Protein 4AP5 (pdb70)

Foldseek 3Di:
DQFAEEAEAADQVDDDLVVVVLVLLVLLQVVLLVVPGHYAYEDQADFGPPQPVFPPAGRARHWCLLWFPVVLQVVQTHYDYQVVVCVVPPHLEFAEEEEEDADPVHDDPVPADWAKDFDADDDDDQWDQDPVRWTAHPRRPPRPHTYNYYGYMHGHEGSNNCNVVCVPPVVTRYYYYYNSVRHHHPDDLDQSSLSNLLSGHTNPVLLVVLQVCCVPPQVDHCVVQQQDDDDRSVPDDDAAARGQFTLEEEEEAECPCCPVVVDQFHADLLQVVVVVVVVCVVSVHQAYEYDYPDDPVSVVVNCVSCVRYDYDDQDVVRCNRSPDVNVLSSSLSNNLRHSAYEYAPPDSSLVSSLSSNLSSRRHCVRRFHYRGRPPRDDHDTDDRRHHDD/DQFFEEAEAADQVDDDLVVLVLVLLQLLLVVLLVVDTHYEYEDQWDAGPVNVVFPFPNDFRHWCQLWWDVVLQVVLPHYDYQVVVCVPPPHLEFAEEEEEDADPVHDDPPGADWAKAFDADDDDDQWDADPVRWTAHPRRPDRPHTYNYYGYMHGAEGSNNCNVVCVPPVVGRYYYYYNSVNHDHPDCLDQSSLSNLLSTHTNPVLVVVLQVVCVPVQVDHCVVQVQDDDDNSVPDDDAAARTQFTLEEEEEAECPCCPVVVDQFHEDLLLVLVVVVVCCVVVVHDAYEYDYPDDDVRVVVNCVSPVRYDYDDDDPVRCNSSPDVSSLVSSLSNNLRHSAYEYAPPDSSLVSSLSSNLSSNRHNVRRFHYRGGPPHDPNDIDDRRHHDD

Sequence (778 aa):
SRRRYLLYDVNPPEGFNLRRDVYIRIASLLKTLLKTEEWVLVLPPWGRRLYHWQSPDIHQVRIPWSEFFDLPSLNKNIPVIEYEQFIAESGGPFIDQVYVLQSYAEGWKEGTWEEKVDERPCIDQLLYSQDKHEYYRGWFWGYEETRGLNVSCLSVQGSASIVAPLLLRNTSARSVMLDRAENLLHDHYGGKEYWDTRRSMVFARHLREVGDEFRSRHLNSTDDADRIPFQEDWMKMKVKLGSALGGPYLGVHLRRKDFIWGHRQDVPSLEGAVRKIRSLMKTHRLDKVFVATDAVRKEYEELKKLLPEMVRFEPTWEELELYKDGGVAIIDQWICAHARFFIGTSVSTFSFRIHEEREILGLDPKTTYNRFCGDQEKACEQPTHWKITYSRRRYLLYDVNPPEGFNLRRDVYIRIASLLKTLLKTEEWVLVLPPWGRLYHWQSPDIHQVRIPWSEFFDLPSLNKNIPVIEYEQFIAESGGPFIDQVYVLQSYAEGWKEGTWEEKVDERPCIDQLLYSQDKHEYYRGWFWGYEETRGLNVSCLSVQGSASIVAPLLLRNTSARSVMLDRAENLLHDHYGGKEYWDTRRSMVFARHLREVGDEFRSRHLNSTDDADRIPFQEDWMKMKVKLGSALGGPYLGVHLRRKDFIWGHRQDVPSLEGAVRKIRSLMKTHRLDKVFVATDAVRKEYEELKKLLPEMVRFEPTWEELELYKDGGVAIIDQWICAHARFFIGTSVSTFSFRIHEEREILGLDPKTTYNRFCGDQEKACEQPTHWKITY

GO terms:
  GO:1903334 positive regulation of protein folding (P, IMP)
  GO:0036066 protein O-linked glycosylation via fucose (P, IDA)
  GO:0005794 Golgi apparatus (C, IDA)
  GO:0051046 regulation of secretion (P, IDA)
  GO:0046922 peptide-O-fucosyltransferase activity (F, IDA)
  GO:0036066 protein O-linked glycosylation via fucose (P, TAS)
  GO:0005789 endoplasmic reticulum membrane (C, TAS)
  GO:0046922 peptide-O-fucosyltransferase activity (F, TAS)
  GO:0005783 endoplasmic reticulum (C, EXP)

B-factor: mean 53.9, std 24.84, range [5.82, 170.57]

Solvent-accessible surface area: 33812 Å² total; per-residue (Å²): 130,192,68,6,19,0,0,4,9,2,34,25,34,29,32,20,13,33,29,3,10,0,1,3,27,0,0,3,0,0,39,33,0,59,172,95,50,112,2,0,0,1,0,14,8,10,13,59,20,9,62,2,48,16,32,129,14,121,20,41,110,5,46,2,53,48,3,1,28,48,89,10,0,74,113,30,2,44,12,16,22,0,109,86,0,27,80,80,31,79,14,17,88,0,38,32,0,14,22,3,19,65,7,81,111,26,122,179,155,84,79,105,94,75,41,29,60,102,74,55,18,83,102,79,11,54,13,17,57,14,160,97,45,73,27,38,8,49,2,5,10,12,116,97,1,46,0,80,78,6,34,3,0,1,6,17,0,15,0,24,40,0,0,78,10,3,41,155,77,74,100,12,88,5,2,2,0,20,72,0,30,43,0,91,32,54,137,52,15,9,108,53,1,1,24,0,3,12,0,4,26,3,6,121,72,0,20,84,30,0,50,101,26,2,31,184,100,0,106,1,64,35,134,67,0,139,1,95,84,69,108,34,18,93,144,18,123,26,174,84,31,42,8,72,0,0,39,0,0,0,0,8,1,64,16,79,20,54,136,17,17,87,38,122,31,5,4,28,11,92,9,0,10,159,93,0,88,62,13,19,182,99,60,210,7,108,53,0,0,1,3,25,62,12,33,152,146,41,26,93,66,1,72,159,57,0,78,58,6,31,59,19,102,42,75,123,133,44,20,100,113,30,36,61,4,0,17,18,0,0,18,1,6,0,0,0,0,0,55,16,0,2,0,6,7,110,4,49,27,1,72,17,0,10,6,14,0,5,22,3,1,1,47,18,164,23,0,19,25,23,3,60,3,75,166,43,190,88,34,146,78,28,87,76,109,130,20,51,98,158,202,58,5,13,0,2,6,13,2,32,25,23,29,32,35,14,34,33,3,12,0,0,2,30,0,0,2,0,0,41,39,0,61,172,92,50,106,0,0,0,1,0,14,11,19,20,42,17,13,51,13,36,18,54,16,111,112,44,48,109,7,47,2,53,48,5,2,24,45,89,9,0,67,98,27,3,37,9,16,28,4,113,80,0,34,78,83,23,81,14,23,80,0,36,31,0,13,22,3,20,65,5,73,107,34,141,171,173,86,88,111,105,79,54,26,64,85,69,52,18,91,98,88,6,50,8,10,66,17,130,136,60,79,20,22,4,42,2,4,10,12,105,85,1,59,0,78,73,4,22,2,0,0,5,15,0,20,0,23,42,0,2,78,14,3,43,156,62,77,106,11,60,2,1,1,0,24,74,0,36,45,0,98,29,48,137,53,11,16,111,56,2,1,44,0,3,17,0,3,19,2,7,126,71,0,17,106,26,0,50,88,17,1,60,174,84,0,103,2,62,30,139,65,1,142,0,88,77,73,100,40,14,76,158,12,132,31,175,92,38,49,14,67,0,0,31,0,0,0,0,8,1,56,15,102,14,51,142,25,16,90,29,139,32,5,3,39,10,69,20,0,6,159,90,0,75,49,14,20,156,98,63,206,10,112,50,0,0,0,2,22,54,9,28,140,119,28,35,96,62,1,73,159,53,0,78,74,6,30,54,18,111,42,68,150,109,47,35,80,114,29,26,42,5,0,23,17,0,0,18,1,8,0,0,0,0,0,64,18,0,2,0,6,7,111,4,46,35,0,70,13,0,13,6,12,0,4,16,4,1,1,47,21,169,25,0,18,27,23,3,54,6,75,151,46,189,92,22,142,84,28,86,76,108,136,21,52,80

Radius of gyration: 29.67 Å; Cα contacts (8 Å, |Δi|>4): 1508; chains: 2; bounding box: 72×81×69 Å

CATH classification: 3.40.50.11340 (+1 more: 3.40.50.11350)

Organism: Homo sapiens (NCBI:txid9606)

InterPro domains:
  IPR019378 GDP-fucose protein O-fucosyltransferase [PF10250] (45-399)
  IPR045130 GDP-fucose protein O-fucosyltransferase 2-like [PTHR13398] (1-417)

Secondary structure (DSSP, 8-state):
---EEEEE---TT--HHHHHHHHHHHHHHHHHHHTTS-EEEEEPPB--S-GGGSTTS---SB-GGGTB-HHHHHTTS-EEEHHHHHHHSSSSEEEEEEEEE--TT---TT-----EEEE--SSPPS-EE-TTSPEE--GGG-TT-EEEEEEEEEE-SBGGGGHHHHHH-TT-SEEEEESGGGSB-SSTTSHHHHHHHHT--B-HHHHHHHHHHHHHHH---TTTTT----SSGGG----TT-B--EEEEEEEE--TTTTTTT-SSS--HHHHHHHHHHHHHHHT-S-EEEEE---HHHHHHHHHH-TTEE-----HHHHHHHHHHHHHHHHHHHHHTEEEEEB-TT-HHHHHHHHHHHHHTB-GGGTS-BPPPTT-SS-PPPPP-----/---EEEEE---TT--HHHHHHHHHHHHHHHHHHTTTS-EEEEEPPB--SSGGGSSS-S--SB-GGGTB-HHHHHTTS-EEEHHHHHHHSSSSEEEEEEEEE--TT---TT-----EEEE--SSPPS-EE-TTS-EE--GGG-TT-EEEEEEEEEE-SBGGGGHHHHHH-TT-SEEEEETGGGSB-S-TTSHHHHHHHHT--B-HHHHHHHHHHHHHHS---TTTTT----SSSTT----TT-B--EEEEEEEE--TTTTTTT-SSS--HHHHHHHHHHHHHHTT-SEEEEEE---HHHHHHHHHH-TTEEE----HHHHHHHHHHHHHHHHHHHHHTEEEEEB-TT-HHHHHHHHHHHHHTB-GGGTS-BPPPTT-SS-PPPPP-----

Nearest PDB structures (foldseek):
  4ap5-assembly1_B  TM=9.987E-01  e=1.239E-82  Homo sapiens
  4ap6-assembly3_C  TM=9.966E-01  e=1.603E-81  Homo sapiens
  4ap6-assembly1_A  TM=9.948E-01  e=1.182E-81  Homo sapiens
  5foe-assembly2_B  TM=9.436E-01  e=2.220E-48  Caenorhabditis elegans
  5foe-assembly1_A  TM=9.505E-01  e=1.992E-47  Caenorhabditis elegans

Structure (mmCIF, N/CA/C/O backbone):
data_4AP5
#
_entry.id   4AP5
#
_cell.length_a   118.628
_cell.length_b   118.628
_cell.length_c   196.227
_cell.angle_alpha   90.00
_cell.angle_beta   90.00
_cell.angle_gamma   120.00
#
_symmetry.space_group_name_H-M   'P 32 2 1'
#
loop_
_entity.id
_entity.type
_entity.pdbx_description
1 polymer 'GDP-FUCOSE PROTEIN O-FUCOSYLTRANSFERASE 2'
2 non-polymer 2-acetamido-2-deoxy-beta-D-glucopyranose
3 non-polymer 'CHLORIDE ION'
4 non-polymer 'MAGNESIUM ION'
5 water water
#
loop_
_atom_site.group_PDB
_atom_site.id
_atom_site.type_symbol
_atom_site.label_atom_id
_atom_site.label_alt_id
_atom_site.label_comp_id
_atom_site.label_asym_id
_atom_site.label_entity_id
_atom_site.label_seq_id
_atom_site.pdbx_PDB_ins_code
_atom_site.Cartn_x
_atom_site.Cartn_y
_atom_site.Cartn_z
_atom_site.occupancy
_atom_site.B_iso_or_equiv
_atom_site.auth_seq_id
_atom_site.auth_comp_id
_atom_site.auth_asym_id
_atom_site.auth_atom_id
_atom_site.pdbx_PDB_model_num
ATOM 1 N N . SER A 1 20 ? 21.074 -27.180 -17.722 1.00 125.17 41 SER A N 1
ATOM 2 C CA . SER A 1 20 ? 21.635 -27.363 -16.385 1.00 121.12 41 SER A CA 1
ATOM 3 C C . SER A 1 20 ? 22.972 -28.114 -16.409 1.00 112.21 41 SER A C 1
ATOM 4 O O . SER A 1 20 ? 23.634 -28.256 -15.371 1.00 98.47 41 SER A O 1
ATOM 7 N N . ARG A 1 21 ? 23.390 -28.556 -17.596 1.00 109.48 42 ARG A N 1
ATOM 8 C CA . ARG A 1 21 ? 24.628 -29.313 -17.691 1.00 102.43 42 ARG A CA 1
ATOM 9 C C . ARG A 1 21 ? 25.746 -28.338 -17.964 1.00 88.76 42 ARG A C 1
ATOM 10 O O . ARG A 1 21 ? 25.887 -27.804 -19.069 1.00 80.15 42 ARG A O 1
ATOM 18 N N . ARG A 1 22 ? 26.565 -28.148 -16.938 1.00 76.40 43 ARG A N 1
ATOM 19 C CA . ARG A 1 22 ? 27.607 -27.153 -16.979 1.00 64.75 43 ARG A CA 1
ATOM 20 C C . ARG A 1 22 ? 28.961 -27.809 -17.126 1.00 51.22 43 ARG A C 1
ATOM 21 O O . ARG A 1 22 ? 29.075 -29.033 -17.066 1.00 51.47 43 ARG A O 1
ATOM 29 N N . ARG A 1 23 ? 29.993 -26.979 -17.244 1.00 38.38 44 ARG A N 1
ATOM 30 C CA . ARG A 1 23 ? 31.341 -27.468 -17.479 1.00 39.64 44 ARG A CA 1
ATOM 31 C C . ARG A 1 23 ? 32.285 -27.108 -16.334 1.00 40.70 44 ARG A C 1
ATOM 32 O O . ARG A 1 23 ? 32.140 -26.068 -15.683 1.00 38.73 44 ARG A O 1
ATOM 40 N N . TYR A 1 24 ? 33.268 -27.973 -16.112 1.00 30.41 45 TYR A N 1
ATOM 41 C CA . TYR A 1 24 ? 34.142 -27.842 -14.965 1.00 23.82 45 TYR A CA 1
ATOM 42 C C . TYR A 1 24 ? 35.560 -27.459 -15.353 1.00 27.89 45 TYR A C 1
ATOM 43 O O . TYR A 1 24 ? 36.192 -28.128 -16.178 1.00 36.24 45 TYR A O 1
ATOM 52 N N . LEU A 1 25 ? 36.056 -26.375 -14.758 1.00 22.55 46 LEU A N 1
ATOM 53 C CA . LEU A 1 25 ? 37.458 -25.979 -14.920 1.00 22.32 46 LEU A CA 1
ATOM 54 C C . LEU A 1 25 ? 38.285 -26.389 -13.699 1.00 24.43 46 LEU A C 1
ATOM 55 O O . LEU A 1 25 ? 37.876 -26.168 -12.561 1.00 36.66 46 LEU A O 1
ATOM 60 N N . LEU A 1 26 ? 39.438 -26.998 -13.940 1.00 16.61 47 LEU A N 1
ATOM 61 C CA . LEU A 1 26 ? 40.341 -27.396 -12.867 1.00 19.94 47 LEU A CA 1
ATOM 62 C C . LEU A 1 26 ? 41.763 -26.992 -13.229 1.00 26.27 47 LEU A C 1
ATOM 63 O O . LEU A 1 26 ? 42.106 -26.912 -14.401 1.00 38.92 47 LEU A O 1
ATOM 68 N N . TYR A 1 27 ? 42.598 -26.722 -12.236 1.00 15.78 48 TYR A N 1
ATOM 69 C CA . TYR A 1 27 ? 43.969 -26.363 -12.546 1.00 17.03 48 TYR A CA 1
ATOM 70 C C . TYR A 1 27 ? 44.949 -26.882 -11.510 1.00 21.09 48 TYR A C 1
ATOM 71 O O . TYR A 1 27 ? 44.566 -27.309 -10.425 1.00 23.15 48 TYR A O 1
ATOM 80 N N . ASP A 1 28 ? 46.220 -26.885 -11.874 1.00 21.77 49 ASP A N 1
ATOM 81 C CA . ASP A 1 28 ? 47.275 -27.102 -10.905 1.00 20.44 49 ASP A CA 1
ATOM 82 C C . ASP A 1 28 ? 48.459 -26.247 -11.297 1.00 27.28 49 ASP A C 1
ATOM 83 O O . ASP A 1 28 ? 48.502 -25.706 -12.409 1.00 42.27 49 ASP A O 1
ATOM 88 N N . VAL A 1 29 ? 49.406 -26.113 -10.374 1.00 21.09 50 VAL A N 1
ATOM 89 C CA . VAL A 1 29 ? 50.558 -25.239 -10.550 1.00 19.58 50 VAL A CA 1
ATOM 90 C C . VAL A 1 29 ? 51.840 -26.051 -10.436 1.00 26.38 50 VAL A C 1
ATOM 91 O O . VAL A 1 29 ? 51.862 -27.094 -9.784 1.00 42.69 50 VAL A O 1
ATOM 95 N N . ASN A 1 30 ? 52.891 -25.595 -11.106 1.00 28.02 51 ASN A N 1
ATOM 96 C CA . ASN A 1 30 ? 54.183 -26.254 -11.065 1.00 31.82 51 ASN A CA 1
ATOM 97 C C . ASN A 1 30 ? 54.620 -26.475 -9.625 1.00 31.91 51 ASN A C 1
ATOM 98 O O . ASN A 1 30 ? 54.775 -25.531 -8.872 1.00 33.51 51 ASN A O 1
ATOM 103 N N . PRO A 1 31 ? 54.867 -27.732 -9.256 1.00 36.15 52 PRO A N 1
ATOM 104 C CA . PRO A 1 31 ? 55.076 -28.140 -7.865 1.00 28.49 52 PRO A CA 1
ATOM 105 C C . PRO A 1 31 ? 56.028 -27.292 -7.009 1.00 33.48 52 PRO A C 1
ATOM 106 O O . PRO A 1 31 ? 55.782 -27.170 -5.805 1.00 40.52 52 PRO A O 1
ATOM 110 N N . PRO A 1 32 ? 57.097 -26.725 -7.587 1.00 35.14 53 PRO A N 1
ATOM 111 C CA . PRO A 1 32 ? 57.951 -25.942 -6.681 1.00 40.58 53 PRO A CA 1
ATOM 112 C C . PRO A 1 32 ? 57.322 -24.676 -6.122 1.00 39.11 53 PRO A C 1
ATOM 113 O O . PRO A 1 32 ? 57.829 -24.175 -5.120 1.00 41.94 53 PRO A O 1
ATOM 117 N N . GLU A 1 33 ? 56.258 -24.179 -6.751 1.00 36.48 54 GLU A N 1
ATOM 118 C CA . GLU A 1 33 ? 55.639 -22.908 -6.362 1.00 34.47 54 GLU A CA 1
ATOM 119 C C . GLU A 1 33 ? 54.961 -22.969 -5.007 1.00 39.09 54 GLU A C 1
ATOM 120 O O . GLU A 1 33 ? 54.340 -23.976 -4.663 1.00 37.61 54 GLU A O 1
ATOM 126 N N . GLY A 1 34 ? 55.056 -21.864 -4.265 1.00 44.75 55 GLY A N 1
ATOM 127 C CA . GLY A 1 34 ? 54.528 -21.778 -2.915 1.00 39.28 55 GLY A CA 1
ATOM 128 C C . GLY A 1 34 ? 53.086 -21.332 -2.776 1.00 41.97 55 GLY A C 1
ATOM 129 O O . GLY A 1 34 ? 52.435 -20.953 -3.746 1.00 40.35 55 GLY A O 1
ATOM 130 N N . PHE A 1 35 ? 52.601 -21.378 -1.538 1.00 48.61 56 PHE A N 1
ATOM 131 C CA . PHE A 1 35 ? 51.234 -21.008 -1.175 1.00 31.16 56 PHE A CA 1
ATOM 132 C C . PHE A 1 35 ? 50.810 -19.662 -1.769 1.00 36.30 56 PHE A C 1
ATOM 133 O O . PHE A 1 35 ? 49.762 -19.544 -2.415 1.00 34.67 56 PHE A O 1
ATOM 141 N N . ASN A 1 36 ? 51.640 -18.648 -1.593 1.00 40.57 57 ASN A N 1
ATOM 142 C CA . ASN A 1 36 ? 51.248 -17.323 -2.041 1.00 43.26 57 ASN A CA 1
ATOM 143 C C . ASN A 1 36 ? 51.319 -17.096 -3.533 1.00 42.94 57 ASN A C 1
ATOM 144 O O . ASN A 1 36 ? 50.686 -16.176 -4.043 1.00 46.74 57 ASN A O 1
ATOM 149 N N . LEU A 1 37 ? 52.089 -17.909 -4.245 1.00 40.18 58 LEU A N 1
ATOM 150 C CA . LEU A 1 37 ? 52.023 -17.822 -5.696 1.00 27.59 58 LEU A CA 1
ATOM 151 C C . LEU A 1 37 ? 50.734 -18.480 -6.166 1.00 26.36 58 LEU A C 1
ATOM 152 O O . LEU A 1 37 ? 50.022 -17.948 -7.031 1.00 23.12 58 LEU A O 1
ATOM 157 N N . ARG A 1 38 ? 50.418 -19.626 -5.575 1.00 13.94 59 ARG A N 1
ATOM 158 C CA . ARG A 1 38 ? 49.159 -20.276 -5.892 1.00 18.60 59 ARG A CA 1
ATOM 159 C C . ARG A 1 38 ? 47.949 -19.344 -5.701 1.00 22.94 59 ARG A C 1
ATOM 160 O O . ARG A 1 38 ? 47.016 -19.363 -6.501 1.00 36.08 59 ARG A O 1
ATOM 168 N N . ARG A 1 39 ? 47.964 -18.513 -4.669 1.00 17.43 60 ARG A N 1
ATOM 169 C CA . ARG A 1 39 ? 46.858 -17.582 -4.501 1.00 28.99 60 ARG A CA 1
ATOM 170 C C . ARG A 1 39 ? 46.763 -16.641 -5.694 1.00 35.54 60 ARG A C 1
ATOM 171 O O . ARG A 1 39 ? 45.667 -16.265 -6.092 1.00 45.01 60 ARG A O 1
ATOM 179 N N . ASP A 1 40 ? 47.902 -16.273 -6.274 1.00 31.18 61 ASP A N 1
ATOM 180 C CA . ASP A 1 40 ? 47.884 -15.374 -7.420 1.00 29.06 61 ASP A CA 1
ATOM 181 C C . ASP A 1 40 ? 47.369 -16.065 -8.689 1.00 34.22 61 ASP A C 1
ATOM 182 O O . ASP A 1 40 ? 46.477 -15.537 -9.368 1.00 34.75 61 ASP A O 1
ATOM 187 N N . VAL A 1 41 ? 47.915 -17.242 -9.001 1.00 28.29 62 VAL A N 1
ATOM 188 C CA . VAL A 1 41 ? 47.461 -18.008 -10.164 1.00 22.49 62 VAL A CA 1
ATOM 189 C C . VAL A 1 41 ? 45.945 -18.166 -10.109 1.00 26.65 62 VAL A C 1
ATOM 190 O O . VAL A 1 41 ? 45.272 -18.103 -11.137 1.00 28.99 62 VAL A O 1
ATOM 194 N N . TYR A 1 42 ? 45.416 -18.345 -8.899 1.00 26.35 63 TYR A N 1
ATOM 195 C CA . TYR A 1 42 ? 43.976 -18.477 -8.695 1.00 25.82 63 TYR A CA 1
ATOM 196 C C . TYR A 1 42 ? 43.208 -17.320 -9.325 1.00 28.78 63 TYR A C 1
ATOM 197 O O . TYR A 1 42 ? 42.167 -17.522 -9.970 1.00 17.17 63 TYR A O 1
ATOM 206 N N . ILE A 1 43 ? 43.709 -16.105 -9.119 1.00 23.34 64 ILE A N 1
ATOM 207 C CA . ILE A 1 43 ? 43.072 -14.938 -9.699 1.00 26.46 64 ILE A CA 1
ATOM 208 C C . ILE A 1 43 ? 43.247 -14.967 -11.223 1.00 31.98 64 ILE A C 1
ATOM 209 O O . ILE A 1 43 ? 42.352 -14.556 -11.973 1.00 22.50 64 ILE A O 1
ATOM 214 N N . ARG A 1 44 ? 44.398 -15.472 -11.672 1.00 30.22 65 ARG A N 1
ATOM 215 C CA . ARG A 1 44 ? 44.658 -15.638 -13.099 1.00 25.25 65 ARG A CA 1
ATOM 216 C C . ARG A 1 44 ? 43.595 -16.534 -13.717 1.00 25.87 65 ARG A C 1
ATOM 217 O O . ARG A 1 44 ? 43.014 -16.194 -14.740 1.00 22.34 65 ARG A O 1
ATOM 225 N N . ILE A 1 45 ? 43.339 -17.672 -13.077 1.00 24.46 66 ILE A N 1
ATOM 226 C CA . ILE A 1 45 ? 42.338 -18.614 -13.554 1.00 18.92 66 ILE A CA 1
ATOM 227 C C . ILE A 1 45 ? 40.926 -18.051 -13.454 1.00 23.97 66 ILE A C 1
ATOM 228 O O . ILE A 1 45 ? 40.096 -18.276 -14.330 1.00 36.31 66 ILE A O 1
ATOM 233 N N . ALA A 1 46 ? 40.651 -17.304 -12.398 1.00 31.06 67 ALA A N 1
ATOM 234 C CA . ALA A 1 46 ? 39.333 -16.694 -12.252 1.00 35.32 67 ALA A CA 1
ATOM 235 C C . ALA A 1 46 ? 39.034 -15.671 -13.356 1.00 36.11 67 ALA A C 1
ATOM 236 O O . ALA A 1 46 ? 37.893 -15.575 -13.816 1.00 39.27 67 ALA A O 1
ATOM 238 N N . SER A 1 47 ? 40.052 -14.915 -13.778 1.00 31.50 68 SER A N 1
ATOM 239 C CA . SER A 1 47 ? 39.908 -13.998 -14.910 1.00 29.12 68 SER A CA 1
ATOM 240 C C . SER A 1 47 ? 39.336 -14.779 -16.091 1.00 41.18 68 SER A C 1
ATOM 241 O O . SER A 1 47 ? 38.295 -14.413 -16.641 1.00 53.83 68 SER A O 1
ATOM 244 N N . LEU A 1 48 ? 40.017 -15.871 -16.447 1.00 32.69 69 LEU A N 1
ATOM 245 C CA . LEU A 1 48 ? 39.615 -16.755 -17.543 1.00 34.88 69 LEU A CA 1
ATOM 246 C C . LEU A 1 48 ? 38.163 -17.224 -17.452 1.00 45.12 69 LEU A C 1
ATOM 247 O O . LEU A 1 48 ? 37.397 -17.094 -18.417 1.00 48.22 69 LEU A O 1
ATOM 252 N N . LEU A 1 49 ? 37.807 -17.782 -16.296 1.00 35.65 70 LEU A N 1
ATOM 253 C CA . LEU A 1 49 ? 36.480 -18.343 -16.072 1.00 32.42 70 LEU A CA 1
ATOM 254 C C . LEU A 1 49 ? 35.396 -17.293 -16.263 1.00 38.09 70 LEU A C 1
ATOM 255 O O . LEU A 1 49 ? 34.308 -17.583 -16.763 1.00 36.91 70 LEU A O 1
ATOM 260 N N . LYS A 1 50 ? 35.692 -16.068 -15.852 1.00 43.61 71 LYS A N 1
ATOM 261 C CA . LYS A 1 50 ? 34.752 -14.983 -16.063 1.00 44.01 71 LYS A CA 1
ATOM 262 C C . LYS A 1 50 ? 34.565 -14.783 -17.559 1.00 44.99 71 LYS A C 1
ATOM 263 O O . LYS A 1 50 ? 33.456 -14.552 -18.025 1.00 45.70 71 LYS A O 1
ATOM 269 N N . THR A 1 51 ? 35.664 -14.856 -18.304 1.00 45.79 72 THR A N 1
ATOM 270 C CA . THR A 1 51 ? 35.599 -14.705 -19.750 1.00 47.75 72 THR A CA 1
ATOM 271 C C . THR A 1 51 ? 34.766 -15.844 -20.341 1.00 42.47 72 THR A C 1
ATOM 272 O O . THR A 1 51 ? 33.962 -15.622 -21.242 1.00 39.77 72 THR A O 1
ATOM 276 N N . LEU A 1 52 ? 34.936 -17.053 -19.808 1.00 35.82 73 LEU A N 1
ATOM 277 C CA . LEU A 1 52 ? 34.145 -18.194 -20.264 1.00 31.44 73 LEU A CA 1
ATOM 278 C C . LEU A 1 52 ? 32.659 -17.999 -19.981 1.00 40.60 73 LEU A C 1
ATOM 279 O O . LEU A 1 52 ? 31.808 -18.356 -20.797 1.00 50.64 73 LEU A O 1
ATOM 284 N N . LEU A 1 53 ? 32.346 -17.441 -18.817 1.00 38.27 74 LEU A N 1
ATOM 285 C CA . LEU A 1 53 ? 30.956 -17.360 -18.373 1.00 44.42 74 LEU A CA 1
ATOM 286 C C . LEU A 1 53 ? 30.089 -16.420 -19.221 1.00 49.90 74 LEU A C 1
ATOM 287 O O . LEU A 1 53 ? 28.855 -16.406 -19.102 1.00 43.38 74 LEU A O 1
ATOM 292 N N . LYS A 1 54 ? 30.750 -15.642 -20.073 1.00 46.91 75 LYS A N 1
ATOM 293 C CA . LYS A 1 54 ? 30.075 -14.758 -21.004 1.00 47.99 75 LYS A CA 1
ATOM 294 C C . LYS A 1 54 ? 29.335 -15.566 -22.079 1.00 53.03 75 LYS A C 1
ATOM 295 O O . LYS A 1 54 ? 28.380 -15.090 -22.698 1.00 55.94 75 LYS A O 1
ATOM 301 N N . THR A 1 55 ? 29.772 -16.804 -22.261 1.00 47.79 76 THR A N 1
ATOM 302 C CA . THR A 1 55 ? 29.312 -17.664 -23.343 1.00 44.19 76 THR A CA 1
ATOM 303 C C . THR A 1 55 ? 28.524 -18.846 -22.807 1.00 53.86 76 THR A C 1
ATOM 304 O O . THR A 1 55 ? 27.366 -19.056 -23.163 1.00 59.50 76 THR A O 1
ATOM 308 N N . GLU A 1 56 ? 29.200 -19.643 -21.987 1.00 60.86 77 GLU A N 1
ATOM 309 C CA . GLU A 1 56 ? 28.677 -20.901 -21.474 1.00 54.60 77 GLU A CA 1
ATOM 310 C C . GLU A 1 56 ? 28.672 -20.920 -19.970 1.00 51.02 77 GLU A C 1
ATOM 311 O O . GLU A 1 56 ? 29.311 -20.094 -19.318 1.00 47.22 77 GLU A O 1
ATOM 317 N N . GLU A 1 57 ? 27.947 -21.893 -19.435 1.00 52.96 78 GLU A N 1
ATOM 318 C CA . GLU A 1 57 ? 27.916 -22.151 -18.013 1.00 56.23 78 GLU A CA 1
ATOM 319 C C . GLU A 1 57 ? 29.182 -22.923 -17.615 1.00 52.98 78 GLU A C 1
ATOM 320 O O . GLU A 1 57 ? 29.419 -24.040 -18.078 1.00 50.59 78 GLU A O 1
ATOM 326 N N . TRP A 1 58 ? 29.988 -22.334 -16.740 1.00 49.94 79 TRP A N 1
ATOM 327 C CA . TRP A 1 58 ? 31.154 -23.016 -16.193 1.00 37.96 79 TRP A CA 1
ATOM 328 C C . TRP A 1 58 ? 31.183 -22.812 -14.706 1.00 41.00 79 TRP A C 1
ATOM 329 O O . TRP A 1 58 ? 30.519 -21.920 -14.183 1.00 55.04 79 TRP A O 1
ATOM 340 N N . VAL A 1 59 ? 31.971 -23.628 -14.026 1.00 35.92 80 VAL A N 1
ATOM 341 C CA . VAL A 1 59 ? 32.244 -23.422 -12.613 1.00 38.49 80 VAL A CA 1
ATOM 342 C C . VAL A 1 59 ? 33.683 -23.830 -12.364 1.00 34.48 80 VAL A C 1
ATOM 343 O O . VAL A 1 59 ? 34.155 -24.813 -12.938 1.00 32.88 80 VAL A O 1
ATOM 347 N N . LEU A 1 60 ? 34.378 -23.063 -11.527 1.00 37.15 81 LEU A N 1
ATOM 348 C CA . LEU A 1 60 ? 35.760 -23.367 -11.147 1.00 26.44 81 LEU A CA 1
ATOM 349 C C . LEU A 1 60 ? 35.826 -24.348 -9.976 1.00 28.39 81 LEU A C 1
ATOM 350 O O . LEU A 1 60 ? 35.143 -24.172 -8.963 1.00 35.92 81 LEU A O 1
ATOM 355 N N . VAL A 1 61 ? 36.639 -25.386 -10.124 1.00 21.59 82 VAL A N 1
ATOM 356 C CA . VAL A 1 61 ? 36.849 -26.360 -9.056 1.00 26.62 82 VAL A CA 1
ATOM 357 C C . VAL A 1 61 ? 38.156 -26.054 -8.318 1.00 30.02 82 VAL A C 1
ATOM 358 O O . VAL A 1 61 ? 39.241 -26.087 -8.906 1.00 31.81 82 VAL A O 1
ATOM 362 N N . LEU A 1 62 ? 38.053 -25.759 -7.029 1.00 19.88 83 LEU A N 1
ATOM 363 C CA . LEU A 1 62 ? 39.210 -25.310 -6.265 1.00 17.73 83 LEU A CA 1
ATOM 364 C C . LEU A 1 62 ? 40.186 -26.448 -5.978 1.00 18.50 83 LEU A C 1
ATOM 365 O O . LEU A 1 62 ? 39.842 -27.450 -5.338 1.00 32.51 83 LEU A O 1
ATOM 370 N N . PRO A 1 63 ? 41.413 -26.301 -6.470 1.00 16.91 84 PRO A N 1
ATOM 371 C CA . PRO A 1 63 ? 42.394 -27.371 -6.265 1.00 18.12 84 PRO A CA 1
ATOM 372 C C . PRO A 1 63 ? 42.742 -27.541 -4.797 1.00 22.51 84 PRO A C 1
ATOM 373 O O . PRO A 1 63 ? 43.176 -26.583 -4.160 1.00 24.15 84 PRO A O 1
ATOM 377 N N . PRO A 1 64 ? 42.626 -28.768 -4.284 1.00 23.73 85 PRO A N 1
ATOM 378 C CA . PRO A 1 64 ? 42.980 -29.076 -2.900 1.00 15.13 85 PRO A CA 1
ATOM 379 C C . PRO A 1 64 ? 44.416 -28.700 -2.583 1.00 29.05 85 PRO A C 1
ATOM 380 O O . PRO A 1 64 ? 45.351 -28.916 -3.375 1.00 32.26 85 PRO A O 1
ATOM 384 N N . TRP A 1 65 ? 44.572 -28.104 -1.408 1.00 30.24 86 TRP A N 1
ATOM 385 C CA . TRP A 1 65 ? 45.875 -27.689 -0.913 1.00 22.18 86 TRP A CA 1
ATOM 386 C C . TRP A 1 65 ? 46.760 -28.847 -0.441 1.00 27.49 86 TRP A C 1
ATOM 387 O O . TRP A 1 65 ? 46.312 -29.969 -0.185 1.00 36.88 86 TRP A O 1
ATOM 398 N N . GLY A 1 66 ? 48.036 -28.557 -0.325 1.00 32.42 87 GLY A N 1
ATOM 399 C CA . GLY A 1 66 ? 49.008 -29.567 0.034 1.00 48.87 87 GLY A CA 1
ATOM 400 C C . GLY A 1 66 ? 49.853 -29.874 -1.166 1.00 37.62 87 GLY A C 1
ATOM 401 O O . GLY A 1 66 ? 49.397 -29.787 -2.299 1.00 44.41 87 GLY A O 1
ATOM 402 N N A ARG A 1 67 ? 51.100 -30.252 -0.908 0.40 33.89 88 ARG A N 1
ATOM 403 N N B ARG A 1 67 ? 51.096 -30.256 -0.911 0.60 33.18 88 ARG A N 1
ATOM 404 C CA A ARG A 1 67 ? 52.123 -30.215 -1.940 0.40 35.68 88 ARG A CA 1
ATOM 405 C CA B ARG A 1 67 ? 52.079 -30.255 -1.973 0.60 35.34 88 ARG A CA 1
ATOM 406 C C A ARG A 1 67 ? 52.753 -31.579 -2.179 0.40 35.56 88 ARG A C 1
ATOM 407 C C B ARG A 1 67 ? 52.718 -31.605 -2.192 0.60 35.33 88 ARG A C 1
ATOM 408 O O A ARG A 1 67 ? 52.863 -32.389 -1.263 0.40 33.83 88 ARG A O 1
ATOM 409 O O B ARG A 1 67 ? 52.809 -32.423 -1.284 0.60 33.12 88 ARG A O 1
ATOM 424 N N . LEU A 1 68 ? 53.143 -31.828 -3.426 1.00 41.53 89 LEU A N 1
ATOM 425 C CA . LEU A 1 68 ? 53.714 -33.103 -3.814 1.00 46.51 89 LEU A CA 1
ATOM 426 C C . LEU A 1 68 ? 54.928 -33.406 -2.968 1.00 44.70 89 LEU A C 1
ATOM 427 O O . LEU A 1 68 ? 55.135 -34.556 -2.561 1.00 49.65 89 LEU A O 1
ATOM 432 N N . TYR A 1 69 ? 55.672 -32.359 -2.618 1.00 45.36 90 TYR A N 1
ATOM 433 C CA . TYR A 1 69 ? 56.895 -32.567 -1.875 1.00 49.27 90 TYR A CA 1
ATOM 434 C C . TYR A 1 69 ? 56.494 -32.484 -0.411 1.00 49.98 90 TYR A C 1
ATOM 435 O O . TYR A 1 69 ? 56.343 -31.404 0.152 1.00 56.29 90 TYR A O 1
ATOM 444 N N . HIS A 1 70 ? 56.454 -33.638 0.236 1.00 42.37 91 HIS A N 1
ATOM 445 C CA . HIS A 1 70 ? 55.844 -33.738 1.550 1.00 49.50 91 HIS A CA 1
ATOM 446 C C . HIS A 1 70 ? 56.823 -33.268 2.607 1.00 69.17 91 HIS A C 1
ATOM 447 O O . HIS A 1 70 ? 56.443 -32.946 3.735 1.00 78.17 91 HIS A O 1
ATOM 454 N N . TRP A 1 71 ? 58.095 -33.244 2.230 1.00 75.75 92 TRP A N 1
ATOM 455 C CA . TRP A 1 71 ? 59.154 -32.889 3.156 1.00 76.16 92 TRP A CA 1
ATOM 456 C C . TRP A 1 71 ? 59.210 -31.372 3.366 1.00 74.97 92 TRP A C 1
ATOM 457 O O . TRP A 1 71 ? 59.762 -30.908 4.369 1.00 69.59 92 TRP A O 1
ATOM 468 N N . GLN A 1 72 ? 58.616 -30.613 2.438 1.00 73.87 93 GLN A N 1
ATOM 469 C CA . GLN A 1 72 ? 58.548 -29.147 2.547 1.00 75.06 93 GLN A CA 1
ATOM 470 C C . GLN A 1 72 ? 57.840 -28.673 3.824 1.00 82.89 93 GLN A C 1
ATOM 471 O O . GLN A 1 72 ? 58.138 -27.594 4.336 1.00 86.36 93 GLN A O 1
ATOM 477 N N . SER A 1 73 ? 56.916 -29.485 4.336 1.00 85.18 94 SER A N 1
ATOM 478 C CA . SER A 1 73 ? 56.189 -29.180 5.568 1.00 89.12 94 SER A CA 1
ATOM 479 C C . SER A 1 73 ? 56.480 -30.245 6.614 1.00 98.84 94 SER A C 1
ATOM 480 O O . SER A 1 73 ? 55.677 -31.162 6.778 1.00 94.63 94 SER A O 1
ATOM 483 N N . PRO A 1 74 ? 57.626 -30.126 7.325 1.00 113.40 95 PRO A N 1
ATOM 484 C CA . PRO A 1 74 ? 58.150 -31.170 8.228 1.00 109.28 95 PRO A CA 1
ATOM 485 C C . PRO A 1 74 ? 57.214 -31.636 9.360 1.00 101.10 95 PRO A C 1
ATOM 486 O O . PRO A 1 74 ? 56.559 -30.828 10.028 1.00 88.77 95 PRO A O 1
ATOM 490 N N . ASP A 1 75 ? 57.155 -32.957 9.527 1.00 107.51 96 ASP A N 1
ATOM 491 C CA . ASP A 1 75 ? 56.482 -33.645 10.643 1.00 118.00 96 ASP A CA 1
ATOM 492 C C . ASP A 1 75 ? 54.945 -33.575 10.647 1.00 111.63 96 ASP A C 1
ATOM 493 O O . ASP A 1 75 ? 54.282 -34.324 11.369 1.00 109.54 96 ASP A O 1
ATOM 498 N N . ILE A 1 76 ? 54.390 -32.701 9.817 1.00 104.18 97 ILE A N 1
ATOM 499 C CA . ILE A 1 76 ? 52.948 -32.575 9.680 1.00 91.30 97 ILE A CA 1
ATOM 500 C C . ILE A 1 76 ? 52.571 -32.822 8.233 1.00 86.08 97 ILE A C 1
ATOM 501 O O . ILE A 1 76 ? 53.139 -32.222 7.313 1.00 83.06 97 ILE A O 1
ATOM 506 N N . HIS A 1 77 ? 51.618 -33.708 8.000 1.00 84.19 98 HIS A N 1
ATOM 507 C CA . HIS A 1 77 ? 51.254 -33.903 6.619 1.00 89.91 98 HIS A CA 1
ATOM 508 C C . HIS A 1 77 ? 50.184 -32.918 6.155 1.00 86.43 98 HIS A C 1
ATOM 509 O O . HIS A 1 77 ? 49.081 -32.861 6.705 1.00 87.81 98 HIS A O 1
ATOM 516 N N . GLN A 1 78 ? 50.534 -32.129 5.144 1.00 76.10 99 GLN A N 1
ATOM 517 C CA . GLN A 1 78 ? 49.598 -31.179 4.577 1.00 71.43 99 GLN A CA 1
ATOM 518 C C . GLN A 1 78 ? 49.110 -31.801 3.303 1.00 70.52 99 GLN A C 1
ATOM 519 O O . GLN A 1 78 ? 49.827 -31.788 2.299 1.00 81.09 99 GLN A O 1
ATOM 525 N N . VAL A 1 79 ? 47.877 -32.291 3.312 1.00 62.75 100 VAL A N 1
ATOM 526 C CA . VAL A 1 79 ? 47.387 -33.045 2.168 1.00 60.97 100 VAL A CA 1
ATOM 527 C C . VAL A 1 79 ? 45.863 -32.967 1.979 1.00 54.80 100 VAL A C 1
ATOM 528 O O . VAL A 1 79 ? 45.108 -33.045 2.948 1.00 59.12 100 VAL A O 1
ATOM 532 N N . ARG A 1 80 ? 45.417 -32.874 0.728 1.00 43.21 101 ARG A N 1
ATOM 533 C CA . ARG A 1 80 ? 43.986 -32.868 0.431 1.00 39.99 101 ARG A CA 1
ATOM 534 C C . ARG A 1 80 ? 43.195 -31.878 1.308 1.00 39.94 101 ARG A C 1
ATOM 535 O O . ARG A 1 80 ? 42.140 -32.201 1.850 1.00 44.72 101 ARG A O 1
ATOM 543 N N . ILE A 1 81 ? 43.733 -30.671 1.432 1.00 28.65 102 ILE A N 1
ATOM 544 C CA . ILE A 1 81 ? 43.144 -29.618 2.244 1.00 20.08 102 ILE A CA 1
ATOM 545 C C . ILE A 1 81 ? 42.173 -28.715 1.480 1.00 23.94 102 ILE A C 1
ATOM 546 O O . ILE A 1 81 ? 42.564 -27.982 0.571 1.00 25.87 102 ILE A O 1
ATOM 551 N N . PRO A 1 82 ? 40.897 -28.748 1.858 1.00 25.26 103 PRO A N 1
ATOM 552 C CA . PRO A 1 82 ? 39.910 -27.889 1.193 1.00 27.14 103 PRO A CA 1
ATOM 553 C C . PRO A 1 82 ? 40.176 -26.427 1.472 1.00 31.26 103 PRO A C 1
ATOM 554 O O . PRO A 1 82 ? 40.636 -26.077 2.557 1.00 37.78 103 PRO A O 1
ATOM 558 N N . TRP A 1 83 ? 39.854 -25.591 0.497 1.00 22.92 104 TRP A N 1
ATOM 559 C CA . TRP A 1 83 ? 40.008 -24.150 0.595 1.00 21.80 104 TRP A CA 1
ATOM 560 C C . TRP A 1 83 ? 39.316 -23.586 1.818 1.00 28.22 104 TRP A C 1
ATOM 561 O O . TRP A 1 83 ? 39.732 -22.561 2.368 1.00 26.86 104 TRP A O 1
ATOM 572 N N . SER A 1 84 ? 38.265 -24.270 2.252 1.00 35.96 105 SER A N 1
ATOM 573 C CA . SER A 1 84 ? 37.435 -23.780 3.339 1.00 33.11 105 SER A CA 1
ATOM 574 C C . SER A 1 84 ? 38.267 -23.546 4.590 1.00 35.01 105 SER A C 1
ATOM 575 O O . SER A 1 84 ? 37.875 -22.755 5.446 1.00 48.57 105 SER A O 1
ATOM 578 N N . GLU A 1 85 ? 39.426 -24.205 4.663 1.00 28.34 106 GLU A N 1
ATOM 579 C CA . GLU A 1 85 ? 40.326 -24.130 5.824 1.00 28.65 106 GLU A CA 1
ATOM 580 C C . GLU A 1 85 ? 41.191 -22.859 5.862 1.00 32.53 106 GLU A C 1
ATOM 581 O O . GLU A 1 85 ? 41.866 -22.559 6.861 1.00 40.63 106 GLU A O 1
ATOM 587 N N . PHE A 1 86 ? 41.126 -22.116 4.767 1.00 26.59 107 PHE A N 1
ATOM 588 C CA . PHE A 1 86 ? 41.950 -20.940 4.487 1.00 23.87 107 PHE A CA 1
ATOM 589 C C . PHE A 1 86 ? 41.037 -19.755 4.171 1.00 31.29 107 PHE A C 1
ATOM 590 O O . PHE A 1 86 ? 41.224 -18.659 4.698 1.00 37.82 107 PHE A O 1
ATOM 598 N N . PHE A 1 87 ? 40.153 -19.948 3.192 1.00 26.88 108 PHE A N 1
ATOM 599 C CA . PHE A 1 87 ? 39.305 -18.878 2.677 1.00 27.09 108 PHE A CA 1
ATOM 600 C C . PHE A 1 87 ? 37.845 -19.147 2.887 1.00 32.06 108 PHE A C 1
ATOM 601 O O . PHE A 1 87 ? 37.462 -20.277 3.188 1.00 40.19 108 PHE A O 1
ATOM 609 N N . ASP A 1 88 ? 37.046 -18.086 2.765 1.00 30.41 109 ASP A N 1
ATOM 610 C CA . ASP A 1 88 ? 35.605 -18.141 3.000 1.00 33.62 109 ASP A CA 1
ATOM 611 C C . ASP A 1 88 ? 34.897 -18.400 1.687 1.00 36.98 109 ASP A C 1
ATOM 612 O O . ASP A 1 88 ? 34.840 -17.528 0.828 1.00 43.21 109 ASP A O 1
ATOM 617 N N . LEU A 1 89 ? 34.319 -19.586 1.536 1.00 40.48 110 LEU A N 1
ATOM 618 C CA . LEU A 1 89 ? 33.721 -19.948 0.247 1.00 43.42 110 LEU A CA 1
ATOM 619 C C . LEU A 1 89 ? 32.621 -19.011 -0.259 1.00 48.20 110 LEU A C 1
ATOM 620 O O . LEU A 1 89 ? 32.617 -18.648 -1.435 1.00 50.67 110 LEU A O 1
ATOM 625 N N . PRO A 1 90 ? 31.691 -18.610 0.620 1.00 42.81 111 PRO A N 1
ATOM 626 C CA . PRO A 1 90 ? 30.659 -17.692 0.146 1.00 40.22 111 PRO A CA 1
ATOM 627 C C . PRO A 1 90 ? 31.285 -16.421 -0.397 1.00 40.49 111 PRO A C 1
ATOM 628 O O . PRO A 1 90 ? 30.743 -15.792 -1.315 1.00 38.68 111 PRO A O 1
ATOM 632 N N . SER A 1 91 ? 32.425 -16.052 0.172 1.00 31.31 112 SER A N 1
ATOM 633 C CA . SER A 1 91 ? 33.065 -14.816 -0.220 1.00 38.48 112 SER A CA 1
ATOM 634 C C . SER A 1 91 ? 33.564 -14.919 -1.649 1.00 39.41 112 SER A C 1
ATOM 635 O O . SER A 1 91 ? 33.361 -13.999 -2.443 1.00 38.33 112 SER A O 1
ATOM 638 N N . LEU A 1 92 ? 34.205 -16.040 -1.972 1.00 33.65 113 LEU A N 1
ATOM 639 C CA . LEU A 1 92 ? 34.689 -16.280 -3.327 1.00 29.25 113 LEU A CA 1
ATOM 640 C C . LEU A 1 92 ? 33.506 -16.390 -4.280 1.00 33.49 113 LEU A C 1
ATOM 641 O O . LEU A 1 92 ? 33.521 -15.812 -5.361 1.00 41.11 113 LEU A O 1
ATOM 646 N N . ASN A 1 93 ? 32.478 -17.122 -3.864 1.00 30.12 114 ASN A N 1
ATOM 647 C CA . ASN A 1 93 ? 31.321 -17.373 -4.718 1.00 36.72 114 ASN A CA 1
ATOM 648 C C . ASN A 1 93 ? 30.614 -16.141 -5.233 1.00 35.91 114 ASN A C 1
ATOM 649 O O . ASN A 1 93 ? 30.039 -16.164 -6.316 1.00 45.55 114 ASN A O 1
ATOM 654 N N . LYS A 1 94 ? 30.649 -15.071 -4.451 1.00 39.95 115 LYS A N 1
ATOM 655 C CA . LYS A 1 94 ? 30.005 -13.828 -4.844 1.00 48.38 115 LYS A CA 1
ATOM 656 C C . LYS A 1 94 ? 30.691 -13.259 -6.085 1.00 46.41 115 LYS A C 1
ATOM 657 O O . LYS A 1 94 ? 30.122 -12.428 -6.793 1.00 53.67 115 LYS A O 1
ATOM 663 N N . ASN A 1 95 ? 31.914 -13.724 -6.335 1.00 35.01 116 ASN A N 1
ATOM 664 C CA . ASN A 1 95 ? 32.706 -13.322 -7.494 1.00 34.62 116 ASN A CA 1
ATOM 665 C C . ASN A 1 95 ? 32.561 -14.260 -8.699 1.00 38.96 116 ASN A C 1
ATOM 666 O O . ASN A 1 95 ? 32.135 -13.850 -9.773 1.00 42.95 116 ASN A O 1
ATOM 671 N N . ILE A 1 96 ? 32.967 -15.510 -8.530 1.00 36.09 117 ILE A N 1
ATOM 672 C CA . ILE A 1 96 ? 32.776 -16.514 -9.565 1.00 35.02 117 ILE A CA 1
ATOM 673 C C . ILE A 1 96 ? 32.168 -17.777 -8.965 1.00 42.63 117 ILE A C 1
ATOM 674 O O . ILE A 1 96 ? 32.352 -18.053 -7.783 1.00 38.41 117 ILE A O 1
ATOM 679 N N . PRO A 1 97 ? 31.437 -18.552 -9.780 1.00 50.28 118 PRO A N 1
ATOM 680 C CA . PRO A 1 97 ? 30.903 -19.835 -9.311 1.00 46.31 118 PRO A CA 1
ATOM 681 C C . PRO A 1 97 ? 32.053 -20.748 -8.931 1.00 48.76 118 PRO A C 1
ATOM 682 O O . PRO A 1 97 ? 32.956 -20.972 -9.731 1.00 56.39 118 PRO A O 1
ATOM 686 N N . VAL A 1 98 ? 32.007 -21.315 -7.741 1.00 45.60 119 VAL A N 1
ATOM 687 C CA . VAL A 1 98 ? 33.156 -22.057 -7.255 1.00 33.14 119 VAL A CA 1
ATOM 688 C C . VAL A 1 98 ? 32.716 -23.240 -6.390 1.00 30.88 119 VAL A C 1
ATOM 689 O O . VAL A 1 98 ? 31.727 -23.150 -5.661 1.00 35.55 119 VAL A O 1
ATOM 693 N N . ILE A 1 99 ? 33.410 -24.368 -6.517 1.00 24.68 120 ILE A N 1
ATOM 694 C CA . ILE A 1 99 ? 33.089 -25.553 -5.721 1.00 22.91 120 ILE A CA 1
ATOM 695 C C . ILE A 1 99 ? 34.347 -26.296 -5.263 1.00 30.00 120 ILE A C 1
ATOM 696 O O . ILE A 1 99 ? 35.416 -26.203 -5.887 1.00 20.91 120 ILE A O 1
ATOM 701 N N . GLU A 1 100 ? 34.233 -27.028 -4.160 1.00 35.77 121 GLU A N 1
ATOM 702 C CA . GLU A 1 100 ? 35.400 -27.763 -3.704 1.00 42.23 121 GLU A CA 1
ATOM 703 C C . GLU A 1 100 ? 35.579 -29.055 -4.508 1.00 39.13 121 GLU A C 1
ATOM 704 O O . GLU A 1 100 ? 34.609 -29.589 -5.052 1.00 30.24 121 GLU A O 1
ATOM 710 N N . TYR A 1 101 ? 36.816 -29.534 -4.605 1.00 33.57 122 TYR A N 1
ATOM 711 C CA . TYR A 1 101 ? 37.100 -30.696 -5.440 1.00 24.55 122 TYR A CA 1
ATOM 712 C C . TYR A 1 101 ? 36.287 -31.879 -4.962 1.00 34.53 122 TYR A C 1
ATOM 713 O O . TYR A 1 101 ? 35.730 -32.624 -5.770 1.00 40.02 122 TYR A O 1
ATOM 722 N N . GLU A 1 102 ? 36.192 -32.031 -3.644 1.00 34.45 123 GLU A N 1
ATOM 723 C CA . GLU A 1 102 ? 35.450 -33.144 -3.074 1.00 30.70 123 GLU A CA 1
ATOM 724 C C . GLU A 1 102 ? 33.996 -33.110 -3.572 1.00 32.61 123 GLU A C 1
ATOM 725 O O . GLU A 1 102 ? 33.358 -34.155 -3.753 1.00 43.65 123 GLU A O 1
ATOM 731 N N . GLN A 1 103 ? 33.491 -31.906 -3.833 1.00 29.05 124 GLN A N 1
ATOM 732 C CA . GLN A 1 103 ? 32.140 -31.734 -4.373 1.00 40.24 124 GLN A CA 1
ATOM 733 C C . GLN A 1 103 ? 32.039 -32.013 -5.875 1.00 42.09 124 GLN A C 1
ATOM 734 O O . GLN A 1 103 ? 31.020 -32.510 -6.364 1.00 43.00 124 GLN A O 1
ATOM 740 N N . PHE A 1 104 ? 33.085 -31.668 -6.610 1.00 30.29 125 PHE A N 1
ATOM 741 C CA . PHE A 1 104 ? 33.173 -32.052 -8.001 1.00 23.28 125 PHE A CA 1
ATOM 742 C C . PHE A 1 104 ? 33.075 -33.566 -8.064 1.00 31.21 125 PHE A C 1
ATOM 743 O O . PHE A 1 104 ? 32.283 -34.126 -8.836 1.00 29.45 125 PHE A O 1
ATOM 751 N N . ILE A 1 105 ? 33.846 -34.233 -7.210 1.00 29.48 126 ILE A N 1
ATOM 752 C CA . ILE A 1 105 ? 33.856 -35.689 -7.219 1.00 27.31 126 ILE A CA 1
ATOM 753 C C . ILE A 1 105 ? 32.461 -36.251 -7.006 1.00 31.09 126 ILE A C 1
ATOM 754 O O . ILE A 1 105 ? 32.122 -37.293 -7.557 1.00 42.20 126 ILE A O 1
ATOM 759 N N . ALA A 1 106 ? 31.641 -35.560 -6.228 1.00 36.04 127 ALA A N 1
ATOM 760 C CA . ALA A 1 106 ? 30.280 -36.037 -6.008 1.00 42.41 127 ALA A CA 1
ATOM 761 C C . ALA A 1 106 ? 29.307 -35.735 -7.157 1.00 44.24 127 ALA A C 1
ATOM 762 O O . ALA A 1 106 ? 28.482 -36.585 -7.490 1.00 40.23 127 ALA A O 1
ATOM 764 N N . GLU A 1 107 ? 29.382 -34.535 -7.741 1.00 35.90 128 GLU A N 1
ATOM 765 C CA . GLU A 1 107 ? 28.474 -34.172 -8.835 1.00 37.40 128 GLU A CA 1
ATOM 766 C C . GLU A 1 107 ? 28.728 -34.974 -10.116 1.00 48.90 128 GLU A C 1
ATOM 767 O O . GLU A 1 107 ? 27.823 -35.628 -10.634 1.00 59.84 128 GLU A O 1
ATOM 773 N N . SER A 1 108 ? 29.952 -34.928 -10.633 1.00 49.40 129 SER A N 1
ATOM 774 C CA . SER A 1 108 ? 30.330 -35.869 -11.676 1.00 49.35 129 SER A CA 1
ATOM 775 C C . SER A 1 108 ? 30.484 -37.175 -10.919 1.00 48.95 129 SER A C 1
ATOM 776 O O . SER A 1 108 ? 30.667 -37.149 -9.712 1.00 59.20 129 SER A O 1
ATOM 779 N N . GLY A 1 109 ? 30.369 -38.313 -11.587 1.00 42.02 130 GLY A N 1
ATOM 780 C CA . GLY A 1 109 ? 30.214 -39.551 -10.842 1.00 54.75 130 GLY A CA 1
ATOM 781 C C . GLY A 1 109 ? 31.365 -39.911 -9.919 1.00 65.62 130 GLY A C 1
ATOM 782 O O . GLY A 1 109 ? 31.174 -40.072 -8.714 1.00 66.36 130 GLY A O 1
ATOM 783 N N . GLY A 1 110 ? 32.560 -40.048 -10.479 1.00 69.31 131 GLY A N 1
ATOM 784 C CA . GLY A 1 110 ? 33.755 -40.199 -9.673 1.00 65.33 131 GLY A CA 1
ATOM 785 C C . GLY A 1 110 ? 34.661 -38.986 -9.758 1.00 54.09 131 GLY A C 1
ATOM 786 O O . GLY A 1 110 ? 34.222 -37.902 -10.158 1.00 48.76 131 GLY A O 1
ATOM 787 N N . PRO A 1 111 ? 35.948 -39.178 -9.417 1.00 36.85 132 PRO A N 1
ATOM 788 C CA . PRO A 1 111 ? 37.004 -38.191 -9.661 1.00 29.04 132 PRO A CA 1
ATOM 789 C C . PRO A 1 111 ? 37.501 -38.363 -11.091 1.00 35.73 132 PRO A C 1
ATOM 790 O O . PRO A 1 111 ? 38.611 -38.863 -11.327 1.00 31.39 132 PRO A O 1
ATOM 794 N N . PHE A 1 112 ? 36.659 -37.966 -12.041 1.00 46.31 133 PHE A N 1
ATOM 795 C CA . PHE A 1 112 ? 36.953 -38.125 -13.460 1.00 39.85 133 PHE A CA 1
ATOM 796 C C . PHE A 1 112 ? 37.065 -36.800 -14.180 1.00 38.72 133 PHE A C 1
ATOM 797 O O . PHE A 1 112 ? 36.113 -36.006 -14.204 1.00 43.55 133 PHE A O 1
ATOM 805 N N . ILE A 1 113 ? 38.239 -36.591 -14.772 1.00 31.37 134 ILE A N 1
ATOM 806 C CA . ILE A 1 113 ? 38.538 -35.416 -15.582 1.00 34.50 134 ILE A CA 1
ATOM 807 C C . ILE A 1 113 ? 38.649 -35.792 -17.063 1.00 46.27 134 ILE A C 1
ATOM 808 O O . ILE A 1 113 ? 39.468 -36.640 -17.436 1.00 48.39 134 ILE A O 1
ATOM 813 N N . ASP A 1 114 ? 37.822 -35.176 -17.907 1.00 41.66 135 ASP A N 1
ATOM 814 C CA . ASP A 1 114 ? 37.800 -35.522 -19.334 1.00 31.90 135 ASP A CA 1
ATOM 815 C C . ASP A 1 114 ? 39.090 -35.136 -20.080 1.00 31.98 135 ASP A C 1
ATOM 816 O O . ASP A 1 114 ? 39.747 -35.982 -20.678 1.00 40.03 135 ASP A O 1
ATOM 821 N N . GLN A 1 115 ? 39.464 -33.864 -20.024 1.00 22.43 136 GLN A N 1
ATOM 822 C CA . GLN A 1 115 ? 40.653 -33.394 -20.717 1.00 24.00 136 GLN A CA 1
ATOM 823 C C . GLN A 1 115 ? 41.664 -32.733 -19.779 1.00 31.96 136 GLN A C 1
ATOM 824 O O . GLN A 1 115 ? 41.317 -31.833 -19.009 1.00 34.23 136 GLN A O 1
ATOM 830 N N . VAL A 1 116 ? 42.918 -33.161 -19.861 1.00 28.32 137 VAL A N 1
ATOM 831 C CA . VAL A 1 116 ? 44.000 -32.484 -19.163 1.00 24.56 137 VAL A CA 1
ATOM 832 C C . VAL A 1 116 ? 44.913 -31.798 -20.190 1.00 30.55 137 VAL A C 1
ATOM 833 O O . VAL A 1 116 ? 45.393 -32.442 -21.136 1.00 29.30 137 VAL A O 1
ATOM 837 N N . TYR A 1 117 ? 45.127 -30.491 -20.015 1.00 17.28 138 TYR A N 1
ATOM 838 C CA . TYR A 1 117 ? 46.044 -29.738 -20.862 1.00 15.85 138 TYR A CA 1
ATOM 839 C C . TYR A 1 117 ? 47.229 -29.259 -20.065 1.00 21.50 138 TYR A C 1
ATOM 840 O O . TYR A 1 117 ? 47.086 -28.411 -19.187 1.00 30.70 138 TYR A O 1
ATOM 849 N N . VAL A 1 118 ? 48.411 -29.757 -20.392 1.00 23.19 139 VAL A N 1
ATOM 850 C CA . VAL A 1 118 ? 49.598 -29.280 -19.713 1.00 28.31 139 VAL A CA 1
ATOM 851 C C . VAL A 1 118 ? 50.056 -28.029 -20.436 1.00 27.99 139 VAL A C 1
ATOM 852 O O . VAL A 1 118 ? 50.391 -28.094 -21.612 1.00 26.62 139 VAL A O 1
ATOM 856 N N . LEU A 1 119 ? 50.070 -26.892 -19.744 1.00 28.73 140 LEU A N 1
ATOM 857 C CA . LEU A 1 119 ? 50.542 -25.656 -20.364 1.00 20.86 140 LEU A CA 1
ATOM 858 C C . LEU A 1 119 ? 52.054 -25.644 -20.428 1.00 23.02 140 LEU A C 1
ATOM 859 O O . LEU A 1 119 ? 52.719 -26.209 -19.569 1.00 32.75 140 LEU A O 1
ATOM 864 N N . GLN A 1 120 ? 52.584 -25.027 -21.477 1.00 34.44 141 GLN A N 1
ATOM 865 C CA . GLN A 1 120 ? 54.022 -24.935 -21.724 1.00 27.64 141 GLN A CA 1
ATOM 866 C C . GLN A 1 120 ? 54.301 -23.734 -22.627 1.00 37.78 141 GLN A C 1
ATOM 867 O O . GLN A 1 120 ? 53.391 -23.184 -23.259 1.00 33.30 141 GLN A O 1
ATOM 873 N N . SER A 1 121 ? 55.552 -23.306 -22.692 1.00 43.82 142 SER A N 1
ATOM 874 C CA . SER A 1 121 ? 55.875 -22.229 -23.612 1.00 48.78 142 SER A CA 1
ATOM 875 C C . SER A 1 121 ? 55.885 -22.722 -25.068 1.00 54.28 142 SER A C 1
ATOM 876 O O . SER A 1 121 ? 55.634 -23.896 -25.350 1.00 54.44 142 SER A O 1
ATOM 879 N N . TYR A 1 122 ? 56.160 -21.809 -25.990 1.00 46.77 143 TYR A N 1
ATOM 880 C CA . TYR A 1 122 ? 56.366 -22.173 -27.374 1.00 40.20 143 TYR A CA 1
ATOM 881 C C . TYR A 1 122 ? 57.828 -22.564 -27.541 1.00 49.71 143 TYR A C 1
ATOM 882 O O . TYR A 1 122 ? 58.721 -21.857 -27.070 1.00 55.07 143 TYR A O 1
ATOM 891 N N . ALA A 1 123 ? 58.073 -23.692 -28.201 1.00 54.34 144 ALA A N 1
ATOM 892 C CA . ALA A 1 123 ? 59.435 -24.195 -28.357 1.00 54.21 144 ALA A CA 1
ATOM 893 C C . ALA A 1 123 ? 60.264 -23.313 -29.279 1.00 54.22 144 ALA A C 1
ATOM 894 O O . ALA A 1 123 ? 61.469 -23.131 -29.074 1.00 57.53 144 ALA A O 1
ATOM 896 N N . GLU A 1 124 ? 59.616 -22.747 -30.288 1.00 45.38 145 GLU A N 1
ATOM 897 C CA . GLU A 1 124 ? 60.337 -21.934 -31.252 1.00 50.44 145 GLU A CA 1
ATOM 898 C C . GLU A 1 124 ? 60.859 -20.651 -30.612 1.00 60.20 145 GLU A C 1
ATOM 899 O O . GLU A 1 124 ? 61.672 -19.939 -31.201 1.00 69.50 145 GLU A O 1
ATOM 905 N N . GLY A 1 125 ? 60.403 -20.381 -29.392 1.00 64.34 146 GLY A N 1
ATOM 906 C CA . GLY A 1 125 ? 60.700 -19.131 -28.717 1.00 69.43 146 GLY A CA 1
ATOM 907 C C . GLY A 1 125 ? 60.103 -17.974 -29.490 1.00 65.50 146 GLY A C 1
ATOM 908 O O . GLY A 1 125 ? 59.011 -18.083 -30.055 1.00 52.71 146 GLY A O 1
ATOM 909 N N . TRP A 1 126 ? 60.793 -16.846 -29.468 1.00 77.19 147 TRP A N 1
ATOM 910 C CA . TRP A 1 126 ? 60.569 -15.812 -30.464 1.00 98.37 147 TRP A CA 1
ATOM 911 C C . TRP A 1 126 ? 61.795 -14.919 -30.506 1.00 115.10 147 TRP A C 1
ATOM 912 O O . TRP A 1 126 ? 62.576 -14.882 -29.551 1.00 121.22 147 TRP A O 1
ATOM 923 N N . LYS A 1 127 ? 61.958 -14.203 -31.611 1.00 117.64 148 LYS A N 1
ATOM 924 C CA . LYS A 1 127 ? 62.899 -13.097 -31.670 1.00 120.04 148 LYS A CA 1
ATOM 925 C C . LYS A 1 127 ? 62.065 -11.883 -31.286 1.00 113.80 148 LYS A C 1
ATOM 926 O O . LYS A 1 127 ? 60.965 -11.719 -31.806 1.00 104.43 148 LYS A O 1
ATOM 932 N N . GLU A 1 128 ? 62.559 -11.047 -30.374 1.00 117.26 149 GLU A N 1
ATOM 933 C CA . GLU A 1 128 ? 61.725 -9.984 -29.794 1.00 114.63 149 GLU A CA 1
ATOM 934 C C . GLU A 1 128 ? 61.137 -9.027 -30.851 1.00 100.31 149 GLU A C 1
ATOM 935 O O . GLU A 1 128 ? 61.780 -8.713 -31.860 1.00 75.66 149 GLU A O 1
ATOM 941 N N . GLY A 1 129 ? 59.901 -8.593 -30.606 1.00 100.24 150 GLY A N 1
ATOM 942 C CA . GLY A 1 129 ? 59.105 -7.885 -31.595 1.00 95.02 150 GLY A CA 1
ATOM 943 C C . GLY A 1 129 ? 58.084 -8.821 -32.224 1.00 92.66 150 GLY A C 1
ATOM 944 O O . GLY A 1 129 ? 57.072 -8.395 -32.786 1.00 84.89 150 GLY A O 1
ATOM 945 N N . THR A 1 130 ? 58.366 -10.116 -32.136 1.00 95.73 151 THR A N 1
ATOM 946 C CA . THR A 1 130 ? 57.437 -11.150 -32.566 1.00 92.95 151 THR A CA 1
ATOM 947 C C . THR A 1 130 ? 56.366 -11.427 -31.518 1.00 87.32 151 THR A C 1
ATOM 948 O O . THR A 1 130 ? 55.253 -11.818 -31.869 1.00 95.46 151 THR A O 1
ATOM 952 N N . TRP A 1 131 ? 56.693 -11.206 -30.242 1.00 72.71 152 TRP A N 1
ATOM 953 C CA . TRP A 1 131 ? 55.853 -11.696 -29.143 1.00 70.02 152 TRP A CA 1
ATOM 954 C C . TRP A 1 131 ? 54.387 -11.302 -29.270 1.00 62.13 152 TRP A C 1
ATOM 955 O O . TRP A 1 131 ? 54.046 -10.149 -29.534 1.00 57.15 152 TRP A O 1
ATOM 966 N N . GLU A 1 132 ? 53.529 -12.289 -29.062 1.00 50.66 153 GLU A N 1
ATOM 967 C CA . GLU A 1 132 ? 52.138 -12.187 -29.419 1.00 50.61 153 GLU A CA 1
ATOM 968 C C . GLU A 1 132 ? 51.383 -13.061 -28.431 1.00 51.32 153 GLU A C 1
ATOM 969 O O . GLU A 1 132 ? 51.891 -14.100 -28.022 1.00 53.81 153 GLU A O 1
ATOM 975 N N . GLU A 1 133 ? 50.190 -12.652 -28.020 1.00 48.13 154 GLU A N 1
ATOM 976 C CA . GLU A 1 133 ? 49.392 -13.525 -27.172 1.00 43.00 154 GLU A CA 1
ATOM 977 C C . GLU A 1 133 ? 48.803 -14.587 -28.084 1.00 53.24 154 GLU A C 1
ATOM 978 O O . GLU A 1 133 ? 48.110 -14.270 -29.047 1.00 61.58 154 GLU A O 1
ATOM 984 N N . LYS A 1 134 ? 49.087 -15.849 -27.796 1.00 56.50 155 LYS A N 1
ATOM 985 C CA . LYS A 1 134 ? 48.567 -16.928 -28.620 1.00 48.90 155 LYS A CA 1
ATOM 986 C C . LYS A 1 134 ? 48.522 -18.241 -27.848 1.00 55.93 155 LYS A C 1
ATOM 987 O O . LYS A 1 134 ? 49.212 -18.403 -26.836 1.00 57.08 155 LYS A O 1
ATOM 993 N N . VAL A 1 135 ? 47.696 -19.163 -28.334 1.00 54.11 156 VAL A N 1
ATOM 994 C CA . VAL A 1 135 ? 47.616 -20.518 -27.808 1.00 43.55 156 VAL A CA 1
ATOM 995 C C . VAL A 1 135 ? 47.449 -21.528 -28.952 1.00 56.77 156 VAL A C 1
ATOM 996 O O . VAL A 1 135 ? 46.638 -21.327 -29.868 1.00 65.01 156 VAL A O 1
ATOM 1000 N N . ASP A 1 136 ? 48.245 -22.595 -28.906 1.00 52.11 157 ASP A N 1
ATOM 1001 C CA . ASP A 1 136 ? 48.227 -23.640 -29.924 1.00 43.55 157 ASP A CA 1
ATOM 1002 C C . ASP A 1 136 ? 48.507 -25.030 -29.328 1.00 34.62 157 ASP A C 1
ATOM 1003 O O . ASP A 1 136 ? 49.399 -25.189 -28.489 1.00 35.04 157 ASP A O 1
ATOM 1008 N N . GLU A 1 137 ? 47.775 -26.045 -29.778 1.00 31.37 158 GLU A N 1
ATOM 1009 C CA . GLU A 1 137 ? 48.119 -27.420 -29.417 1.00 34.74 158 GLU A CA 1
ATOM 1010 C C . GLU A 1 137 ? 49.472 -27.756 -30.027 1.00 33.90 158 GLU A C 1
ATOM 1011 O O . GLU A 1 137 ? 49.694 -27.498 -31.196 1.00 42.07 158 GLU A O 1
ATOM 1017 N N . ARG A 1 138 ? 50.392 -28.293 -29.238 1.00 32.43 159 ARG A N 1
ATOM 1018 C CA . ARG A 1 138 ? 51.734 -28.605 -29.739 1.00 28.32 159 ARG A CA 1
ATOM 1019 C C . ARG A 1 138 ? 52.264 -29.901 -29.149 1.00 32.92 159 ARG A C 1
ATOM 1020 O O . ARG A 1 138 ? 51.741 -30.388 -28.143 1.00 41.22 159 ARG A O 1
ATOM 1028 N N . PRO A 1 139 ? 53.299 -30.480 -29.773 1.00 39.34 160 PRO A N 1
ATOM 1029 C CA . PRO A 1 139 ? 53.970 -31.605 -29.115 1.00 52.04 160 PRO A CA 1
ATOM 1030 C C . PRO A 1 139 ? 54.480 -31.206 -27.743 1.00 46.64 160 PRO A C 1
ATOM 1031 O O . PRO A 1 139 ? 54.708 -30.028 -27.494 1.00 50.74 160 PRO A O 1
ATOM 1035 N N . CYS A 1 140 ? 54.631 -32.176 -26.854 1.00 40.72 161 CYS A N 1
ATOM 1036 C CA . CYS A 1 140 ? 55.126 -31.882 -25.520 1.00 38.65 161 CYS A CA 1
ATOM 1037 C C . CYS A 1 140 ? 56.625 -31.654 -25.524 1.00 37.13 161 CYS A C 1
ATOM 1038 O O . CYS A 1 140 ? 57.398 -32.468 -26.039 1.00 41.73 161 CYS A O 1
ATOM 1041 N N . ILE A 1 141 ? 57.024 -30.547 -24.918 1.00 24.98 162 ILE A N 1
ATOM 1042 C CA . ILE A 1 141 ? 58.426 -30.198 -24.798 1.00 29.90 162 ILE A CA 1
ATOM 1043 C C . ILE A 1 141 ? 59.132 -31.081 -23.762 1.00 39.89 162 ILE A C 1
ATOM 1044 O O . ILE A 1 141 ? 60.014 -31.867 -24.107 1.00 47.65 162 ILE A O 1
ATOM 1049 N N . ASP A 1 142 ? 58.747 -30.946 -22.496 1.00 44.57 163 ASP A N 1
ATOM 1050 C CA . ASP A 1 142 ? 59.203 -31.858 -21.452 1.00 54.43 163 ASP A CA 1
ATOM 1051 C C . ASP A 1 142 ? 58.341 -33.101 -21.508 1.00 52.73 163 ASP A C 1
ATOM 1052 O O . ASP A 1 142 ? 57.133 -33.002 -21.744 1.00 52.27 163 ASP A O 1
ATOM 1057 N N . GLN A 1 143 ? 58.937 -34.266 -21.274 1.00 49.89 164 GLN A N 1
ATOM 1058 C CA . GLN A 1 143 ? 58.137 -35.485 -21.250 1.00 49.37 164 GLN A CA 1
ATOM 1059 C C . GLN A 1 143 ? 57.081 -35.407 -20.166 1.00 35.97 164 GLN A C 1
ATOM 1060 O O . GLN A 1 143 ? 57.317 -34.894 -19.076 1.00 37.92 164 GLN A O 1
ATOM 1066 N N . LEU A 1 144 ? 55.911 -35.917 -20.513 1.00 31.94 165 LEU A N 1
ATOM 1067 C CA . LEU A 1 144 ? 54.697 -35.825 -19.726 1.00 29.88 165 LEU A CA 1
ATOM 1068 C C . LEU A 1 144 ? 54.762 -36.490 -18.332 1.00 37.43 165 LEU A C 1
ATOM 1069 O O . LEU A 1 144 ? 55.248 -37.613 -18.190 1.00 33.75 165 LEU A O 1
ATOM 1074 N N . LEU A 1 145 ? 54.227 -35.823 -17.310 1.00 37.61 166 LEU A N 1
ATOM 1075 C CA . LEU A 1 145 ? 54.183 -36.427 -15.968 1.00 40.30 166 LEU A CA 1
ATOM 1076 C C . LEU A 1 145 ? 52.914 -37.234 -15.681 1.00 36.71 166 LEU A C 1
ATOM 1077 O O . LEU A 1 145 ? 52.662 -37.615 -14.554 1.00 44.90 166 LEU A O 1
ATOM 1082 N N . TYR A 1 146 ? 52.086 -37.430 -16.696 1.00 34.84 167 TYR A N 1
ATOM 1083 C CA . TYR A 1 146 ? 50.917 -38.295 -16.588 1.00 29.08 167 TYR A CA 1
ATOM 1084 C C . TYR A 1 146 ? 51.226 -39.593 -17.307 1.00 29.55 167 TYR A C 1
ATOM 1085 O O . TYR A 1 146 ? 52.047 -39.614 -18.208 1.00 40.24 167 TYR A O 1
ATOM 1094 N N . SER A 1 147 ? 50.649 -40.702 -16.872 1.00 33.84 168 SER A N 1
ATOM 1095 C CA . SER A 1 147 ? 50.841 -41.937 -17.631 1.00 34.11 168 SER A CA 1
ATOM 1096 C C . SER A 1 147 ? 49.660 -42.927 -17.546 1.00 38.68 168 SER A C 1
ATOM 1097 O O . SER A 1 147 ? 48.806 -42.829 -16.660 1.00 29.67 168 SER A O 1
ATOM 1100 N N . GLN A 1 148 ? 49.604 -43.854 -18.502 1.00 39.80 169 GLN A N 1
ATOM 1101 C CA . GLN A 1 148 ? 48.391 -44.624 -18.746 1.00 36.73 169 GLN A CA 1
ATOM 1102 C C . GLN A 1 148 ? 48.370 -45.937 -18.006 1.00 34.68 169 GLN A C 1
ATOM 1103 O O . GLN A 1 148 ? 49.353 -46.675 -18.026 1.00 42.43 169 GLN A O 1
ATOM 1109 N N . ASP A 1 149 ? 47.238 -46.242 -17.377 1.00 30.82 170 ASP A N 1
ATOM 1110 C CA . ASP A 1 149 ? 47.101 -47.519 -16.686 1.00 41.92 170 ASP A CA 1
ATOM 1111 C C . ASP A 1 149 ? 46.567 -48.610 -17.605 1.00 39.24 170 ASP A C 1
ATOM 1112 O O . ASP A 1 149 ? 46.420 -48.400 -18.800 1.00 38.49 170 ASP A O 1
ATOM 1117 N N . LYS A 1 150 ? 46.283 -49.774 -17.036 1.00 45.70 171 LYS A N 1
ATOM 1118 C CA . LYS A 1 150 ? 45.774 -50.906 -17.800 1.00 47.56 171 LYS A CA 1
ATOM 1119 C C . LYS A 1 150 ? 44.403 -50.601 -18.422 1.00 52.69 171 LYS A C 1
ATOM 1120 O O . LYS A 1 150 ? 43.955 -51.297 -19.333 1.00 59.13 171 LYS A O 1
ATOM 1126 N N . HIS A 1 151 ? 43.740 -49.562 -17.920 1.00 43.00 172 HIS A N 1
ATOM 1127 C CA . HIS A 1 151 ? 42.443 -49.137 -18.438 1.00 38.87 172 HIS A CA 1
ATOM 1128 C C . HIS A 1 151 ? 42.509 -48.016 -19.477 1.00 41.28 172 HIS A C 1
ATOM 1129 O O . HIS A 1 151 ? 41.476 -47.523 -19.924 1.00 48.99 172 HIS A O 1
ATOM 1136 N N . GLU A 1 152 ? 43.726 -47.625 -19.842 1.00 34.94 173 GLU A N 1
ATOM 1137 C CA . GLU A 1 152 ? 44.025 -46.450 -20.669 1.00 31.67 173 GLU A CA 1
ATOM 1138 C C . GLU A 1 152 ? 43.584 -45.142 -20.045 1.00 34.56 173 GLU A C 1
ATOM 1139 O O . GLU A 1 152 ? 43.401 -44.149 -20.756 1.00 36.39 173 GLU A O 1
ATOM 1145 N N . TYR A 1 153 ? 43.402 -45.125 -18.733 1.00 26.22 174 TYR A N 1
ATOM 1146 C CA . TYR A 1 153 ? 43.187 -43.864 -18.045 1.00 26.56 174 TYR A CA 1
ATOM 1147 C C . TYR A 1 153 ? 44.524 -43.249 -17.696 1.00 33.52 174 TYR A C 1
ATOM 1148 O O . TYR A 1 153 ? 45.509 -43.958 -17.459 1.00 36.59 174 TYR A O 1
ATOM 1157 N N . TYR A 1 154 ? 44.571 -41.928 -17.685 1.00 36.73 175 TYR A N 1
ATOM 1158 C CA . TYR A 1 154 ? 45.795 -41.244 -17.305 1.00 30.82 175 TYR A CA 1
ATOM 1159 C C . TYR A 1 154 ? 45.864 -41.049 -15.793 1.00 25.34 175 TYR A C 1
ATOM 1160 O O . TYR A 1 154 ? 44.965 -40.437 -15.203 1.00 21.64 175 TYR A O 1
ATOM 1169 N N . ARG A 1 155 ? 46.921 -41.600 -15.186 1.00 25.14 176 ARG A N 1
ATOM 1170 C CA . ARG A 1 155 ? 47.229 -41.472 -13.757 1.00 11.28 176 ARG A CA 1
ATOM 1171 C C . ARG A 1 155 ? 48.167 -40.283 -13.608 1.00 40.64 176 ARG A C 1
ATOM 1172 O O . ARG A 1 155 ? 48.963 -40.017 -14.512 1.00 45.73 176 ARG A O 1
ATOM 1180 N N . GLY A 1 156 ? 48.066 -39.547 -12.500 1.00 33.56 177 GLY A N 1
ATOM 1181 C CA . GLY A 1 156 ? 48.963 -38.425 -12.246 1.00 38.66 177 GLY A CA 1
ATOM 1182 C C . GLY A 1 156 ? 48.980 -37.951 -10.803 1.00 41.81 177 GLY A C 1
ATOM 1183 O O . GLY A 1 156 ? 48.419 -38.623 -9.921 1.00 42.11 177 GLY A O 1
ATOM 1184 N N . TRP A 1 157 ? 49.630 -36.806 -10.563 1.00 31.49 178 TRP A N 1
ATOM 1185 C CA . TRP A 1 157 ? 49.619 -36.166 -9.242 1.00 33.43 178 TRP A CA 1
ATOM 1186 C C . TRP A 1 157 ? 48.210 -35.808 -8.746 1.00 34.92 178 TRP A C 1
ATOM 1187 O O . TRP A 1 157 ? 47.770 -36.268 -7.681 1.00 30.64 178 TRP A O 1
ATOM 1198 N N . PHE A 1 158 ? 47.503 -34.999 -9.523 1.00 24.97 179 PHE A N 1
ATOM 1199 C CA . PHE A 1 158 ? 46.113 -34.706 -9.212 1.00 27.71 179 PHE A CA 1
ATOM 1200 C C . PHE A 1 158 ? 45.890 -34.334 -7.759 1.00 24.65 179 PHE A C 1
ATOM 1201 O O . PHE A 1 158 ? 45.012 -34.882 -7.106 1.00 23.79 179 PHE A O 1
ATOM 1209 N N . TRP A 1 159 ? 46.726 -33.443 -7.247 1.00 29.78 180 TRP A N 1
ATOM 1210 C CA . TRP A 1 159 ? 46.501 -32.839 -5.937 1.00 32.93 180 TRP A CA 1
ATOM 1211 C C . TRP A 1 159 ? 46.491 -33.867 -4.815 1.00 28.24 180 TRP A C 1
ATOM 1212 O O . TRP A 1 159 ? 45.913 -33.642 -3.753 1.00 33.08 180 TRP A O 1
ATOM 1223 N N . GLY A 1 160 ? 47.137 -34.997 -5.045 1.00 29.67 181 GLY A N 1
ATOM 1224 C CA . GLY A 1 160 ? 47.190 -36.023 -4.029 1.00 23.21 181 GLY A CA 1
ATOM 1225 C C . GLY A 1 160 ? 45.991 -36.953 -3.974 1.00 27.55 181 GLY A C 1
ATOM 1226 O O . GLY A 1 160 ? 46.000 -37.882 -3.149 1.00 37.37 181 GLY A O 1
ATOM 1227 N N . TYR A 1 161 ? 44.991 -36.775 -4.850 1.00 20.23 182 TYR A N 1
ATOM 1228 C CA . TYR A 1 161 ? 43.869 -37.723 -4.821 1.00 31.62 182 TYR A CA 1
ATOM 1229 C C . TYR A 1 161 ? 44.188 -38.862 -5.800 1.00 35.94 182 TYR A C 1
ATOM 1230 O O . TYR A 1 161 ? 43.966 -38.754 -7.012 1.00 24.14 182 TYR A O 1
ATOM 1239 N N . GLU A 1 162 ? 44.548 -40.015 -5.239 1.00 43.09 183 GLU A N 1
ATOM 1240 C CA . GLU A 1 162 ? 45.307 -41.012 -5.995 1.00 32.99 183 GLU A CA 1
ATOM 1241 C C . GLU A 1 162 ? 44.386 -41.659 -6.997 1.00 34.05 183 GLU A C 1
ATOM 1242 O O . GLU A 1 162 ? 44.826 -42.208 -8.002 1.00 38.48 183 GLU A O 1
ATOM 1248 N N . GLU A 1 163 ? 43.093 -41.590 -6.702 1.00 37.09 184 GLU A N 1
ATOM 1249 C CA . GLU A 1 163 ? 42.106 -42.376 -7.419 1.00 37.82 184 GLU A CA 1
ATOM 1250 C C . GLU A 1 163 ? 41.609 -41.602 -8.647 1.00 36.58 184 GLU A C 1
ATOM 1251 O O . GLU A 1 163 ? 40.849 -42.129 -9.459 1.00 43.40 184 GLU A O 1
ATOM 1257 N N . THR A 1 164 ? 42.084 -40.367 -8.791 1.00 32.09 185 THR A N 1
ATOM 1258 C CA . THR A 1 164 ? 41.722 -39.515 -9.921 1.00 36.56 185 THR A CA 1
ATOM 1259 C C . THR A 1 164 ? 42.248 -40.051 -11.254 1.00 33.05 185 THR A C 1
ATOM 1260 O O . THR A 1 164 ? 43.350 -40.597 -11.314 1.00 33.31 185 THR A O 1
ATOM 1264 N N . ARG A 1 165 ? 41.452 -39.910 -12.312 1.00 22.29 186 ARG A N 1
ATOM 1265 C CA . ARG A 1 165 ? 41.871 -40.330 -13.660 1.00 27.17 186 ARG A CA 1
ATOM 1266 C C . ARG A 1 165 ? 41.513 -39.306 -14.735 1.00 22.01 186 ARG A C 1
ATOM 1267 O O . ARG A 1 165 ? 40.361 -38.852 -14.810 1.00 18.31 186 ARG A O 1
ATOM 1275 N N . GLY A 1 166 ? 42.500 -38.887 -15.527 1.00 21.30 187 GLY A N 1
ATOM 1276 C CA . GLY A 1 166 ? 42.196 -38.136 -16.739 1.00 21.75 187 GLY A CA 1
ATOM 1277 C C . GLY A 1 166 ? 41.903 -39.049 -17.921 1.00 23.21 187 GLY A C 1
ATOM 1278 O O . GLY A 1 166 ? 42.607 -40.050 -18.130 1.00 26.26 187 GLY A O 1
ATOM 1279 N N . LEU A 1 167 ? 40.925 -38.675 -18.743 1.00 18.56 188 LEU A N 1
ATOM 1280 C CA . LEU A 1 167 ? 40.624 -39.460 -19.946 1.00 32.81 188 LEU A CA 1
ATOM 1281 C C . LEU A 1 167 ? 41.636 -39.189 -21.053 1.00 35.28 188 LEU A C 1
ATOM 1282 O O . LEU A 1 167 ? 41.975 -40.093 -21.807 1.00 38.93 188 LEU A O 1
ATOM 1287 N N . ASN A 1 168 ? 42.109 -37.943 -21.126 1.00 29.02 189 ASN A N 1
ATOM 1288 C CA . ASN A 1 168 ? 43.016 -37.486 -22.162 1.00 29.98 189 ASN A CA 1
ATOM 1289 C C . ASN A 1 168 ? 43.988 -36.427 -21.666 1.00 29.93 189 ASN A C 1
ATOM 1290 O O . ASN A 1 168 ? 43.607 -35.531 -20.908 1.00 30.25 189 ASN A O 1
ATOM 1295 N N . VAL A 1 169 ? 45.238 -36.501 -22.120 1.00 32.37 190 VAL A N 1
ATOM 1296 C CA . VAL A 1 169 ? 46.240 -35.481 -21.789 1.00 29.33 190 VAL A CA 1
ATOM 1297 C C . VAL A 1 169 ? 47.013 -35.023 -23.030 1.00 31.60 190 VAL A C 1
ATOM 1298 O O . VAL A 1 169 ? 47.315 -35.818 -23.920 1.00 45.97 190 VAL A O 1
ATOM 1302 N N . SER A 1 170 ? 47.324 -33.737 -23.098 1.00 23.97 191 SER A N 1
ATOM 1303 C CA . SER A 1 170 ? 48.150 -33.232 -24.183 1.00 33.52 191 SER A CA 1
ATOM 1304 C C . SER A 1 170 ? 48.675 -31.878 -23.794 1.00 36.19 191 SER A C 1
ATOM 1305 O O . SER A 1 170 ? 48.339 -31.372 -22.727 1.00 31.26 191 SER A O 1
ATOM 1308 N N . CYS A 1 171 ? 49.486 -31.281 -24.659 1.00 38.61 192 CYS A N 1
ATOM 1309 C CA . CYS A 1 171 ? 50.130 -30.033 -24.297 1.00 28.40 192 CYS A CA 1
ATOM 1310 C C . CYS A 1 171 ? 49.658 -28.857 -25.115 1.00 25.18 192 CYS A C 1
ATOM 1311 O O . CYS A 1 171 ? 49.430 -28.973 -26.317 1.00 43.51 192 CYS A O 1
ATOM 1314 N N . LEU A 1 172 ? 49.501 -27.726 -24.435 1.00 22.45 193 LEU A N 1
ATOM 1315 C CA . LEU A 1 172 ? 49.234 -26.452 -25.079 1.00 24.15 193 LEU A CA 1
ATOM 1316 C C . LEU A 1 172 ? 50.423 -25.505 -24.901 1.00 32.58 193 LEU A C 1
ATOM 1317 O O . LEU A 1 172 ? 50.821 -25.211 -23.774 1.00 22.30 193 LEU A O 1
ATOM 1322 N N . SER A 1 173 ? 51.003 -25.054 -26.011 1.00 31.66 194 SER A N 1
ATOM 1323 C CA . SER A 1 173 ? 51.943 -23.951 -25.959 1.00 29.92 194 SER A CA 1
ATOM 1324 C C . SER A 1 173 ? 51.115 -22.691 -25.852 1.00 32.62 194 SER A C 1
ATOM 1325 O O . SER A 1 173 ? 50.148 -22.534 -26.584 1.00 46.60 194 SER A O 1
ATOM 1328 N N . VAL A 1 174 ? 51.478 -21.794 -24.943 1.00 29.92 195 VAL A N 1
ATOM 1329 C CA . VAL A 1 174 ? 50.625 -20.645 -24.649 1.00 26.98 195 VAL A CA 1
ATOM 1330 C C . VAL A 1 174 ? 51.448 -19.396 -24.348 1.00 28.49 195 VAL A C 1
ATOM 1331 O O . VAL A 1 174 ? 52.567 -19.497 -23.825 1.00 23.73 195 VAL A O 1
ATOM 1335 N N . GLN A 1 175 ? 50.904 -18.222 -24.684 1.00 29.37 196 GLN A N 1
ATOM 1336 C CA . GLN A 1 175 ? 51.627 -16.973 -24.442 1.00 30.99 196 GLN A CA 1
ATOM 1337 C C . GLN A 1 175 ? 50.993 -15.897 -23.541 1.00 47.63 196 GLN A C 1
ATOM 1338 O O . GLN A 1 175 ? 51.560 -15.547 -22.488 1.00 58.98 196 GLN A O 1
ATOM 1344 N N . GLY A 1 176 ? 49.825 -15.383 -23.891 1.00 38.77 197 GLY A N 1
ATOM 1345 C CA . GLY A 1 176 ? 49.365 -14.174 -23.211 1.00 46.48 197 GLY A CA 1
ATOM 1346 C C . GLY A 1 176 ? 48.673 -14.273 -21.847 1.00 34.17 197 GLY A C 1
ATOM 1347 O O . GLY A 1 176 ? 49.045 -15.063 -20.964 1.00 24.18 197 GLY A O 1
ATOM 1348 N N . SER A 1 177 ? 47.736 -13.362 -21.628 1.00 35.42 198 SER A N 1
ATOM 1349 C CA . SER A 1 177 ? 46.904 -13.390 -20.431 1.00 37.89 198 SER A CA 1
ATOM 1350 C C . SER A 1 1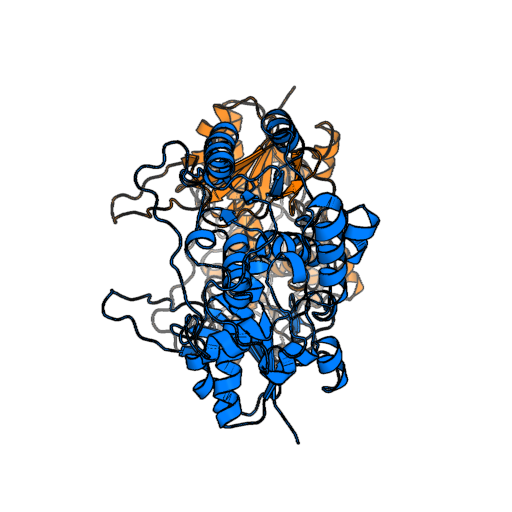77 ? 46.021 -14.626 -20.434 1.00 36.43 198 SER A C 1
ATOM 1351 O O . SER A 1 177 ? 45.809 -15.248 -21.473 1.00 32.08 198 SER A O 1
ATOM 1354 N N . ALA A 1 178 ? 45.532 -14.996 -19.260 1.00 41.32 199 ALA A N 1
ATOM 1355 C CA . ALA A 1 178 ? 44.786 -16.237 -19.100 1.00 37.38 199 ALA A CA 1
ATOM 1356 C C . ALA A 1 178 ? 43.596 -16.359 -20.059 1.00 35.16 199 ALA A C 1
ATOM 1357 O O . ALA A 1 178 ? 43.290 -17.440 -20.565 1.00 32.88 199 ALA A O 1
ATOM 1359 N N . SER A 1 179 ? 42.924 -15.256 -20.332 1.00 24.02 200 SER A N 1
ATOM 1360 C CA . SER A 1 179 ? 41.742 -15.371 -21.164 1.00 27.65 200 SER A CA 1
ATOM 1361 C C . SER A 1 179 ? 42.023 -15.788 -22.626 1.00 34.25 200 SER A C 1
ATOM 1362 O O . SER A 1 179 ? 41.094 -16.084 -23.393 1.00 25.44 200 SER A O 1
ATOM 1365 N N . ILE A 1 180 ? 43.303 -15.837 -22.994 1.00 25.87 201 ILE A N 1
ATOM 1366 C CA . ILE A 1 180 ? 43.700 -16.230 -24.341 1.00 26.62 201 ILE A CA 1
ATOM 1367 C C . ILE A 1 180 ? 43.249 -17.649 -24.658 1.00 34.40 201 ILE A C 1
ATOM 1368 O O . ILE A 1 180 ? 43.142 -18.031 -25.822 1.00 61.13 201 ILE A O 1
ATOM 1373 N N . VAL A 1 181 ? 42.985 -18.424 -23.616 1.00 25.23 202 VAL A N 1
ATOM 1374 C CA . VAL A 1 181 ? 42.682 -19.839 -23.769 1.00 39.34 202 VAL A CA 1
ATOM 1375 C C . VAL A 1 181 ? 41.176 -20.096 -23.964 1.00 42.30 202 VAL A C 1
ATOM 1376 O O . VAL A 1 181 ? 40.749 -21.187 -24.382 1.00 40.83 202 VAL A O 1
ATOM 1380 N N . ALA A 1 182 ? 40.368 -19.073 -23.722 1.00 28.83 203 ALA A N 1
ATOM 1381 C CA . ALA A 1 182 ? 38.922 -19.293 -23.711 1.00 34.59 203 ALA A CA 1
ATOM 1382 C C . ALA A 1 182 ? 38.290 -19.694 -25.054 1.00 44.85 203 ALA A C 1
ATOM 1383 O O . ALA A 1 182 ? 37.448 -20.601 -25.085 1.00 42.48 203 ALA A O 1
ATOM 1385 N N . PRO A 1 183 ? 38.669 -19.011 -26.158 1.00 44.85 204 PRO A N 1
ATOM 1386 C CA . PRO A 1 183 ? 38.168 -19.466 -27.451 1.00 38.94 204 PRO A CA 1
ATOM 1387 C C . PRO A 1 183 ? 38.413 -20.949 -27.689 1.00 39.77 204 PRO A C 1
ATOM 1388 O O . PRO A 1 183 ? 37.492 -21.658 -28.102 1.00 46.08 204 PRO A O 1
ATOM 1392 N N . LEU A 1 184 ? 39.619 -21.420 -27.401 1.00 34.80 205 LEU A N 1
ATOM 1393 C CA . LEU A 1 184 ? 39.919 -22.831 -27.599 1.00 29.97 205 LEU A CA 1
ATOM 1394 C C . LEU A 1 184 ? 39.017 -23.749 -26.761 1.00 33.82 205 LEU A C 1
ATOM 1395 O O . LEU A 1 184 ? 38.497 -24.731 -27.275 1.00 34.10 205 LEU A O 1
ATOM 1400 N N . LEU A 1 185 ? 38.865 -23.458 -25.469 1.00 34.38 206 LEU A N 1
ATOM 1401 C CA . LEU A 1 185 ? 38.050 -24.300 -24.599 1.00 28.30 206 LEU A CA 1
ATOM 1402 C C . LEU A 1 185 ? 36.579 -24.271 -24.999 1.00 36.17 206 LEU A C 1
ATOM 1403 O O . LEU A 1 185 ? 35.842 -25.238 -24.788 1.00 36.03 206 LEU A O 1
ATOM 1408 N N . LEU A 1 186 ? 36.148 -23.143 -25.553 1.00 40.18 207 LEU A N 1
ATOM 1409 C CA . LEU A 1 186 ? 34.758 -22.963 -25.957 1.00 42.47 207 LEU A CA 1
ATOM 1410 C C . LEU A 1 186 ? 34.400 -23.671 -27.266 1.00 55.16 207 LEU A C 1
ATOM 1411 O O . LEU A 1 186 ? 33.219 -23.900 -27.536 1.00 53.48 207 LEU A O 1
ATOM 1416 N N . ARG A 1 187 ? 35.421 -24.008 -28.062 1.00 57.21 208 ARG A N 1
ATOM 1417 C CA . ARG A 1 187 ? 35.260 -24.749 -29.319 1.00 56.26 208 ARG A CA 1
ATOM 1418 C C . ARG A 1 187 ? 34.983 -26.257 -29.128 1.00 77.65 208 ARG A C 1
ATOM 1419 O O . ARG A 1 187 ? 33.909 -26.728 -29.526 1.00 76.61 208 ARG A O 1
ATOM 1427 N N . ASN A 1 188 ? 35.891 -27.017 -28.497 1.00 99.39 209 ASN A N 1
ATOM 1428 C CA . ASN A 1 188 ? 35.621 -28.448 -28.359 1.00 103.42 209 ASN A CA 1
ATOM 1429 C C . ASN A 1 188 ? 34.853 -28.567 -27.074 1.00 87.40 209 ASN A C 1
ATOM 1430 O O . ASN A 1 188 ? 35.420 -28.546 -25.981 1.00 75.88 209 ASN A O 1
ATOM 1435 N N . THR A 1 189 ? 33.563 -28.817 -27.238 1.00 85.68 210 THR A N 1
ATOM 1436 C CA . THR A 1 189 ? 32.612 -28.742 -26.147 1.00 88.58 210 THR A CA 1
ATOM 1437 C C . THR A 1 189 ? 32.406 -30.155 -25.606 1.00 90.24 210 THR A C 1
ATOM 1438 O O . THR A 1 189 ? 31.690 -30.390 -24.617 1.00 84.50 210 THR A O 1
ATOM 1442 N N . SER A 1 190 ? 33.085 -31.084 -26.272 1.00 87.49 211 SER A N 1
ATOM 1443 C CA . SER A 1 190 ? 33.066 -32.494 -25.933 1.00 78.31 211 SER A CA 1
ATOM 1444 C C . SER A 1 190 ? 33.462 -32.736 -24.478 1.00 69.96 211 SER A C 1
ATOM 1445 O O . SER A 1 190 ? 32.974 -33.678 -23.856 1.00 71.78 211 SER A O 1
ATOM 1448 N N . ALA A 1 191 ? 34.323 -31.874 -23.937 1.00 49.10 212 ALA A N 1
ATOM 1449 C CA . ALA A 1 191 ? 34.909 -32.110 -22.625 1.00 36.70 212 ALA A CA 1
ATOM 1450 C C . ALA A 1 191 ? 34.117 -31.455 -21.500 1.00 45.60 212 ALA A C 1
ATOM 1451 O O . ALA A 1 191 ? 34.089 -30.226 -21.386 1.00 39.69 212 ALA A O 1
ATOM 1453 N N . ARG A 1 192 ? 33.501 -32.283 -20.654 1.00 43.57 213 ARG A N 1
ATOM 1454 C CA . ARG A 1 192 ? 32.687 -31.779 -19.557 1.00 39.39 213 ARG A CA 1
ATOM 1455 C C . ARG A 1 192 ? 33.604 -31.148 -18.510 1.00 35.61 213 ARG A C 1
ATOM 1456 O O . ARG A 1 192 ? 33.242 -30.180 -17.819 1.00 29.94 213 ARG A O 1
ATOM 1464 N N . SER A 1 193 ? 34.810 -31.688 -18.414 1.00 23.95 214 SER A N 1
ATOM 1465 C CA . SER A 1 193 ? 35.747 -31.223 -17.416 1.00 22.10 214 SER A CA 1
ATOM 1466 C C . SER A 1 193 ? 37.130 -31.081 -18.025 1.00 29.56 214 SER A C 1
ATOM 1467 O O . SER A 1 193 ? 37.682 -32.028 -18.589 1.00 36.14 214 SER A O 1
ATOM 1470 N N . VAL A 1 194 ? 37.683 -29.882 -17.902 1.00 27.05 215 VAL A N 1
ATOM 1471 C CA . VAL A 1 194 ? 38.986 -29.570 -18.459 1.00 22.21 215 VAL A CA 1
ATOM 1472 C C . VAL A 1 194 ? 39.886 -29.081 -17.345 1.00 25.97 215 VAL A C 1
ATOM 1473 O O . VAL A 1 194 ? 39.470 -28.257 -16.526 1.00 31.20 215 VAL A O 1
ATOM 1477 N N . MET A 1 195 ? 41.113 -29.593 -17.321 1.00 21.92 216 MET A N 1
ATOM 1478 C CA . MET A 1 195 ? 42.113 -29.198 -16.338 1.00 23.52 216 MET A CA 1
ATOM 1479 C C . MET A 1 195 ? 43.333 -28.571 -17.000 1.00 34.86 216 MET A C 1
ATOM 1480 O O . MET A 1 195 ? 43.931 -29.156 -17.906 1.00 34.25 216 MET A O 1
ATOM 1485 N N . LEU A 1 196 ? 43.727 -27.397 -16.523 1.00 35.67 217 LEU A N 1
ATOM 1486 C CA . LEU A 1 196 ? 44.965 -26.801 -16.986 1.00 21.87 217 LEU A CA 1
ATOM 1487 C C . LEU A 1 196 ? 46.066 -27.007 -15.952 1.00 25.00 217 LEU A C 1
ATOM 1488 O O . LEU A 1 196 ? 46.073 -26.363 -14.896 1.00 33.14 217 LEU A O 1
ATOM 1493 N N . ASP A 1 197 ? 47.008 -27.892 -16.270 1.00 18.63 218 ASP A N 1
ATOM 1494 C CA . ASP A 1 197 ? 48.206 -28.078 -15.452 1.00 18.08 218 ASP A CA 1
ATOM 1495 C C . ASP A 1 197 ? 49.220 -26.991 -15.792 1.00 27.61 218 ASP A C 1
ATOM 1496 O O . ASP A 1 197 ? 49.215 -26.448 -16.906 1.00 33.27 218 ASP A O 1
ATOM 1501 N N . ARG A 1 198 ? 50.091 -26.684 -14.837 1.00 20.82 219 ARG A N 1
ATOM 1502 C CA . ARG A 1 198 ? 51.103 -25.643 -15.015 1.00 19.44 219 ARG A CA 1
ATOM 1503 C C . ARG A 1 198 ? 50.446 -24.310 -15.360 1.00 26.14 219 ARG A C 1
ATOM 1504 O O . ARG A 1 198 ? 50.905 -23.600 -16.257 1.00 23.38 219 ARG A O 1
ATOM 1512 N N . ALA A 1 199 ? 49.382 -23.970 -14.636 1.00 23.22 220 ALA A N 1
ATOM 1513 C CA . ALA A 1 199 ? 48.676 -22.709 -14.862 1.00 17.45 220 ALA A CA 1
ATOM 1514 C C . ALA A 1 199 ? 49.524 -21.458 -14.627 1.00 22.64 220 ALA A C 1
ATOM 1515 O O . ALA A 1 199 ? 49.134 -20.372 -15.052 1.00 28.73 220 ALA A O 1
ATOM 1517 N N . GLU A 1 200 ? 50.677 -21.595 -13.974 1.00 15.59 221 GLU A N 1
ATOM 1518 C CA . GLU A 1 200 ? 51.556 -20.443 -13.803 1.00 17.28 221 GLU A CA 1
ATOM 1519 C C . GLU A 1 200 ? 51.985 -19.858 -15.146 1.00 30.77 221 GLU A C 1
ATOM 1520 O O . GLU A 1 200 ? 52.341 -18.671 -15.213 1.00 37.75 221 GLU A O 1
ATOM 1526 N N . ASN A 1 201 ? 51.951 -20.676 -16.208 1.00 23.34 222 ASN A N 1
ATOM 1527 C CA . ASN A 1 201 ? 52.230 -20.183 -17.567 1.00 20.88 222 ASN A CA 1
ATOM 1528 C C . ASN A 1 201 ? 51.314 -19.041 -18.022 1.00 24.82 222 ASN A C 1
ATOM 1529 O O . ASN A 1 201 ? 51.735 -18.168 -18.789 1.00 36.32 222 ASN A O 1
ATOM 1534 N N . LEU A 1 202 ? 50.067 -19.051 -17.557 1.00 18.58 223 LEU A N 1
ATOM 1535 C CA . LEU A 1 202 ? 49.133 -17.983 -17.893 1.00 26.25 223 LEU A CA 1
ATOM 1536 C C . LEU A 1 202 ? 49.453 -16.696 -17.165 1.00 29.72 223 LEU A C 1
ATOM 1537 O O . LEU A 1 202 ? 49.734 -16.721 -15.972 1.00 31.72 223 LEU A O 1
ATOM 1542 N N . LEU A 1 203 ? 49.380 -15.570 -17.874 1.00 35.70 224 LEU A N 1
ATOM 1543 C CA . LEU A 1 203 ? 49.528 -14.273 -17.220 1.00 37.25 224 LEU A CA 1
ATOM 1544 C C . LEU A 1 203 ? 48.197 -13.739 -16.728 1.00 33.21 224 LEU A C 1
ATOM 1545 O O . LEU A 1 203 ? 47.155 -14.305 -17.025 1.00 35.07 224 LEU A O 1
ATOM 1550 N N . HIS A 1 204 ? 48.231 -12.609 -16.031 1.00 31.40 225 HIS A N 1
ATOM 1551 C CA . HIS A 1 204 ? 47.001 -11.958 -15.616 1.00 40.26 225 HIS A CA 1
ATOM 1552 C C . HIS A 1 204 ? 46.417 -11.292 -16.847 1.00 41.89 225 HIS A C 1
ATOM 1553 O O . HIS A 1 204 ? 47.169 -10.884 -17.733 1.00 46.37 225 HIS A O 1
ATOM 1560 N N . ASP A 1 205 ? 45.092 -11.197 -16.934 1.00 36.80 226 ASP A N 1
ATOM 1561 C CA . ASP A 1 205 ? 44.512 -10.358 -17.978 1.00 38.67 226 ASP A CA 1
ATOM 1562 C C . ASP A 1 205 ? 45.012 -8.913 -17.847 1.00 46.35 226 ASP A C 1
ATOM 1563 O O . ASP A 1 205 ? 45.823 -8.437 -18.656 1.00 53.08 226 ASP A O 1
ATOM 1568 N N . HIS A 1 206 ? 44.514 -8.224 -16.824 1.00 42.31 227 HIS A N 1
ATOM 1569 C CA . HIS A 1 206 ? 44.997 -6.903 -16.463 1.00 49.93 227 HIS A CA 1
ATOM 1570 C C . HIS A 1 206 ? 45.099 -6.820 -14.928 1.00 54.75 227 HIS A C 1
ATOM 1571 O O . HIS A 1 206 ? 44.076 -6.878 -14.231 1.00 51.91 227 HIS A O 1
ATOM 1578 N N . TYR A 1 207 ? 46.315 -6.630 -14.409 1.00 47.02 228 TYR A N 1
ATOM 1579 C CA . TYR A 1 207 ? 46.564 -6.892 -12.993 1.00 45.38 228 TYR A CA 1
ATOM 1580 C C . TYR A 1 207 ? 46.045 -5.852 -11.986 1.00 57.69 228 TYR A C 1
ATOM 1581 O O . TYR A 1 207 ? 45.430 -6.217 -10.991 1.00 68.07 228 TYR A O 1
ATOM 1590 N N . GLY A 1 208 ? 46.265 -4.569 -12.216 1.00 59.22 229 GLY A N 1
ATOM 1591 C CA . GLY A 1 208 ? 45.819 -3.596 -11.226 1.00 61.25 229 GLY A CA 1
ATOM 1592 C C . GLY A 1 208 ? 44.352 -3.228 -11.370 1.00 55.75 229 GLY A C 1
ATOM 1593 O O . GLY A 1 208 ? 43.897 -2.210 -10.843 1.00 52.11 229 GLY A O 1
ATOM 1594 N N . GLY A 1 209 ? 43.617 -4.069 -12.092 1.00 52.08 230 GLY A N 1
ATOM 1595 C CA . GLY A 1 209 ? 42.338 -3.686 -12.660 1.00 46.89 230 GLY A CA 1
ATOM 1596 C C . GLY A 1 209 ? 41.097 -4.091 -11.912 1.00 39.18 230 GLY A C 1
ATOM 1597 O O . GLY A 1 209 ? 41.150 -4.945 -11.029 1.00 46.79 230 GLY A O 1
ATOM 1598 N N . LYS A 1 210 ? 39.972 -3.483 -12.288 1.00 36.48 231 LYS A N 1
ATOM 1599 C CA . LYS A 1 210 ? 38.719 -3.666 -11.558 1.00 42.64 231 LYS A CA 1
ATOM 1600 C C . LYS A 1 210 ? 38.299 -5.131 -11.508 1.00 44.83 231 LYS A C 1
ATOM 1601 O O . LYS A 1 210 ? 37.872 -5.630 -10.464 1.00 41.75 231 LYS A O 1
ATOM 1607 N N . GLU A 1 211 ? 38.438 -5.816 -12.637 1.00 50.72 232 GLU A N 1
ATOM 1608 C CA . GLU A 1 211 ? 38.119 -7.230 -12.707 1.00 48.62 232 GLU A CA 1
ATOM 1609 C C . GLU A 1 211 ? 39.009 -7.998 -11.745 1.00 51.23 232 GLU A C 1
ATOM 1610 O O . GLU A 1 211 ? 38.529 -8.864 -11.002 1.00 48.53 232 GLU A O 1
ATOM 1616 N N . TYR A 1 212 ? 40.304 -7.684 -11.765 1.00 39.82 233 TYR A N 1
ATOM 1617 C CA . TYR A 1 212 ? 41.226 -8.340 -10.855 1.00 28.09 233 TYR A CA 1
ATOM 1618 C C . TYR A 1 212 ? 40.811 -8.107 -9.406 1.00 34.03 233 TYR A C 1
ATOM 1619 O O . TYR A 1 212 ? 40.692 -9.060 -8.637 1.00 37.11 233 TYR A O 1
ATOM 1628 N N . TRP A 1 213 ? 40.611 -6.844 -9.035 1.00 27.79 234 TRP A N 1
ATOM 1629 C CA . TRP A 1 213 ? 40.294 -6.506 -7.643 1.00 38.89 234 TRP A CA 1
ATOM 1630 C C . TRP A 1 213 ? 39.026 -7.157 -7.116 1.00 38.66 234 TRP A C 1
ATOM 1631 O O . TRP A 1 213 ? 38.986 -7.544 -5.953 1.00 37.74 234 TRP A O 1
ATOM 1642 N N . ASP A 1 214 ? 38.007 -7.275 -7.965 1.00 39.34 235 ASP A N 1
ATOM 1643 C CA . ASP A 1 214 ? 36.784 -7.990 -7.606 1.00 45.98 235 ASP A CA 1
ATOM 1644 C C . ASP A 1 214 ? 37.113 -9.362 -7.043 1.00 44.17 235 ASP A C 1
ATOM 1645 O O . ASP A 1 214 ? 36.597 -9.777 -6.009 1.00 52.32 235 ASP A O 1
ATOM 1650 N N . THR A 1 215 ? 37.984 -10.063 -7.743 1.00 36.70 236 THR A N 1
ATOM 1651 C CA . THR A 1 215 ? 38.453 -11.353 -7.292 1.00 36.79 236 THR A CA 1
ATOM 1652 C C . THR A 1 215 ? 39.286 -11.280 -6.013 1.00 34.50 236 THR A C 1
ATOM 1653 O O . THR A 1 215 ? 38.967 -11.939 -5.018 1.00 16.52 236 THR A O 1
ATOM 1657 N N . ARG A 1 216 ? 40.342 -10.471 -6.052 1.00 33.33 237 ARG A N 1
ATOM 1658 C CA . ARG A 1 216 ? 41.296 -10.406 -4.965 1.00 22.94 237 ARG A CA 1
ATOM 1659 C C . ARG A 1 216 ? 40.588 -10.061 -3.678 1.00 29.44 237 ARG A C 1
ATOM 1660 O O . ARG A 1 216 ? 40.841 -10.687 -2.657 1.00 36.10 237 ARG A O 1
ATOM 1668 N N . ARG A 1 217 ? 39.682 -9.088 -3.737 1.00 25.24 238 ARG A N 1
ATOM 1669 C CA . ARG A 1 217 ? 38.882 -8.703 -2.568 1.00 27.80 238 ARG A CA 1
ATOM 1670 C C . ARG A 1 217 ? 38.037 -9.864 -2.063 1.00 28.92 238 ARG A C 1
ATOM 1671 O O . ARG A 1 217 ? 37.747 -9.966 -0.876 1.00 44.14 238 ARG A O 1
ATOM 1679 N N . SER A 1 218 ? 37.653 -10.742 -2.971 1.00 24.11 239 SER A N 1
ATOM 1680 C CA . SER A 1 218 ? 36.696 -11.775 -2.650 1.00 24.69 239 SER A CA 1
ATOM 1681 C C . SER A 1 218 ? 37.395 -12.934 -1.997 1.00 27.81 239 SER A C 1
ATOM 1682 O O . SER A 1 218 ? 36.736 -13.908 -1.634 1.00 25.13 239 SER A O 1
ATOM 1685 N N . MET A 1 219 ? 38.718 -12.867 -1.842 1.00 25.44 240 MET A N 1
ATOM 1686 C CA . MET A 1 219 ? 39.336 -13.973 -1.131 1.00 32.47 240 MET A CA 1
ATOM 1687 C C . MET A 1 219 ? 39.518 -13.455 0.268 1.00 35.05 240 MET A C 1
ATOM 1688 O O . MET A 1 219 ? 40.512 -12.800 0.594 1.00 36.61 240 MET A O 1
ATOM 1693 N N . VAL A 1 220 ? 38.626 -13.889 1.138 1.00 20.27 241 VAL A N 1
ATOM 1694 C CA . VAL A 1 220 ? 38.660 -13.370 2.467 1.00 32.99 241 VAL A CA 1
ATOM 1695 C C . VAL A 1 220 ? 39.020 -14.558 3.305 1.00 39.84 241 VAL A C 1
ATOM 1696 O O . VAL A 1 220 ? 38.586 -15.696 3.058 1.00 33.41 241 VAL A O 1
ATOM 1700 N N . PHE A 1 221 ? 39.891 -14.300 4.256 1.00 37.31 242 PHE A N 1
ATOM 1701 C CA . PHE A 1 221 ? 40.374 -15.357 5.087 1.00 35.88 242 PHE A CA 1
ATOM 1702 C C . PHE A 1 221 ? 39.206 -15.975 5.852 1.00 31.49 242 PHE A C 1
ATOM 1703 O O . PHE A 1 221 ? 38.213 -15.302 6.139 1.00 37.16 242 PHE A O 1
ATOM 1711 N N . ALA A 1 222 ? 39.306 -17.265 6.138 1.00 24.53 243 ALA A N 1
ATOM 1712 C CA . ALA A 1 222 ? 38.305 -17.944 6.948 1.00 28.94 243 ALA A CA 1
ATOM 1713 C C . ALA A 1 222 ? 38.183 -17.268 8.306 1.00 30.58 243 ALA A C 1
ATOM 1714 O O . ALA A 1 222 ? 39.189 -16.828 8.887 1.00 28.78 243 ALA A O 1
ATOM 1716 N N . ARG A 1 223 ? 36.949 -17.198 8.803 1.00 27.30 244 ARG A N 1
ATOM 1717 C CA . ARG A 1 223 ? 36.655 -16.520 10.055 1.00 24.98 244 ARG A CA 1
ATOM 1718 C C . ARG A 1 223 ? 37.603 -16.966 11.169 1.00 34.69 244 ARG A C 1
ATOM 1719 O O . ARG A 1 223 ? 38.058 -16.137 11.959 1.00 32.09 244 ARG A O 1
ATOM 1727 N N . HIS A 1 224 ? 37.935 -18.260 11.219 1.00 30.44 245 HIS A N 1
ATOM 1728 C CA . HIS A 1 224 ? 38.772 -18.738 12.323 1.00 23.92 245 HIS A CA 1
ATOM 1729 C C . HIS A 1 224 ? 40.147 -18.102 12.343 1.00 32.47 245 HIS A C 1
ATOM 1730 O O . HIS A 1 224 ? 40.551 -17.571 13.372 1.00 43.57 245 HIS A O 1
ATOM 1737 N N . LEU A 1 225 ? 40.839 -18.096 11.207 1.00 33.92 246 LEU A N 1
ATOM 1738 C CA . LEU A 1 225 ? 42.163 -17.481 11.159 1.00 32.50 246 LEU A CA 1
ATOM 1739 C C . LEU A 1 225 ? 42.084 -15.988 11.474 1.00 35.48 246 LEU A C 1
ATOM 1740 O O . LEU A 1 225 ? 42.982 -15.440 12.117 1.00 36.02 246 LEU A O 1
ATOM 1745 N N . ARG A 1 226 ? 41.013 -15.326 11.044 1.00 30.05 247 ARG A N 1
ATOM 1746 C CA . ARG A 1 226 ? 40.905 -13.898 11.336 1.00 39.94 247 ARG A CA 1
ATOM 1747 C C . ARG A 1 226 ? 40.768 -13.652 12.843 1.00 46.46 247 ARG A C 1
ATOM 1748 O O . ARG A 1 226 ? 41.422 -12.765 13.408 1.00 41.84 247 ARG A O 1
ATOM 1756 N N . GLU A 1 227 ? 39.952 -14.479 13.489 1.00 42.13 248 GLU A N 1
ATOM 1757 C CA . GLU A 1 227 ? 39.678 -14.335 14.910 1.00 33.78 248 GLU A CA 1
ATOM 1758 C C . GLU A 1 227 ? 40.935 -14.524 15.761 1.00 36.25 248 GLU A C 1
ATOM 1759 O O . GLU A 1 227 ? 41.191 -13.741 16.686 1.00 41.52 248 GLU A O 1
ATOM 1765 N N . VAL A 1 228 ? 41.712 -15.560 15.449 1.00 25.16 249 VAL A N 1
ATOM 1766 C CA . VAL A 1 228 ? 42.955 -15.818 16.163 1.00 22.92 249 VAL A CA 1
ATOM 1767 C C . VAL A 1 228 ? 43.878 -14.621 15.985 1.00 34.88 249 VAL A C 1
ATOM 1768 O O . VAL A 1 228 ? 44.472 -14.127 16.954 1.00 35.63 249 VAL A O 1
ATOM 1772 N N . GLY A 1 229 ? 43.971 -14.156 14.737 1.00 21.97 250 GLY A N 1
ATOM 1773 C CA . GLY A 1 229 ? 44.801 -13.024 14.393 1.00 14.90 250 GLY A CA 1
ATOM 1774 C C . GLY A 1 229 ? 44.354 -11.742 15.061 1.00 29.66 250 GLY A C 1
ATOM 1775 O O . GLY A 1 229 ? 45.179 -10.975 15.557 1.00 41.00 250 GLY A O 1
ATOM 1776 N N . ASP A 1 230 ? 43.048 -11.505 15.079 1.00 26.65 251 ASP A N 1
ATOM 1777 C CA . ASP A 1 230 ? 42.501 -10.339 15.776 1.00 37.62 251 ASP A CA 1
ATOM 1778 C C . ASP A 1 230 ? 42.729 -10.318 17.291 1.00 39.94 251 ASP A C 1
ATOM 1779 O O . ASP A 1 230 ? 43.034 -9.260 17.865 1.00 26.61 251 ASP A O 1
ATOM 1784 N N . GLU A 1 231 ? 42.540 -11.473 17.932 1.00 42.43 252 GLU A N 1
ATOM 1785 C CA . GLU A 1 231 ? 42.727 -11.579 19.374 1.00 50.43 252 GLU A CA 1
ATOM 1786 C C . GLU A 1 231 ? 44.196 -11.386 19.741 1.00 46.51 252 GLU A C 1
ATOM 1787 O O . GLU A 1 231 ? 44.510 -10.810 20.783 1.00 38.99 252 GLU A O 1
ATOM 1793 N N . PHE A 1 232 ? 45.090 -11.855 18.874 1.00 41.43 253 PHE A N 1
ATOM 1794 C CA . PHE A 1 232 ? 46.517 -11.637 19.069 1.00 35.98 253 PHE A CA 1
ATOM 1795 C C . PHE A 1 232 ? 46.790 -10.151 18.982 1.00 35.16 253 PHE A C 1
ATOM 1796 O O . PHE A 1 232 ? 47.588 -9.605 19.744 1.00 44.66 253 PHE A O 1
ATOM 1804 N N . ARG A 1 233 ? 46.128 -9.498 18.040 1.00 33.67 254 ARG A N 1
ATOM 1805 C CA . ARG A 1 233 ? 46.322 -8.071 17.860 1.00 36.43 254 ARG A CA 1
ATOM 1806 C C . ARG A 1 233 ? 45.936 -7.332 19.123 1.00 33.82 254 ARG A C 1
ATOM 1807 O O . ARG A 1 233 ? 46.621 -6.403 19.521 1.00 39.35 254 ARG A O 1
ATOM 1815 N N . SER A 1 234 ? 44.849 -7.738 19.767 1.00 29.23 255 SER A N 1
ATOM 1816 C CA . SER A 1 234 ? 44.434 -6.981 20.931 1.00 39.62 255 SER A CA 1
ATOM 1817 C C . SER A 1 234 ? 45.262 -7.320 22.163 1.00 44.31 255 SER A C 1
ATOM 1818 O O . SER A 1 234 ? 45.579 -6.427 22.939 1.00 49.00 255 SER A O 1
ATOM 1821 N N . ARG A 1 235 ? 45.618 -8.591 22.349 1.00 42.93 256 ARG A N 1
ATOM 1822 C CA . ARG A 1 235 ? 46.406 -8.955 23.527 1.00 33.05 256 ARG A CA 1
ATOM 1823 C C . ARG A 1 235 ? 47.814 -8.393 23.489 1.00 37.26 256 ARG A C 1
ATOM 1824 O O . ARG A 1 235 ? 48.204 -7.674 24.393 1.00 57.77 256 ARG A O 1
ATOM 1832 N N . HIS A 1 236 ? 48.598 -8.737 22.475 1.00 37.36 257 HIS A N 1
ATOM 1833 C CA . HIS A 1 236 ? 49.966 -8.228 22.440 1.00 40.72 257 HIS A CA 1
ATOM 1834 C C . HIS A 1 236 ? 50.291 -7.007 21.608 1.00 32.19 257 HIS A C 1
ATOM 1835 O O . HIS A 1 236 ? 51.397 -6.484 21.696 1.00 46.65 257 HIS A O 1
ATOM 1842 N N . LEU A 1 237 ? 49.400 -6.613 20.723 1.00 23.48 258 LEU A N 1
ATOM 1843 C CA . LEU A 1 237 ? 49.668 -5.421 19.928 1.00 28.24 258 LEU A CA 1
ATOM 1844 C C . LEU A 1 237 ? 48.931 -4.154 20.322 1.00 39.30 258 LEU A C 1
ATOM 1845 O O . LEU A 1 237 ? 49.143 -3.112 19.711 1.00 49.65 258 LEU A O 1
ATOM 1850 N N . ASN A 1 238 ? 48.058 -4.244 21.322 1.00 47.13 259 ASN A N 1
ATOM 1851 C CA . ASN A 1 238 ? 47.182 -3.123 21.639 1.00 54.28 259 ASN A CA 1
ATOM 1852 C C . ASN A 1 238 ? 46.517 -2.589 20.342 1.00 41.99 259 ASN A C 1
ATOM 1853 O O . ASN A 1 238 ? 46.491 -1.389 20.060 1.00 46.14 259 ASN A O 1
ATOM 1858 N N . SER A 1 239 ? 46.000 -3.513 19.543 1.00 34.14 260 SER A N 1
ATOM 1859 C CA . SER A 1 239 ? 45.409 -3.178 18.255 1.00 38.26 260 SER A CA 1
ATOM 1860 C C . SER A 1 239 ? 44.012 -3.796 18.044 1.00 42.92 260 SER A C 1
ATOM 1861 O O . SER A 1 239 ? 43.844 -5.028 17.988 1.00 43.87 260 SER A O 1
ATOM 1864 N N . THR A 1 240 ? 43.007 -2.933 17.915 1.00 41.02 261 THR A N 1
ATOM 1865 C CA . THR A 1 240 ? 41.663 -3.392 17.565 1.00 48.51 261 THR A CA 1
ATOM 1866 C C . THR A 1 240 ? 41.199 -2.654 16.335 1.00 48.15 261 THR A C 1
ATOM 1867 O O . THR A 1 240 ? 41.741 -1.597 16.010 1.00 47.82 261 THR A O 1
ATOM 1871 N N . ASP A 1 241 ? 40.199 -3.202 15.653 1.00 45.73 262 ASP A N 1
ATOM 1872 C CA . ASP A 1 241 ? 39.712 -2.571 14.433 1.00 46.84 262 ASP A CA 1
ATOM 1873 C C . ASP A 1 241 ? 39.231 -1.130 14.717 1.00 53.20 262 ASP A C 1
ATOM 1874 O O . ASP A 1 241 ? 39.532 -0.208 13.955 1.00 44.74 262 ASP A O 1
ATOM 1879 N N . ASP A 1 242 ? 38.538 -0.923 15.836 1.00 54.68 263 ASP A N 1
ATOM 1880 C CA . ASP A 1 242 ? 38.115 0.430 16.198 1.00 54.59 263 ASP A CA 1
ATOM 1881 C C . ASP A 1 242 ? 39.298 1.375 16.407 1.00 51.05 263 ASP A C 1
ATOM 1882 O O . ASP A 1 242 ? 39.399 2.402 15.751 1.00 60.64 263 ASP A O 1
ATOM 1887 N N . ALA A 1 243 ? 40.205 1.011 17.301 1.00 50.50 264 ALA A N 1
ATOM 1888 C CA . ALA A 1 243 ? 41.351 1.857 17.622 1.00 50.10 264 ALA A CA 1
ATOM 1889 C C . ALA A 1 243 ? 42.266 2.073 16.425 1.00 59.55 264 ALA A C 1
ATOM 1890 O O . ALA A 1 243 ? 43.072 3.001 16.416 1.00 62.11 264 ALA A O 1
ATOM 1892 N N . ASP A 1 244 ? 42.158 1.195 15.434 1.00 60.25 265 ASP A N 1
ATOM 1893 C CA . ASP A 1 244 ? 43.006 1.274 14.252 1.00 66.64 265 ASP A CA 1
ATOM 1894 C C . ASP A 1 244 ? 42.316 2.020 13.112 1.00 64.00 265 ASP A C 1
ATOM 1895 O O . ASP A 1 244 ? 42.854 2.121 11.995 1.00 55.82 265 ASP A O 1
ATOM 1900 N N . ARG A 1 245 ? 41.118 2.518 13.399 1.00 55.85 266 ARG A N 1
ATOM 1901 C CA . ARG A 1 245 ? 40.345 3.265 12.416 1.00 59.33 266 ARG A CA 1
ATOM 1902 C C . ARG A 1 245 ? 40.215 2.449 11.128 1.00 51.74 266 ARG A C 1
ATOM 1903 O O . ARG A 1 245 ? 40.389 2.960 10.025 1.00 65.41 266 ARG A O 1
ATOM 1911 N N . ILE A 1 246 ? 39.921 1.167 11.302 1.00 45.70 267 ILE A N 1
ATOM 1912 C CA . ILE A 1 246 ? 39.673 0.231 10.211 1.00 44.98 267 ILE A CA 1
ATOM 1913 C C . ILE A 1 246 ? 38.248 -0.293 10.360 1.00 66.65 267 ILE A C 1
ATOM 1914 O O . ILE A 1 246 ? 38.043 -1.392 10.884 1.00 64.03 267 ILE A O 1
ATOM 1919 N N . PRO A 1 247 ? 37.247 0.505 9.940 1.00 91.02 268 PRO A N 1
ATOM 1920 C CA . PRO A 1 247 ? 35.888 -0.029 10.064 1.00 94.92 268 PRO A CA 1
ATOM 1921 C C . PRO A 1 247 ? 35.811 -1.271 9.218 1.00 102.29 268 PRO A C 1
ATOM 1922 O O . PRO A 1 247 ? 36.189 -1.248 8.044 1.00 108.09 268 PRO A O 1
ATOM 1926 N N . PHE A 1 248 ? 35.349 -2.360 9.807 1.00 106.13 269 PHE A N 1
ATOM 1927 C CA . PHE A 1 248 ? 35.310 -3.589 9.047 1.00 108.01 269 PHE A CA 1
ATOM 1928 C C . PHE A 1 248 ? 33.880 -3.914 8.682 1.00 105.44 269 PHE A C 1
ATOM 1929 O O . PHE A 1 248 ? 32.928 -3.602 9.416 1.00 102.94 269 PHE A O 1
ATOM 1937 N N . GLN A 1 249 ? 33.755 -4.508 7.507 1.00 94.52 270 GLN A N 1
ATOM 1938 C CA . GLN A 1 249 ? 32.481 -4.863 6.943 1.00 85.07 270 GLN A CA 1
ATOM 1939 C C . GLN A 1 249 ? 32.601 -6.347 6.619 1.00 76.15 270 GLN A C 1
ATOM 1940 O O . GLN A 1 249 ? 33.694 -6.837 6.311 1.00 62.81 270 GLN A O 1
ATOM 1946 N N . GLU A 1 250 ? 31.486 -7.062 6.730 1.00 84.52 271 GLU A N 1
ATOM 1947 C CA . GLU A 1 250 ? 31.445 -8.499 6.463 1.00 97.86 271 GLU A CA 1
ATOM 1948 C C . GLU A 1 250 ? 31.461 -8.809 4.962 1.00 90.91 271 GLU A C 1
ATOM 1949 O O . GLU A 1 250 ? 32.367 -9.491 4.461 1.00 80.38 271 GLU A O 1
ATOM 1955 N N . ASP A 1 251 ? 30.439 -8.322 4.259 1.00 83.36 272 ASP A N 1
ATOM 1956 C CA . ASP A 1 251 ? 30.311 -8.559 2.831 1.00 67.21 272 ASP A CA 1
ATOM 1957 C C . ASP A 1 251 ? 31.361 -7.697 2.134 1.00 56.91 272 ASP A C 1
ATOM 1958 O O . ASP A 1 251 ? 31.318 -6.470 2.191 1.00 57.51 272 ASP A O 1
ATOM 1963 N N . TRP A 1 252 ? 32.275 -8.341 1.419 1.00 49.18 273 TRP A N 1
ATOM 1964 C CA . TRP A 1 252 ? 33.385 -7.607 0.827 1.00 43.05 273 TRP A CA 1
ATOM 1965 C C . TRP A 1 252 ? 32.907 -6.702 -0.299 1.00 39.40 273 TRP A C 1
ATOM 1966 O O . TRP A 1 252 ? 33.580 -5.734 -0.645 1.00 43.07 273 TRP A O 1
ATOM 1977 N N . MET A 1 253 ? 31.753 -7.018 -0.879 1.00 30.86 274 MET A N 1
ATOM 1978 C CA . MET A 1 253 ? 31.225 -6.190 -1.952 1.00 42.35 274 MET A CA 1
ATOM 1979 C C . MET A 1 253 ? 30.839 -4.832 -1.402 1.00 59.17 274 MET A C 1
ATOM 1980 O O . MET A 1 253 ? 30.908 -3.819 -2.106 1.00 65.53 274 MET A O 1
ATOM 1985 N N . LYS A 1 254 ? 30.439 -4.820 -0.135 1.00 60.77 275 LYS A N 1
ATOM 1986 C CA . LYS A 1 254 ? 29.937 -3.606 0.478 1.00 66.90 275 LYS A CA 1
ATOM 1987 C C . LYS A 1 254 ? 31.051 -2.819 1.151 1.00 73.21 275 LYS A C 1
ATOM 1988 O O . LYS A 1 254 ? 30.828 -1.698 1.617 1.00 79.26 275 LYS A O 1
ATOM 1994 N N . MET A 1 255 ? 32.262 -3.369 1.172 1.00 69.35 276 MET A N 1
ATOM 1995 C CA . MET A 1 255 ? 33.336 -2.642 1.828 1.00 71.58 276 MET A CA 1
ATOM 1996 C C . MET A 1 255 ? 34.218 -1.926 0.817 1.00 78.32 276 MET A C 1
ATOM 1997 O O . MET A 1 255 ? 35.073 -2.531 0.167 1.00 80.13 276 MET A O 1
ATOM 2002 N N . LYS A 1 256 ? 34.044 -0.609 0.773 1.00 81.59 277 LYS A N 1
ATOM 2003 C CA . LYS A 1 256 ? 34.811 0.283 -0.081 1.00 76.52 277 LYS A CA 1
ATOM 2004 C C . LYS A 1 256 ? 35.300 1.382 0.849 1.00 71.02 277 LYS A C 1
ATOM 2005 O O . LYS A 1 256 ? 34.501 2.071 1.484 1.00 70.54 277 LYS A O 1
ATOM 2011 N N . VAL A 1 257 ? 36.616 1.523 0.947 1.00 68.81 278 VAL A N 1
ATOM 2012 C CA . VAL A 1 257 ? 37.226 2.405 1.929 1.00 63.71 278 VAL A CA 1
ATOM 2013 C C . VAL A 1 257 ? 38.076 3.461 1.237 1.00 63.72 278 VAL A C 1
ATOM 2014 O O . VAL A 1 257 ? 38.780 3.144 0.276 1.00 61.61 278 VAL A O 1
ATOM 2018 N N . LYS A 1 258 ? 37.999 4.708 1.713 1.00 61.83 279 LYS A N 1
ATOM 2019 C CA . LYS A 1 258 ? 38.819 5.796 1.173 1.00 60.35 279 LYS A CA 1
ATOM 2020 C C . LYS A 1 258 ? 40.287 5.535 1.450 1.00 58.70 279 LYS A C 1
ATOM 2021 O O . LYS A 1 258 ? 40.643 5.075 2.534 1.00 60.93 279 LYS A O 1
ATOM 2027 N N . LEU A 1 259 ? 41.137 5.834 0.470 1.00 63.86 280 LEU A N 1
ATOM 2028 C CA . LEU A 1 259 ? 42.569 5.560 0.589 1.00 67.47 280 LEU A CA 1
ATOM 2029 C C . LEU A 1 259 ? 43.249 6.367 1.699 1.00 65.65 280 LEU A C 1
ATOM 2030 O O . LEU A 1 259 ? 43.067 7.581 1.800 1.00 70.31 280 LEU A O 1
ATOM 2035 N N . GLY A 1 260 ? 44.020 5.678 2.536 1.00 66.94 281 GLY A N 1
ATOM 2036 C CA . GLY A 1 260 ? 44.751 6.317 3.619 1.00 72.21 281 GLY A CA 1
ATOM 2037 C C . GLY A 1 260 ? 43.918 6.699 4.835 1.00 72.29 281 GLY A C 1
ATOM 2038 O O . GLY A 1 260 ? 44.388 7.427 5.711 1.00 76.58 281 GLY A O 1
ATOM 2039 N N . SER A 1 261 ? 42.677 6.223 4.886 1.00 65.34 282 SER A N 1
ATOM 2040 C CA . SER A 1 261 ? 41.795 6.510 6.006 1.00 60.61 282 SER A CA 1
ATOM 2041 C C . SER A 1 261 ? 42.171 5.593 7.156 1.00 60.35 282 SER A C 1
ATOM 2042 O O . SER A 1 261 ? 42.134 5.974 8.326 1.00 57.14 282 SER A O 1
ATOM 2045 N N . ALA A 1 262 ? 42.538 4.368 6.809 1.00 55.37 283 ALA A N 1
ATOM 2046 C CA . ALA A 1 262 ? 42.933 3.394 7.808 1.00 53.47 283 ALA A CA 1
ATOM 2047 C C . ALA A 1 262 ? 44.228 3.798 8.525 1.00 52.16 283 ALA A C 1
ATOM 2048 O O . ALA A 1 262 ? 45.218 4.179 7.890 1.00 49.24 283 ALA A O 1
ATOM 2050 N N . LEU A 1 263 ? 44.204 3.693 9.852 1.00 48.02 284 LEU A N 1
ATOM 2051 C CA . LEU A 1 263 ? 45.337 4.032 10.712 1.00 44.09 284 LEU A CA 1
ATOM 2052 C C . LEU A 1 263 ? 46.273 2.850 10.938 1.00 50.36 284 LEU A C 1
ATOM 2053 O O . LEU A 1 263 ? 47.479 2.928 10.653 1.00 51.86 284 LEU A O 1
ATOM 2058 N N . GLY A 1 264 ? 45.722 1.791 11.532 1.00 50.59 285 GLY A N 1
ATOM 2059 C CA . GLY A 1 264 ? 46.451 0.553 11.744 1.00 46.31 285 GLY A CA 1
ATOM 2060 C C . GLY A 1 264 ? 46.951 0.506 13.164 1.00 51.62 285 GLY A C 1
ATOM 2061 O O . GLY A 1 264 ? 47.064 1.538 13.815 1.00 58.96 285 GLY A O 1
ATOM 2062 N N . GLY A 1 265 ? 47.243 -0.689 13.656 1.00 57.43 286 GLY A N 1
ATOM 2063 C CA . GLY A 1 265 ? 47.685 -0.841 15.031 1.00 51.39 286 GLY A CA 1
ATOM 2064 C C . GLY A 1 265 ? 48.998 -0.134 15.301 1.00 43.65 286 GLY A C 1
ATOM 2065 O O . GLY A 1 265 ? 49.802 0.055 14.392 1.00 44.54 286 GLY A O 1
ATOM 2066 N N . PRO A 1 266 ? 49.227 0.257 16.558 1.00 36.36 287 PRO A N 1
ATOM 2067 C CA . PRO A 1 266 ? 50.493 0.868 16.952 1.00 35.09 287 PRO A CA 1
ATOM 2068 C C . PRO A 1 266 ? 51.604 -0.163 16.942 1.00 41.28 287 PRO A C 1
ATOM 2069 O O . PRO A 1 266 ? 52.106 -0.490 18.015 1.00 42.64 287 PRO A O 1
ATOM 2073 N N . TYR A 1 267 ? 51.964 -0.691 15.776 1.00 34.55 288 TYR A N 1
ATOM 2074 C CA . TYR A 1 267 ? 53.111 -1.585 15.691 1.00 26.00 288 TYR A CA 1
ATOM 2075 C C . TYR A 1 267 ? 53.687 -1.619 14.293 1.00 29.81 288 TYR A C 1
ATOM 2076 O O . TYR A 1 267 ? 53.028 -1.230 13.338 1.00 45.17 288 TYR A O 1
ATOM 2085 N N . LEU A 1 268 ? 54.931 -2.068 14.186 1.00 31.50 289 LEU A N 1
ATOM 2086 C CA . LEU A 1 268 ? 55.595 -2.212 12.902 1.00 28.21 289 LEU A CA 1
ATOM 2087 C C . LEU A 1 268 ? 55.412 -3.639 12.427 1.00 43.30 289 LEU A C 1
ATOM 2088 O O . LEU A 1 268 ? 55.796 -4.569 13.135 1.00 51.48 289 LEU A O 1
ATOM 2093 N N . GLY A 1 269 ? 54.786 -3.833 11.267 1.00 39.00 290 GLY A N 1
ATOM 2094 C CA . GLY A 1 269 ? 54.796 -5.152 10.661 1.00 30.88 290 GLY A CA 1
ATOM 2095 C C . GLY A 1 269 ? 56.069 -5.329 9.859 1.00 34.26 290 GLY A C 1
ATOM 2096 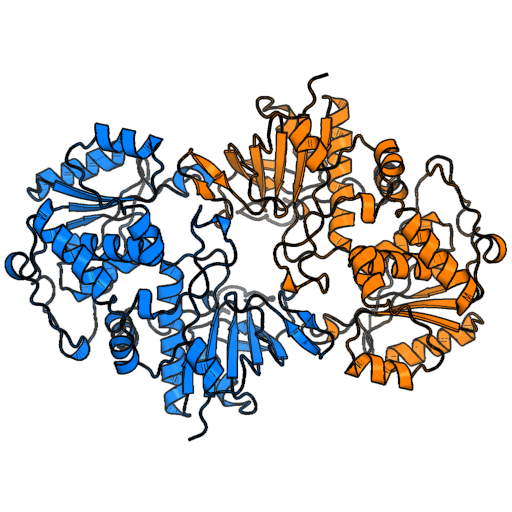O O . GLY A 1 269 ? 56.493 -4.395 9.172 1.00 40.65 290 GLY A O 1
ATOM 2097 N N . VAL A 1 270 ? 56.665 -6.521 9.902 1.00 22.38 291 VAL A N 1
ATOM 2098 C CA . VAL A 1 270 ? 57.796 -6.817 9.023 1.00 28.87 291 VAL A CA 1
ATOM 2099 C C . VAL A 1 270 ? 57.809 -8.266 8.588 1.00 33.63 291 VAL A C 1
ATOM 2100 O O . VAL A 1 270 ? 57.464 -9.163 9.359 1.00 35.87 291 VAL A O 1
ATOM 2104 N N . HIS A 1 271 ? 58.201 -8.473 7.332 1.00 35.08 292 HIS A N 1
ATOM 2105 C CA . HIS A 1 271 ? 58.372 -9.803 6.789 1.00 27.97 292 HIS A CA 1
ATOM 2106 C C . HIS A 1 271 ? 59.795 -9.983 6.337 1.00 35.59 292 HIS A C 1
ATOM 2107 O O . HIS A 1 271 ? 60.224 -9.358 5.372 1.00 41.21 292 HIS A O 1
ATOM 2114 N N . LEU A 1 272 ? 60.512 -10.852 7.039 1.00 38.41 293 LEU A N 1
ATOM 2115 C CA . LEU A 1 272 ? 61.885 -11.193 6.717 1.00 42.59 293 LEU A CA 1
ATOM 2116 C C . LEU A 1 272 ? 61.896 -12.589 6.129 1.00 62.75 293 LEU A C 1
ATOM 2117 O O . LEU A 1 272 ? 61.418 -13.535 6.749 1.00 71.69 293 LEU A O 1
ATOM 2122 N N . ARG A 1 273 ? 62.434 -12.725 4.926 1.00 60.98 294 ARG A N 1
ATOM 2123 C CA . ARG A 1 273 ? 62.478 -14.028 4.306 1.00 44.98 294 ARG A CA 1
ATOM 2124 C C . ARG A 1 273 ? 63.919 -14.483 4.194 1.00 49.03 294 ARG A C 1
ATOM 2125 O O . ARG A 1 273 ? 64.700 -13.940 3.402 1.00 61.71 294 ARG A O 1
ATOM 2133 N N . ARG A 1 274 ? 64.280 -15.466 5.014 1.00 41.92 295 ARG A N 1
ATOM 2134 C CA . ARG A 1 274 ? 65.654 -15.961 5.017 1.00 47.03 295 ARG A CA 1
ATOM 2135 C C . ARG A 1 274 ? 65.944 -17.192 4.151 1.00 41.27 295 ARG A C 1
ATOM 2136 O O . ARG A 1 274 ? 67.103 -17.483 3.865 1.00 50.06 295 ARG A O 1
ATOM 2144 N N . LYS A 1 275 ? 64.891 -17.855 3.681 1.00 37.88 296 LYS A N 1
ATOM 2145 C CA . LYS A 1 275 ? 64.974 -19.226 3.152 1.00 35.94 296 LYS A CA 1
ATOM 2146 C C . LYS A 1 275 ? 66.020 -19.370 2.044 1.00 45.03 296 LYS A C 1
ATOM 2147 O O . LYS A 1 275 ? 66.853 -20.281 2.065 1.00 50.47 296 LYS A O 1
ATOM 2153 N N . ASP A 1 276 ? 65.964 -18.457 1.083 1.00 46.42 297 ASP A N 1
ATOM 2154 C CA . ASP A 1 276 ? 66.852 -18.464 -0.066 1.00 44.06 297 ASP A CA 1
ATOM 2155 C C . ASP A 1 276 ? 68.062 -17.543 0.066 1.00 52.12 297 ASP A C 1
ATOM 2156 O O . ASP A 1 276 ? 68.845 -17.430 -0.872 1.00 59.02 297 ASP A O 1
ATOM 2161 N N . PHE A 1 277 ? 68.196 -16.864 1.203 1.00 51.19 298 PHE A N 1
ATOM 2162 C CA . PHE A 1 277 ? 69.236 -15.843 1.377 1.00 49.88 298 PHE A CA 1
ATOM 2163 C C . PHE A 1 277 ? 70.617 -16.322 0.968 1.00 48.68 298 PHE A C 1
ATOM 2164 O O . PHE A 1 277 ? 71.314 -15.651 0.213 1.00 49.03 298 PHE A O 1
ATOM 2172 N N . ILE A 1 278 ? 70.996 -17.493 1.467 1.00 54.07 299 ILE A N 1
ATOM 2173 C CA . ILE A 1 278 ? 72.345 -18.019 1.291 1.00 54.47 299 ILE A CA 1
ATOM 2174 C C . ILE A 1 278 ? 72.557 -18.734 -0.036 1.00 61.27 299 ILE A C 1
ATOM 2175 O O . ILE A 1 278 ? 73.413 -18.325 -0.823 1.00 59.61 299 ILE A O 1
ATOM 2180 N N . TRP A 1 279 ? 71.819 -19.825 -0.263 1.00 65.90 300 TRP A N 1
ATOM 2181 C CA . TRP A 1 279 ? 71.972 -20.578 -1.513 1.00 60.16 300 TRP A CA 1
ATOM 2182 C C . TRP A 1 279 ? 71.552 -19.798 -2.761 1.00 56.39 300 TRP A C 1
ATOM 2183 O O . TRP A 1 279 ? 71.959 -20.128 -3.870 1.00 67.93 300 TRP A O 1
ATOM 2194 N N . GLY A 1 280 ? 70.764 -18.749 -2.572 1.00 52.11 301 GLY A N 1
ATOM 2195 C CA . GLY A 1 280 ? 70.353 -17.905 -3.676 1.00 53.93 301 GLY A CA 1
ATOM 2196 C C . GLY A 1 280 ? 71.254 -16.701 -3.876 1.00 57.59 301 GLY A C 1
ATOM 2197 O O . GLY A 1 280 ? 70.942 -15.838 -4.696 1.00 61.56 301 GLY A O 1
ATOM 2198 N N . HIS A 1 281 ? 72.356 -16.648 -3.122 1.00 61.40 302 HIS A N 1
ATOM 2199 C CA . HIS A 1 281 ? 73.380 -15.598 -3.236 1.00 57.36 302 HIS A CA 1
ATOM 2200 C C . HIS A 1 281 ? 72.802 -14.180 -3.294 1.00 52.49 302 HIS A C 1
ATOM 2201 O O . HIS A 1 281 ? 73.281 -13.348 -4.059 1.00 64.13 302 HIS A O 1
ATOM 2208 N N . ARG A 1 282 ? 71.783 -13.912 -2.482 1.00 35.31 303 ARG A N 1
ATOM 2209 C CA . ARG A 1 282 ? 70.963 -12.706 -2.632 1.00 34.79 303 ARG A CA 1
ATOM 2210 C C . ARG A 1 282 ? 71.592 -11.391 -2.157 1.00 47.05 303 ARG A C 1
ATOM 2211 O O . ARG A 1 282 ? 72.058 -11.270 -1.023 1.00 52.19 303 ARG A O 1
ATOM 2219 N N . GLN A 1 283 ? 71.607 -10.403 -3.041 1.00 48.86 304 GLN A N 1
ATOM 2220 C CA . GLN A 1 283 ? 72.021 -9.064 -2.658 1.00 52.44 304 GLN A CA 1
ATOM 2221 C C . GLN A 1 283 ? 70.828 -8.159 -2.338 1.00 51.56 304 GLN A C 1
ATOM 2222 O O . GLN A 1 283 ? 71.014 -7.014 -1.948 1.00 62.29 304 GLN A O 1
ATOM 2228 N N . ASP A 1 284 ? 69.612 -8.662 -2.534 1.00 42.92 305 ASP A N 1
ATOM 2229 C CA . ASP A 1 284 ? 68.389 -7.889 -2.272 1.00 42.05 305 ASP A CA 1
ATOM 2230 C C . ASP A 1 284 ? 67.762 -8.143 -0.886 1.00 49.28 305 ASP A C 1
ATOM 2231 O O . ASP A 1 284 ? 66.635 -7.703 -0.601 1.00 48.17 305 ASP A O 1
ATOM 2236 N N . VAL A 1 285 ? 68.442 -8.919 -0.050 1.00 42.92 306 VAL A N 1
ATOM 2237 C CA . VAL A 1 285 ? 67.965 -9.078 1.317 1.00 39.58 306 VAL A CA 1
ATOM 2238 C C . VAL A 1 285 ? 69.049 -8.725 2.324 1.00 43.87 306 VAL A C 1
ATOM 2239 O O . VAL A 1 285 ? 70.228 -8.987 2.089 1.00 43.16 306 VAL A O 1
ATOM 2243 N N . PRO A 1 286 ? 68.642 -8.097 3.439 1.00 41.44 307 PRO A N 1
ATOM 2244 C CA . PRO A 1 286 ? 69.572 -7.561 4.423 1.00 37.43 307 PRO A CA 1
ATOM 2245 C C . PRO A 1 286 ? 70.127 -8.649 5.299 1.00 40.58 307 PRO A C 1
ATOM 2246 O O . PRO A 1 286 ? 69.515 -9.718 5.422 1.00 35.99 307 PRO A O 1
ATOM 2250 N N . SER A 1 287 ? 71.274 -8.366 5.905 1.00 37.70 308 SER A N 1
ATOM 2251 C CA . SER A 1 287 ? 71.735 -9.121 7.053 1.00 39.38 308 SER A CA 1
ATOM 2252 C C . SER A 1 287 ? 70.800 -8.805 8.208 1.00 45.14 308 SER A C 1
ATOM 2253 O O . SER A 1 287 ? 70.071 -7.803 8.172 1.00 38.88 308 SER A O 1
ATOM 2256 N N . LEU A 1 288 ? 70.804 -9.667 9.221 1.00 42.38 309 LEU A N 1
ATOM 2257 C CA . LEU A 1 288 ? 70.041 -9.401 10.430 1.00 36.01 309 LEU A CA 1
ATOM 2258 C C . LEU A 1 288 ? 70.406 -8.032 10.985 1.00 35.48 309 LEU A C 1
ATOM 2259 O O . LEU A 1 288 ? 69.531 -7.244 11.352 1.00 35.32 309 LEU A O 1
ATOM 2264 N N . GLU A 1 289 ? 71.703 -7.744 11.021 1.00 37.73 310 GLU A N 1
ATOM 2265 C CA . GLU A 1 289 ? 72.181 -6.514 11.645 1.00 50.04 310 GLU A CA 1
ATOM 2266 C C . GLU A 1 289 ? 71.700 -5.317 10.835 1.00 47.69 310 GLU A C 1
ATOM 2267 O O . GLU A 1 289 ? 71.417 -4.252 11.381 1.00 52.44 310 GLU A O 1
ATOM 2273 N N . GLY A 1 290 ? 71.586 -5.512 9.529 1.00 39.84 311 GLY A N 1
ATOM 2274 C CA . GLY A 1 290 ? 71.104 -4.461 8.657 1.00 38.51 311 GLY A CA 1
ATOM 2275 C C . GLY A 1 290 ? 69.610 -4.301 8.798 1.00 41.18 311 GLY A C 1
ATOM 2276 O O . GLY A 1 290 ? 69.099 -3.194 8.887 1.00 44.35 311 GLY A O 1
ATOM 2277 N N . ALA A 1 291 ? 68.909 -5.425 8.810 1.00 47.66 312 ALA A N 1
ATOM 2278 C CA . ALA A 1 291 ? 67.470 -5.422 9.004 1.00 43.54 312 ALA A CA 1
ATOM 2279 C C . ALA A 1 291 ? 67.062 -4.634 10.261 1.00 47.93 312 ALA A C 1
ATOM 2280 O O . ALA A 1 291 ? 66.152 -3.804 10.210 1.00 48.07 312 ALA A O 1
ATOM 2282 N N . VAL A 1 292 ? 67.751 -4.867 11.375 1.00 37.49 313 VAL A N 1
ATOM 2283 C CA . VAL A 1 292 ? 67.389 -4.183 12.609 1.00 42.89 313 VAL A CA 1
ATOM 2284 C C . VAL A 1 292 ? 67.687 -2.671 12.560 1.00 46.52 313 VAL A C 1
ATOM 2285 O O . VAL A 1 292 ? 66.872 -1.866 13.045 1.00 39.47 313 VAL A O 1
ATOM 2289 N N . ARG A 1 293 ? 68.825 -2.288 11.964 1.00 37.76 314 ARG A N 1
ATOM 2290 C CA . ARG A 1 293 ? 69.155 -0.866 11.784 1.00 36.13 314 ARG A CA 1
ATOM 2291 C C . ARG A 1 293 ? 67.977 -0.139 11.133 1.00 49.43 314 ARG A C 1
ATOM 2292 O O . ARG A 1 293 ? 67.508 0.885 11.639 1.00 57.25 314 ARG A O 1
ATOM 2300 N N . LYS A 1 294 ? 67.513 -0.683 10.005 1.00 44.65 315 LYS A N 1
ATOM 2301 C CA . LYS A 1 294 ? 66.363 -0.144 9.291 1.00 40.24 315 LYS A CA 1
ATOM 2302 C C . LYS A 1 294 ? 65.150 -0.140 10.207 1.00 44.95 315 LYS A C 1
ATOM 2303 O O . LYS A 1 294 ? 64.476 0.885 10.335 1.00 54.86 315 LYS A O 1
ATOM 2309 N N . ILE A 1 295 ? 64.879 -1.281 10.841 1.00 31.89 316 ILE A N 1
ATOM 2310 C CA . ILE A 1 295 ? 63.745 -1.388 11.750 1.00 32.84 316 ILE A CA 1
ATOM 2311 C C . ILE A 1 295 ? 63.762 -0.301 12.821 1.00 40.28 316 ILE A C 1
ATOM 2312 O O . ILE A 1 295 ? 62.766 0.411 13.008 1.00 39.62 316 ILE A O 1
ATOM 2317 N N . ARG A 1 296 ? 64.891 -0.154 13.507 1.00 41.27 317 ARG A N 1
ATOM 2318 C CA . ARG A 1 296 ? 64.992 0.871 14.543 1.00 40.31 317 ARG A CA 1
ATOM 2319 C C . ARG A 1 296 ? 64.724 2.255 13.962 1.00 39.43 317 ARG A C 1
ATOM 2320 O O . ARG A 1 296 ? 63.947 3.020 14.524 1.00 35.48 317 ARG A O 1
ATOM 2328 N N . SER A 1 297 ? 65.332 2.553 12.816 1.00 46.40 318 SER A N 1
ATOM 2329 C CA . SER A 1 297 ? 65.038 3.788 12.092 1.00 36.61 318 SER A CA 1
ATOM 2330 C C . SER A 1 297 ? 63.538 3.974 11.855 1.00 35.71 318 SER A C 1
ATOM 2331 O O . SER A 1 297 ? 63.021 5.081 11.980 1.00 43.11 318 SER A O 1
ATOM 2334 N N . LEU A 1 298 ? 62.836 2.893 11.531 1.00 36.77 319 LEU A N 1
ATOM 2335 C CA . LEU A 1 298 ? 61.392 2.976 11.314 1.00 37.13 319 LEU A CA 1
ATOM 2336 C C . LEU A 1 298 ? 60.648 3.202 12.620 1.00 35.85 319 LEU A C 1
ATOM 2337 O O . LEU A 1 298 ? 59.736 4.023 12.680 1.00 32.14 319 LEU A O 1
ATOM 2342 N N . MET A 1 299 ? 61.038 2.478 13.666 1.00 41.95 320 MET A N 1
ATOM 2343 C CA . MET A 1 299 ? 60.434 2.666 14.991 1.00 40.05 320 MET A CA 1
ATOM 2344 C C . MET A 1 299 ? 60.575 4.100 15.477 1.00 39.33 320 MET A C 1
ATOM 2345 O O . MET A 1 299 ? 59.612 4.684 15.990 1.00 35.84 320 MET A O 1
ATOM 2350 N N . LYS A 1 300 ? 61.774 4.662 15.322 1.00 35.50 321 LYS A N 1
ATOM 2351 C CA . LYS A 1 300 ? 62.015 6.037 15.736 1.00 33.91 321 LYS A CA 1
ATOM 2352 C C . LYS A 1 300 ? 61.135 6.968 14.909 1.00 35.56 321 LYS A C 1
ATOM 2353 O O . LYS A 1 300 ? 60.400 7.783 15.477 1.00 34.55 321 LYS A O 1
ATOM 2359 N N . THR A 1 301 ? 61.182 6.817 13.582 1.00 29.55 322 THR A N 1
ATOM 2360 C CA . THR A 1 301 ? 60.436 7.697 12.670 1.00 37.17 322 THR A CA 1
ATOM 2361 C C . THR A 1 301 ? 58.948 7.763 12.980 1.00 39.42 322 THR A C 1
ATOM 2362 O O . THR A 1 301 ? 58.371 8.846 13.057 1.00 45.95 322 THR A O 1
ATOM 2366 N N . HIS A 1 302 ? 58.341 6.591 13.138 1.00 42.19 323 HIS A N 1
ATOM 2367 C CA . HIS A 1 302 ? 56.904 6.452 13.354 1.00 41.56 323 HIS A CA 1
ATOM 2368 C C . HIS A 1 302 ? 56.395 6.301 14.797 1.00 47.40 323 HIS A C 1
ATOM 2369 O O . HIS A 1 302 ? 55.192 6.081 14.987 1.00 46.61 323 HIS A O 1
ATOM 2376 N N . ARG A 1 303 ? 57.298 6.391 15.783 1.00 44.20 324 ARG A N 1
ATOM 2377 C CA . ARG A 1 303 ? 56.972 6.186 17.207 1.00 45.74 324 ARG A CA 1
ATOM 2378 C C . ARG A 1 303 ? 56.278 4.855 17.457 1.00 48.78 324 ARG A C 1
ATOM 2379 O O . ARG A 1 303 ? 55.116 4.824 17.879 1.00 45.13 324 ARG A O 1
ATOM 2387 N N . LEU A 1 304 ? 56.995 3.763 17.214 1.00 44.28 325 LEU A N 1
ATOM 2388 C CA . LEU A 1 304 ? 56.422 2.436 17.351 1.00 43.08 325 LEU A CA 1
ATOM 2389 C C . LEU A 1 304 ? 57.215 1.600 18.351 1.00 52.79 325 LEU A C 1
ATOM 2390 O O . LEU A 1 304 ? 58.396 1.326 18.127 1.00 44.45 325 LEU A O 1
ATOM 2395 N N . ASP A 1 305 ? 56.550 1.205 19.444 1.00 65.36 326 ASP A N 1
ATOM 2396 C CA . ASP A 1 305 ? 57.182 0.514 20.575 1.00 65.06 326 ASP A CA 1
ATOM 2397 C C . ASP A 1 305 ? 57.441 -0.968 20.327 1.00 55.40 326 ASP A C 1
ATOM 2398 O O . ASP A 1 305 ? 58.331 -1.546 20.952 1.00 51.62 326 ASP A O 1
ATOM 2403 N N . LYS A 1 306 ? 56.653 -1.572 19.432 1.00 45.09 327 LYS A N 1
ATOM 2404 C CA . LYS A 1 306 ? 56.634 -3.028 19.238 1.00 43.78 327 LYS A CA 1
ATOM 2405 C C . LYS A 1 306 ? 56.724 -3.384 17.764 1.00 43.51 327 LYS A C 1
ATOM 2406 O O . LYS A 1 306 ? 56.041 -2.767 16.951 1.00 46.31 327 LYS A O 1
ATOM 2412 N N . VAL A 1 307 ? 57.525 -4.388 17.404 1.00 31.65 328 VAL A N 1
ATOM 2413 C CA . VAL A 1 307 ? 57.489 -4.872 16.024 1.00 21.68 328 VAL A CA 1
ATOM 2414 C C . VAL A 1 307 ? 57.029 -6.328 15.924 1.00 35.15 328 VAL A C 1
ATOM 2415 O O . VAL A 1 307 ? 57.475 -7.203 16.675 1.00 48.04 328 VAL A O 1
ATOM 2419 N N . PHE A 1 308 ? 56.080 -6.563 15.023 1.00 34.04 329 PHE A N 1
ATOM 2420 C CA . PHE A 1 308 ? 55.588 -7.901 14.764 1.00 26.79 329 PHE A CA 1
ATOM 2421 C C . PHE A 1 308 ? 56.371 -8.420 13.578 1.00 31.88 329 PHE A C 1
ATOM 2422 O O . PHE A 1 308 ? 56.447 -7.780 12.529 1.00 34.24 329 PHE A O 1
ATOM 2430 N N . VAL A 1 309 ? 56.988 -9.573 13.756 1.00 28.48 330 VAL A N 1
ATOM 2431 C CA . VAL A 1 309 ? 57.817 -10.111 12.712 1.00 24.76 330 VAL A CA 1
ATOM 2432 C C . VAL A 1 309 ? 57.220 -11.406 12.241 1.00 33.06 330 VAL A C 1
ATOM 2433 O O . VAL A 1 309 ? 56.883 -12.292 13.038 1.00 43.69 330 VAL A O 1
ATOM 2437 N N . ALA A 1 310 ? 57.051 -11.487 10.931 1.00 24.19 331 ALA A N 1
ATOM 2438 C CA . ALA A 1 310 ? 56.729 -12.735 10.284 1.00 32.45 331 ALA A CA 1
ATOM 2439 C C . ALA A 1 310 ? 58.006 -13.155 9.566 1.00 35.75 331 ALA A C 1
ATOM 2440 O O . ALA A 1 310 ? 58.540 -12.399 8.751 1.00 38.63 331 ALA A O 1
ATOM 2442 N N . THR A 1 311 ? 58.524 -14.335 9.891 1.00 32.01 332 THR A N 1
ATOM 2443 C CA . THR A 1 311 ? 59.773 -14.783 9.286 1.00 31.77 332 THR A CA 1
ATOM 2444 C C . THR A 1 311 ? 59.839 -16.296 9.166 1.00 42.18 332 THR A C 1
ATOM 2445 O O . THR A 1 311 ? 59.222 -17.022 9.939 1.00 61.00 332 THR A O 1
ATOM 2449 N N . ASP A 1 312 ? 60.578 -16.757 8.168 1.00 40.43 333 ASP A N 1
ATOM 2450 C CA . ASP A 1 312 ? 60.831 -18.176 7.982 1.00 40.22 333 ASP A CA 1
ATOM 2451 C C . ASP A 1 312 ? 62.126 -18.577 8.652 1.00 38.85 333 ASP A C 1
ATOM 2452 O O . ASP A 1 312 ? 62.587 -19.702 8.467 1.00 41.96 333 ASP A O 1
ATOM 2457 N N . ALA A 1 313 ? 62.734 -17.644 9.384 1.00 41.50 334 ALA A N 1
ATOM 2458 C CA . ALA A 1 313 ? 64.080 -17.851 9.932 1.00 41.72 334 ALA A CA 1
ATOM 2459 C C . ALA A 1 313 ? 64.171 -19.107 10.779 1.00 43.27 334 ALA A C 1
ATOM 2460 O O . ALA A 1 313 ? 63.232 -19.439 11.512 1.00 39.15 334 ALA A O 1
ATOM 2462 N N . VAL A 1 314 ? 65.296 -19.806 10.659 1.00 48.32 335 VAL A N 1
ATOM 2463 C CA . VAL A 1 314 ? 65.582 -20.951 11.525 1.00 57.92 335 VAL A CA 1
ATOM 2464 C C . VAL A 1 314 ? 65.938 -20.507 12.963 1.00 57.85 335 VAL A C 1
ATOM 2465 O O . VAL A 1 314 ? 66.323 -19.357 13.184 1.00 59.09 335 VAL A O 1
ATOM 2469 N N . ARG A 1 315 ? 65.795 -21.420 13.926 1.00 50.70 336 ARG A N 1
ATOM 2470 C CA . ARG A 1 315 ? 65.971 -21.119 15.351 1.00 54.05 336 ARG A CA 1
ATOM 2471 C C . ARG A 1 315 ? 67.271 -20.368 15.682 1.00 53.37 336 ARG A C 1
ATOM 2472 O O . ARG A 1 315 ? 67.248 -19.374 16.413 1.00 51.79 336 ARG A O 1
ATOM 2480 N N . LYS A 1 316 ? 68.391 -20.832 15.134 1.00 45.87 337 LYS A N 1
ATOM 2481 C CA . LYS A 1 316 ? 69.677 -20.181 15.360 1.00 48.23 337 LYS A CA 1
ATOM 2482 C C . LYS A 1 316 ? 69.654 -18.717 14.940 1.00 49.35 337 LYS A C 1
ATOM 2483 O O . LYS A 1 316 ? 70.144 -17.850 15.661 1.00 55.37 337 LYS A O 1
ATOM 2489 N N . GLU A 1 317 ? 69.078 -18.448 13.771 1.00 58.56 338 GLU A N 1
ATOM 2490 C CA . GLU A 1 317 ? 69.034 -17.091 13.219 1.00 53.99 338 GLU A CA 1
ATOM 2491 C C . GLU A 1 317 ? 67.968 -16.267 13.934 1.00 50.88 338 GLU A C 1
ATOM 2492 O O . GLU A 1 317 ? 68.126 -15.065 14.112 1.00 54.26 338 GLU A O 1
ATOM 2498 N N . TYR A 1 318 ? 66.883 -16.915 14.350 1.00 54.33 339 TYR A N 1
ATOM 2499 C CA . TYR A 1 318 ? 65.843 -16.219 15.103 1.00 51.80 339 TYR A CA 1
ATOM 2500 C C . TYR A 1 318 ? 66.395 -15.722 16.440 1.00 61.13 339 TYR A C 1
ATOM 2501 O O . TYR A 1 318 ? 66.206 -14.556 16.796 1.00 62.18 339 TYR A O 1
ATOM 2510 N N . GLU A 1 319 ? 67.080 -16.599 17.174 1.00 56.28 340 GLU A N 1
ATOM 2511 C CA . GLU A 1 319 ? 67.689 -16.199 18.436 1.00 52.50 340 GLU A CA 1
ATOM 2512 C C . GLU A 1 319 ? 68.580 -14.981 18.229 1.00 50.03 340 GLU A C 1
ATOM 2513 O O . GLU A 1 319 ? 68.551 -14.036 19.025 1.00 53.74 340 GLU A O 1
ATOM 2519 N N . GLU A 1 320 ? 69.354 -15.001 17.147 1.00 45.34 341 GLU A N 1
ATOM 2520 C CA . GLU A 1 320 ? 70.258 -13.898 16.849 1.00 49.52 341 GLU A CA 1
ATOM 2521 C C . GLU A 1 320 ? 69.455 -12.613 16.647 1.00 48.25 341 GLU A C 1
ATOM 2522 O O . GLU A 1 320 ? 69.849 -11.533 17.103 1.00 44.27 341 GLU A O 1
ATOM 2528 N N . LEU A 1 321 ? 68.307 -12.748 15.992 1.00 47.07 342 LEU A N 1
ATOM 2529 C CA . LEU A 1 321 ? 67.410 -11.623 15.776 1.00 40.35 342 LEU A CA 1
ATOM 2530 C C . LEU A 1 321 ? 66.769 -11.181 17.098 1.00 45.50 342 LEU A C 1
ATOM 2531 O O . LEU A 1 321 ? 66.688 -9.986 17.392 1.00 35.52 342 LEU A O 1
ATOM 2536 N N . LYS A 1 322 ? 66.333 -12.159 17.890 1.00 51.42 343 LYS A N 1
ATOM 2537 C CA . LYS A 1 322 ? 65.693 -11.905 19.175 1.00 48.11 343 LYS A CA 1
ATOM 2538 C C . LYS A 1 322 ? 66.613 -11.118 20.095 1.00 52.14 343 LYS A C 1
ATOM 2539 O O . LYS A 1 322 ? 66.171 -10.209 20.794 1.00 62.15 343 LYS A O 1
ATOM 2545 N N . LYS A 1 323 ? 67.897 -11.456 20.085 1.00 55.20 344 LYS A N 1
ATOM 2546 C CA . LYS A 1 323 ? 68.860 -10.745 20.925 1.00 67.20 344 LYS A CA 1
ATOM 2547 C C . LYS A 1 323 ? 69.052 -9.306 20.432 1.00 53.43 344 LYS A C 1
ATOM 2548 O O . LYS A 1 323 ? 69.137 -8.373 21.224 1.00 49.10 344 LYS A O 1
ATOM 2554 N N . LEU A 1 324 ? 69.088 -9.140 19.116 1.00 44.85 345 LEU A N 1
ATOM 2555 C CA . LEU A 1 324 ? 69.280 -7.841 18.494 1.00 46.26 345 LEU A CA 1
ATOM 2556 C C . LEU A 1 324 ? 68.095 -6.921 18.696 1.00 49.89 345 LEU A C 1
ATOM 2557 O O . LEU A 1 324 ? 68.249 -5.704 18.820 1.00 47.62 345 LEU A O 1
ATOM 2562 N N . LEU A 1 325 ? 66.908 -7.513 18.696 1.00 53.72 346 LEU A N 1
ATOM 2563 C CA . LEU A 1 325 ? 65.664 -6.759 18.675 1.00 48.22 346 LEU A CA 1
ATOM 2564 C C . LEU A 1 325 ? 64.687 -7.385 19.661 1.00 49.82 346 LEU A C 1
ATOM 2565 O O . LEU A 1 325 ? 63.782 -8.121 19.273 1.00 55.64 346 LEU A O 1
ATOM 2570 N N . PRO A 1 326 ? 64.889 -7.113 20.950 1.00 46.13 347 PRO A N 1
ATOM 2571 C CA . PRO A 1 326 ? 64.091 -7.691 22.034 1.00 50.56 347 PRO A CA 1
ATOM 2572 C C . PRO A 1 326 ? 62.599 -7.404 21.884 1.00 51.06 347 PRO A C 1
ATOM 2573 O O . PRO A 1 326 ? 61.761 -8.265 22.165 1.00 49.50 347 PRO A O 1
ATOM 2577 N N . GLU A 1 327 ? 62.267 -6.212 21.410 1.00 45.63 348 GLU A N 1
ATOM 2578 C CA . GLU A 1 327 ? 60.868 -5.813 21.341 1.00 48.69 348 GLU A CA 1
ATOM 2579 C C . GLU A 1 327 ? 60.090 -6.578 20.267 1.00 54.02 348 GLU A C 1
ATOM 2580 O O . GLU A 1 327 ? 58.880 -6.365 20.093 1.00 51.83 348 GLU A O 1
ATOM 2586 N N . MET A 1 328 ? 60.796 -7.428 19.518 1.00 50.62 349 MET A N 1
ATOM 2587 C CA . MET A 1 328 ? 60.146 -8.296 18.542 1.00 41.88 349 MET A CA 1
ATOM 2588 C C . MET A 1 328 ? 59.078 -9.157 19.190 1.00 39.87 349 MET A C 1
ATOM 2589 O O . MET A 1 328 ? 59.314 -9.869 20.175 1.00 42.86 349 MET A O 1
ATOM 2594 N N . VAL A 1 329 ? 57.893 -9.068 18.616 1.00 30.16 350 VAL A N 1
ATOM 2595 C CA . VAL A 1 329 ? 56.777 -9.880 19.019 1.00 31.37 350 VAL A CA 1
ATOM 2596 C C . VAL A 1 329 ? 56.530 -10.754 17.827 1.00 36.95 350 VAL A C 1
ATOM 2597 O O . VAL A 1 329 ? 56.731 -10.317 16.698 1.00 44.10 350 VAL A O 1
ATOM 2601 N N . ARG A 1 330 ? 56.092 -11.982 18.066 1.00 32.14 351 ARG A N 1
ATOM 2602 C CA . ARG A 1 330 ? 55.972 -12.955 16.997 1.00 27.99 351 ARG A CA 1
ATOM 2603 C C . ARG A 1 330 ? 54.888 -13.971 17.313 1.00 42.24 351 ARG A C 1
ATOM 2604 O O . ARG A 1 330 ? 54.585 -14.228 18.483 1.00 49.64 351 ARG A O 1
ATOM 2612 N N . PHE A 1 331 ? 54.292 -14.545 16.277 1.00 43.80 352 PHE A N 1
ATOM 2613 C CA . PHE A 1 331 ? 53.250 -15.527 16.498 1.00 37.38 352 PHE A CA 1
ATOM 2614 C C . PHE A 1 331 ? 53.825 -16.922 16.275 1.00 44.67 352 PHE A C 1
ATOM 2615 O O . PHE A 1 331 ? 54.119 -17.305 15.137 1.00 55.41 352 PHE A O 1
ATOM 2623 N N . GLU A 1 332 ? 53.983 -17.673 17.367 1.00 34.48 353 GLU A N 1
ATOM 2624 C CA . GLU A 1 332 ? 54.500 -19.036 17.297 1.00 39.11 353 GLU A CA 1
ATOM 2625 C C . GLU A 1 332 ? 53.406 -20.028 17.594 1.00 37.84 353 GLU A C 1
ATOM 2626 O O . GLU A 1 332 ? 52.954 -20.163 18.739 1.00 33.90 353 GLU A O 1
ATOM 2632 N N . PRO A 1 333 ? 52.983 -20.741 16.555 1.00 32.93 354 PRO A N 1
ATOM 2633 C CA . PRO A 1 333 ? 51.853 -21.653 16.687 1.00 32.17 354 PRO A CA 1
ATOM 2634 C C . PRO A 1 333 ? 52.270 -22.782 17.574 1.00 29.33 354 PRO A C 1
ATOM 2635 O O . PRO A 1 333 ? 53.407 -23.237 17.484 1.00 17.32 354 PRO A O 1
ATOM 2639 N N . THR A 1 334 ? 51.374 -23.198 18.456 1.00 39.86 355 THR A N 1
ATOM 2640 C CA . THR A 1 334 ? 51.643 -24.362 19.280 1.00 38.84 355 THR A CA 1
ATOM 2641 C C . THR A 1 334 ? 51.620 -25.519 18.329 1.00 29.16 355 THR A C 1
ATOM 2642 O O . THR A 1 334 ? 51.150 -25.371 17.210 1.00 36.36 355 THR A O 1
ATOM 2646 N N . TRP A 1 335 ? 52.188 -26.644 18.734 1.00 33.56 356 TRP A N 1
ATOM 2647 C CA . TRP A 1 335 ? 52.147 -27.825 17.894 1.00 36.56 356 TRP A CA 1
ATOM 2648 C C . TRP A 1 335 ? 50.732 -28.123 17.418 1.00 33.24 356 TRP A C 1
ATOM 2649 O O . TRP A 1 335 ? 50.519 -28.285 16.227 1.00 38.04 356 TRP A O 1
ATOM 2660 N N . GLU A 1 336 ? 49.758 -28.169 18.319 1.00 32.99 357 GLU A N 1
ATOM 2661 C CA . GLU A 1 336 ? 48.407 -28.495 17.863 1.00 39.21 357 GLU A CA 1
ATOM 2662 C C . GLU A 1 336 ? 47.826 -27.418 16.933 1.00 32.73 357 GLU A C 1
ATOM 2663 O O . GLU A 1 336 ? 47.075 -27.724 16.002 1.00 41.55 357 GLU A O 1
ATOM 2669 N N . GLU A 1 337 ? 48.209 -26.169 17.143 1.00 27.01 358 GLU A N 1
ATOM 2670 C CA . GLU A 1 337 ? 47.735 -25.110 16.255 1.00 35.14 358 GLU A CA 1
ATOM 2671 C C . GLU A 1 337 ? 48.213 -25.339 14.845 1.00 25.46 358 GLU A C 1
ATOM 2672 O O . GLU A 1 337 ? 47.464 -25.200 13.887 1.00 28.66 358 GLU A O 1
ATOM 2678 N N . LEU A 1 338 ? 49.475 -25.709 14.734 1.00 28.82 359 LEU A N 1
ATOM 2679 C CA . LEU A 1 338 ? 50.059 -25.994 13.449 1.00 27.62 359 LEU A CA 1
ATOM 2680 C C . LEU A 1 338 ? 49.403 -27.211 12.816 1.00 28.90 359 LEU A C 1
ATOM 2681 O O . LEU A 1 338 ? 49.195 -27.247 11.616 1.00 31.76 359 LEU A O 1
ATOM 2686 N N . GLU A 1 339 ? 49.075 -28.207 13.629 1.00 36.71 360 GLU A N 1
ATOM 2687 C CA . GLU A 1 339 ? 48.514 -29.453 13.122 1.00 43.53 360 GLU A CA 1
ATOM 2688 C C . GLU A 1 339 ? 47.160 -29.153 12.524 1.00 42.36 360 GLU A C 1
ATOM 2689 O O . GLU A 1 339 ? 46.700 -29.843 11.627 1.00 52.27 360 GLU A O 1
ATOM 2695 N N . LEU A 1 340 ? 46.555 -28.079 13.004 1.00 43.28 361 LEU A N 1
ATOM 2696 C CA . LEU A 1 340 ? 45.171 -27.753 12.708 1.00 44.32 361 LEU A CA 1
ATOM 2697 C C . LEU A 1 340 ? 45.023 -26.723 11.593 1.00 44.51 361 LEU A C 1
ATOM 2698 O O . LEU A 1 340 ? 44.420 -26.984 10.554 1.00 51.91 361 LEU A O 1
ATOM 2703 N N . TYR A 1 341 ? 45.544 -25.531 11.848 1.00 36.78 362 TYR A N 1
ATOM 2704 C CA . TYR A 1 341 ? 45.478 -24.404 10.922 1.00 29.59 362 TYR A CA 1
ATOM 2705 C C . TYR A 1 341 ? 46.266 -24.660 9.630 1.00 30.07 362 TYR A C 1
ATOM 2706 O O . TYR A 1 341 ? 46.097 -23.989 8.616 1.00 34.98 362 TYR A O 1
ATOM 2715 N N . LYS A 1 342 ? 47.137 -25.647 9.731 1.00 21.05 363 LYS A N 1
ATOM 2716 C CA . LYS A 1 342 ? 48.214 -26.014 8.815 1.00 20.73 363 LYS A CA 1
ATOM 2717 C C . LYS A 1 342 ? 49.149 -24.873 8.398 1.00 26.89 363 LYS A C 1
ATOM 2718 O O . LYS A 1 342 ? 49.125 -23.799 8.985 1.00 31.72 363 LYS A O 1
ATOM 2724 N N . ASP A 1 343 ? 49.773 -24.993 7.240 1.00 42.43 364 ASP A N 1
ATOM 2725 C CA . ASP A 1 343 ? 50.915 -24.125 6.973 1.00 36.09 364 ASP A CA 1
ATOM 2726 C C . ASP A 1 343 ? 50.444 -22.803 6.467 1.00 33.44 364 ASP A C 1
ATOM 2727 O O . ASP A 1 343 ? 50.963 -21.749 6.847 1.00 31.45 364 ASP A O 1
ATOM 2732 N N . GLY A 1 344 ? 49.459 -22.891 5.578 1.00 32.44 365 GLY A N 1
ATOM 2733 C CA . GLY A 1 344 ? 48.930 -21.732 4.901 1.00 39.61 365 GLY A CA 1
ATOM 2734 C C . GLY A 1 344 ? 48.156 -20.966 5.928 1.00 43.51 365 GLY A C 1
ATOM 2735 O O . GLY A 1 344 ? 48.108 -19.723 5.897 1.00 38.26 365 GLY A O 1
ATOM 2736 N N . GLY A 1 345 ? 47.574 -21.730 6.854 1.00 39.63 366 GLY A N 1
ATOM 2737 C CA . GLY A 1 345 ? 46.779 -21.172 7.926 1.00 36.67 366 GLY A CA 1
ATOM 2738 C C . GLY A 1 345 ? 47.591 -20.226 8.780 1.00 35.81 366 GLY A C 1
ATOM 2739 O O . GLY A 1 345 ? 47.180 -19.075 9.020 1.00 32.14 366 GLY A O 1
ATOM 2740 N N . VAL A 1 346 ? 48.746 -20.712 9.234 1.00 21.41 367 VAL A N 1
ATOM 2741 C CA . VAL A 1 346 ? 49.646 -19.880 10.017 1.00 19.87 367 VAL A CA 1
ATOM 2742 C C . VAL A 1 346 ? 50.097 -18.673 9.187 1.00 27.81 367 VAL A C 1
ATOM 2743 O O . VAL A 1 346 ? 49.995 -17.520 9.634 1.00 23.03 367 VAL A O 1
ATOM 2747 N N . ALA A 1 347 ? 50.556 -18.943 7.967 1.00 31.84 368 ALA A N 1
ATOM 2748 C CA . ALA A 1 347 ? 50.932 -17.885 7.045 1.00 26.97 368 ALA A CA 1
ATOM 2749 C C . ALA A 1 347 ? 49.844 -16.808 6.967 1.00 26.99 368 ALA A C 1
ATOM 2750 O O . ALA A 1 347 ? 50.143 -15.613 6.988 1.00 23.39 368 ALA A O 1
ATOM 2752 N N . ILE A 1 348 ? 48.584 -17.225 6.911 1.00 24.24 369 ILE A N 1
ATOM 2753 C CA . ILE A 1 348 ? 47.488 -16.261 6.815 1.00 30.70 369 ILE A CA 1
ATOM 2754 C C . ILE A 1 348 ? 47.371 -15.373 8.060 1.00 30.81 369 ILE A C 1
ATOM 2755 O O . ILE A 1 348 ? 47.203 -14.155 7.968 1.00 36.10 369 ILE A O 1
ATOM 2760 N N . ILE A 1 349 ? 47.471 -15.987 9.227 1.00 29.62 370 ILE A N 1
ATOM 2761 C CA . ILE A 1 349 ? 47.460 -15.234 10.466 1.00 21.31 370 ILE A CA 1
ATOM 2762 C C . ILE A 1 349 ? 48.582 -14.200 10.463 1.00 32.30 370 ILE A C 1
ATOM 2763 O O . ILE A 1 349 ? 48.326 -13.008 10.672 1.00 43.22 370 ILE A O 1
ATOM 2768 N N . ASP A 1 350 ? 49.813 -14.652 10.199 1.00 23.22 371 ASP A N 1
ATOM 2769 C CA . ASP A 1 350 ? 50.958 -13.744 10.055 1.00 33.98 371 ASP A CA 1
ATOM 2770 C C . ASP A 1 350 ? 50.671 -12.594 9.063 1.00 35.93 371 ASP A C 1
ATOM 2771 O O . ASP A 1 350 ? 51.029 -11.431 9.296 1.00 30.10 371 ASP A O 1
ATOM 2776 N N . GLN A 1 351 ? 50.014 -12.922 7.958 1.00 29.59 372 GLN A N 1
ATOM 2777 C CA . GLN A 1 351 ? 49.741 -11.921 6.948 1.00 26.81 372 GLN A CA 1
ATOM 2778 C C . GLN A 1 351 ? 48.678 -10.970 7.448 1.00 29.08 372 GLN A C 1
ATOM 2779 O O . GLN A 1 351 ? 48.806 -9.741 7.333 1.00 29.98 372 GLN A O 1
ATOM 2785 N N . TRP A 1 352 ? 47.638 -11.551 8.027 1.00 28.54 373 TRP A N 1
ATOM 2786 C CA . TRP A 1 352 ? 46.533 -10.778 8.559 1.00 29.06 373 TRP A CA 1
ATOM 2787 C C . TRP A 1 352 ? 47.011 -9.780 9.599 1.00 36.39 373 TRP A C 1
ATOM 2788 O O . TRP A 1 352 ? 46.486 -8.668 9.683 1.00 35.38 373 TRP A O 1
ATOM 2799 N N . ILE A 1 353 ? 48.006 -10.177 10.390 1.00 31.09 374 ILE A N 1
ATOM 2800 C CA . ILE A 1 353 ? 48.513 -9.308 11.442 1.00 31.19 374 ILE A CA 1
ATOM 2801 C C . ILE A 1 353 ? 49.389 -8.207 10.869 1.00 35.67 374 ILE A C 1
ATOM 2802 O O . ILE A 1 353 ? 49.240 -7.038 11.238 1.00 40.60 374 ILE A O 1
ATOM 2807 N N . CYS A 1 354 ? 50.291 -8.576 9.962 1.00 33.23 375 CYS A N 1
ATOM 2808 C CA . CYS A 1 354 ? 51.140 -7.590 9.309 1.00 28.06 375 CYS A CA 1
ATOM 2809 C C . CYS A 1 354 ? 50.260 -6.554 8.631 1.00 41.07 375 CYS A C 1
ATOM 2810 O O . CYS A 1 354 ? 50.561 -5.356 8.633 1.00 49.96 375 CYS A O 1
ATOM 2813 N N . ALA A 1 355 ? 49.157 -7.023 8.057 1.00 36.44 376 ALA A N 1
ATOM 2814 C CA . ALA A 1 355 ? 48.302 -6.151 7.267 1.00 35.69 376 ALA A CA 1
ATOM 2815 C C . ALA A 1 355 ? 47.564 -5.107 8.109 1.00 46.23 376 ALA A C 1
ATOM 2816 O O . ALA A 1 355 ? 47.124 -4.097 7.577 1.00 55.89 376 ALA A O 1
ATOM 2818 N N . HIS A 1 356 ? 47.435 -5.336 9.416 1.00 40.81 377 HIS A N 1
ATOM 2819 C CA . HIS A 1 356 ? 46.835 -4.327 10.295 1.00 32.99 377 HIS A CA 1
ATOM 2820 C C . HIS A 1 356 ? 47.828 -3.405 10.995 1.00 34.07 377 HIS A C 1
ATOM 2821 O O . HIS A 1 356 ? 47.420 -2.550 11.786 1.00 41.13 377 HIS A O 1
ATOM 2828 N N . ALA A 1 357 ? 49.116 -3.566 10.697 1.00 31.94 378 ALA A N 1
ATOM 2829 C CA . ALA A 1 357 ? 50.167 -2.724 11.286 1.00 33.60 378 ALA A CA 1
ATOM 2830 C C . ALA A 1 357 ? 50.039 -1.274 10.859 1.00 27.70 378 ALA A C 1
ATOM 2831 O O . ALA A 1 357 ? 49.470 -0.990 9.821 1.00 50.74 378 ALA A O 1
ATOM 2833 N N . ARG A 1 358 ? 50.568 -0.356 11.657 1.00 32.26 379 ARG A N 1
ATOM 2834 C CA . ARG A 1 358 ? 50.604 1.049 11.261 1.00 44.46 379 ARG A CA 1
ATOM 2835 C C . ARG A 1 358 ? 51.472 1.208 10.026 1.00 42.47 379 ARG A C 1
ATOM 2836 O O . ARG A 1 358 ? 51.191 2.039 9.151 1.00 48.63 379 ARG A O 1
ATOM 2844 N N . PHE A 1 359 ? 52.529 0.403 9.965 1.00 26.29 380 PHE A N 1
ATOM 2845 C CA . PHE A 1 359 ? 53.523 0.517 8.904 1.00 33.17 380 PHE A CA 1
ATOM 2846 C C . PHE A 1 359 ? 54.110 -0.847 8.622 1.00 40.38 380 PHE A C 1
ATOM 2847 O O . PHE A 1 359 ? 54.326 -1.634 9.543 1.00 52.42 380 PHE A O 1
ATOM 2855 N N . PHE A 1 360 ? 54.387 -1.131 7.356 1.00 38.24 381 PHE A N 1
ATOM 2856 C CA . PHE A 1 360 ? 54.841 -2.466 6.985 1.00 32.06 381 PHE A CA 1
ATOM 2857 C C . PHE A 1 360 ? 56.059 -2.411 6.124 1.00 33.44 381 PHE A C 1
ATOM 2858 O O . PHE A 1 360 ? 56.158 -1.564 5.237 1.00 34.71 381 PHE A O 1
ATOM 2866 N N . ILE A 1 361 ? 56.987 -3.326 6.380 1.00 32.11 382 ILE A N 1
ATOM 2867 C CA . ILE A 1 361 ? 58.161 -3.438 5.534 1.00 32.56 382 ILE A CA 1
ATOM 2868 C C . ILE A 1 361 ? 58.396 -4.905 5.240 1.00 39.00 382 ILE A C 1
ATOM 2869 O O . ILE A 1 361 ? 58.425 -5.726 6.143 1.00 40.80 382 ILE A O 1
ATOM 2874 N N . GLY A 1 362 ? 58.462 -5.231 3.954 1.00 51.64 383 GLY A N 1
ATOM 2875 C CA . GLY A 1 362 ? 58.569 -6.604 3.498 1.00 48.04 383 GLY A CA 1
ATOM 2876 C C . GLY A 1 362 ? 59.900 -6.979 2.892 1.00 37.01 383 GLY A C 1
ATOM 2877 O O . GLY A 1 362 ? 60.879 -6.244 2.974 1.00 45.44 383 GLY A O 1
ATOM 2878 N N . THR A 1 363 ? 59.910 -8.129 2.239 1.00 24.08 384 THR A N 1
ATOM 2879 C CA . THR A 1 363 ? 61.113 -8.662 1.6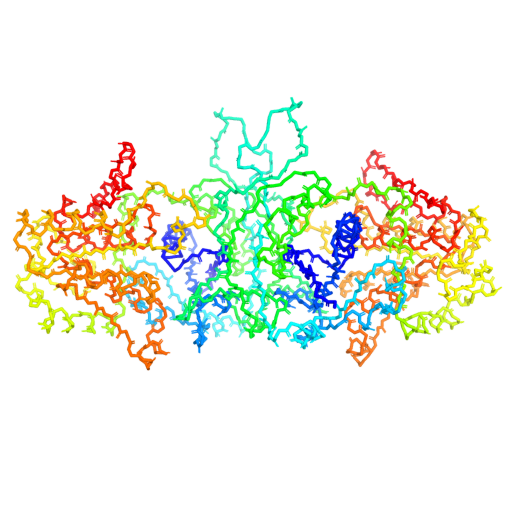34 1.00 30.30 384 THR A CA 1
ATOM 2880 C C . THR A 1 363 ? 61.037 -8.566 0.110 1.00 34.08 384 THR A C 1
ATOM 2881 O O . THR A 1 363 ? 59.969 -8.806 -0.488 1.00 23.45 384 THR A O 1
ATOM 2885 N N . SER A 1 364 ? 62.172 -8.230 -0.511 1.00 26.89 385 SER A N 1
ATOM 2886 C CA . SER A 1 364 ? 62.230 -8.042 -1.961 1.00 31.11 385 SER A CA 1
ATOM 2887 C C . SER A 1 364 ? 61.671 -9.214 -2.748 1.00 25.83 385 SER A C 1
ATOM 2888 O O . SER A 1 364 ? 62.049 -10.367 -2.532 1.00 21.96 385 SER A O 1
ATOM 2891 N N . VAL A 1 365 ? 60.751 -8.894 -3.653 1.00 36.21 386 VAL A N 1
ATOM 2892 C CA . VAL A 1 365 ? 60.101 -9.856 -4.562 1.00 33.58 386 VAL A CA 1
ATOM 2893 C C . VAL A 1 365 ? 59.619 -11.129 -3.873 1.00 32.32 386 VAL A C 1
ATOM 2894 O O . VAL A 1 365 ? 59.584 -12.198 -4.486 1.00 38.03 386 VAL A O 1
ATOM 2898 N N . SER A 1 366 ? 59.213 -11.003 -2.613 1.00 27.69 387 SER A N 1
ATOM 2899 C CA . SER A 1 366 ? 58.625 -12.125 -1.906 1.00 36.10 387 SER A CA 1
ATOM 2900 C C . SER A 1 366 ? 57.138 -12.201 -2.194 1.00 37.75 387 SER A C 1
ATOM 2901 O O . SER A 1 366 ? 56.419 -11.201 -2.030 1.00 28.78 387 SER A O 1
ATOM 2904 N N . THR A 1 367 ? 56.658 -13.373 -2.599 1.00 33.09 388 THR A N 1
ATOM 2905 C CA . THR A 1 367 ? 55.237 -13.469 -2.908 1.00 36.75 388 THR A CA 1
ATOM 2906 C C . THR A 1 367 ? 54.416 -13.237 -1.648 1.00 33.90 388 THR A C 1
ATOM 2907 O O . THR A 1 367 ? 53.338 -12.635 -1.694 1.00 43.67 388 THR A O 1
ATOM 2911 N N . PHE A 1 368 ? 54.956 -13.686 -0.522 1.00 31.22 389 PHE A N 1
ATOM 2912 C CA . PHE A 1 368 ? 54.344 -13.472 0.793 1.00 38.32 389 PHE A CA 1
ATOM 2913 C C . PHE A 1 368 ? 54.092 -11.985 1.037 1.00 38.74 389 PHE A C 1
ATOM 2914 O O . PHE A 1 368 ? 52.983 -11.583 1.411 1.00 32.62 389 PHE A O 1
ATOM 2922 N N . SER A 1 369 ? 55.126 -11.174 0.825 1.00 31.63 390 SER A N 1
ATOM 2923 C CA . SER A 1 369 ? 55.014 -9.737 1.029 1.00 28.21 390 SER A CA 1
ATOM 2924 C C . SER A 1 369 ? 54.028 -9.138 0.047 1.00 38.52 390 SER A C 1
ATOM 2925 O O . SER A 1 369 ? 53.333 -8.176 0.366 1.00 40.10 390 SER A O 1
ATOM 2928 N N . PHE A 1 370 ? 53.968 -9.706 -1.152 1.00 44.64 391 PHE A N 1
ATOM 2929 C CA . PHE A 1 370 ? 53.040 -9.212 -2.160 1.00 45.09 391 PHE A CA 1
ATOM 2930 C C . PHE A 1 370 ? 51.582 -9.342 -1.741 1.00 39.74 391 PHE A C 1
ATOM 2931 O O . PHE A 1 370 ? 50.801 -8.395 -1.910 1.00 41.67 391 PHE A O 1
ATOM 2939 N N . ARG A 1 371 ? 51.212 -10.500 -1.197 1.00 18.59 392 ARG A N 1
ATOM 2940 C CA . ARG A 1 371 ? 49.842 -10.674 -0.723 1.00 28.03 392 ARG A CA 1
ATOM 2941 C C . ARG A 1 371 ? 49.513 -9.709 0.401 1.00 35.69 392 ARG A C 1
ATOM 2942 O O . ARG A 1 371 ? 48.382 -9.224 0.521 1.00 44.29 392 ARG A O 1
ATOM 2950 N N . ILE A 1 372 ? 50.505 -9.432 1.231 1.00 27.96 393 ILE A N 1
ATOM 2951 C CA . ILE A 1 372 ? 50.285 -8.514 2.326 1.00 32.62 393 ILE A CA 1
ATOM 2952 C C . ILE A 1 372 ? 49.928 -7.139 1.781 1.00 35.60 393 ILE A C 1
ATOM 2953 O O . ILE A 1 372 ? 48.989 -6.518 2.262 1.00 38.06 393 ILE A O 1
ATOM 2958 N N . HIS A 1 373 ? 50.657 -6.689 0.762 1.00 33.66 394 HIS A N 1
ATOM 2959 C CA . HIS A 1 373 ? 50.400 -5.391 0.146 1.00 31.85 394 HIS A CA 1
ATOM 2960 C C . HIS A 1 373 ? 48.936 -5.282 -0.255 1.00 38.23 394 HIS A C 1
ATOM 2961 O O . HIS A 1 373 ? 48.242 -4.351 0.160 1.00 41.31 394 HIS A O 1
ATOM 2968 N N . GLU A 1 374 ? 48.472 -6.250 -1.047 1.00 30.72 395 GLU A N 1
ATOM 2969 C CA . GLU A 1 374 ? 47.115 -6.212 -1.580 1.00 31.08 395 GLU A CA 1
ATOM 2970 C C . GLU A 1 374 ? 46.142 -6.150 -0.410 1.00 42.86 395 GLU A C 1
ATOM 2971 O O . GLU A 1 374 ? 45.191 -5.365 -0.411 1.00 47.30 395 GLU A O 1
ATOM 2977 N N . GLU A 1 375 ? 46.417 -6.953 0.611 1.00 35.34 396 GLU A N 1
ATOM 2978 C CA . GLU A 1 375 ? 45.569 -6.993 1.785 1.00 28.74 396 GLU A CA 1
ATOM 2979 C C . GLU A 1 375 ? 45.499 -5.638 2.502 1.00 33.56 396 GLU A C 1
ATOM 2980 O O . GLU A 1 375 ? 44.462 -5.300 3.080 1.00 43.23 396 GLU A O 1
ATOM 2986 N N . ARG A 1 376 ? 46.599 -4.879 2.460 1.00 21.32 397 ARG A N 1
ATOM 2987 C CA . ARG A 1 376 ? 46.703 -3.592 3.149 1.00 26.55 397 ARG A CA 1
ATOM 2988 C C . ARG A 1 376 ? 45.980 -2.536 2.357 1.00 43.64 397 ARG A C 1
ATOM 2989 O O . ARG A 1 376 ? 45.374 -1.621 2.913 1.00 50.84 397 ARG A O 1
ATOM 2997 N N . GLU A 1 377 ? 46.086 -2.656 1.041 1.00 51.73 398 GLU A N 1
ATOM 2998 C CA . GLU A 1 377 ? 45.426 -1.743 0.125 1.00 48.46 398 GLU A CA 1
ATOM 2999 C C . GLU A 1 377 ? 43.907 -1.888 0.270 1.00 40.44 398 GLU A C 1
ATOM 3000 O O . GLU A 1 377 ? 43.164 -0.905 0.209 1.00 44.06 398 GLU A O 1
ATOM 3006 N N . ILE A 1 378 ? 43.459 -3.121 0.480 1.00 30.78 399 ILE A N 1
ATOM 3007 C CA . ILE A 1 378 ? 42.044 -3.401 0.682 1.00 33.70 399 ILE A CA 1
ATOM 3008 C C . ILE A 1 378 ? 41.518 -2.771 1.962 1.00 35.33 399 ILE A C 1
ATOM 3009 O O . ILE A 1 378 ? 40.420 -2.234 1.976 1.00 38.76 399 ILE A O 1
ATOM 3014 N N . LEU A 1 379 ? 42.304 -2.849 3.034 1.00 32.90 400 LEU A N 1
ATOM 3015 C CA . LEU A 1 379 ? 41.916 -2.279 4.319 1.00 37.77 400 LEU A CA 1
ATOM 3016 C C . LEU A 1 379 ? 41.944 -0.751 4.289 1.00 44.99 400 LEU A C 1
ATOM 3017 O O . LEU A 1 379 ? 41.300 -0.088 5.108 1.00 54.45 400 LEU A O 1
ATOM 3022 N N . GLY A 1 380 ? 42.680 -0.194 3.337 1.00 25.79 401 GLY A N 1
ATOM 3023 C CA . GLY A 1 380 ? 42.666 1.235 3.146 1.00 29.24 401 GLY A CA 1
ATOM 3024 C C . GLY A 1 380 ? 43.856 1.977 3.716 1.00 37.22 401 GLY A C 1
ATOM 3025 O O . GLY A 1 380 ? 43.818 3.203 3.837 1.00 47.56 401 GLY A O 1
ATOM 3026 N N . LEU A 1 381 ? 44.909 1.252 4.074 1.00 30.08 402 LEU A N 1
ATOM 3027 C CA . LEU A 1 381 ? 46.106 1.893 4.616 1.00 33.62 402 LEU A CA 1
ATOM 3028 C C . LEU A 1 381 ? 46.896 2.678 3.567 1.00 42.45 402 LEU A C 1
ATOM 3029 O O . LEU A 1 381 ? 47.008 2.246 2.408 1.00 43.55 402 LEU A O 1
ATOM 3034 N N . ASP A 1 382 ? 47.445 3.821 3.993 1.00 43.06 403 ASP A N 1
ATOM 3035 C CA . ASP A 1 382 ? 48.236 4.697 3.123 1.00 52.26 403 ASP A CA 1
ATOM 3036 C C . ASP A 1 382 ? 49.400 3.927 2.494 1.00 50.66 403 ASP A C 1
ATOM 3037 O O . ASP A 1 382 ? 50.122 3.213 3.193 1.00 51.36 403 ASP A O 1
ATOM 3042 N N . PRO A 1 383 ? 49.557 4.042 1.163 1.00 44.06 404 PRO A N 1
ATOM 3043 C CA . PRO A 1 383 ? 50.556 3.282 0.404 1.00 45.51 404 PRO A CA 1
ATOM 3044 C C . PRO A 1 383 ? 51.974 3.483 0.889 1.00 47.15 404 PRO A C 1
ATOM 3045 O O . PRO A 1 383 ? 52.770 2.542 0.814 1.00 47.11 404 PRO A O 1
ATOM 3049 N N . LYS A 1 384 ? 52.281 4.681 1.382 1.00 45.87 405 LYS A N 1
ATOM 3050 C CA . LYS A 1 384 ? 53.633 4.995 1.833 1.00 46.93 405 LYS A CA 1
ATOM 3051 C C . LYS A 1 384 ? 54.026 4.077 2.987 1.00 43.34 405 LYS A C 1
ATOM 3052 O O . LYS A 1 384 ? 55.219 3.853 3.237 1.00 45.62 405 LYS A O 1
ATOM 3058 N N . THR A 1 385 ? 53.009 3.559 3.682 1.00 26.70 406 THR A N 1
ATOM 3059 C CA . THR A 1 385 ? 53.204 2.603 4.760 1.00 27.95 406 THR A CA 1
ATOM 3060 C C . THR A 1 385 ? 53.132 1.176 4.253 1.00 34.78 406 THR A C 1
ATOM 3061 O O . THR A 1 385 ? 53.468 0.240 4.984 1.00 44.45 406 THR A O 1
ATOM 3065 N N . THR A 1 386 ? 52.696 1.008 3.007 1.00 32.12 407 THR A N 1
ATOM 3066 C CA . THR A 1 386 ? 52.498 -0.330 2.424 1.00 37.06 407 THR A CA 1
ATOM 3067 C C . THR A 1 386 ? 53.676 -0.822 1.585 1.00 32.59 407 THR A C 1
ATOM 3068 O O . THR A 1 386 ? 54.204 -1.905 1.842 1.00 24.33 407 THR A O 1
ATOM 3072 N N . TYR A 1 387 ? 54.065 -0.085 0.548 1.00 33.45 408 TYR A N 1
ATOM 3073 C CA . TYR A 1 387 ? 54.974 -0.715 -0.390 1.00 35.29 408 TYR A CA 1
ATOM 3074 C C . TYR A 1 387 ? 56.360 -0.276 0.008 1.00 37.22 408 TYR A C 1
ATOM 3075 O O . TYR A 1 387 ? 56.869 0.765 -0.404 1.00 52.38 408 TYR A O 1
ATOM 3084 N N . ASN A 1 388 ? 57.000 -1.206 0.708 1.00 35.21 409 ASN A N 1
ATOM 3085 C CA . ASN A 1 388 ? 58.253 -0.990 1.409 1.00 40.99 409 ASN A CA 1
ATOM 3086 C C . ASN A 1 388 ? 58.997 -2.301 1.492 1.00 43.59 409 ASN A C 1
ATOM 3087 O O . ASN A 1 388 ? 58.382 -3.360 1.700 1.00 40.18 409 ASN A O 1
ATOM 3092 N N . ARG A 1 389 ? 60.315 -2.246 1.361 1.00 33.36 410 ARG A N 1
ATOM 3093 C CA . ARG A 1 389 ? 61.079 -3.471 1.420 1.00 29.36 410 ARG A CA 1
ATOM 3094 C C . ARG A 1 389 ? 62.433 -3.200 2.010 1.00 34.13 410 ARG A C 1
ATOM 3095 O O . ARG A 1 389 ? 62.963 -2.110 1.853 1.00 41.60 410 ARG A O 1
ATOM 3103 N N . PHE A 1 390 ? 62.982 -4.185 2.709 1.00 32.44 411 PHE A N 1
ATOM 3104 C CA . PHE A 1 390 ? 64.356 -4.099 3.180 1.00 35.34 411 PHE A CA 1
ATOM 3105 C C . PHE A 1 390 ? 65.315 -4.063 2.006 1.00 43.65 411 PHE A C 1
ATOM 3106 O O . PHE A 1 390 ? 65.130 -4.773 1.018 1.00 52.44 411 PHE A O 1
ATOM 3114 N N . CYS A 1 391 ? 66.333 -3.222 2.116 1.00 48.11 412 CYS A N 1
ATOM 3115 C CA . CYS A 1 391 ? 67.361 -3.143 1.096 1.00 49.85 412 CYS A CA 1
ATOM 3116 C C . CYS A 1 391 ? 68.459 -4.092 1.521 1.00 55.10 412 CYS A C 1
ATOM 3117 O O . CYS A 1 391 ? 68.753 -4.205 2.714 1.00 68.34 412 CYS A O 1
ATOM 3120 N N . GLY A 1 392 ? 69.058 -4.785 0.561 1.00 47.71 413 GLY A N 1
ATOM 3121 C CA . GLY A 1 392 ? 70.229 -5.589 0.858 1.00 53.82 413 GLY A CA 1
ATOM 3122 C C . GLY A 1 392 ? 71.305 -4.686 1.434 1.00 54.41 413 GLY A C 1
ATOM 3123 O O . GLY A 1 392 ? 71.348 -3.499 1.104 1.00 49.98 413 GLY A O 1
ATOM 3124 N N . ASP A 1 393 ? 72.162 -5.238 2.291 1.00 59.31 414 ASP A N 1
ATOM 3125 C CA . ASP A 1 393 ? 73.095 -4.425 3.065 1.00 64.38 414 ASP A CA 1
ATOM 3126 C C . ASP A 1 393 ? 73.932 -3.530 2.183 1.00 77.47 414 ASP A C 1
ATOM 3127 O O . ASP A 1 393 ? 73.980 -2.311 2.369 1.00 82.75 414 ASP A O 1
ATOM 3132 N N . GLN A 1 394 ? 74.599 -4.154 1.227 1.00 81.70 415 GLN A N 1
ATOM 3133 C CA . GLN A 1 394 ? 75.346 -3.437 0.210 1.00 80.54 415 GLN A CA 1
ATOM 3134 C C . GLN A 1 394 ? 74.599 -3.226 -1.106 1.00 73.09 415 GLN A C 1
ATOM 3135 O O . GLN A 1 394 ? 75.206 -2.803 -2.080 1.00 66.06 415 GLN A O 1
ATOM 3141 N N . GLU A 1 395 ? 73.321 -3.592 -1.169 1.00 81.17 416 GLU A N 1
ATOM 3142 C CA . GLU A 1 395 ? 72.579 -3.450 -2.423 1.00 82.60 416 GLU A CA 1
ATOM 3143 C C . GLU A 1 395 ? 72.616 -2.007 -2.917 1.00 86.93 416 GLU A C 1
ATOM 3144 O O . GLU A 1 395 ? 72.216 -1.073 -2.197 1.00 63.11 416 GLU A O 1
ATOM 3150 N N . LYS A 1 396 ? 73.106 -1.858 -4.154 1.00 105.42 417 LYS A N 1
ATOM 3151 C CA . LYS A 1 396 ? 73.413 -0.557 -4.764 1.00 114.66 417 LYS A CA 1
ATOM 3152 C C . LYS A 1 396 ? 72.240 0.415 -4.896 1.00 107.39 417 LYS A C 1
ATOM 3153 O O . LYS A 1 396 ? 72.120 1.390 -4.144 1.00 105.03 417 LYS A O 1
ATOM 3159 N N . ALA A 1 397 ? 71.356 0.113 -5.842 1.00 96.70 418 ALA A N 1
ATOM 3160 C CA . ALA A 1 397 ? 70.175 0.923 -6.056 1.00 89.72 418 ALA A CA 1
ATOM 3161 C C . ALA A 1 397 ? 69.014 -0.002 -5.823 1.00 94.73 418 ALA A C 1
ATOM 3162 O O . ALA A 1 397 ? 68.756 -0.915 -6.615 1.00 93.07 418 ALA A O 1
ATOM 3164 N N . CYS A 1 398 ? 68.309 0.239 -4.728 1.00 95.89 419 CYS A N 1
ATOM 3165 C CA . CYS A 1 398 ? 67.247 -0.660 -4.324 1.00 88.01 419 CYS A CA 1
ATOM 3166 C C . CYS A 1 398 ? 65.901 0.004 -4.584 1.00 77.43 419 CYS A C 1
ATOM 3167 O O . CYS A 1 398 ? 65.554 1.026 -3.979 1.00 72.93 419 CYS A O 1
ATOM 3170 N N . GLU A 1 399 ? 65.181 -0.566 -5.545 1.00 68.67 420 GLU A N 1
ATOM 3171 C CA . GLU A 1 399 ? 63.867 -0.077 -5.920 1.00 65.51 420 GLU A CA 1
ATOM 3172 C C . GLU A 1 399 ? 62.770 -0.692 -5.053 1.00 63.95 420 GLU A C 1
ATOM 3173 O O . GLU A 1 399 ? 62.773 -1.895 -4.763 1.00 59.51 420 GLU A O 1
ATOM 3179 N N . GLN A 1 400 ? 61.832 0.143 -4.630 1.00 60.79 421 GLN A N 1
ATOM 3180 C CA . GLN A 1 400 ? 60.745 -0.326 -3.784 1.00 54.43 421 GLN A CA 1
ATOM 3181 C C . GLN A 1 400 ? 59.662 -0.982 -4.636 1.00 48.76 421 GLN A C 1
ATOM 3182 O O . GLN A 1 400 ? 59.561 -0.702 -5.828 1.00 51.32 421 GLN A O 1
ATOM 3188 N N . PRO A 1 401 ? 58.855 -1.867 -4.038 1.00 44.82 422 PRO A N 1
ATOM 3189 C CA . PRO A 1 401 ? 57.799 -2.486 -4.840 1.00 48.71 422 PRO A CA 1
ATOM 3190 C C . PRO A 1 401 ? 56.801 -1.441 -5.303 1.00 44.03 422 PRO A C 1
ATOM 3191 O O . PRO A 1 401 ? 56.633 -0.407 -4.666 1.00 38.05 422 PRO A O 1
ATOM 3195 N N . THR A 1 402 ? 56.150 -1.729 -6.417 1.00 47.58 423 THR A N 1
ATOM 3196 C CA . THR A 1 402 ? 55.253 -0.792 -7.065 1.00 44.48 423 THR A CA 1
ATOM 3197 C C . THR A 1 402 ? 53.880 -0.767 -6.408 1.00 50.71 423 THR A C 1
ATOM 3198 O O . THR A 1 402 ? 53.335 -1.818 -6.052 1.00 65.61 423 THR A O 1
ATOM 3202 N N . HIS A 1 403 ? 53.328 0.434 -6.247 1.00 41.10 424 HIS A N 1
ATOM 3203 C CA . HIS A 1 403 ? 52.005 0.609 -5.654 1.00 41.16 424 HIS A CA 1
ATOM 3204 C C . HIS A 1 403 ? 50.950 0.334 -6.723 1.00 48.47 424 HIS A C 1
ATOM 3205 O O . HIS A 1 403 ? 50.952 0.975 -7.786 1.00 42.90 424 HIS A O 1
ATOM 3212 N N . TRP A 1 404 ? 50.075 -0.639 -6.453 1.00 44.38 425 TRP A N 1
ATOM 3213 C CA . TRP A 1 404 ? 48.914 -0.883 -7.304 1.00 44.63 425 TRP A CA 1
ATOM 3214 C C . TRP A 1 404 ? 47.651 -0.545 -6.543 1.00 48.87 425 TRP A C 1
ATOM 3215 O O . TRP A 1 404 ? 47.196 -1.337 -5.707 1.00 46.05 425 TRP A O 1
ATOM 3226 N N . LYS A 1 405 ? 47.027 0.574 -6.897 1.00 50.59 426 LYS A N 1
ATOM 3227 C CA . LYS A 1 405 ? 45.824 0.996 -6.193 1.00 54.03 426 LYS A CA 1
ATOM 3228 C C . LYS A 1 405 ? 44.626 0.127 -6.579 1.00 53.67 426 LYS A C 1
ATOM 3229 O O . LYS A 1 405 ? 44.618 -0.528 -7.632 1.00 53.67 426 LYS A O 1
ATOM 3235 N N . ILE A 1 406 ? 43.623 0.105 -5.712 1.00 43.21 427 ILE A N 1
ATOM 3236 C CA . ILE A 1 406 ? 42.402 -0.620 -6.014 1.00 43.78 427 ILE A CA 1
ATOM 3237 C C . ILE A 1 406 ? 41.576 0.145 -7.039 1.00 43.87 427 ILE A C 1
ATOM 3238 O O . ILE A 1 406 ? 41.580 1.367 -7.053 1.00 65.14 427 ILE A O 1
ATOM 3243 N N . THR A 1 407 ? 40.891 -0.567 -7.919 1.00 40.33 428 THR A N 1
ATOM 3244 C CA . THR A 1 407 ? 39.817 0.050 -8.687 1.00 52.84 428 THR A CA 1
ATOM 3245 C C . THR A 1 407 ? 38.505 -0.675 -8.379 1.00 59.06 428 THR A C 1
ATOM 3246 O O . THR A 1 407 ? 38.406 -1.903 -8.497 1.00 59.69 428 THR A O 1
ATOM 3250 N N . TYR A 1 408 ? 37.509 0.086 -7.940 1.00 61.59 429 TYR A N 1
ATOM 3251 C CA . TYR A 1 408 ? 36.194 -0.483 -7.673 1.00 63.16 429 TYR A CA 1
ATOM 3252 C C . TYR A 1 408 ? 35.308 -0.406 -8.935 1.00 72.81 429 TYR A C 1
ATOM 3253 O O . TYR A 1 408 ? 35.646 0.262 -9.925 1.00 67.91 429 TYR A O 1
ATOM 3263 N N . SER B 1 20 ? 90.830 -47.192 6.938 1.00 76.54 41 SER B N 1
ATOM 3264 C CA . SER B 1 20 ? 90.219 -46.800 5.672 1.00 100.16 41 SER B CA 1
ATOM 3265 C C . SER B 1 20 ? 88.986 -45.879 5.826 1.00 115.85 41 SER B C 1
ATOM 3266 O O . SER B 1 20 ? 87.833 -46.338 5.810 1.00 117.04 41 SER B O 1
ATOM 3269 N N . ARG B 1 21 ? 89.238 -44.579 5.965 1.00 117.52 42 ARG B N 1
ATOM 3270 C CA . ARG B 1 21 ? 88.167 -43.593 5.923 1.00 108.20 42 ARG B CA 1
ATOM 3271 C C . ARG B 1 21 ? 88.042 -43.074 4.477 1.00 105.39 42 ARG B C 1
ATOM 3272 O O . ARG B 1 21 ? 88.903 -42.345 3.969 1.00 102.63 42 ARG B O 1
ATOM 3280 N N . ARG B 1 22 ? 86.951 -43.463 3.827 1.00 97.35 43 ARG B N 1
ATOM 3281 C CA . ARG B 1 22 ? 86.741 -43.200 2.409 1.00 82.74 43 ARG B CA 1
ATOM 3282 C C . ARG B 1 22 ? 85.580 -42.244 2.197 1.00 73.53 43 ARG B C 1
ATOM 3283 O O . ARG B 1 22 ? 84.615 -42.250 2.962 1.00 70.86 43 ARG B O 1
ATOM 3291 N N . ARG B 1 23 ? 85.662 -41.422 1.159 1.00 67.04 44 ARG B N 1
ATOM 3292 C CA . ARG B 1 23 ? 84.549 -40.533 0.843 1.00 64.80 44 ARG B CA 1
ATOM 3293 C C . ARG B 1 23 ? 83.426 -41.237 0.087 1.00 62.14 44 ARG B C 1
ATOM 3294 O O . ARG B 1 23 ? 83.637 -42.253 -0.577 1.00 65.37 44 ARG B O 1
ATOM 3302 N N . TYR B 1 24 ? 82.226 -40.692 0.208 1.00 55.01 45 TYR B N 1
ATOM 3303 C CA . TYR B 1 24 ? 81.061 -41.314 -0.387 1.00 62.02 45 TYR B CA 1
ATOM 3304 C C . TYR B 1 24 ? 80.455 -40.426 -1.462 1.00 65.47 45 TYR B C 1
ATOM 3305 O O . TYR B 1 24 ? 80.297 -39.218 -1.265 1.00 66.98 45 TYR B O 1
ATOM 3314 N N . LEU B 1 25 ? 80.140 -41.027 -2.605 1.00 58.06 46 LEU B N 1
ATOM 3315 C CA . LEU B 1 25 ? 79.417 -40.324 -3.650 1.00 53.26 46 LEU B CA 1
ATOM 3316 C C . LEU B 1 25 ? 77.997 -40.877 -3.818 1.00 53.92 46 LEU B C 1
ATOM 3317 O O . LEU B 1 25 ? 77.780 -42.099 -3.873 1.00 47.49 46 LEU B O 1
ATOM 3322 N N . LEU B 1 26 ? 77.032 -39.962 -3.872 1.00 48.45 47 LEU B N 1
ATOM 3323 C CA . LEU B 1 26 ? 75.645 -40.315 -4.122 1.00 48.50 47 LEU B CA 1
ATOM 3324 C C . LEU B 1 26 ? 75.079 -39.348 -5.154 1.00 49.85 47 LEU B C 1
ATOM 3325 O O . LEU B 1 26 ? 75.563 -38.221 -5.305 1.00 53.28 47 LEU B O 1
ATOM 3330 N N . TYR B 1 27 ? 74.059 -39.781 -5.878 1.00 41.84 48 TYR B N 1
ATOM 3331 C CA . TYR B 1 27 ? 73.476 -38.916 -6.892 1.00 42.62 48 TYR B CA 1
ATOM 3332 C C . TYR B 1 27 ? 71.993 -39.178 -7.039 1.00 39.70 48 TYR B C 1
ATOM 3333 O O . TYR B 1 27 ? 71.489 -40.216 -6.628 1.00 43.43 48 TYR B O 1
ATOM 3342 N N . ASP B 1 28 ? 71.291 -38.223 -7.622 1.00 41.17 49 ASP B N 1
ATOM 3343 C CA . ASP B 1 28 ? 69.960 -38.494 -8.127 1.00 41.43 49 ASP B CA 1
ATOM 3344 C C . ASP B 1 28 ? 69.748 -37.781 -9.453 1.00 40.95 49 ASP B C 1
ATOM 3345 O O . ASP B 1 28 ? 70.514 -36.883 -9.822 1.00 38.22 49 ASP B O 1
ATOM 3350 N N . VAL B 1 29 ? 68.693 -38.183 -10.151 1.00 32.95 50 VAL B N 1
ATOM 3351 C CA . VAL B 1 29 ? 68.424 -37.738 -11.501 1.00 27.79 50 VAL B CA 1
ATOM 3352 C C . VAL B 1 29 ? 67.059 -37.048 -11.532 1.00 46.60 50 VAL B C 1
ATOM 3353 O O . VAL B 1 29 ? 66.201 -37.357 -10.699 1.00 56.28 50 VAL B O 1
ATOM 3357 N N . ASN B 1 30 ? 66.875 -36.096 -12.456 1.00 48.86 51 ASN B N 1
ATOM 3358 C CA . ASN B 1 30 ? 65.629 -35.317 -12.567 1.00 39.52 51 ASN B CA 1
ATOM 3359 C C . ASN B 1 30 ? 64.408 -36.238 -12.624 1.00 43.57 51 ASN B C 1
ATOM 3360 O O . ASN B 1 30 ? 64.345 -37.146 -13.450 1.00 48.28 51 ASN B O 1
ATOM 3365 N N . PRO B 1 31 ? 63.433 -36.015 -11.733 1.00 44.58 52 PRO B N 1
ATOM 3366 C CA . PRO B 1 31 ? 62.329 -36.965 -11.542 1.00 40.14 52 PRO B CA 1
ATOM 3367 C C . PRO B 1 31 ? 61.622 -37.501 -12.802 1.00 45.77 52 PRO B C 1
ATOM 3368 O O . PRO B 1 31 ? 61.304 -38.686 -12.795 1.00 57.42 52 PRO B O 1
ATOM 3372 N N . PRO B 1 32 ? 61.389 -36.675 -13.847 1.00 38.18 53 PRO B N 1
ATOM 3373 C CA . PRO B 1 32 ? 60.684 -37.216 -15.012 1.00 34.10 53 PRO B CA 1
ATOM 3374 C C . PRO B 1 32 ? 61.401 -38.374 -15.668 1.00 41.34 53 PRO B C 1
ATOM 3375 O O . PRO B 1 32 ? 60.757 -39.132 -16.400 1.00 44.11 53 PRO B O 1
ATOM 3379 N N . GLU B 1 33 ? 62.700 -38.507 -15.411 1.00 37.90 54 GLU B N 1
ATOM 3380 C CA . GLU B 1 33 ? 63.525 -39.447 -16.155 1.00 40.62 54 GLU B CA 1
ATOM 3381 C C . GLU B 1 33 ? 63.234 -40.906 -15.828 1.00 43.84 54 GLU B C 1
ATOM 3382 O O . GLU B 1 33 ? 63.188 -41.293 -14.665 1.00 31.50 54 GLU B O 1
ATOM 3388 N N . GLY B 1 34 ? 63.049 -41.707 -16.877 1.00 52.95 55 GLY B N 1
ATOM 3389 C CA . GLY B 1 34 ? 62.693 -43.106 -16.729 1.00 47.68 55 GLY B CA 1
ATOM 3390 C C . GLY B 1 34 ? 63.841 -44.021 -16.339 1.00 41.47 55 GLY B C 1
ATOM 3391 O O . GLY B 1 34 ? 64.947 -43.569 -16.041 1.00 39.56 55 GLY B O 1
ATOM 3392 N N . PHE B 1 35 ? 63.568 -45.320 -16.343 1.00 36.98 56 PHE B N 1
ATOM 3393 C CA . PHE B 1 35 ? 64.525 -46.324 -15.884 1.00 34.88 56 PHE B CA 1
ATOM 3394 C C . PHE B 1 35 ? 65.778 -46.341 -16.758 1.00 38.19 56 PHE B C 1
ATOM 3395 O O . PHE B 1 35 ? 66.901 -46.425 -16.263 1.00 39.78 56 PHE B O 1
ATOM 3403 N N . ASN B 1 36 ? 65.591 -46.253 -18.066 1.00 34.74 5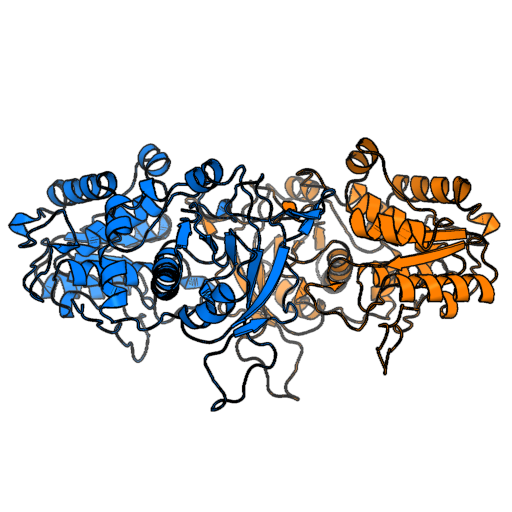7 ASN B N 1
ATOM 3404 C CA . ASN B 1 36 ? 66.711 -46.504 -18.943 1.00 38.89 57 ASN B CA 1
ATOM 3405 C C . ASN B 1 36 ? 67.659 -45.335 -19.139 1.00 42.13 57 ASN B C 1
ATOM 3406 O O . ASN B 1 36 ? 68.828 -45.529 -19.468 1.00 50.24 57 ASN B O 1
ATOM 3411 N N . LEU B 1 37 ? 67.174 -44.121 -18.918 1.00 30.58 58 LEU B N 1
ATOM 3412 C CA . LEU B 1 37 ? 68.089 -42.989 -18.880 1.00 31.73 58 LEU B CA 1
ATOM 3413 C C . LEU B 1 37 ? 68.892 -42.996 -17.573 1.00 43.50 58 LEU B C 1
ATOM 3414 O O . LEU B 1 37 ? 70.067 -42.609 -17.547 1.00 44.66 58 LEU B O 1
ATOM 3419 N N . ARG B 1 38 ? 68.254 -43.434 -16.490 1.00 40.28 59 ARG B N 1
ATOM 3420 C CA . ARG B 1 38 ? 68.951 -43.564 -15.221 1.00 40.95 59 ARG B CA 1
ATOM 3421 C C . ARG B 1 38 ? 70.168 -44.471 -15.366 1.00 38.38 59 ARG B C 1
ATOM 3422 O O . ARG B 1 38 ? 71.258 -44.118 -14.919 1.00 43.51 59 ARG B O 1
ATOM 3430 N N . ARG B 1 39 ? 69.998 -45.617 -16.021 1.00 30.43 60 ARG B N 1
ATOM 3431 C CA . ARG B 1 39 ? 71.118 -46.540 -16.185 1.00 31.82 60 ARG B CA 1
ATOM 3432 C C . ARG B 1 39 ? 72.238 -45.916 -17.007 1.00 37.74 60 ARG B C 1
ATOM 3433 O O . ARG B 1 39 ? 73.396 -46.310 -16.899 1.00 46.70 60 ARG B O 1
ATOM 3441 N N . ASP B 1 40 ? 71.900 -44.946 -17.842 1.00 31.68 61 ASP B N 1
ATOM 3442 C CA . ASP B 1 40 ? 72.940 -44.296 -18.605 1.00 33.36 61 ASP B CA 1
ATOM 3443 C C . ASP B 1 40 ? 73.692 -43.353 -17.687 1.00 40.39 61 ASP B C 1
ATOM 3444 O O . ASP B 1 40 ? 74.920 -43.367 -17.646 1.00 44.05 61 ASP B O 1
ATOM 3449 N N . VAL B 1 41 ? 72.948 -42.546 -16.936 1.00 43.72 62 VAL B N 1
ATOM 3450 C CA . VAL B 1 41 ? 73.552 -41.605 -15.996 1.00 45.40 62 VAL B CA 1
ATOM 3451 C C . VAL B 1 41 ? 74.524 -42.308 -15.038 1.00 46.56 62 VAL B C 1
ATOM 3452 O O . VAL B 1 41 ? 75.612 -41.794 -14.756 1.00 41.50 62 VAL B O 1
ATOM 3456 N N . TYR B 1 42 ? 74.142 -43.498 -14.575 1.00 41.84 63 TYR B N 1
ATOM 3457 C CA . TYR B 1 42 ? 74.977 -44.275 -13.664 1.00 45.49 63 TYR B CA 1
ATOM 3458 C C . TYR B 1 42 ? 76.406 -44.386 -14.176 1.00 42.46 63 TYR B C 1
ATOM 3459 O O . TYR B 1 42 ? 77.352 -44.201 -13.430 1.00 55.17 63 TYR B O 1
ATOM 3468 N N . ILE B 1 43 ? 76.545 -44.697 -15.455 1.00 37.25 64 ILE B N 1
ATOM 3469 C CA . ILE B 1 43 ? 77.844 -44.819 -16.092 1.00 39.27 64 ILE B CA 1
ATOM 3470 C C . ILE B 1 43 ? 78.559 -43.475 -16.140 1.00 46.03 64 ILE B C 1
ATOM 3471 O O . ILE B 1 43 ? 79.784 -43.414 -15.992 1.00 54.01 64 ILE B O 1
ATOM 3476 N N . ARG B 1 44 ? 77.802 -42.397 -16.346 1.00 39.06 65 ARG B N 1
ATOM 3477 C CA . ARG B 1 44 ? 78.397 -41.063 -16.310 1.00 39.65 65 ARG B CA 1
ATOM 3478 C C . ARG B 1 44 ? 78.987 -40.794 -14.926 1.00 45.01 65 ARG B C 1
ATOM 3479 O O . ARG B 1 44 ? 80.153 -40.410 -14.809 1.00 45.27 65 ARG B O 1
ATOM 3487 N N . ILE B 1 45 ? 78.185 -41.017 -13.883 1.00 44.25 66 ILE B N 1
ATOM 3488 C CA . ILE B 1 45 ? 78.667 -40.909 -12.504 1.00 51.37 66 ILE B CA 1
ATOM 3489 C C . ILE B 1 45 ? 79.885 -41.805 -12.271 1.00 58.08 66 ILE B C 1
ATOM 3490 O O . ILE B 1 45 ? 80.937 -41.337 -11.844 1.00 66.20 66 ILE B O 1
ATOM 3495 N N . ALA B 1 46 ? 79.740 -43.087 -12.584 1.00 56.06 67 ALA B N 1
ATOM 3496 C CA . ALA B 1 46 ? 80.798 -44.074 -12.384 1.00 57.65 67 ALA B CA 1
ATOM 3497 C C . ALA B 1 46 ? 82.117 -43.674 -13.037 1.00 53.24 67 ALA B C 1
ATOM 3498 O O . ALA B 1 46 ? 83.186 -44.099 -12.611 1.00 50.99 67 ALA B O 1
ATOM 3500 N N . SER B 1 47 ? 82.044 -42.870 -14.086 1.00 55.39 68 SER B N 1
ATOM 3501 C CA . SER B 1 47 ? 83.259 -42.423 -14.732 1.00 54.53 68 SER B CA 1
ATOM 3502 C C . SER B 1 47 ? 83.875 -41.309 -13.895 1.00 54.42 68 SER B C 1
ATOM 3503 O O . SER B 1 47 ? 85.097 -41.182 -13.820 1.00 63.83 68 SER B O 1
ATOM 3506 N N . LEU B 1 48 ? 83.027 -40.517 -13.247 1.00 49.83 69 LEU B N 1
ATOM 3507 C CA . LEU B 1 48 ? 83.513 -39.511 -12.307 1.00 59.24 69 LEU B CA 1
ATOM 3508 C C . LEU B 1 48 ? 84.224 -40.189 -11.127 1.00 62.37 69 LEU B C 1
ATOM 3509 O O . LEU B 1 48 ? 85.275 -39.724 -10.673 1.00 56.25 69 LEU B O 1
ATOM 3514 N N . LEU B 1 49 ? 83.655 -41.293 -10.646 1.00 58.98 70 LEU B N 1
ATOM 3515 C CA . LEU B 1 49 ? 84.245 -42.036 -9.536 1.00 54.63 70 LEU B CA 1
ATOM 3516 C C . LEU B 1 49 ? 85.629 -42.565 -9.898 1.00 70.92 70 LEU B C 1
ATOM 3517 O O . LEU B 1 49 ? 86.571 -42.429 -9.118 1.00 83.80 70 LEU B O 1
ATOM 3522 N N . LYS B 1 50 ? 85.746 -43.169 -11.080 1.00 69.17 71 LYS B N 1
ATOM 3523 C CA . LYS B 1 50 ? 87.036 -43.634 -11.595 1.00 67.44 71 LYS B CA 1
ATOM 3524 C C . LYS B 1 50 ? 88.107 -42.533 -11.579 1.00 66.27 71 LYS B C 1
ATOM 3525 O O . LYS B 1 50 ? 89.261 -42.776 -11.217 1.00 59.35 71 LYS B O 1
ATOM 3531 N N . THR B 1 51 ? 87.715 -41.326 -11.978 1.00 67.87 72 THR B N 1
ATOM 3532 C CA . THR B 1 51 ? 88.621 -40.182 -11.972 1.00 70.18 72 THR B CA 1
ATOM 3533 C C . THR B 1 51 ? 88.967 -39.762 -10.538 1.00 74.37 72 THR B C 1
ATOM 3534 O O . THR B 1 51 ? 90.079 -39.314 -10.253 1.00 79.68 72 THR B O 1
ATOM 3538 N N . LEU B 1 52 ? 88.016 -39.930 -9.631 1.00 68.01 73 LEU B N 1
ATOM 3539 C CA . LEU B 1 52 ? 88.266 -39.619 -8.235 1.00 69.18 73 LEU B CA 1
ATOM 3540 C C . LEU B 1 52 ? 89.245 -40.609 -7.614 1.00 74.17 73 LEU B C 1
ATOM 3541 O O . LEU B 1 52 ? 90.081 -40.233 -6.791 1.00 82.41 73 LEU B O 1
ATOM 3546 N N . LEU B 1 53 ? 89.153 -41.873 -8.016 1.00 65.03 74 LEU B N 1
ATOM 3547 C CA . LEU B 1 53 ? 89.981 -42.913 -7.409 1.00 64.47 74 LEU B CA 1
ATOM 3548 C C . LEU B 1 53 ? 91.465 -42.761 -7.765 1.00 75.68 74 LEU B C 1
ATOM 3549 O O . LEU B 1 53 ? 92.330 -43.392 -7.156 1.00 73.06 74 LEU B O 1
ATOM 3554 N N . LYS B 1 54 ? 91.750 -41.901 -8.740 1.00 85.34 75 LYS B N 1
ATOM 3555 C CA . LYS B 1 54 ? 93.121 -41.525 -9.075 1.00 81.03 75 LYS B CA 1
ATOM 3556 C C . LYS B 1 54 ? 93.765 -40.727 -7.932 1.00 78.63 75 LYS B C 1
ATOM 3557 O O . LYS B 1 54 ? 94.969 -40.470 -7.952 1.00 81.98 75 LYS B O 1
ATOM 3563 N N . THR B 1 55 ? 92.958 -40.319 -6.954 1.00 70.40 76 THR B N 1
ATOM 3564 C CA . THR B 1 55 ? 93.440 -39.487 -5.850 1.00 76.03 76 THR B CA 1
ATOM 3565 C C . THR B 1 55 ? 93.070 -40.017 -4.456 1.00 78.19 76 THR B C 1
ATOM 3566 O O . THR B 1 55 ? 93.956 -40.356 -3.673 1.00 82.30 76 THR B O 1
ATOM 3570 N N . GLU B 1 56 ? 91.770 -40.093 -4.162 1.00 73.83 77 GLU B N 1
ATOM 3571 C CA . GLU B 1 56 ? 91.261 -40.462 -2.833 1.00 67.48 77 GLU B CA 1
ATOM 3572 C C . GLU B 1 56 ? 90.486 -41.775 -2.839 1.00 74.76 77 GLU B C 1
ATOM 3573 O O . GLU B 1 56 ? 90.008 -42.216 -3.882 1.00 90.27 77 GLU B O 1
ATOM 3579 N N . GLU B 1 57 ? 90.347 -42.403 -1.678 1.00 70.73 78 GLU B N 1
ATOM 3580 C CA . GLU B 1 57 ? 89.523 -43.599 -1.609 1.00 82.90 78 GLU B CA 1
ATOM 3581 C C . GLU B 1 57 ? 88.052 -43.186 -1.598 1.00 89.87 78 GLU B C 1
ATOM 3582 O O . GLU B 1 57 ? 87.598 -42.480 -0.695 1.00 98.66 78 GLU B O 1
ATOM 3588 N N . TRP B 1 58 ? 87.318 -43.629 -2.614 1.00 83.10 79 TRP B N 1
ATOM 3589 C CA . TRP B 1 58 ? 85.892 -43.347 -2.727 1.00 71.02 79 TRP B CA 1
ATOM 3590 C C . TRP B 1 58 ? 85.102 -44.615 -2.940 1.00 64.20 79 TRP B C 1
ATOM 3591 O O . TRP B 1 58 ? 85.650 -45.667 -3.284 1.00 61.25 79 TRP B O 1
ATOM 3602 N N . VAL B 1 59 ? 83.799 -44.496 -2.751 1.00 53.14 80 VAL B N 1
ATOM 3603 C CA . VAL B 1 59 ? 82.895 -45.566 -3.097 1.00 59.52 80 VAL B CA 1
ATOM 3604 C C . VAL B 1 59 ? 81.611 -44.895 -3.537 1.00 63.26 80 VAL B C 1
ATOM 3605 O O . VAL B 1 59 ? 81.210 -43.875 -2.976 1.00 65.85 80 VAL B O 1
ATOM 3609 N N . LEU B 1 60 ? 80.988 -45.436 -4.572 1.00 60.30 81 LEU B N 1
ATOM 3610 C CA . LEU B 1 60 ? 79.746 -44.868 -5.058 1.00 57.47 81 LEU B CA 1
ATOM 3611 C C . LEU B 1 60 ? 78.565 -45.549 -4.376 1.00 52.42 81 LEU B C 1
ATOM 3612 O O . LEU B 1 60 ? 78.553 -46.774 -4.180 1.00 52.29 81 LEU B O 1
ATOM 3617 N N . VAL B 1 61 ? 77.576 -44.757 -3.996 1.00 39.94 82 VAL B N 1
ATOM 3618 C CA . VAL B 1 61 ? 76.442 -45.334 -3.315 1.00 48.18 82 VAL B CA 1
ATOM 3619 C C . VAL B 1 61 ? 75.308 -45.450 -4.296 1.00 49.21 82 VAL B C 1
ATOM 3620 O O . VAL B 1 61 ? 74.914 -44.471 -4.936 1.00 48.26 82 VAL B O 1
ATOM 3624 N N . LEU B 1 62 ? 74.775 -46.654 -4.402 1.00 45.17 83 LEU B N 1
ATOM 3625 C CA . LEU B 1 62 ? 73.714 -46.903 -5.356 1.00 47.11 83 LEU B CA 1
ATOM 3626 C C . LEU B 1 62 ? 72.370 -46.319 -4.910 1.00 45.20 83 LEU B C 1
ATOM 3627 O O . LEU B 1 62 ? 71.772 -46.767 -3.921 1.00 41.53 83 LEU B O 1
ATOM 3632 N N . PRO B 1 63 ? 71.888 -45.319 -5.662 1.00 42.03 84 PRO B N 1
ATOM 3633 C CA . PRO B 1 63 ? 70.600 -44.688 -5.382 1.00 38.07 84 PRO B CA 1
ATOM 3634 C C . PRO B 1 63 ? 69.500 -45.705 -5.504 1.00 35.98 84 PRO B C 1
ATOM 3635 O O . PRO B 1 63 ? 69.353 -46.310 -6.556 1.00 36.26 84 PRO B O 1
ATOM 3639 N N . PRO B 1 64 ? 68.699 -45.862 -4.451 1.00 40.86 85 PRO B N 1
ATOM 3640 C CA . PRO B 1 64 ? 67.578 -46.792 -4.539 1.00 31.29 85 PRO B CA 1
ATOM 3641 C C . PRO B 1 64 ? 66.672 -46.484 -5.717 1.00 40.41 85 PRO B C 1
ATOM 3642 O O . PRO B 1 64 ? 66.466 -45.339 -6.115 1.00 47.84 85 PRO B O 1
ATOM 3646 N N . TRP B 1 65 ? 66.161 -47.552 -6.297 1.00 45.02 86 TRP B N 1
ATOM 3647 C CA . TRP B 1 65 ? 65.156 -47.464 -7.325 1.00 38.60 86 TRP B CA 1
ATOM 3648 C C . TRP B 1 65 ? 63.818 -47.099 -6.707 1.00 40.60 86 TRP B C 1
ATOM 3649 O O . TRP B 1 65 ? 63.629 -47.210 -5.502 1.00 60.78 86 TRP B O 1
ATOM 3660 N N . GLY B 1 66 ? 62.891 -46.651 -7.535 1.00 47.10 87 GLY B N 1
ATOM 3661 C CA . GLY B 1 66 ? 61.614 -46.152 -7.062 1.00 51.19 87 GLY B CA 1
ATOM 3662 C C . GLY B 1 66 ? 61.589 -44.643 -7.121 1.00 42.77 87 GLY B C 1
ATOM 3663 O O . GLY B 1 66 ? 62.574 -43.963 -6.818 1.00 48.97 87 GLY B O 1
ATOM 3664 N N . ARG B 1 67 ? 60.420 -44.121 -7.456 1.00 31.13 88 ARG B N 1
ATOM 3665 C CA . ARG B 1 67 ? 60.349 -42.824 -8.091 1.00 36.65 88 ARG B CA 1
ATOM 3666 C C . ARG B 1 67 ? 59.485 -41.854 -7.329 1.00 32.72 88 ARG B C 1
ATOM 3667 O O . ARG B 1 67 ? 58.438 -42.230 -6.793 1.00 31.16 88 ARG B O 1
ATOM 3675 N N . LEU B 1 68 ? 59.940 -40.603 -7.294 1.00 36.81 89 LEU B N 1
ATOM 3676 C CA . LEU B 1 68 ? 59.209 -39.522 -6.647 1.00 37.07 89 LEU B CA 1
ATOM 3677 C C . LEU B 1 68 ? 57.787 -39.441 -7.179 1.00 39.81 89 LEU B C 1
ATOM 3678 O O . LEU B 1 68 ? 56.833 -39.369 -6.401 1.00 41.72 89 LEU B O 1
ATOM 3683 N N . TYR B 1 69 ? 57.646 -39.496 -8.501 1.00 39.28 90 TYR B N 1
ATOM 3684 C CA . TYR B 1 69 ? 56.328 -39.452 -9.086 1.00 33.29 90 TYR B CA 1
ATOM 3685 C C . TYR B 1 69 ? 55.935 -40.895 -9.182 1.00 41.71 90 TYR B C 1
ATOM 3686 O O . TYR B 1 69 ? 56.241 -41.562 -10.166 1.00 50.73 90 TYR B O 1
ATOM 3695 N N . HIS B 1 70 ? 55.142 -41.346 -8.226 1.00 40.05 91 HIS B N 1
ATOM 3696 C CA . HIS B 1 70 ? 54.960 -42.777 -8.051 1.00 44.91 91 HIS B CA 1
ATOM 3697 C C . HIS B 1 70 ? 53.985 -43.329 -9.074 1.00 48.88 91 HIS B C 1
ATOM 3698 O O . HIS B 1 70 ? 54.058 -44.497 -9.452 1.00 54.76 91 HIS B O 1
ATOM 3705 N N . TRP B 1 71 ? 53.085 -42.467 -9.525 1.00 42.32 92 TRP B N 1
ATOM 3706 C CA . TRP B 1 71 ? 52.032 -42.857 -10.441 1.00 39.93 92 TRP B CA 1
ATOM 3707 C C . TRP B 1 71 ? 52.598 -43.177 -11.817 1.00 53.87 92 TRP B C 1
ATOM 3708 O O . TRP B 1 71 ? 51.911 -43.763 -12.649 1.00 62.28 92 TRP B O 1
ATOM 3719 N N . GLN B 1 72 ? 53.842 -42.784 -12.068 1.00 55.12 93 GLN B N 1
ATOM 3720 C CA . GLN B 1 72 ? 54.472 -43.130 -13.332 1.00 48.48 93 GLN B CA 1
ATOM 3721 C C . GLN B 1 72 ? 54.658 -44.641 -13.430 1.00 51.41 93 GLN B C 1
ATOM 3722 O O . GLN B 1 72 ? 54.489 -45.211 -14.499 1.00 68.61 93 GLN B O 1
ATOM 3728 N N . SER B 1 73 ? 54.990 -45.294 -12.319 1.00 56.15 94 SER B N 1
ATOM 3729 C CA . SER B 1 73 ? 55.215 -46.740 -12.337 1.00 64.05 94 SER B CA 1
ATOM 3730 C C . SER B 1 73 ? 53.970 -47.534 -12.006 1.00 69.43 94 SER B C 1
ATOM 3731 O O . SER B 1 73 ? 53.218 -47.163 -11.113 1.00 66.40 94 SER B O 1
ATOM 3734 N N . PRO B 1 74 ? 53.746 -48.637 -12.737 1.00 91.55 95 PRO B N 1
ATOM 3735 C CA . PRO B 1 74 ? 52.700 -49.605 -12.387 1.00 105.59 95 PRO B CA 1
ATOM 3736 C C . PRO B 1 74 ? 53.062 -50.329 -11.092 1.00 114.76 95 PRO B C 1
ATOM 3737 O O . PRO B 1 74 ? 52.191 -50.964 -10.487 1.00 114.58 95 PRO B O 1
ATOM 3741 N N . ASP B 1 75 ? 54.337 -50.228 -10.699 1.00 115.09 96 ASP B N 1
ATOM 3742 C CA . ASP B 1 75 ? 54.832 -50.748 -9.429 1.00 112.39 96 ASP B CA 1
ATOM 3743 C C . ASP B 1 75 ? 53.893 -50.213 -8.379 1.00 112.07 96 ASP B C 1
ATOM 3744 O O . ASP B 1 75 ? 53.659 -49.004 -8.326 1.00 106.66 96 ASP B O 1
ATOM 3749 N N . ILE B 1 76 ? 53.356 -51.074 -7.523 1.00 118.19 97 ILE B N 1
ATOM 3750 C CA . ILE B 1 76 ? 52.328 -50.556 -6.645 1.00 120.76 97 ILE B CA 1
ATOM 3751 C C . ILE B 1 76 ? 53.048 -50.058 -5.407 1.00 111.66 97 ILE B C 1
ATOM 3752 O O . ILE B 1 76 ? 53.303 -50.799 -4.452 1.00 99.75 97 ILE B O 1
ATOM 3757 N N . HIS B 1 77 ? 53.312 -48.753 -5.448 1.00 115.65 98 HIS B N 1
ATOM 3758 C CA . HIS B 1 77 ? 54.085 -48.027 -4.447 1.00 125.07 98 HIS B CA 1
ATOM 3759 C C . HIS B 1 77 ? 55.271 -48.833 -3.912 1.00 135.57 98 HIS B C 1
ATOM 3760 O O . HIS B 1 77 ? 55.615 -48.748 -2.727 1.00 138.47 98 HIS B O 1
ATOM 3767 N N . GLN B 1 78 ? 55.898 -49.604 -4.797 1.00 133.85 99 GLN B N 1
ATOM 3768 C CA . GLN B 1 78 ? 57.026 -50.431 -4.405 1.00 131.46 99 GLN B CA 1
ATOM 3769 C C . GLN B 1 78 ? 58.252 -49.545 -4.511 1.00 126.88 99 GLN B C 1
ATOM 3770 O O . GLN B 1 78 ? 58.575 -49.021 -5.581 1.00 120.73 99 GLN B O 1
ATOM 3776 N N . VAL B 1 79 ? 58.915 -49.356 -3.379 1.00 128.51 100 VAL B N 1
ATOM 3777 C CA . VAL B 1 79 ? 59.885 -48.283 -3.251 1.00 123.45 100 VAL B CA 1
ATOM 3778 C C . VAL B 1 79 ? 61.068 -48.728 -2.389 1.00 111.31 100 VAL B C 1
ATOM 3779 O O . VAL B 1 79 ? 61.001 -49.763 -1.708 1.00 103.68 100 VAL B O 1
ATOM 3783 N N . ARG B 1 80 ? 62.152 -47.955 -2.458 1.00 101.96 101 ARG B N 1
ATOM 3784 C CA . ARG B 1 80 ? 63.371 -48.219 -1.713 1.00 99.14 101 ARG B CA 1
ATOM 3785 C C . ARG B 1 80 ? 63.941 -49.571 -2.123 1.00 87.98 101 ARG B C 1
ATOM 3786 O O . ARG B 1 80 ? 64.315 -50.398 -1.283 1.00 84.70 101 ARG B O 1
ATOM 3794 N N . ILE B 1 81 ? 63.997 -49.761 -3.442 1.00 72.96 102 ILE B N 1
ATOM 3795 C CA . ILE B 1 81 ? 64.473 -50.989 -4.067 1.00 60.57 102 ILE B CA 1
ATOM 3796 C C . ILE B 1 81 ? 65.960 -50.950 -4.362 1.00 49.58 102 ILE B C 1
ATOM 3797 O O . ILE B 1 81 ? 66.434 -50.093 -5.111 1.00 40.06 102 ILE B O 1
ATOM 3802 N N . PRO B 1 82 ? 66.700 -51.906 -3.801 1.00 45.33 103 PRO B N 1
ATOM 3803 C CA . PRO B 1 82 ? 68.144 -51.970 -4.025 1.00 48.84 103 PRO B CA 1
ATOM 3804 C C . PRO B 1 82 ? 68.484 -52.447 -5.440 1.00 44.60 103 PRO B C 1
ATOM 3805 O O . PRO B 1 82 ? 67.689 -53.144 -6.075 1.00 40.86 103 PRO B O 1
ATOM 3809 N N . TRP B 1 83 ? 69.673 -52.092 -5.910 1.00 36.84 104 TRP B N 1
ATOM 3810 C CA . TRP B 1 83 ? 70.145 -52.539 -7.211 1.00 41.10 104 TRP B CA 1
ATOM 3811 C C . TRP B 1 83 ? 70.172 -54.069 -7.341 1.00 55.88 104 TRP B C 1
ATOM 3812 O O . TRP B 1 83 ? 70.143 -54.595 -8.453 1.00 61.62 104 TRP B O 1
ATOM 3823 N N . SER B 1 84 ? 70.191 -54.768 -6.207 1.00 56.00 105 SER B N 1
ATOM 3824 C CA . SER B 1 84 ? 70.252 -56.229 -6.179 1.00 59.09 105 SER B CA 1
ATOM 3825 C C . SER B 1 84 ? 69.097 -56.931 -6.910 1.00 54.17 105 SER B C 1
ATOM 3826 O O . SER B 1 84 ? 69.235 -58.089 -7.311 1.00 63.23 105 SER B O 1
ATOM 3829 N N . GLU B 1 85 ? 67.969 -56.245 -7.081 1.00 31.24 106 GLU B N 1
ATOM 3830 C CA . GLU B 1 85 ? 66.792 -56.862 -7.697 1.00 42.04 106 GLU B CA 1
ATOM 3831 C C . GLU B 1 85 ? 66.805 -56.769 -9.241 1.00 61.77 106 GLU B C 1
ATOM 3832 O O . GLU B 1 85 ? 65.930 -57.321 -9.941 1.00 55.94 106 GLU B O 1
ATOM 3838 N N . PHE B 1 86 ? 67.821 -56.068 -9.746 1.00 63.83 107 PHE B N 1
ATOM 3839 C CA . PHE B 1 86 ? 67.998 -55.745 -11.162 1.00 50.94 107 PHE B CA 1
ATOM 3840 C C . PHE B 1 86 ? 69.386 -56.187 -11.599 1.00 54.21 107 PHE B C 1
ATOM 3841 O O . PHE B 1 86 ? 69.533 -56.946 -12.553 1.00 66.87 107 PHE B O 1
ATOM 3849 N N . PHE B 1 87 ? 70.408 -55.677 -10.917 1.00 52.62 108 PHE B N 1
ATOM 3850 C CA . PHE B 1 87 ? 71.798 -55.943 -11.297 1.00 54.99 108 PHE B CA 1
ATOM 3851 C C . PHE B 1 87 ? 72.596 -56.834 -10.338 1.00 62.93 108 PHE B C 1
ATOM 3852 O O . PHE B 1 87 ? 72.270 -56.978 -9.161 1.00 71.97 108 PHE B O 1
ATOM 3860 N N . ASP B 1 88 ? 73.637 -57.451 -10.877 1.00 63.95 109 ASP B N 1
ATOM 3861 C CA . ASP B 1 88 ? 74.457 -58.357 -10.110 1.00 67.02 109 ASP B CA 1
ATOM 3862 C C . ASP B 1 88 ? 75.519 -57.509 -9.441 1.00 66.95 109 ASP B C 1
ATOM 3863 O O . ASP B 1 88 ? 76.399 -56.952 -10.101 1.00 62.33 109 ASP B O 1
ATOM 3868 N N . LEU B 1 89 ? 75.431 -57.420 -8.118 1.00 68.53 110 LEU B N 1
ATOM 3869 C CA . LEU B 1 89 ? 76.308 -56.548 -7.342 1.00 63.92 110 LEU B CA 1
ATOM 3870 C C . LEU B 1 89 ? 77.805 -56.880 -7.409 1.00 66.67 110 LEU B C 1
ATOM 3871 O O . LEU B 1 89 ? 78.625 -55.968 -7.559 1.00 56.44 110 LEU B O 1
ATOM 3876 N N . PRO B 1 90 ? 78.171 -58.174 -7.287 1.00 73.13 111 PRO B N 1
ATOM 3877 C CA . PRO B 1 90 ? 79.589 -58.498 -7.455 1.00 75.10 111 PRO B CA 1
ATOM 3878 C C . PRO B 1 90 ? 80.079 -58.032 -8.817 1.00 74.42 111 PRO B C 1
ATOM 3879 O O . PRO B 1 90 ? 81.152 -57.426 -8.920 1.00 72.14 111 PRO B O 1
ATOM 3883 N N . SER B 1 91 ? 79.271 -58.305 -9.840 1.00 72.90 112 SER B N 1
ATOM 3884 C CA . SER B 1 91 ? 79.583 -57.950 -11.219 1.00 69.52 112 SER B CA 1
ATOM 3885 C C . SER B 1 91 ? 79.880 -56.469 -11.330 1.00 66.21 112 SER B C 1
ATOM 3886 O O . SER B 1 91 ? 80.834 -56.057 -11.992 1.00 66.24 112 SER B O 1
ATOM 3889 N N . LEU B 1 92 ? 79.052 -55.672 -10.668 1.00 62.65 113 LEU B N 1
ATOM 3890 C CA . LEU B 1 92 ? 79.220 -54.231 -10.671 1.00 69.95 113 LEU B CA 1
ATOM 3891 C C . LEU B 1 92 ? 80.485 -53.834 -9.951 1.00 76.71 113 LEU B C 1
ATOM 3892 O O . LEU B 1 92 ? 81.167 -52.893 -10.352 1.00 74.93 113 LEU B O 1
ATOM 3897 N N . ASN B 1 93 ? 80.793 -54.558 -8.882 1.00 83.52 114 ASN B N 1
ATOM 3898 C CA . ASN B 1 93 ? 81.885 -54.160 -8.014 1.00 85.18 114 ASN B CA 1
ATOM 3899 C C . ASN B 1 93 ? 83.253 -54.408 -8.623 1.00 80.59 114 ASN B C 1
ATOM 3900 O O . ASN B 1 93 ? 84.247 -53.852 -8.154 1.00 77.33 114 ASN B O 1
ATOM 3905 N N . LYS B 1 94 ? 83.297 -55.230 -9.671 1.00 73.98 115 LYS B N 1
ATOM 3906 C CA . LYS B 1 94 ? 84.557 -55.522 -10.348 1.00 69.74 115 LYS B CA 1
ATOM 3907 C C . LYS B 1 94 ? 84.969 -54.361 -11.253 1.00 61.18 115 LYS B C 1
ATOM 3908 O O . LYS B 1 94 ? 86.092 -54.319 -11.758 1.00 54.50 115 LYS B O 1
ATOM 3914 N N . ASN B 1 95 ? 84.048 -53.424 -11.449 1.00 61.58 116 ASN B N 1
ATOM 3915 C CA . ASN B 1 95 ? 84.296 -52.226 -12.252 1.00 69.79 116 ASN B CA 1
ATOM 3916 C C . ASN B 1 95 ? 84.676 -51.025 -11.380 1.00 65.29 116 ASN B C 1
ATOM 3917 O O . ASN B 1 95 ? 85.733 -50.430 -11.570 1.00 61.34 116 ASN B O 1
ATOM 3922 N N . ILE B 1 96 ? 83.778 -50.635 -10.474 1.00 65.65 117 ILE B N 1
ATOM 3923 C CA . ILE B 1 96 ? 84.088 -49.653 -9.428 1.00 71.84 117 ILE B CA 1
ATOM 3924 C C . ILE B 1 96 ? 83.619 -50.146 -8.052 1.00 69.59 117 ILE B C 1
ATOM 3925 O O . ILE B 1 96 ? 82.766 -51.030 -7.966 1.00 72.44 117 ILE B O 1
ATOM 3930 N N . PRO B 1 97 ? 84.194 -49.592 -6.971 1.00 58.92 118 PRO B N 1
ATOM 3931 C CA . PRO B 1 97 ? 83.686 -49.916 -5.639 1.00 63.67 118 PRO B CA 1
ATOM 3932 C C . PRO B 1 97 ? 82.261 -49.412 -5.496 1.00 66.39 118 PRO B C 1
ATOM 3933 O O . PRO B 1 97 ? 81.963 -48.274 -5.864 1.00 68.05 118 PRO B O 1
ATOM 3937 N N . VAL B 1 98 ? 81.386 -50.254 -4.966 1.00 63.93 119 VAL B N 1
ATOM 3938 C CA . VAL B 1 98 ? 79.974 -49.928 -4.940 1.00 58.66 119 VAL B CA 1
ATOM 3939 C C . VAL B 1 98 ? 79.285 -50.527 -3.715 1.00 62.09 119 VAL B C 1
ATOM 3940 O O . VAL B 1 98 ? 79.583 -51.658 -3.311 1.00 63.99 119 VAL B O 1
ATOM 3944 N N . ILE B 1 99 ? 78.381 -49.758 -3.109 1.00 56.45 120 ILE B N 1
ATOM 3945 C CA . ILE B 1 99 ? 77.544 -50.273 -2.026 1.00 50.41 120 ILE B CA 1
ATOM 3946 C C . ILE B 1 99 ? 76.099 -49.805 -2.167 1.00 52.46 120 ILE B C 1
ATOM 3947 O O . ILE B 1 99 ? 75.819 -48.732 -2.726 1.00 58.43 120 ILE B O 1
ATOM 3952 N N . GLU B 1 100 ? 75.187 -50.615 -1.641 1.00 51.04 121 GLU B N 1
ATOM 3953 C CA . GLU B 1 100 ? 73.769 -50.272 -1.592 1.00 66.45 121 GLU B CA 1
ATOM 3954 C C . GLU B 1 100 ? 73.569 -49.097 -0.647 1.00 68.18 121 GLU B C 1
ATOM 3955 O O . GLU B 1 100 ? 74.445 -48.793 0.155 1.00 77.97 121 GLU B O 1
ATOM 3961 N N . TYR B 1 101 ? 72.439 -48.411 -0.746 1.00 62.55 122 TYR B N 1
ATOM 3962 C CA . TYR B 1 101 ? 72.250 -47.234 0.095 1.00 57.10 122 TYR B CA 1
ATOM 3963 C C . TYR B 1 101 ? 72.120 -47.579 1.565 1.00 61.38 122 TYR B C 1
ATOM 3964 O O . TYR B 1 101 ? 72.650 -46.866 2.414 1.00 66.30 122 TYR B O 1
ATOM 3973 N N . GLU B 1 102 ? 71.414 -48.664 1.871 1.00 61.25 123 GLU B N 1
ATOM 3974 C CA . GLU B 1 102 ? 71.206 -49.045 3.269 1.00 62.44 123 GLU B CA 1
ATOM 3975 C C . GLU B 1 102 ? 72.536 -49.383 3.934 1.00 66.25 123 GLU B C 1
ATOM 3976 O O . GLU B 1 102 ? 72.746 -49.107 5.118 1.00 67.94 123 GLU B O 1
ATOM 3982 N N . GLN B 1 103 ? 73.433 -49.959 3.142 1.00 65.40 124 GLN B N 1
ATOM 3983 C CA . GLN B 1 103 ? 74.809 -50.208 3.546 1.00 66.79 124 GLN B CA 1
ATOM 3984 C C . GLN B 1 103 ? 75.547 -48.904 3.876 1.00 64.37 124 GLN B C 1
ATOM 3985 O O . GLN B 1 103 ? 76.387 -48.875 4.765 1.00 78.75 124 GLN B O 1
ATOM 3991 N N . PHE B 1 104 ? 75.233 -47.825 3.171 1.00 57.00 125 PHE B N 1
ATOM 3992 C CA . PHE B 1 104 ? 75.873 -46.537 3.448 1.00 61.93 125 PHE B CA 1
ATOM 3993 C C . PHE B 1 104 ? 75.407 -45.954 4.784 1.00 70.01 125 PHE B C 1
ATOM 3994 O O . PHE B 1 104 ? 76.182 -45.323 5.517 1.00 66.87 125 PHE B O 1
ATOM 4002 N N . ILE B 1 105 ? 74.132 -46.162 5.086 1.00 67.45 126 ILE B N 1
ATOM 4003 C CA . ILE B 1 105 ? 73.572 -45.699 6.337 1.00 65.82 126 ILE B CA 1
ATOM 4004 C C . ILE B 1 105 ? 74.333 -46.345 7.478 1.00 73.97 126 ILE B C 1
ATOM 4005 O O . ILE B 1 105 ? 74.688 -45.680 8.454 1.00 90.38 126 ILE B O 1
ATOM 4010 N N . ALA B 1 106 ? 74.611 -47.635 7.339 1.00 62.85 127 ALA B N 1
ATOM 4011 C CA . ALA B 1 106 ? 75.391 -48.346 8.345 1.00 63.20 127 ALA B CA 1
ATOM 4012 C C . ALA B 1 106 ? 76.854 -47.858 8.477 1.00 76.35 127 ALA B C 1
ATOM 4013 O O . ALA B 1 106 ? 77.329 -47.624 9.595 1.00 84.33 127 ALA B O 1
ATOM 4015 N N . GLU B 1 107 ? 77.551 -47.684 7.350 1.00 69.28 128 GLU B N 1
ATOM 4016 C CA . GLU B 1 107 ? 78.994 -47.385 7.361 1.00 63.90 128 GLU B CA 1
ATOM 4017 C C . GLU B 1 107 ? 79.386 -45.939 7.696 1.00 68.98 128 GLU B C 1
ATOM 4018 O O . GLU B 1 107 ? 80.389 -45.720 8.374 1.00 74.62 128 GLU B O 1
ATOM 4024 N N . SER B 1 108 ? 78.625 -44.956 7.220 1.00 69.16 129 SER B N 1
ATOM 4025 C CA . SER B 1 108 ? 78.701 -43.622 7.813 1.00 70.63 129 SER B CA 1
ATOM 4026 C C . SER B 1 108 ? 77.872 -43.755 9.089 1.00 73.97 129 SER B C 1
ATOM 4027 O O . SER B 1 108 ? 77.351 -44.840 9.357 1.00 75.76 129 SER B O 1
ATOM 4030 N N . GLY B 1 109 ? 77.741 -42.714 9.904 1.00 68.61 130 GLY B N 1
ATOM 4031 C CA . GLY B 1 109 ? 77.001 -42.940 11.135 1.00 73.75 130 GLY B CA 1
ATOM 4032 C C . GLY B 1 109 ? 75.507 -43.202 10.951 1.00 77.39 130 GLY B C 1
ATOM 4033 O O . GLY B 1 109 ? 75.012 -44.310 11.186 1.00 67.82 130 GLY B O 1
ATOM 4034 N N . GLY B 1 110 ? 74.788 -42.191 10.485 1.00 85.06 131 GLY B N 1
ATOM 4035 C CA . GLY B 1 110 ? 73.391 -42.353 10.129 1.00 83.13 131 GLY B CA 1
ATOM 4036 C C . GLY B 1 110 ? 73.128 -42.162 8.646 1.00 73.87 131 GLY B C 1
ATOM 4037 O O . GLY B 1 110 ? 74.057 -42.205 7.823 1.00 67.08 131 GLY B O 1
ATOM 4038 N N . PRO B 1 111 ? 71.851 -41.917 8.302 1.00 60.13 132 PRO B N 1
ATOM 4039 C CA . PRO B 1 111 ? 71.476 -41.407 6.979 1.00 58.57 132 PRO B CA 1
ATOM 4040 C C . PRO B 1 111 ? 71.812 -39.916 6.854 1.00 60.40 132 PRO B C 1
ATOM 4041 O O . PRO B 1 111 ? 70.909 -39.096 6.673 1.00 66.53 132 PRO B O 1
ATOM 4045 N N . PHE B 1 112 ? 73.093 -39.568 6.949 1.00 52.97 133 PHE B N 1
ATOM 4046 C CA . PHE B 1 112 ? 73.484 -38.164 6.922 1.00 54.78 133 PHE B CA 1
ATOM 4047 C C . PHE B 1 112 ? 74.453 -37.893 5.798 1.00 53.55 133 PHE B C 1
ATOM 4048 O O . PHE B 1 112 ? 75.581 -38.395 5.803 1.00 64.30 133 PHE B O 1
ATOM 4056 N N . ILE B 1 113 ? 74.001 -37.086 4.843 1.00 45.79 134 ILE B N 1
ATOM 4057 C CA . ILE B 1 113 ? 74.834 -36.640 3.730 1.00 49.90 134 ILE B CA 1
ATOM 4058 C C . ILE B 1 113 ? 75.437 -35.285 4.061 1.00 44.55 134 ILE B C 1
ATOM 4059 O O . ILE B 1 113 ? 74.712 -34.346 4.398 1.00 34.35 134 ILE B O 1
ATOM 4064 N N . ASP B 1 114 ? 76.760 -35.186 3.974 1.00 48.38 135 ASP B N 1
ATOM 4065 C CA . ASP B 1 114 ? 77.455 -33.971 4.390 1.00 53.61 135 ASP B CA 1
ATOM 4066 C C . ASP B 1 114 ? 77.115 -32.784 3.506 1.00 51.89 135 ASP B C 1
ATOM 4067 O O . ASP B 1 114 ? 76.666 -31.753 4.009 1.00 59.27 135 ASP B O 1
ATOM 4072 N N . GLN B 1 115 ? 77.320 -32.931 2.198 1.00 47.78 136 GLN B N 1
ATOM 4073 C CA . GLN B 1 115 ? 77.038 -31.843 1.265 1.00 48.69 136 GLN B CA 1
ATOM 4074 C C . GLN B 1 115 ? 76.247 -32.303 0.053 1.00 56.42 136 GLN B C 1
ATOM 4075 O O . GLN B 1 115 ? 76.589 -33.302 -0.580 1.00 61.73 136 GLN B O 1
ATOM 4081 N N . VAL B 1 116 ? 75.192 -31.557 -0.263 1.00 54.01 137 VAL B N 1
ATOM 4082 C CA . VAL B 1 116 ? 74.385 -31.814 -1.446 1.00 50.23 137 VAL B CA 1
ATOM 4083 C C . VAL B 1 116 ? 74.596 -30.707 -2.462 1.00 50.80 137 VAL B C 1
ATOM 4084 O O . VAL B 1 116 ? 74.368 -29.536 -2.173 1.00 53.48 137 VAL B O 1
ATOM 4088 N N . TYR B 1 117 ? 75.036 -31.082 -3.652 1.00 50.13 138 TYR B N 1
ATOM 4089 C CA . TYR B 1 117 ? 75.162 -30.132 -4.739 1.00 47.10 138 TYR B CA 1
ATOM 4090 C C . TYR B 1 117 ? 74.068 -30.390 -5.769 1.00 44.28 138 TYR B C 1
ATOM 4091 O O . TYR B 1 117 ? 73.994 -31.477 -6.349 1.00 47.90 138 TYR B O 1
ATOM 4100 N N . VAL B 1 118 ? 73.225 -29.393 -6.004 1.00 32.57 139 VAL B N 1
ATOM 4101 C CA . VAL B 1 118 ? 72.218 -29.503 -7.051 1.00 31.53 139 VAL B CA 1
ATOM 4102 C C . VAL B 1 118 ? 72.790 -28.988 -8.363 1.00 37.97 139 VAL B C 1
ATOM 4103 O O . VAL B 1 118 ? 73.065 -27.798 -8.493 1.00 46.42 139 VAL B O 1
ATOM 4107 N N . LEU B 1 119 ? 72.954 -29.879 -9.339 1.00 33.74 140 LEU B N 1
ATOM 4108 C CA . LEU B 1 119 ? 73.568 -29.515 -10.617 1.00 29.66 140 LEU B CA 1
ATOM 4109 C C . LEU B 1 119 ? 72.622 -28.721 -11.490 1.00 43.85 140 LEU B C 1
ATOM 4110 O O . LEU B 1 119 ? 71.444 -29.056 -11.616 1.00 58.10 140 LEU B O 1
ATOM 4115 N N . GLN B 1 120 ? 73.144 -27.669 -12.104 1.00 44.81 141 GLN B N 1
ATOM 4116 C CA . GLN B 1 120 ? 72.324 -26.792 -12.929 1.00 48.80 141 GLN B CA 1
ATOM 4117 C C . GLN B 1 120 ? 73.137 -26.232 -14.090 1.00 62.59 141 GLN B C 1
ATOM 4118 O O . GLN B 1 120 ? 74.368 -26.284 -14.070 1.00 72.30 141 GLN B O 1
ATOM 4124 N N . SER B 1 121 ? 72.456 -25.705 -15.105 1.00 57.73 142 SER B N 1
ATOM 4125 C CA . SER B 1 121 ? 73.150 -25.042 -16.205 1.00 61.44 142 SER B CA 1
ATOM 4126 C C . SER B 1 121 ? 73.609 -23.632 -15.796 1.00 70.79 142 SER B C 1
ATOM 4127 O O . SER B 1 121 ? 73.048 -23.034 -14.878 1.00 77.38 142 SER B O 1
ATOM 4130 N N . TYR B 1 122 ? 74.636 -23.113 -16.467 1.00 65.60 143 TYR B N 1
ATOM 4131 C CA . TYR B 1 122 ? 75.101 -21.751 -16.218 1.00 54.66 143 TYR B CA 1
ATOM 4132 C C . TYR B 1 122 ? 74.013 -20.748 -16.586 1.00 60.63 143 TYR B C 1
ATOM 4133 O O . TYR B 1 122 ? 73.422 -20.826 -17.669 1.00 58.83 143 TYR B O 1
ATOM 4142 N N . ALA B 1 123 ? 73.755 -19.811 -15.675 1.00 68.30 144 ALA B N 1
ATOM 4143 C CA . ALA B 1 123 ? 72.627 -18.883 -15.798 1.00 65.62 144 ALA B CA 1
ATOM 4144 C C . ALA B 1 123 ? 72.659 -18.028 -17.065 1.00 69.62 144 ALA B C 1
ATOM 4145 O O . ALA B 1 123 ? 71.609 -17.713 -17.632 1.00 60.10 144 ALA B O 1
ATOM 4147 N N . GLU B 1 124 ? 73.870 -17.670 -17.496 1.00 77.21 145 GLU B N 1
ATOM 4148 C CA . GLU B 1 124 ? 74.097 -16.734 -18.601 1.00 72.60 145 GLU B CA 1
ATOM 4149 C C . GLU B 1 124 ? 74.076 -17.408 -19.968 1.00 84.21 145 GLU B C 1
ATOM 4150 O O . GLU B 1 124 ? 74.196 -16.743 -20.999 1.00 79.21 145 GLU B O 1
ATOM 4156 N N . GLY B 1 125 ? 73.922 -18.727 -19.972 1.00 94.98 146 GLY B N 1
ATOM 4157 C CA . GLY B 1 125 ? 74.012 -19.488 -21.201 1.00 100.98 146 GLY B CA 1
ATOM 4158 C C . GLY B 1 125 ? 75.385 -19.287 -21.808 1.00 107.76 146 GLY B C 1
ATOM 4159 O O . GLY B 1 125 ? 76.378 -19.168 -21.085 1.00 105.79 146 GLY B O 1
ATOM 4160 N N . TRP B 1 126 ? 75.438 -19.233 -23.135 1.00 113.24 147 TRP B N 1
ATOM 4161 C CA . TRP B 1 126 ? 76.691 -18.998 -23.839 1.00 116.50 147 TRP B CA 1
ATOM 4162 C C . TRP B 1 126 ? 76.453 -18.389 -25.218 1.00 134.16 147 TRP B C 1
ATOM 4163 O O . TRP B 1 126 ? 75.342 -18.452 -25.753 1.00 141.35 147 TRP B O 1
ATOM 4174 N N . LYS B 1 127 ? 77.499 -17.798 -25.790 1.00 138.46 148 LYS B N 1
ATOM 4175 C CA . LYS B 1 127 ? 77.488 -17.436 -27.203 1.00 138.06 148 LYS B CA 1
ATOM 4176 C C . LYS B 1 127 ? 78.214 -18.538 -27.971 1.00 143.28 148 LYS B C 1
ATOM 4177 O O . LYS B 1 127 ? 79.198 -19.079 -27.483 1.00 147.46 148 LYS B O 1
ATOM 4183 N N . GLU B 1 128 ? 77.720 -18.878 -29.159 1.00 139.90 149 GLU B N 1
ATOM 4184 C CA . GLU B 1 128 ? 78.254 -20.006 -29.930 1.00 132.70 149 GLU B CA 1
ATOM 4185 C C . GLU B 1 128 ? 79.760 -19.898 -30.185 1.00 126.37 149 GLU B C 1
ATOM 4186 O O . GLU B 1 128 ? 80.248 -18.874 -30.664 1.00 128.58 149 GLU B O 1
ATOM 4192 N N . GLY B 1 129 ? 80.490 -20.960 -29.852 1.00 116.11 150 GLY B N 1
ATOM 4193 C CA . GLY B 1 129 ? 81.941 -20.943 -29.910 1.00 108.26 150 GLY B CA 1
ATOM 4194 C C . GLY B 1 129 ? 82.587 -20.727 -28.549 1.00 107.02 150 GLY B C 1
ATOM 4195 O O . GLY B 1 129 ? 83.795 -20.919 -28.399 1.00 96.34 150 GLY B O 1
ATOM 4196 N N . THR B 1 130 ? 81.782 -20.317 -27.563 1.00 116.29 151 THR B N 1
ATOM 4197 C CA . THR B 1 130 ? 82.244 -20.073 -26.187 1.00 113.96 151 THR B CA 1
ATOM 4198 C C . THR B 1 130 ? 82.098 -21.310 -25.294 1.00 102.58 151 THR B C 1
ATOM 4199 O O . THR B 1 130 ? 82.581 -21.325 -24.156 1.00 96.14 151 THR B O 1
ATOM 4203 N N . TRP B 1 131 ? 81.430 -22.342 -25.806 1.00 96.30 152 TRP B N 1
ATOM 4204 C CA . TRP B 1 131 ? 81.127 -23.520 -24.996 1.00 91.06 152 TRP B CA 1
ATOM 4205 C C . TRP B 1 131 ? 82.388 -24.208 -24.470 1.00 91.48 152 TRP B C 1
ATOM 4206 O O . TRP B 1 131 ? 83.305 -24.517 -25.231 1.00 100.27 152 TRP B O 1
ATOM 4217 N N . GLU B 1 132 ? 82.423 -24.438 -23.162 1.00 83.76 153 GLU B N 1
ATOM 4218 C CA . GLU B 1 132 ? 83.620 -24.926 -22.495 1.00 80.30 153 GLU B CA 1
ATOM 4219 C C . GLU B 1 132 ? 83.236 -25.760 -21.274 1.00 76.01 153 GLU B C 1
ATOM 4220 O O . GLU B 1 132 ? 82.274 -25.429 -20.578 1.00 70.09 153 GLU B O 1
ATOM 4226 N N . GLU B 1 133 ? 83.975 -26.838 -21.012 1.00 75.90 154 GLU B N 1
ATOM 4227 C CA . GLU B 1 133 ? 83.708 -27.642 -19.823 1.00 73.23 154 GLU B CA 1
ATOM 4228 C C . GLU B 1 133 ? 84.148 -26.859 -18.592 1.00 78.59 154 GLU B C 1
ATOM 4229 O O . GLU B 1 133 ? 85.321 -26.513 -18.436 1.00 77.68 154 GLU B O 1
ATOM 4235 N N . LYS B 1 134 ? 83.195 -26.586 -17.712 1.00 75.67 155 LYS B N 1
ATOM 4236 C CA . LYS B 1 134 ? 83.472 -25.797 -16.531 1.00 64.91 155 LYS B CA 1
ATOM 4237 C C . LYS B 1 134 ? 82.473 -26.106 -15.429 1.00 63.66 155 LYS B C 1
ATOM 4238 O O . LYS B 1 134 ? 81.328 -26.442 -15.716 1.00 65.40 155 LYS B O 1
ATOM 4244 N N . VAL B 1 135 ? 82.906 -25.993 -14.175 1.00 64.62 156 VAL B N 1
ATOM 4245 C CA . VAL B 1 135 ? 82.004 -26.131 -13.030 1.00 60.69 156 VAL B CA 1
ATOM 4246 C C . VAL B 1 135 ? 82.217 -24.990 -12.033 1.00 61.62 156 VAL B C 1
ATOM 4247 O O . VAL B 1 135 ? 83.347 -24.674 -11.672 1.00 66.79 156 VAL B O 1
ATOM 4251 N N . ASP B 1 136 ? 81.129 -24.349 -11.619 1.00 66.52 157 ASP B N 1
ATOM 4252 C CA . ASP B 1 136 ? 81.213 -23.222 -10.690 1.00 74.81 157 ASP B CA 1
ATOM 4253 C C . ASP B 1 136 ? 80.051 -23.175 -9.688 1.00 75.72 157 ASP B C 1
ATOM 4254 O O . ASP B 1 136 ? 78.886 -23.322 -10.070 1.00 76.27 157 ASP B O 1
ATOM 4259 N N . GLU B 1 137 ? 80.373 -22.958 -8.412 1.00 74.29 158 GLU B N 1
ATOM 4260 C CA . GLU B 1 137 ? 79.352 -22.720 -7.396 1.00 67.91 158 GLU B CA 1
ATOM 4261 C C . GLU B 1 137 ? 78.636 -21.438 -7.775 1.00 64.64 158 GLU B C 1
ATOM 4262 O O . GLU B 1 137 ? 79.263 -20.405 -7.963 1.00 70.12 158 GLU B O 1
ATOM 4268 N N . ARG B 1 138 ? 77.319 -21.510 -7.898 1.00 63.29 159 ARG B N 1
ATOM 4269 C CA . ARG B 1 138 ? 76.540 -20.383 -8.395 1.00 66.95 159 ARG B CA 1
ATOM 4270 C C . ARG B 1 138 ? 75.250 -20.222 -7.591 1.00 66.44 159 ARG B C 1
ATOM 4271 O O . ARG B 1 138 ? 74.865 -21.121 -6.830 1.00 59.74 159 ARG B O 1
ATOM 4279 N N . PRO B 1 139 ? 74.595 -19.058 -7.720 1.00 67.69 160 PRO B N 1
ATOM 4280 C CA . PRO B 1 139 ? 73.271 -18.953 -7.119 1.00 68.46 160 PRO B CA 1
ATOM 4281 C C . PRO B 1 139 ? 72.308 -19.913 -7.801 1.00 68.43 160 PRO B C 1
ATOM 4282 O O . PRO B 1 139 ? 72.369 -20.096 -9.023 1.00 64.63 160 PRO B O 1
ATOM 4286 N N . CYS B 1 140 ? 71.450 -20.528 -6.994 1.00 68.77 161 CYS B N 1
ATOM 4287 C CA . CYS B 1 140 ? 70.424 -21.442 -7.470 1.00 60.25 161 CYS B CA 1
ATOM 4288 C C . CYS B 1 140 ? 69.486 -20.726 -8.418 1.00 59.33 161 CYS B C 1
ATOM 4289 O O . CYS B 1 140 ? 69.043 -19.612 -8.138 1.00 66.19 161 CYS B O 1
ATOM 4292 N N . ILE B 1 141 ? 69.186 -21.375 -9.537 1.00 48.32 162 ILE B N 1
ATOM 4293 C CA . ILE B 1 141 ? 68.299 -20.808 -10.538 1.00 47.26 162 ILE B CA 1
ATOM 4294 C C . ILE B 1 141 ? 66.841 -21.084 -10.195 1.00 64.54 162 ILE B C 1
ATOM 4295 O O . ILE B 1 141 ? 66.067 -20.150 -9.972 1.00 67.93 162 ILE B O 1
ATOM 4300 N N . ASP B 1 142 ? 66.468 -22.364 -10.175 1.00 67.82 163 ASP B N 1
ATOM 4301 C CA . ASP B 1 142 ? 65.149 -22.773 -9.707 1.00 54.03 163 ASP B CA 1
ATOM 4302 C C . ASP B 1 142 ? 65.157 -22.800 -8.204 1.00 57.83 163 ASP B C 1
ATOM 4303 O O . ASP B 1 142 ? 66.201 -23.032 -7.586 1.00 53.05 163 ASP B O 1
ATOM 4308 N N . GLN B 1 143 ? 63.986 -22.578 -7.618 1.00 67.23 164 GLN B N 1
ATOM 4309 C CA . GLN B 1 143 ? 63.824 -22.699 -6.176 1.00 66.34 164 GLN B CA 1
ATOM 4310 C C . GLN B 1 143 ? 64.166 -24.126 -5.743 1.00 62.55 164 GLN B C 1
ATOM 4311 O O . GLN B 1 143 ? 63.685 -25.117 -6.301 1.00 71.19 164 GLN B O 1
ATOM 4317 N N . LEU B 1 144 ? 65.044 -24.200 -4.761 1.00 55.33 165 LEU B N 1
ATOM 4318 C CA . LEU B 1 144 ? 65.589 -25.446 -4.267 1.00 58.17 165 LEU B CA 1
ATOM 4319 C C . LEU B 1 144 ? 64.493 -26.314 -3.662 1.00 58.92 165 LEU B C 1
ATOM 4320 O O . LEU B 1 144 ? 63.692 -25.842 -2.847 1.00 57.75 165 LEU B O 1
ATOM 4325 N N . LEU B 1 145 ? 64.462 -27.587 -4.040 1.00 54.45 166 LEU B N 1
ATOM 4326 C CA . LEU B 1 145 ? 63.420 -28.473 -3.537 1.00 47.42 166 LEU B CA 1
ATOM 4327 C C . LEU B 1 145 ? 63.677 -28.925 -2.118 1.00 46.91 166 LEU B C 1
ATOM 4328 O O . LEU B 1 145 ? 62.747 -29.253 -1.394 1.00 52.35 166 LEU B O 1
ATOM 4333 N N . TYR B 1 146 ? 64.939 -28.937 -1.715 1.00 45.59 167 TYR B N 1
ATOM 4334 C CA . TYR B 1 146 ? 65.267 -29.248 -0.331 1.00 41.07 167 TYR B CA 1
ATOM 4335 C C . TYR B 1 146 ? 64.718 -28.146 0.566 1.00 40.80 167 TYR B C 1
ATOM 4336 O O . TYR B 1 146 ? 64.452 -27.033 0.110 1.00 52.98 167 TYR B O 1
ATOM 4345 N N . SER B 1 147 ? 64.495 -28.451 1.831 1.00 35.42 168 SER B N 1
ATOM 4346 C CA . SER B 1 147 ? 64.053 -27.406 2.743 1.00 41.92 168 SER B CA 1
ATOM 4347 C C . SER B 1 147 ? 64.509 -27.689 4.171 1.00 50.21 168 SER B C 1
ATOM 4348 O O . SER B 1 147 ? 64.620 -28.847 4.580 1.00 53.51 168 SER B O 1
ATOM 4351 N N . GLN B 1 148 ? 64.777 -26.624 4.921 1.00 51.20 169 GLN B N 1
ATOM 4352 C CA . GLN B 1 148 ? 65.410 -26.741 6.226 1.00 51.57 169 GLN B CA 1
ATOM 4353 C C . GLN B 1 148 ? 64.437 -27.036 7.374 1.00 62.22 169 GLN B C 1
ATOM 4354 O O . GLN B 1 148 ? 63.307 -26.544 7.379 1.00 75.04 169 GLN B O 1
ATOM 4360 N N . ASP B 1 149 ? 64.873 -27.832 8.349 1.00 57.43 170 ASP B N 1
ATOM 4361 C CA . ASP B 1 149 ? 64.032 -28.095 9.521 1.00 72.44 170 ASP B CA 1
ATOM 4362 C C . ASP B 1 149 ? 64.455 -27.295 10.762 1.00 84.56 170 ASP B C 1
ATOM 4363 O O . ASP B 1 149 ? 65.342 -26.442 10.687 1.00 81.12 170 ASP B O 1
ATOM 4368 N N . LYS B 1 150 ? 63.801 -27.562 11.890 1.00 96.91 171 LYS B N 1
ATOM 4369 C CA . LYS B 1 150 ? 64.040 -26.810 13.125 1.00 99.80 171 LYS B CA 1
ATOM 4370 C C . LYS B 1 150 ? 65.332 -27.206 13.839 1.00 98.61 171 LYS B C 1
ATOM 4371 O O . LYS B 1 150 ? 65.708 -26.591 14.839 1.00 108.35 171 LYS B O 1
ATOM 4377 N N . HIS B 1 151 ? 65.987 -28.253 13.348 1.00 86.59 172 HIS B N 1
ATOM 4378 C CA . HIS B 1 151 ? 67.327 -28.602 13.811 1.00 80.60 172 HIS B CA 1
ATOM 4379 C C . HIS B 1 151 ? 68.379 -28.046 12.853 1.00 70.82 172 HIS B C 1
ATOM 4380 O O . HIS B 1 151 ? 69.576 -28.302 13.035 1.00 60.91 172 HIS B O 1
ATOM 4387 N N . GLU B 1 152 ? 67.905 -27.328 11.825 1.00 70.95 173 GLU B N 1
ATOM 4388 C CA . GLU B 1 152 ? 68.738 -26.680 10.796 1.00 72.46 173 GLU B CA 1
ATOM 4389 C C . GLU B 1 152 ? 69.182 -27.621 9.643 1.00 73.96 173 GLU B C 1
ATOM 4390 O O . GLU B 1 152 ? 69.854 -27.198 8.693 1.00 69.54 173 GLU B O 1
ATOM 4396 N N . TYR B 1 153 ? 68.812 -28.896 9.736 1.00 65.45 174 TYR B N 1
ATOM 4397 C CA . TYR B 1 153 ? 69.122 -29.862 8.686 1.00 63.54 174 TYR B CA 1
ATOM 4398 C C . TYR B 1 153 ? 68.226 -29.681 7.452 1.00 64.87 174 TYR B C 1
ATOM 4399 O O . TYR B 1 153 ? 67.068 -29.260 7.556 1.00 64.92 174 TYR B O 1
ATOM 4408 N N . TYR B 1 154 ? 68.761 -30.003 6.278 1.00 61.01 175 TYR B N 1
ATOM 4409 C CA . TYR B 1 154 ? 67.959 -29.987 5.060 1.00 53.44 175 TYR B CA 1
ATOM 4410 C C . TYR B 1 154 ? 67.294 -31.346 4.855 1.00 57.20 175 TYR B C 1
ATOM 4411 O O . TYR B 1 154 ? 67.953 -32.384 4.933 1.00 57.01 175 TYR B O 1
ATOM 4420 N N . ARG B 1 155 ? 65.985 -31.335 4.618 1.00 53.68 176 ARG B N 1
ATOM 4421 C CA . ARG B 1 155 ? 65.258 -32.544 4.250 1.00 53.02 176 ARG B CA 1
ATOM 4422 C C . ARG B 1 155 ? 64.922 -32.479 2.765 1.00 53.34 176 ARG B C 1
ATOM 4423 O O . ARG B 1 155 ? 64.782 -31.390 2.198 1.00 50.52 176 ARG B O 1
ATOM 4431 N N . GLY B 1 156 ? 64.822 -33.638 2.123 1.00 53.42 177 GLY B N 1
ATOM 4432 C CA . GLY B 1 156 ? 64.589 -33.675 0.690 1.00 51.22 177 GLY B CA 1
ATOM 4433 C C . GLY B 1 156 ? 63.931 -34.958 0.240 1.00 52.33 177 GLY B C 1
ATOM 4434 O O . GLY B 1 156 ? 63.469 -35.748 1.062 1.00 54.94 177 GLY B O 1
ATOM 4435 N N . TRP B 1 157 ? 63.855 -35.162 -1.070 1.00 56.44 178 TRP B N 1
ATOM 4436 C CA . TRP B 1 157 ? 63.292 -36.404 -1.581 1.00 49.70 178 TRP B CA 1
ATOM 4437 C C . TRP B 1 157 ? 64.140 -37.603 -1.163 1.00 42.38 178 TRP B C 1
ATOM 4438 O O . TRP B 1 157 ? 63.615 -38.555 -0.583 1.00 39.65 178 TRP B O 1
ATOM 4449 N N . PHE B 1 158 ? 65.438 -37.552 -1.462 1.00 35.63 179 PHE B N 1
ATOM 4450 C CA . PHE B 1 158 ? 66.381 -38.573 -0.987 1.00 43.02 179 PHE B CA 1
ATOM 4451 C C . PHE B 1 158 ? 65.920 -40.001 -1.223 1.00 40.73 179 PHE B C 1
ATOM 4452 O O . PHE B 1 158 ? 65.862 -40.804 -0.295 1.00 39.46 179 PHE B O 1
ATOM 4460 N N . TRP B 1 159 ? 65.544 -40.296 -2.455 1.00 39.53 180 TRP B N 1
ATOM 4461 C CA . TRP B 1 159 ? 65.223 -41.657 -2.851 1.00 39.00 180 TRP B CA 1
ATOM 4462 C C . TRP B 1 159 ? 64.102 -42.279 -2.040 1.00 39.05 180 TRP B C 1
ATOM 4463 O O . TRP B 1 159 ? 63.966 -43.503 -2.006 1.00 37.11 180 TRP B O 1
ATOM 4474 N N . GLY B 1 160 ? 63.282 -41.430 -1.425 1.00 37.68 181 GLY B N 1
ATOM 4475 C CA . GLY B 1 160 ? 62.160 -41.892 -0.632 1.00 45.37 181 GLY B CA 1
ATOM 4476 C C . GLY B 1 160 ? 62.497 -42.348 0.778 1.00 58.57 181 GLY B C 1
ATOM 4477 O O . GLY B 1 160 ? 61.691 -43.032 1.420 1.00 61.37 181 GLY B O 1
ATOM 4478 N N . TYR B 1 161 ? 63.673 -41.976 1.275 1.00 55.40 182 TYR B N 1
ATOM 4479 C CA . TYR B 1 161 ? 64.005 -42.298 2.654 1.00 61.62 182 TYR B CA 1
ATOM 4480 C C . TYR B 1 161 ? 63.805 -41.050 3.496 1.00 63.33 182 TYR B C 1
ATOM 4481 O O . TYR B 1 161 ? 64.678 -40.183 3.521 1.00 58.14 182 TYR B O 1
ATOM 4490 N N . GLU B 1 162 ? 62.705 -41.002 4.252 1.00 61.02 183 GLU B N 1
ATOM 4491 C CA . GLU B 1 162 ? 62.288 -39.758 4.905 1.00 60.08 183 GLU B CA 1
ATOM 4492 C C . GLU B 1 162 ? 63.320 -39.298 5.932 1.00 64.91 183 GLU B C 1
ATOM 4493 O O . GLU B 1 162 ? 63.500 -38.098 6.155 1.00 66.36 183 GLU B O 1
ATOM 4499 N N . GLU B 1 163 ? 64.003 -40.269 6.535 1.00 66.08 184 GLU B N 1
ATOM 4500 C CA . GLU B 1 163 ? 64.964 -40.032 7.614 1.00 59.55 184 GLU B CA 1
ATOM 4501 C C . GLU B 1 163 ? 66.204 -39.222 7.179 1.00 62.42 184 GLU B C 1
ATOM 4502 O O . GLU B 1 163 ? 66.756 -38.463 7.971 1.00 63.79 184 GLU B O 1
ATOM 4508 N N . THR B 1 164 ? 66.611 -39.366 5.918 1.00 55.15 185 THR B N 1
ATOM 4509 C CA . THR B 1 164 ? 67.833 -38.743 5.404 1.00 48.14 185 THR B CA 1
ATOM 4510 C C . THR B 1 164 ? 67.908 -37.243 5.674 1.00 45.64 185 THR B C 1
ATOM 4511 O O . THR B 1 164 ? 66.927 -36.519 5.465 1.00 44.37 185 THR B O 1
ATOM 4515 N N . ARG B 1 165 ? 69.080 -36.794 6.129 1.00 47.91 186 ARG B N 1
ATOM 4516 C CA . ARG B 1 165 ? 69.349 -35.384 6.433 1.00 46.33 186 ARG B CA 1
ATOM 4517 C C . ARG B 1 165 ? 70.591 -34.916 5.694 1.00 46.51 186 ARG B C 1
ATOM 4518 O O . ARG B 1 165 ? 71.650 -35.530 5.817 1.00 58.23 186 ARG B O 1
ATOM 4526 N N . GLY B 1 166 ? 70.468 -33.870 4.884 1.00 44.88 187 GLY B N 1
ATOM 4527 C CA . GLY B 1 166 ? 71.657 -33.197 4.387 1.00 50.30 187 GLY B CA 1
ATOM 4528 C C . GLY B 1 166 ? 72.097 -32.057 5.287 1.00 51.31 187 GLY B C 1
ATOM 4529 O O . GLY B 1 166 ? 71.259 -31.285 5.739 1.00 57.96 187 GLY B O 1
ATOM 4530 N N . LEU B 1 167 ? 73.404 -31.900 5.477 1.00 48.72 188 LEU B N 1
ATOM 4531 C CA . LEU B 1 167 ? 73.938 -30.862 6.362 1.00 51.30 188 LEU B CA 1
ATOM 4532 C C . LEU B 1 167 ? 74.046 -29.499 5.687 1.00 57.59 188 LEU B C 1
ATOM 4533 O O . LEU B 1 167 ? 73.985 -28.461 6.357 1.00 64.24 188 LEU B O 1
ATOM 4538 N N . ASN B 1 168 ? 74.240 -29.506 4.369 1.00 53.66 189 ASN B N 1
ATOM 4539 C CA . ASN B 1 168 ? 74.351 -28.267 3.614 1.00 59.02 189 ASN B CA 1
ATOM 4540 C C . ASN B 1 168 ? 73.949 -28.462 2.155 1.00 59.66 189 ASN B C 1
ATOM 4541 O O . ASN B 1 168 ? 74.193 -29.524 1.584 1.00 65.87 189 ASN B O 1
ATOM 4546 N N . VAL B 1 169 ? 73.356 -27.441 1.540 1.00 54.45 190 VAL B N 1
ATOM 4547 C CA . VAL B 1 169 ? 72.920 -27.539 0.142 1.00 46.60 190 VAL B CA 1
ATOM 4548 C C . VAL B 1 169 ? 73.196 -26.279 -0.667 1.00 49.76 190 VAL B C 1
ATOM 4549 O O . VAL B 1 169 ? 72.834 -25.179 -0.260 1.00 61.71 190 VAL B O 1
ATOM 4553 N N . SER B 1 170 ? 73.829 -26.444 -1.820 1.00 49.31 191 SER B N 1
ATOM 4554 C CA . SER B 1 170 ? 73.961 -25.356 -2.778 1.00 51.11 191 SER B CA 1
ATOM 4555 C C . SER B 1 170 ? 73.861 -25.897 -4.194 1.00 54.90 191 SER B C 1
ATOM 4556 O O . SER B 1 170 ? 73.907 -27.114 -4.416 1.00 57.23 191 SER B O 1
ATOM 4559 N N . CYS B 1 171 ? 73.702 -24.995 -5.153 1.00 52.85 192 CYS B N 1
ATOM 4560 C CA . CYS B 1 171 ? 73.673 -25.399 -6.547 1.00 51.98 192 CYS B CA 1
ATOM 4561 C C . CYS B 1 171 ? 75.040 -25.166 -7.169 1.00 55.71 192 CYS B C 1
ATOM 4562 O O . CYS B 1 171 ? 75.741 -24.215 -6.803 1.00 54.67 192 CYS B O 1
ATOM 4565 N N . LEU B 1 172 ? 75.414 -26.065 -8.081 1.00 57.54 193 LEU B N 1
ATOM 4566 C CA . LEU B 1 172 ? 76.612 -25.951 -8.914 1.00 50.90 193 LEU B CA 1
ATOM 4567 C C . LEU B 1 172 ? 76.206 -25.809 -10.371 1.00 55.42 193 LEU B C 1
ATOM 4568 O O . LEU B 1 172 ? 75.520 -26.681 -10.909 1.00 61.19 193 LEU B O 1
ATOM 4573 N N . SER B 1 173 ? 76.622 -24.729 -11.024 1.00 53.72 194 SER B N 1
ATOM 4574 C CA . SER B 1 173 ? 76.462 -24.661 -12.473 1.00 49.98 194 SER B CA 1
ATOM 4575 C C . SER B 1 173 ? 77.572 -25.479 -13.121 1.00 52.33 194 SER B C 1
ATOM 4576 O O . SER B 1 173 ? 78.720 -25.423 -12.678 1.00 54.63 194 SER B O 1
ATOM 4579 N N . VAL B 1 174 ? 77.225 -26.252 -14.150 1.00 52.88 195 VAL B N 1
ATOM 4580 C CA . VAL B 1 174 ? 78.159 -27.214 -14.752 1.00 53.54 195 VAL B CA 1
ATOM 4581 C C . VAL B 1 174 ? 77.930 -27.352 -16.263 1.00 48.85 195 VAL B C 1
ATOM 4582 O O . VAL B 1 174 ? 76.830 -27.100 -16.753 1.00 40.48 195 VAL B O 1
ATOM 4586 N N . GLN B 1 175 ? 78.967 -27.741 -17.003 1.00 57.10 196 GLN B N 1
ATOM 4587 C CA . GLN B 1 175 ? 78.817 -27.930 -18.443 1.00 61.70 196 GLN B CA 1
ATOM 4588 C C . GLN B 1 175 ? 79.209 -29.310 -19.003 1.00 61.64 196 GLN B C 1
ATOM 4589 O O . GLN B 1 175 ? 78.385 -29.993 -19.616 1.00 73.06 196 GLN B O 1
ATOM 4595 N N . GLY B 1 176 ? 80.447 -29.728 -18.802 1.00 51.75 197 GLY B N 1
ATOM 4596 C CA . GLY B 1 176 ? 80.997 -30.809 -19.613 1.00 62.97 197 GLY B CA 1
ATOM 4597 C C . GLY B 1 176 ? 80.724 -32.269 -19.262 1.00 55.05 197 GLY B C 1
ATOM 4598 O O . GLY B 1 176 ? 79.612 -32.640 -18.868 1.00 39.69 197 GLY B O 1
ATOM 4599 N N . SER B 1 177 ? 81.731 -33.108 -19.518 1.00 56.66 198 SER B N 1
ATOM 4600 C CA . SER B 1 177 ? 81.746 -34.506 -19.085 1.00 62.79 198 SER B CA 1
ATOM 4601 C C . SER B 1 177 ? 81.760 -34.629 -17.553 1.00 67.15 198 SER B C 1
ATOM 4602 O O . SER B 1 177 ? 82.231 -33.733 -16.850 1.00 64.43 198 SER B O 1
ATOM 4605 N N . ALA B 1 178 ? 81.266 -35.757 -17.048 1.00 66.26 199 ALA B N 1
ATOM 4606 C CA . ALA B 1 178 ? 81.061 -35.948 -15.614 1.00 58.41 199 ALA B CA 1
ATOM 4607 C C . ALA B 1 178 ? 82.329 -35.791 -14.773 1.00 66.85 199 ALA B C 1
ATOM 4608 O O . ALA B 1 178 ? 82.270 -35.396 -13.612 1.00 72.13 199 ALA B O 1
ATOM 4610 N N . SER B 1 179 ? 83.480 -36.082 -15.353 1.00 68.42 200 SER B N 1
ATOM 4611 C CA . SER B 1 179 ? 84.718 -35.970 -14.596 1.00 69.55 200 SER B CA 1
ATOM 4612 C C . SER B 1 179 ? 85.168 -34.521 -14.374 1.00 73.83 200 SER B C 1
ATOM 4613 O O . SER B 1 179 ? 86.153 -34.282 -13.675 1.00 84.28 200 SER B O 1
ATOM 4616 N N . ILE B 1 180 ? 84.460 -33.559 -14.966 1.00 60.76 201 ILE B N 1
ATOM 4617 C CA . ILE B 1 180 ? 84.800 -32.147 -14.773 1.00 62.17 201 ILE B CA 1
ATOM 4618 C C . ILE B 1 180 ? 84.523 -31.697 -13.336 1.00 69.38 201 ILE B C 1
ATOM 4619 O O . ILE B 1 180 ? 84.991 -30.650 -12.892 1.00 66.41 201 ILE B O 1
ATOM 4624 N N . VAL B 1 181 ? 83.740 -32.488 -12.617 1.00 73.04 202 VAL B N 1
ATOM 4625 C CA . VAL B 1 181 ? 83.390 -32.172 -11.242 1.00 69.77 202 VAL B CA 1
ATOM 4626 C C . VAL B 1 181 ? 84.448 -32.662 -10.233 1.00 70.13 202 VAL B C 1
ATOM 4627 O O . VAL B 1 181 ? 84.555 -32.137 -9.120 1.00 74.09 202 VAL B O 1
ATOM 4631 N N . ALA B 1 182 ? 85.276 -33.613 -10.661 1.00 68.31 203 ALA B N 1
ATOM 4632 C CA . ALA B 1 182 ? 86.280 -34.243 -9.787 1.00 68.07 203 ALA B CA 1
ATOM 4633 C C . ALA B 1 182 ? 87.301 -33.322 -9.089 1.00 65.42 203 ALA B C 1
ATOM 4634 O O . ALA B 1 182 ? 87.553 -33.492 -7.905 1.00 61.70 203 ALA B O 1
ATOM 4636 N N . PRO B 1 183 ? 87.905 -32.362 -9.813 1.00 71.60 204 PRO B N 1
ATOM 4637 C CA . PRO B 1 183 ? 88.830 -31.481 -9.095 1.00 73.27 204 PRO B CA 1
ATOM 4638 C C . PRO B 1 183 ? 88.173 -30.701 -7.953 1.00 67.00 204 PRO B C 1
ATOM 4639 O O . PRO B 1 183 ? 88.734 -30.649 -6.859 1.00 62.88 204 PRO B O 1
ATOM 4643 N N . LEU B 1 184 ? 87.004 -30.120 -8.201 1.00 69.57 205 LEU B N 1
ATOM 4644 C CA . LEU B 1 184 ? 86.287 -29.378 -7.166 1.00 70.70 205 LEU B CA 1
ATOM 4645 C C . LEU B 1 184 ? 85.937 -30.275 -5.985 1.00 73.80 205 LEU B C 1
ATOM 4646 O O . LEU B 1 184 ? 85.987 -29.852 -4.829 1.00 73.27 205 LEU B O 1
ATOM 4651 N N . LEU B 1 185 ? 85.553 -31.509 -6.284 1.00 73.95 206 LEU B N 1
ATOM 4652 C CA . LEU B 1 185 ? 85.181 -32.457 -5.246 1.00 73.83 206 LEU B CA 1
ATOM 4653 C C . LEU B 1 185 ? 86.366 -32.849 -4.386 1.00 76.49 206 LEU B C 1
ATOM 4654 O O . LEU B 1 185 ? 86.189 -33.341 -3.275 1.00 70.77 206 LEU B O 1
ATOM 4659 N N . LEU B 1 186 ? 87.571 -32.666 -4.923 1.00 84.64 207 LEU B N 1
ATOM 4660 C CA . LEU B 1 186 ? 88.801 -33.005 -4.208 1.00 78.67 207 LEU B CA 1
ATOM 4661 C C . LEU B 1 186 ? 89.413 -31.834 -3.437 1.00 78.59 207 LEU B C 1
ATOM 4662 O O . LEU B 1 186 ? 90.307 -32.038 -2.622 1.00 72.21 207 LEU B O 1
ATOM 4667 N N . ARG B 1 187 ? 88.931 -30.618 -3.696 1.00 83.15 208 ARG B N 1
ATOM 4668 C CA . ARG B 1 187 ? 89.395 -29.438 -2.971 1.00 87.04 208 ARG B CA 1
ATOM 4669 C C . ARG B 1 187 ? 88.757 -29.306 -1.587 1.00 107.52 208 ARG B C 1
ATOM 4670 O O . ARG B 1 187 ? 89.471 -29.155 -0.590 1.00 109.35 208 ARG B O 1
ATOM 4678 N N . ASN B 1 188 ? 87.426 -29.391 -1.506 1.00 120.96 209 ASN B N 1
ATOM 4679 C CA . ASN B 1 188 ? 86.781 -29.278 -0.199 1.00 125.38 209 ASN B CA 1
ATOM 4680 C C . ASN B 1 188 ? 86.594 -30.673 0.376 1.00 128.76 209 ASN B C 1
ATOM 4681 O O . ASN B 1 188 ? 85.621 -31.365 0.058 1.00 126.22 209 ASN B O 1
ATOM 4686 N N . THR B 1 189 ? 87.487 -31.032 1.298 1.00 128.99 210 THR B N 1
ATOM 4687 C CA . THR B 1 189 ? 87.598 -32.406 1.791 1.00 128.86 210 THR B CA 1
ATOM 4688 C C . THR B 1 189 ? 86.857 -32.562 3.117 1.00 122.44 210 THR B C 1
ATOM 4689 O O . THR B 1 189 ? 86.764 -33.658 3.687 1.00 111.30 210 THR B O 1
ATOM 4693 N N . SER B 1 190 ? 86.309 -31.443 3.579 1.00 124.12 211 SER B N 1
ATOM 4694 C CA . SER B 1 190 ? 85.511 -31.397 4.794 1.00 122.49 211 SER B CA 1
ATOM 4695 C C . SER B 1 190 ? 84.285 -32.297 4.657 1.00 121.25 211 SER B C 1
ATOM 4696 O O . SER B 1 190 ? 83.698 -32.729 5.656 1.00 124.02 211 SER B O 1
ATOM 4699 N N . ALA B 1 191 ? 83.927 -32.590 3.407 1.00 104.49 212 ALA B N 1
ATOM 4700 C CA . ALA B 1 191 ? 82.726 -33.347 3.097 1.00 77.89 212 ALA B CA 1
ATOM 4701 C C . ALA B 1 191 ? 83.041 -34.829 2.969 1.00 69.00 212 ALA B C 1
ATOM 4702 O O . ALA B 1 191 ? 83.686 -35.256 2.016 1.00 60.09 212 ALA B O 1
ATOM 4704 N N . ARG B 1 192 ? 82.566 -35.614 3.929 1.00 72.56 213 ARG B N 1
ATOM 4705 C CA . ARG B 1 192 ? 82.818 -37.049 3.927 1.00 74.59 213 ARG B CA 1
ATOM 4706 C C . ARG B 1 192 ? 81.949 -37.690 2.865 1.00 69.35 213 ARG B C 1
ATOM 4707 O O . ARG B 1 192 ? 82.371 -38.603 2.157 1.00 72.99 213 ARG B O 1
ATOM 4715 N N . SER B 1 193 ? 80.723 -37.200 2.759 1.00 59.13 214 SER B N 1
ATOM 4716 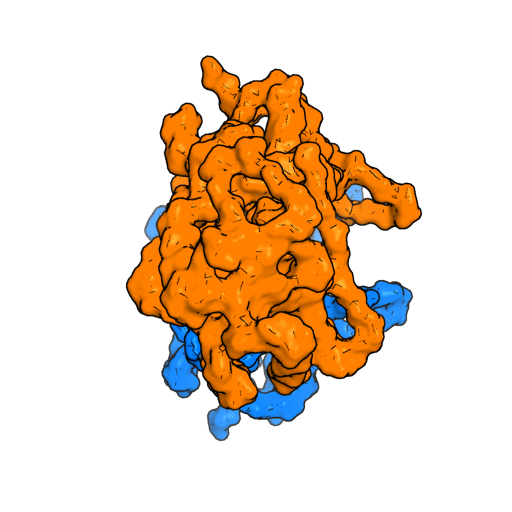C CA . SER B 1 193 ? 79.785 -37.733 1.794 1.00 52.78 214 SER B CA 1
ATOM 4717 C C . SER B 1 193 ? 79.257 -36.591 0.940 1.00 53.22 214 SER B C 1
ATOM 4718 O O . SER B 1 193 ? 79.025 -35.488 1.438 1.00 56.61 214 SER B O 1
ATOM 4721 N N . VAL B 1 194 ? 79.091 -36.851 -0.352 1.00 51.25 215 VAL B N 1
ATOM 4722 C CA . VAL B 1 194 ? 78.626 -35.822 -1.279 1.00 56.61 215 VAL B CA 1
ATOM 4723 C C . VAL B 1 194 ? 77.551 -36.329 -2.246 1.00 56.46 215 VAL B C 1
ATOM 4724 O O . VAL B 1 194 ? 77.662 -37.415 -2.823 1.00 57.90 215 VAL B O 1
ATOM 4728 N N . MET B 1 195 ? 76.504 -35.535 -2.420 1.00 49.30 216 MET B N 1
ATOM 4729 C CA . MET B 1 195 ? 75.433 -35.929 -3.310 1.00 43.04 216 MET B CA 1
ATOM 4730 C C . MET B 1 195 ? 75.264 -34.959 -4.460 1.00 54.24 216 MET B C 1
ATOM 4731 O O . MET B 1 195 ? 75.111 -33.750 -4.243 1.00 53.85 216 MET B O 1
ATOM 4736 N N . LEU B 1 196 ? 75.279 -35.488 -5.682 1.00 52.10 217 LEU B N 1
ATOM 4737 C CA . LEU B 1 196 ? 74.998 -34.657 -6.835 1.00 48.40 217 LEU B CA 1
ATOM 4738 C C . LEU B 1 196 ? 73.579 -34.920 -7.297 1.00 48.88 217 LEU B C 1
ATOM 4739 O O . LEU B 1 196 ? 73.304 -35.955 -7.907 1.00 59.23 217 LEU B O 1
ATOM 4744 N N . ASP B 1 197 ? 72.685 -33.976 -7.014 1.00 37.17 218 ASP B N 1
ATOM 4745 C CA . ASP B 1 197 ? 71.317 -34.022 -7.530 1.00 39.41 218 ASP B CA 1
ATOM 4746 C C . ASP B 1 197 ? 71.281 -33.464 -8.947 1.00 41.80 218 ASP B C 1
ATOM 4747 O O . ASP B 1 197 ? 72.165 -32.694 -9.332 1.00 44.79 218 ASP B O 1
ATOM 4752 N N . ARG B 1 198 ? 70.266 -33.856 -9.712 1.00 35.33 219 ARG B N 1
ATOM 4753 C CA . ARG B 1 198 ? 70.168 -33.503 -11.128 1.00 36.52 219 ARG B CA 1
ATOM 4754 C C . ARG B 1 198 ? 71.407 -33.951 -11.904 1.00 41.80 219 ARG B C 1
ATOM 4755 O O . ARG B 1 198 ? 71.883 -33.243 -12.795 1.00 43.02 219 ARG B O 1
ATOM 4763 N N . ALA B 1 199 ? 71.907 -35.137 -11.567 1.00 36.07 220 ALA B N 1
ATOM 4764 C CA . ALA B 1 199 ? 73.101 -35.694 -12.196 1.00 38.31 220 ALA B CA 1
ATOM 4765 C C . ALA B 1 199 ? 73.033 -35.744 -13.721 1.00 41.12 220 ALA B C 1
ATOM 4766 O O . ALA B 1 199 ? 74.072 -35.761 -14.385 1.00 35.97 220 ALA B O 1
ATOM 4768 N N . GLU B 1 200 ? 71.826 -35.754 -14.280 1.00 43.15 221 GLU B N 1
ATOM 4769 C CA . GLU B 1 200 ? 71.685 -35.847 -15.733 1.00 43.09 221 GLU B CA 1
ATOM 4770 C C . GLU B 1 200 ? 72.335 -34.670 -16.454 1.00 44.36 221 GLU B C 1
ATOM 4771 O O . GLU B 1 200 ? 72.603 -34.750 -17.653 1.00 46.19 221 GLU B O 1
ATOM 4777 N N . ASN B 1 201 ? 72.582 -33.582 -15.727 1.00 39.28 222 ASN B N 1
ATOM 4778 C CA . ASN B 1 201 ? 73.325 -32.445 -16.267 1.00 36.92 222 ASN B CA 1
ATOM 4779 C C . ASN B 1 201 ? 74.754 -32.781 -16.700 1.00 39.99 222 ASN B C 1
ATOM 4780 O O . ASN B 1 201 ? 75.337 -32.070 -17.520 1.00 47.61 222 ASN B O 1
ATOM 4785 N N . LEU B 1 202 ? 75.326 -33.851 -16.147 1.00 37.20 223 LEU B N 1
ATOM 4786 C CA . LEU B 1 202 ? 76.653 -34.297 -16.569 1.00 37.48 223 LEU B CA 1
ATOM 4787 C C . LEU B 1 202 ? 76.600 -35.156 -17.827 1.00 47.31 223 LEU B C 1
ATOM 4788 O O . LEU B 1 202 ? 75.748 -36.054 -17.960 1.00 40.01 223 LEU B O 1
ATOM 4793 N N . LEU B 1 203 ? 77.526 -34.895 -18.743 1.00 44.16 224 LEU B N 1
ATOM 4794 C CA . LEU B 1 203 ? 77.655 -35.737 -19.918 1.00 44.01 224 LEU B CA 1
ATOM 4795 C C . LEU B 1 203 ? 78.533 -36.951 -19.607 1.00 51.22 224 LEU B C 1
ATOM 4796 O O . LEU B 1 203 ? 79.044 -37.071 -18.500 1.00 53.35 224 LEU B O 1
ATOM 4801 N N . HIS B 1 204 ? 78.680 -37.860 -20.569 1.00 54.87 225 HIS B N 1
ATOM 4802 C CA . HIS B 1 204 ? 79.611 -38.979 -20.443 1.00 46.03 225 HIS B CA 1
ATOM 4803 C C . HIS B 1 204 ? 80.988 -38.428 -20.653 1.00 53.26 225 HIS B C 1
ATOM 4804 O O . HIS B 1 204 ? 81.131 -37.358 -21.249 1.00 55.28 225 HIS B O 1
ATOM 4811 N N . ASP B 1 205 ? 82.010 -39.156 -20.211 1.00 53.80 226 ASP B N 1
ATOM 4812 C CA . ASP B 1 205 ? 83.366 -38.704 -20.484 1.00 60.26 226 ASP B CA 1
ATOM 4813 C C . ASP B 1 205 ? 83.651 -38.932 -21.962 1.00 66.82 226 ASP B C 1
ATOM 4814 O O . ASP B 1 205 ? 83.740 -37.978 -22.741 1.00 69.32 226 ASP B O 1
ATOM 4819 N N . HIS B 1 206 ? 83.792 -40.196 -22.345 1.00 65.94 227 HIS B N 1
ATOM 4820 C CA . HIS B 1 206 ? 83.833 -40.557 -23.752 1.00 74.91 227 HIS B CA 1
ATOM 4821 C C . HIS B 1 206 ? 82.974 -41.799 -23.975 1.00 71.38 227 HIS B C 1
ATOM 4822 O O . HIS B 1 206 ? 83.325 -42.893 -23.525 1.00 73.29 227 HIS B O 1
ATOM 4829 N N . TYR B 1 207 ? 81.879 -41.646 -24.711 1.00 64.58 228 TYR B N 1
ATOM 4830 C CA . TYR B 1 207 ? 80.845 -42.677 -24.712 1.00 60.40 228 TYR B CA 1
ATOM 4831 C C . TYR B 1 207 ? 81.221 -43.991 -25.417 1.00 59.64 228 TYR B C 1
ATOM 4832 O O . TYR B 1 207 ? 80.913 -45.078 -24.931 1.00 56.53 228 TYR B O 1
ATOM 4841 N N . GLY B 1 208 ? 81.888 -43.909 -26.555 1.00 61.41 229 GLY B N 1
ATOM 4842 C CA . GLY B 1 208 ? 82.221 -45.126 -27.274 1.00 67.98 229 GLY B CA 1
ATOM 4843 C C . GLY B 1 208 ? 83.384 -45.913 -26.699 1.00 78.57 229 GLY B C 1
ATOM 4844 O O . GLY B 1 208 ? 83.610 -47.051 -27.105 1.00 77.47 229 GLY B O 1
ATOM 4845 N N . GLY B 1 209 ? 84.105 -45.317 -25.745 1.00 86.99 230 GLY B N 1
ATOM 4846 C CA . GLY B 1 209 ? 85.425 -45.789 -25.338 1.00 81.31 230 GLY B CA 1
ATOM 4847 C C . GLY B 1 209 ? 85.531 -46.893 -24.298 1.00 72.80 230 GLY B C 1
ATOM 4848 O O . GLY B 1 209 ? 84.534 -47.298 -23.702 1.00 70.35 230 GLY B O 1
ATOM 4849 N N . LYS B 1 210 ? 86.758 -47.368 -24.079 1.00 66.27 231 LYS B N 1
ATOM 4850 C CA . LYS B 1 210 ? 87.019 -48.494 -23.180 1.00 59.67 231 LYS B CA 1
ATOM 4851 C C . LYS B 1 210 ? 86.467 -48.257 -21.803 1.00 65.67 231 LYS B C 1
ATOM 4852 O O . LYS B 1 210 ? 85.798 -49.127 -21.241 1.00 67.86 231 LYS B O 1
ATOM 4858 N N . GLU B 1 211 ? 86.767 -47.079 -21.262 1.00 66.56 232 GLU B N 1
ATOM 4859 C CA . GLU B 1 211 ? 86.342 -46.737 -19.916 1.00 68.05 232 GLU B CA 1
ATOM 4860 C C . GLU B 1 211 ? 84.830 -46.865 -19.786 1.00 69.85 232 GLU B C 1
ATOM 4861 O O . GLU B 1 211 ? 84.340 -47.468 -18.826 1.00 64.94 232 GLU B O 1
ATOM 4867 N N . TYR B 1 212 ? 84.097 -46.308 -20.751 1.00 65.88 233 TYR B N 1
ATOM 4868 C CA . TYR B 1 212 ? 82.648 -46.460 -20.767 1.00 60.02 233 TYR B CA 1
ATOM 4869 C C . TYR B 1 212 ? 82.275 -47.934 -20.769 1.00 57.71 233 TYR B C 1
ATOM 4870 O O . TYR B 1 212 ? 81.463 -48.403 -19.969 1.00 49.49 233 TYR B O 1
ATOM 4879 N N . TRP B 1 213 ? 82.861 -48.651 -21.713 1.00 57.07 234 TRP B N 1
ATOM 4880 C CA . TRP B 1 213 ? 82.479 -50.018 -21.958 1.00 58.23 234 TRP B CA 1
ATOM 4881 C C . TRP B 1 213 ? 82.799 -50.903 -20.784 1.00 50.61 234 TRP B C 1
ATOM 4882 O O . TRP B 1 213 ? 82.147 -51.920 -20.585 1.00 41.04 234 TRP B O 1
ATOM 4893 N N . ASP B 1 214 ? 83.798 -50.511 -20.005 1.00 53.54 235 ASP B N 1
ATOM 4894 C CA . ASP B 1 214 ? 84.089 -51.224 -18.774 1.00 66.53 235 ASP B CA 1
ATOM 4895 C C . ASP B 1 214 ? 82.906 -51.096 -17.818 1.00 64.67 235 ASP B C 1
ATOM 4896 O O . ASP B 1 214 ? 82.401 -52.092 -17.306 1.00 65.29 235 ASP B O 1
ATOM 4901 N N . THR B 1 215 ? 82.447 -49.872 -17.598 1.00 59.65 236 THR B N 1
ATOM 4902 C CA . THR B 1 215 ? 81.253 -49.669 -16.796 1.00 58.19 236 THR B CA 1
ATOM 4903 C C . THR B 1 215 ? 80.063 -50.415 -17.408 1.00 64.23 236 THR B C 1
ATOM 4904 O O . THR B 1 215 ? 79.427 -51.233 -16.742 1.00 63.69 236 THR B O 1
ATOM 4908 N N . ARG B 1 216 ? 79.787 -50.152 -18.684 1.00 69.78 237 ARG B N 1
ATOM 4909 C CA . ARG B 1 216 ? 78.617 -50.727 -19.361 1.00 72.24 237 ARG B CA 1
ATOM 4910 C C . ARG B 1 216 ? 78.585 -52.250 -19.366 1.00 68.43 237 ARG B C 1
ATOM 4911 O O . ARG B 1 216 ? 77.548 -52.855 -19.097 1.00 68.25 237 ARG B O 1
ATOM 4919 N N . ARG B 1 217 ? 79.720 -52.860 -19.692 1.00 63.83 238 ARG B N 1
ATOM 4920 C CA . ARG B 1 217 ? 79.824 -54.312 -19.754 1.00 62.62 238 ARG B CA 1
ATOM 4921 C C . ARG B 1 217 ? 79.611 -54.872 -18.354 1.00 63.51 238 ARG B C 1
ATOM 4922 O O . ARG B 1 217 ? 79.158 -56.002 -18.187 1.00 64.05 238 ARG B O 1
ATOM 4930 N N . SER B 1 218 ? 79.915 -54.059 -17.348 1.00 65.76 239 SER B N 1
ATOM 4931 C CA . SER B 1 218 ? 79.876 -54.515 -15.968 1.00 60.41 239 SER B CA 1
ATOM 4932 C C . SER B 1 218 ? 78.475 -54.564 -15.416 1.00 51.69 239 SER B C 1
ATOM 4933 O O . SER B 1 218 ? 78.276 -55.074 -14.318 1.00 52.05 239 SER B O 1
ATOM 4936 N N . MET B 1 219 ? 77.496 -54.041 -16.147 1.00 47.03 240 MET B N 1
ATOM 4937 C CA . MET B 1 219 ? 76.159 -54.032 -15.575 1.00 50.58 240 MET B CA 1
ATOM 4938 C C . MET B 1 219 ? 75.446 -55.241 -16.129 1.00 52.16 240 MET B C 1
ATOM 4939 O O . MET B 1 219 ? 74.863 -55.205 -17.208 1.00 68.01 240 MET B O 1
ATOM 4944 N N . VAL B 1 220 ? 75.410 -56.288 -15.321 1.00 45.58 241 VAL B N 1
ATOM 4945 C CA . VAL B 1 220 ? 74.865 -57.547 -15.767 1.00 52.28 241 VAL B CA 1
ATOM 4946 C C . VAL B 1 220 ? 73.666 -57.868 -14.908 1.00 60.33 241 VAL B C 1
ATOM 4947 O O . VAL B 1 220 ? 73.726 -57.836 -13.678 1.00 61.83 241 VAL B O 1
ATOM 4951 N N . PHE B 1 221 ? 72.561 -58.136 -15.586 1.00 67.92 242 PHE B N 1
ATOM 4952 C CA . PHE B 1 221 ? 71.280 -58.343 -14.942 1.00 69.52 242 PHE B CA 1
ATOM 4953 C C . PHE B 1 221 ? 71.362 -59.455 -13.889 1.00 70.29 242 PHE B C 1
ATOM 4954 O O . PHE B 1 221 ? 72.136 -60.408 -14.036 1.00 69.15 242 PHE B O 1
ATOM 4962 N N . ALA B 1 222 ? 70.586 -59.301 -12.817 1.00 67.74 243 ALA B N 1
ATOM 4963 C CA . ALA B 1 222 ? 70.520 -60.283 -11.733 1.00 67.38 243 ALA B CA 1
ATOM 4964 C C . ALA B 1 222 ? 70.179 -61.670 -12.271 1.00 68.41 243 ALA B C 1
ATOM 4965 O O . ALA B 1 222 ? 69.373 -61.798 -13.19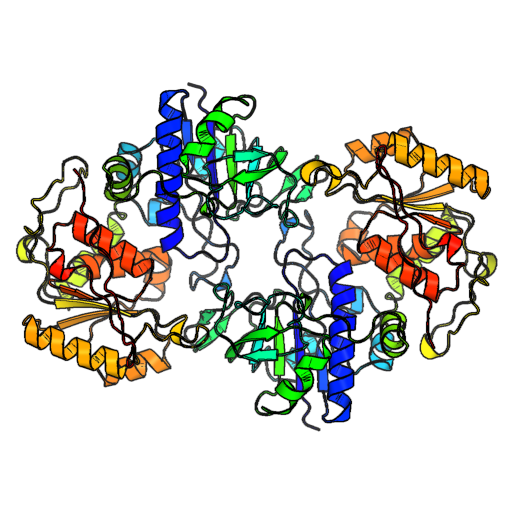5 1.00 64.91 243 ALA B O 1
ATOM 4967 N N . ARG B 1 223 ? 70.791 -62.700 -11.695 1.00 72.78 244 ARG B N 1
ATOM 4968 C CA . ARG B 1 223 ? 70.646 -64.048 -12.226 1.00 75.01 244 ARG B CA 1
ATOM 4969 C C . ARG B 1 223 ? 69.189 -64.426 -12.490 1.00 76.47 244 ARG B C 1
ATOM 4970 O O . ARG B 1 223 ? 68.863 -64.897 -13.581 1.00 75.35 244 ARG B O 1
ATOM 4978 N N . HIS B 1 224 ? 68.310 -64.175 -11.519 1.00 72.28 245 HIS B N 1
ATOM 4979 C CA . HIS B 1 224 ? 66.917 -64.609 -11.632 1.00 65.16 245 HIS B CA 1
ATOM 4980 C C . HIS B 1 224 ? 66.220 -63.981 -12.830 1.00 67.89 245 HIS B C 1
ATOM 4981 O O . HIS B 1 224 ? 65.276 -64.554 -13.374 1.00 72.72 245 HIS B O 1
ATOM 4988 N N . LEU B 1 225 ? 66.693 -62.811 -13.251 1.00 61.53 246 LEU B N 1
ATOM 4989 C CA . LEU B 1 225 ? 66.082 -62.126 -14.387 1.00 58.59 246 LEU B CA 1
ATOM 4990 C C . LEU B 1 225 ? 66.449 -62.799 -15.712 1.00 57.38 246 LEU B C 1
ATOM 4991 O O . LEU B 1 225 ? 65.581 -63.076 -16.544 1.00 55.36 246 LEU B O 1
ATOM 4996 N N . ARG B 1 226 ? 67.730 -63.084 -15.899 1.00 50.82 247 ARG B N 1
ATOM 4997 C CA . ARG B 1 226 ? 68.149 -63.828 -17.074 1.00 50.65 247 ARG B CA 1
ATOM 4998 C C . ARG B 1 226 ? 67.533 -65.235 -17.055 1.00 56.90 247 ARG B C 1
ATOM 4999 O O . ARG B 1 226 ? 67.059 -65.725 -18.074 1.00 60.86 247 ARG B O 1
ATOM 5007 N N . GLU B 1 227 ? 67.519 -65.868 -15.888 1.00 62.28 248 GLU B N 1
ATOM 5008 C CA . GLU B 1 227 ? 66.903 -67.182 -15.738 1.00 72.25 248 GLU B CA 1
ATOM 5009 C C . GLU B 1 227 ? 65.458 -67.179 -16.238 1.00 70.22 248 GLU B C 1
ATOM 5010 O O . GLU B 1 227 ? 65.013 -68.161 -16.830 1.00 89.08 248 GLU B O 1
ATOM 5016 N N . VAL B 1 228 ? 64.733 -66.081 -16.014 1.00 50.40 249 VAL B N 1
ATOM 5017 C CA . VAL B 1 228 ? 63.351 -65.958 -16.499 1.00 53.13 249 VAL B CA 1
ATOM 5018 C C . VAL B 1 228 ? 63.296 -65.796 -18.015 1.00 59.72 249 VAL B C 1
ATOM 5019 O O . VAL B 1 228 ? 62.436 -66.374 -18.689 1.00 60.01 249 VAL B O 1
ATOM 5023 N N . GLY B 1 229 ? 64.217 -65.001 -18.545 1.00 61.44 250 GLY B N 1
ATOM 5024 C CA . GLY B 1 229 ? 64.260 -64.735 -19.968 1.00 66.26 250 GLY B CA 1
ATOM 5025 C C . GLY B 1 229 ? 64.674 -65.952 -20.769 1.00 72.02 250 GLY B C 1
ATOM 5026 O O . GLY B 1 229 ? 64.136 -66.216 -21.846 1.00 78.49 250 GLY B O 1
ATOM 5027 N N . ASP B 1 230 ? 65.637 -66.697 -20.240 1.00 67.85 251 ASP B N 1
ATOM 5028 C CA . ASP B 1 230 ? 66.107 -67.901 -20.906 1.00 65.44 251 ASP B CA 1
ATOM 5029 C C . ASP B 1 230 ? 64.999 -68.942 -20.915 1.00 61.07 251 ASP B C 1
ATOM 5030 O O . ASP B 1 230 ? 64.821 -69.677 -21.901 1.00 60.31 251 ASP B O 1
ATOM 5035 N N . GLU B 1 231 ? 64.262 -68.989 -19.808 1.00 50.62 252 GLU B N 1
ATOM 5036 C CA . GLU B 1 231 ? 63.066 -69.810 -19.699 1.00 63.25 252 GLU B CA 1
ATOM 5037 C C . GLU B 1 231 ? 62.060 -69.447 -20.793 1.00 65.49 252 GLU B C 1
ATOM 5038 O O . GLU B 1 231 ? 61.615 -70.317 -21.556 1.00 66.55 252 GLU B O 1
ATOM 5044 N N . PHE B 1 232 ? 61.717 -68.162 -20.878 1.00 60.50 253 PHE B N 1
ATOM 5045 C CA . PHE B 1 232 ? 60.838 -67.676 -21.940 1.00 59.79 253 PHE B CA 1
ATOM 5046 C C . PHE B 1 232 ? 61.396 -68.001 -23.322 1.00 66.32 253 PHE B C 1
ATOM 5047 O O . PHE B 1 232 ? 60.657 -68.414 -24.219 1.00 67.15 253 PHE B O 1
ATOM 5055 N N . ARG B 1 233 ? 62.700 -67.792 -23.487 1.00 65.46 254 ARG B N 1
ATOM 5056 C CA . ARG B 1 233 ? 63.374 -68.076 -24.747 1.00 60.80 254 ARG B CA 1
ATOM 5057 C C . ARG B 1 233 ? 63.266 -69.548 -25.110 1.00 63.22 254 ARG B C 1
ATOM 5058 O O . ARG B 1 233 ? 62.740 -69.896 -26.171 1.00 47.39 254 ARG B O 1
ATOM 5066 N N . SER B 1 234 ? 63.758 -70.399 -24.211 1.00 71.72 255 SER B N 1
ATOM 5067 C CA . SER B 1 234 ? 63.740 -71.840 -24.409 1.00 66.31 255 SER B CA 1
ATOM 5068 C C . SER B 1 234 ? 62.359 -72.334 -24.796 1.00 61.43 255 SER B C 1
ATOM 5069 O O . SER B 1 234 ? 62.209 -73.164 -25.690 1.00 63.51 255 SER B O 1
ATOM 5072 N N . ARG B 1 235 ? 61.349 -71.791 -24.135 1.00 54.18 256 ARG B N 1
ATOM 5073 C CA . ARG B 1 235 ? 59.997 -72.296 -24.266 1.00 58.65 256 ARG B CA 1
ATOM 5074 C C . ARG B 1 235 ? 59.281 -71.785 -25.522 1.00 69.39 256 ARG B C 1
ATOM 5075 O O . ARG B 1 235 ? 59.097 -72.531 -26.485 1.00 75.65 256 ARG B O 1
ATOM 5083 N N . HIS B 1 236 ? 58.900 -70.510 -25.518 1.00 72.15 257 HIS B N 1
ATOM 5084 C CA . HIS B 1 236 ? 58.093 -69.937 -26.597 1.00 70.51 257 HIS B CA 1
ATOM 5085 C C . HIS B 1 236 ? 58.852 -69.543 -27.871 1.00 69.76 257 HIS B C 1
ATOM 5086 O O . HIS B 1 236 ? 58.265 -69.473 -28.951 1.00 70.05 257 HIS B O 1
ATOM 5093 N N . LEU B 1 237 ? 60.131 -69.213 -27.741 1.00 69.35 258 LEU B N 1
ATOM 5094 C CA . LEU B 1 237 ? 60.911 -68.781 -28.899 1.00 63.96 258 LEU B CA 1
ATOM 5095 C C . LEU B 1 237 ? 61.798 -69.842 -29.531 1.00 77.89 258 LEU B C 1
ATOM 5096 O O . LEU B 1 237 ? 62.468 -69.557 -30.525 1.00 84.04 258 LEU B O 1
ATOM 5101 N N . ASN B 1 238 ? 61.806 -71.048 -28.962 1.00 83.17 259 ASN B N 1
ATOM 5102 C CA . ASN B 1 238 ? 62.698 -72.102 -29.432 1.00 90.33 259 ASN B CA 1
ATOM 5103 C C . ASN B 1 238 ? 64.139 -71.568 -29.501 1.00 82.51 259 ASN B C 1
ATOM 5104 O O . ASN B 1 238 ? 64.801 -71.636 -30.540 1.00 76.56 259 ASN B O 1
ATOM 5109 N N . SER B 1 239 ? 64.600 -71.014 -28.379 1.00 78.60 260 SER B N 1
ATOM 5110 C CA . SER B 1 239 ? 65.872 -70.288 -28.309 1.00 74.45 260 SER B CA 1
ATOM 5111 C C . SER B 1 239 ? 66.693 -70.607 -27.041 1.00 80.77 260 SER B C 1
ATOM 5112 O O . SER B 1 239 ? 66.186 -70.540 -25.918 1.00 86.47 260 SER B O 1
ATOM 5115 N N . THR B 1 240 ? 67.960 -70.967 -27.231 1.00 74.93 261 THR B N 1
ATOM 5116 C CA . THR B 1 240 ? 68.880 -71.204 -26.119 1.00 72.43 261 THR B CA 1
ATOM 5117 C C . THR B 1 240 ? 70.242 -70.649 -26.515 1.00 74.66 261 THR B C 1
ATOM 5118 O O . THR B 1 240 ? 70.487 -70.431 -27.693 1.00 77.53 261 THR B O 1
ATOM 5122 N N . ASP B 1 241 ? 71.130 -70.424 -25.550 1.00 77.09 262 ASP B N 1
ATOM 5123 C CA . ASP B 1 241 ? 72.459 -69.897 -25.866 1.00 82.28 262 ASP B CA 1
ATOM 5124 C C . ASP B 1 241 ? 73.258 -70.806 -26.812 1.00 93.26 262 ASP B C 1
ATOM 5125 O O . ASP B 1 241 ? 73.853 -70.330 -27.782 1.00 91.90 262 ASP B O 1
ATOM 5130 N N . ASP B 1 242 ? 73.260 -72.109 -26.537 1.00 98.78 263 ASP B N 1
ATOM 5131 C CA . ASP B 1 242 ? 73.990 -73.066 -27.372 1.00 97.04 263 ASP B CA 1
ATOM 5132 C C . ASP B 1 242 ? 73.362 -73.266 -28.742 1.00 93.23 263 ASP B C 1
ATOM 5133 O O . ASP B 1 242 ? 74.044 -73.661 -29.683 1.00 100.19 263 ASP B O 1
ATOM 5138 N N . ALA B 1 243 ? 72.061 -73.024 -28.847 1.00 83.67 264 ALA B N 1
ATOM 5139 C CA . ALA B 1 243 ? 71.385 -73.073 -30.141 1.00 75.60 264 ALA B CA 1
ATOM 5140 C C . ALA B 1 243 ? 71.577 -71.775 -30.931 1.00 76.45 264 ALA B C 1
ATOM 5141 O O . ALA B 1 243 ? 71.710 -71.784 -32.156 1.00 71.57 264 ALA B O 1
ATOM 5143 N N . ASP B 1 244 ? 71.605 -70.658 -30.216 1.00 82.64 265 ASP B N 1
ATOM 5144 C CA . ASP B 1 244 ? 71.731 -69.351 -30.844 1.00 81.70 265 ASP B CA 1
ATOM 5145 C C . ASP B 1 244 ? 73.194 -68.998 -31.025 1.00 80.88 265 ASP B C 1
ATOM 5146 O O . ASP B 1 244 ? 73.525 -67.891 -31.451 1.00 72.74 265 ASP B O 1
ATOM 5151 N N . ARG B 1 245 ? 74.058 -69.951 -30.689 1.00 88.72 266 ARG B N 1
ATOM 5152 C CA . ARG B 1 245 ? 75.502 -69.772 -30.768 1.00 94.19 266 ARG B CA 1
ATOM 5153 C C . ARG B 1 245 ? 75.903 -68.494 -30.038 1.00 87.68 266 ARG B C 1
ATOM 5154 O O . ARG B 1 245 ? 76.581 -67.632 -30.590 1.00 84.85 266 ARG B O 1
ATOM 5162 N N . ILE B 1 246 ? 75.443 -68.366 -28.799 1.00 87.41 267 ILE B N 1
ATOM 5163 C CA . ILE B 1 246 ? 75.797 -67.223 -27.968 1.00 90.27 267 ILE B CA 1
ATOM 5164 C C . ILE B 1 246 ? 76.379 -67.744 -26.679 1.00 98.11 267 ILE B C 1
ATOM 5165 O O . ILE B 1 246 ? 75.689 -67.758 -25.662 1.00 101.92 267 ILE B O 1
ATOM 5170 N N . PRO B 1 247 ? 77.644 -68.197 -26.719 1.00 106.46 268 PRO B N 1
ATOM 5171 C CA . PRO B 1 247 ? 78.285 -68.729 -25.509 1.00 107.00 268 PRO B CA 1
ATOM 5172 C C . PRO B 1 247 ? 78.275 -67.671 -24.419 1.00 110.31 268 PRO B C 1
ATOM 5173 O O . PRO B 1 247 ? 78.532 -66.503 -24.715 1.00 108.80 268 PRO B O 1
ATOM 5177 N N . PHE B 1 248 ? 77.954 -68.056 -23.187 1.00 115.79 269 PHE B N 1
ATOM 5178 C CA . PHE B 1 248 ? 77.913 -67.076 -22.103 1.00 115.98 269 PHE B CA 1
ATOM 5179 C C . PHE B 1 248 ? 79.020 -67.263 -21.064 1.00 108.54 269 PHE B C 1
ATOM 5180 O O . PHE B 1 248 ? 79.513 -68.374 -20.816 1.00 98.27 269 PHE B O 1
ATOM 5188 N N . GLN B 1 249 ? 79.402 -66.139 -20.475 1.00 107.40 270 GLN B N 1
ATOM 5189 C CA . GLN B 1 249 ? 80.546 -66.066 -19.594 1.00 108.64 270 GLN B CA 1
ATOM 5190 C C . GLN B 1 249 ? 80.178 -65.261 -18.345 1.00 119.91 270 GLN B C 1
ATOM 5191 O O . GLN B 1 249 ? 79.793 -64.090 -18.435 1.00 119.29 270 GLN B O 1
ATOM 5197 N N . GLU B 1 250 ? 80.281 -65.900 -17.182 1.00 129.45 271 GLU B N 1
ATOM 5198 C CA . GLU B 1 250 ? 79.916 -65.261 -15.917 1.00 129.41 271 GLU B CA 1
ATOM 5199 C C . GLU B 1 250 ? 80.802 -64.058 -15.591 1.00 122.21 271 GLU B C 1
ATOM 5200 O O . GLU B 1 250 ? 80.308 -62.936 -15.410 1.00 107.43 271 GLU B O 1
ATOM 5206 N N . ASP B 1 251 ? 82.112 -64.287 -15.563 1.00 122.94 272 ASP B N 1
ATOM 5207 C CA . ASP B 1 251 ? 83.048 -63.219 -15.271 1.00 114.85 272 ASP B CA 1
ATOM 5208 C C . ASP B 1 251 ? 83.019 -62.378 -16.537 1.00 91.75 272 ASP B C 1
ATOM 5209 O O . ASP B 1 251 ? 83.428 -62.832 -17.601 1.00 93.57 272 ASP B O 1
ATOM 5214 N N . TRP B 1 252 ? 82.560 -61.140 -16.421 1.00 71.95 273 TRP B N 1
ATOM 5215 C CA . TRP B 1 252 ? 82.323 -60.342 -17.611 1.00 66.43 273 TRP B CA 1
ATOM 5216 C C . TRP B 1 252 ? 83.621 -59.739 -18.127 1.00 80.45 273 TRP B C 1
ATOM 5217 O O . TRP B 1 252 ? 83.692 -59.300 -19.275 1.00 90.23 273 TRP B O 1
ATOM 5228 N N . MET B 1 253 ? 84.648 -59.718 -17.282 1.00 80.56 274 MET B N 1
ATOM 5229 C CA . MET B 1 253 ? 85.968 -59.280 -17.723 1.00 81.01 274 MET B CA 1
ATOM 5230 C C . MET B 1 253 ? 86.551 -60.329 -18.650 1.00 85.32 274 MET B C 1
ATOM 5231 O O . MET B 1 253 ? 87.290 -59.997 -19.579 1.00 82.54 274 MET B O 1
ATOM 5236 N N . LYS B 1 254 ? 86.188 -61.589 -18.395 1.00 89.61 275 LYS B N 1
ATOM 5237 C CA . LYS B 1 254 ? 86.670 -62.743 -19.162 1.00 93.27 275 LYS B CA 1
ATOM 5238 C C . LYS B 1 254 ? 85.791 -63.043 -20.390 1.00 103.51 275 LYS B C 1
ATOM 5239 O O . LYS B 1 254 ? 86.008 -64.021 -21.113 1.00 101.80 275 LYS B O 1
ATOM 5245 N N . MET B 1 255 ? 84.799 -62.194 -20.625 1.00 107.97 276 MET B N 1
ATOM 5246 C CA . MET B 1 255 ? 83.981 -62.323 -21.818 1.00 104.93 276 MET B CA 1
ATOM 5247 C C . MET B 1 255 ? 84.424 -61.327 -22.884 1.00 107.51 276 MET B C 1
ATOM 5248 O O . MET B 1 255 ? 84.219 -60.117 -22.751 1.00 111.94 276 MET B O 1
ATOM 5253 N N . LYS B 1 256 ? 85.043 -61.848 -23.938 1.00 101.98 277 LYS B N 1
ATOM 5254 C CA . LYS B 1 256 ? 85.291 -61.078 -25.149 1.00 100.69 277 LYS B CA 1
ATOM 5255 C C . LYS B 1 256 ? 84.869 -61.947 -26.328 1.00 98.69 277 LYS B C 1
ATOM 5256 O O . LYS B 1 256 ? 85.217 -63.126 -26.387 1.00 104.20 277 LYS B O 1
ATOM 5262 N N . VAL B 1 257 ? 84.097 -61.379 -27.248 1.00 89.84 278 VAL B N 1
ATOM 5263 C CA . VAL B 1 257 ? 83.675 -62.109 -28.438 1.00 87.57 278 VAL B CA 1
ATOM 5264 C C . VAL B 1 257 ? 84.068 -61.349 -29.693 1.00 85.56 278 VAL B C 1
ATOM 5265 O O . VAL B 1 257 ? 84.006 -60.113 -29.719 1.00 79.69 278 VAL B O 1
ATOM 5269 N N . LYS B 1 258 ? 84.481 -62.089 -30.723 1.00 83.08 279 LYS B N 1
ATOM 5270 C CA . LYS B 1 258 ? 84.724 -61.503 -32.034 1.00 84.36 279 LYS B CA 1
ATOM 5271 C C . LYS B 1 258 ? 83.416 -60.888 -32.557 1.00 79.67 279 LYS B C 1
ATOM 5272 O O . LYS B 1 258 ? 82.346 -61.510 -32.483 1.00 69.82 279 LYS B O 1
ATOM 5278 N N . LEU B 1 259 ? 83.499 -59.660 -33.062 1.00 75.81 280 LEU B N 1
ATOM 5279 C CA . LEU B 1 259 ? 82.321 -58.962 -33.562 1.00 73.50 280 LEU B CA 1
ATOM 5280 C C . LEU B 1 259 ? 81.628 -59.728 -34.692 1.00 76.56 280 LEU B C 1
ATOM 5281 O O . LEU B 1 259 ? 82.234 -60.009 -35.732 1.00 81.80 280 LEU B O 1
ATOM 5286 N N . GLY B 1 260 ? 80.347 -60.027 -34.491 1.00 71.55 281 GLY B N 1
ATOM 5287 C CA . GLY B 1 260 ? 79.572 -60.795 -35.450 1.00 67.54 281 GLY B CA 1
ATOM 5288 C C . GLY B 1 260 ? 79.790 -62.295 -35.351 1.00 72.53 281 GLY B C 1
ATOM 5289 O O . GLY B 1 260 ? 79.683 -63.003 -36.355 1.00 69.35 281 GLY B O 1
ATOM 5290 N N . SER B 1 261 ? 80.129 -62.776 -34.15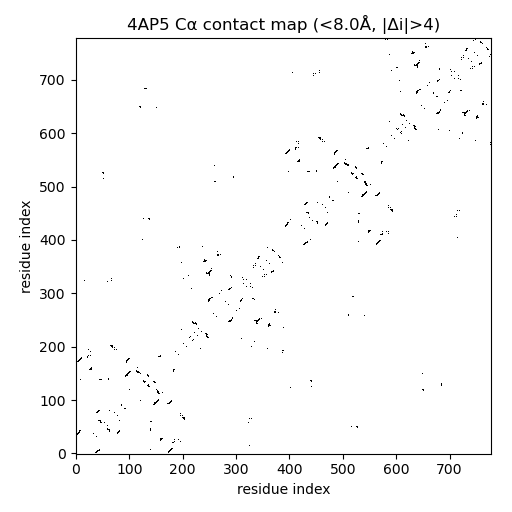3 1.00 78.31 282 SER B N 1
ATOM 5291 C CA . SER B 1 261 ? 80.274 -64.216 -33.911 1.00 79.58 282 SER B CA 1
ATOM 5292 C C . SER B 1 261 ? 78.959 -64.821 -33.441 1.00 76.75 282 SER B C 1
ATOM 5293 O O . SER B 1 261 ? 78.777 -66.043 -33.435 1.00 76.57 282 SER B O 1
ATOM 5296 N N . ALA B 1 262 ? 78.034 -63.944 -33.076 1.00 71.00 283 ALA B N 1
ATOM 5297 C CA . ALA B 1 262 ? 76.776 -64.359 -32.479 1.00 70.88 283 ALA B CA 1
ATOM 5298 C C . ALA B 1 262 ? 75.655 -64.467 -33.515 1.00 75.99 283 ALA B C 1
ATOM 5299 O O . ALA B 1 262 ? 75.453 -63.562 -34.336 1.00 70.33 283 ALA B O 1
ATOM 5301 N N . LEU B 1 263 ? 74.923 -65.576 -33.459 1.00 76.46 284 LEU B N 1
ATOM 5302 C CA . LEU B 1 263 ? 73.814 -65.816 -34.378 1.00 73.35 284 LEU B CA 1
ATOM 5303 C C . LEU B 1 263 ? 72.479 -65.276 -33.852 1.00 61.50 284 LEU B C 1
ATOM 5304 O O . LEU B 1 263 ? 71.889 -64.364 -34.437 1.00 67.75 284 LEU B O 1
ATOM 5309 N N . GLY B 1 264 ? 71.999 -65.851 -32.756 1.00 46.81 285 GLY B N 1
ATOM 5310 C CA . GLY B 1 264 ? 70.769 -65.390 -32.144 1.00 48.48 285 GLY B CA 1
ATOM 5311 C C . GLY B 1 264 ? 69.648 -66.367 -32.402 1.00 54.86 285 GLY B C 1
ATOM 5312 O O . GLY B 1 264 ? 69.754 -67.197 -33.300 1.00 64.50 285 GLY B O 1
ATOM 5313 N N . GLY B 1 265 ? 68.581 -66.278 -31.611 1.00 54.49 286 GLY B N 1
ATOM 5314 C CA . GLY B 1 265 ? 67.453 -67.190 -31.731 1.00 54.91 286 GLY B CA 1
ATOM 5315 C C . GLY B 1 265 ? 66.659 -67.065 -33.019 1.00 58.91 286 GLY B C 1
ATOM 5316 O O . GLY B 1 265 ? 66.699 -66.032 -33.690 1.00 58.80 286 GLY B O 1
ATOM 5317 N N . PRO B 1 266 ? 65.907 -68.119 -33.363 1.00 61.79 287 PRO B N 1
ATOM 5318 C CA . PRO B 1 266 ? 65.059 -68.138 -34.564 1.00 60.29 287 PRO B CA 1
ATOM 5319 C C . PRO B 1 266 ? 63.852 -67.222 -34.449 1.00 68.62 287 PRO B C 1
ATOM 5320 O O . PRO B 1 266 ? 62.731 -67.694 -34.645 1.00 79.00 287 PRO B O 1
ATOM 5324 N N . TYR B 1 267 ? 64.074 -65.943 -34.145 1.00 63.09 288 TYR B N 1
ATOM 5325 C CA . TYR B 1 267 ? 62.983 -64.978 -34.036 1.00 57.07 288 TYR B CA 1
ATOM 5326 C C . TYR B 1 267 ? 63.442 -63.544 -34.279 1.00 54.81 288 TYR B C 1
ATOM 5327 O O . TYR B 1 267 ? 64.632 -63.227 -34.212 1.00 55.92 288 TYR B O 1
ATOM 5336 N N . LEU B 1 268 ? 62.474 -62.688 -34.579 1.00 52.58 289 LEU B N 1
ATOM 5337 C CA . LEU B 1 268 ? 62.709 -61.265 -34.734 1.00 49.74 289 LEU B CA 1
ATOM 5338 C C . LEU B 1 268 ? 62.288 -60.555 -33.438 1.00 53.50 289 LEU B C 1
ATOM 5339 O O . LEU B 1 268 ? 61.145 -60.714 -32.983 1.00 46.62 289 LEU B O 1
ATOM 5344 N N . GLY B 1 269 ? 63.219 -59.850 -32.793 1.00 49.04 290 GLY B N 1
ATOM 5345 C CA . GLY B 1 269 ? 62.855 -58.997 -31.671 1.00 42.38 290 GLY B CA 1
ATOM 5346 C C . GLY B 1 269 ? 62.499 -57.586 -32.089 1.00 42.20 290 GLY B C 1
ATOM 5347 O O . GLY B 1 269 ? 63.232 -56.965 -32.856 1.00 49.30 290 GLY B O 1
ATOM 5348 N N . VAL B 1 270 ? 61.430 -57.033 -31.523 1.00 31.67 291 VAL B N 1
ATOM 5349 C CA . VAL B 1 270 ? 61.012 -55.687 -31.896 1.00 31.12 291 VAL B CA 1
ATOM 5350 C C . VAL B 1 270 ? 60.664 -54.905 -30.650 1.00 44.78 291 VAL B C 1
ATOM 5351 O O . VAL B 1 270 ? 60.099 -55.456 -29.696 1.00 49.50 291 VAL B O 1
ATOM 5355 N N . HIS B 1 271 ? 61.033 -53.627 -30.640 1.00 46.29 292 HIS B N 1
ATOM 5356 C CA . HIS B 1 271 ? 60.612 -52.743 -29.562 1.00 41.27 292 HIS B CA 1
ATOM 5357 C C . HIS B 1 271 ? 59.807 -51.565 -30.086 1.00 37.38 292 HIS B C 1
ATOM 5358 O O . HIS B 1 271 ? 60.351 -50.680 -30.752 1.00 40.54 292 HIS B O 1
ATOM 5365 N N . LEU B 1 272 ? 58.520 -51.547 -29.758 1.00 28.07 293 LEU B N 1
ATOM 5366 C CA . LEU B 1 272 ? 57.650 -50.432 -30.111 1.00 31.99 293 LEU B CA 1
ATOM 5367 C C . LEU B 1 272 ? 57.264 -49.636 -28.862 1.00 39.05 293 LEU B C 1
ATOM 5368 O O . LEU B 1 272 ? 56.480 -50.108 -28.034 1.00 35.29 293 LEU B O 1
ATOM 5373 N N . ARG B 1 273 ? 57.804 -48.428 -28.733 1.00 32.61 294 ARG B N 1
ATOM 5374 C CA . ARG B 1 273 ? 57.384 -47.532 -27.667 1.00 37.68 294 ARG B CA 1
ATOM 5375 C C . ARG B 1 273 ? 56.272 -46.615 -28.188 1.00 41.31 294 ARG B C 1
ATOM 5376 O O . ARG B 1 273 ? 56.486 -45.809 -29.097 1.00 44.06 294 ARG B O 1
ATOM 5384 N N . ARG B 1 274 ? 55.062 -46.781 -27.667 1.00 36.00 295 ARG B N 1
ATOM 5385 C CA . ARG B 1 274 ? 53.950 -45.950 -28.125 1.00 31.79 295 ARG B CA 1
ATOM 5386 C C . ARG B 1 274 ? 53.566 -44.809 -27.209 1.00 32.55 295 ARG B C 1
ATOM 5387 O O . ARG B 1 274 ? 52.712 -44.009 -27.566 1.00 36.36 295 ARG B O 1
ATOM 5395 N N . LYS B 1 275 ? 54.200 -44.740 -26.041 1.00 28.51 296 LYS B N 1
ATOM 5396 C CA . LYS B 1 275 ? 53.798 -43.832 -24.957 1.00 29.72 296 LYS B CA 1
ATOM 5397 C C . LYS B 1 275 ? 53.578 -42.395 -25.430 1.00 32.70 296 LYS B C 1
ATOM 5398 O O . LYS B 1 275 ? 52.532 -41.779 -25.172 1.00 23.04 296 LYS B O 1
ATOM 5404 N N . ASP B 1 276 ? 54.581 -41.877 -26.131 1.00 36.52 297 ASP B N 1
ATOM 5405 C CA . ASP B 1 276 ? 54.601 -40.485 -26.547 1.00 30.67 297 ASP B CA 1
ATOM 5406 C C . ASP B 1 276 ? 54.112 -40.279 -27.978 1.00 38.54 297 ASP B C 1
ATOM 5407 O O . ASP B 1 276 ? 54.133 -39.152 -28.480 1.00 27.46 297 ASP B O 1
ATOM 5412 N N . PHE B 1 277 ? 53.676 -41.360 -28.627 1.00 41.97 298 PHE B N 1
ATOM 5413 C CA . PHE B 1 277 ? 53.267 -41.298 -30.030 1.00 32.56 298 PHE B CA 1
ATOM 5414 C C . PHE B 1 277 ? 52.343 -40.127 -30.306 1.00 32.20 298 PHE B C 1
ATOM 5415 O O . PHE B 1 277 ? 52.599 -39.339 -31.210 1.00 38.63 298 PHE B O 1
ATOM 5423 N N . ILE B 1 278 ? 51.288 -39.990 -29.514 1.00 34.85 299 ILE B N 1
ATOM 5424 C CA . ILE B 1 278 ? 50.322 -38.923 -29.764 1.00 33.01 299 ILE B CA 1
ATOM 5425 C C . ILE B 1 278 ? 50.693 -37.596 -29.099 1.00 30.78 299 ILE B C 1
ATOM 5426 O O . ILE B 1 278 ? 50.884 -36.589 -29.778 1.00 27.50 299 ILE B O 1
ATOM 5431 N N . TRP B 1 279 ? 50.794 -37.578 -27.776 1.00 34.72 300 TRP B N 1
ATOM 5432 C CA . TRP B 1 279 ? 51.005 -36.306 -27.110 1.00 29.23 300 TRP B CA 1
ATOM 5433 C C . TRP B 1 279 ? 52.301 -35.617 -27.534 1.00 29.03 300 TRP B C 1
ATOM 5434 O O . TRP B 1 279 ? 52.439 -34.401 -27.389 1.00 41.00 300 TRP B O 1
ATOM 5445 N N . GLY B 1 280 ? 53.217 -36.398 -28.100 1.00 23.93 301 GLY B N 1
ATOM 5446 C CA . GLY B 1 280 ? 54.478 -35.883 -28.601 1.00 29.88 301 GLY B CA 1
ATOM 5447 C C . GLY B 1 280 ? 54.509 -35.679 -30.110 1.00 40.87 301 GLY B C 1
ATOM 5448 O O . GLY B 1 280 ? 55.582 -35.412 -30.678 1.00 35.27 301 GLY B O 1
ATOM 5449 N N . HIS B 1 281 ? 53.336 -35.810 -30.745 1.00 44.74 302 HIS B N 1
ATOM 5450 C CA . HIS B 1 281 ? 53.145 -35.560 -32.183 1.00 37.87 302 HIS B CA 1
ATOM 5451 C C . HIS B 1 281 ? 54.243 -36.203 -32.997 1.00 33.74 302 HIS B C 1
ATOM 5452 O O . HIS B 1 281 ? 54.848 -35.539 -33.827 1.00 34.47 302 HIS B O 1
ATOM 5459 N N . ARG B 1 282 ? 54.527 -37.474 -32.755 1.00 33.54 303 ARG B N 1
ATOM 5460 C CA . ARG B 1 282 ? 55.738 -38.067 -33.309 1.00 36.30 303 ARG B CA 1
ATOM 5461 C C . ARG B 1 282 ? 55.645 -38.495 -34.765 1.00 42.72 303 ARG B C 1
ATOM 5462 O O . ARG B 1 282 ? 54.718 -39.203 -35.150 1.00 48.08 303 ARG B O 1
ATOM 5470 N N . GLN B 1 283 ? 56.595 -38.015 -35.569 1.00 44.87 304 GLN B N 1
ATOM 5471 C CA . GLN B 1 283 ? 56.753 -38.441 -36.960 1.00 36.54 304 GLN B CA 1
ATOM 5472 C C . GLN B 1 283 ? 57.848 -39.491 -37.166 1.00 35.39 304 GLN B C 1
ATOM 5473 O O . GLN B 1 283 ? 58.043 -39.960 -38.274 1.00 39.09 304 GLN B O 1
ATOM 5479 N N . ASP B 1 284 ? 58.602 -39.812 -36.123 1.00 31.63 305 ASP B N 1
ATOM 5480 C CA . ASP B 1 284 ? 59.685 -40.781 -36.234 1.00 20.05 305 ASP B CA 1
ATOM 5481 C C . ASP B 1 284 ? 59.271 -42.156 -35.754 1.00 34.21 305 ASP B C 1
ATOM 5482 O O . ASP B 1 284 ? 60.120 -43.043 -35.580 1.00 45.91 305 ASP B O 1
ATOM 5487 N N . VAL B 1 285 ? 57.988 -42.314 -35.445 1.00 24.53 306 VAL B N 1
ATOM 5488 C CA . VAL B 1 285 ? 57.484 -43.634 -35.088 1.00 30.41 306 VAL B CA 1
ATOM 5489 C C . VAL B 1 285 ? 56.330 -43.996 -36.009 1.00 25.50 306 VAL B C 1
ATOM 5490 O O . VAL B 1 285 ? 55.568 -43.127 -36.433 1.00 24.71 306 VAL B O 1
ATOM 5494 N N . PRO B 1 286 ? 56.221 -45.283 -36.348 1.00 24.86 307 PRO B N 1
ATOM 5495 C CA . PRO B 1 286 ? 55.218 -45.766 -37.295 1.00 25.73 307 PRO B CA 1
ATOM 5496 C C . PRO B 1 286 ? 53.844 -45.838 -36.680 1.00 25.26 307 PRO B C 1
ATOM 5497 O O . PRO B 1 286 ? 53.724 -45.940 -35.467 1.00 31.00 307 PRO B O 1
ATOM 5501 N N . SER B 1 287 ? 52.822 -45.785 -37.523 1.00 32.18 308 SER B N 1
ATOM 5502 C CA . SER B 1 287 ? 51.484 -46.216 -37.143 1.00 33.50 308 SER B CA 1
ATOM 5503 C C . SER B 1 287 ? 51.560 -47.720 -36.974 1.00 28.60 308 SER B C 1
ATOM 5504 O O . SER B 1 287 ? 52.527 -48.352 -37.417 1.00 24.37 308 SER B O 1
ATOM 5507 N N . LEU B 1 288 ? 50.564 -48.296 -36.317 1.00 22.05 309 LEU B N 1
ATOM 5508 C CA . LEU B 1 288 ? 50.588 -49.728 -36.063 1.00 17.01 309 LEU B CA 1
ATOM 5509 C C . LEU B 1 288 ? 50.726 -50.563 -37.327 1.00 26.81 309 LEU B C 1
ATOM 5510 O O . LEU B 1 288 ? 51.525 -51.502 -37.349 1.00 28.20 309 LEU B O 1
ATOM 5515 N N . GLU B 1 289 ? 49.975 -50.203 -38.375 1.00 33.29 310 GLU B N 1
ATOM 5516 C CA . GLU B 1 289 ? 50.063 -50.870 -39.683 1.00 32.32 310 GLU B CA 1
ATOM 5517 C C . GLU B 1 289 ? 51.461 -50.758 -40.304 1.00 37.72 310 GLU B C 1
ATOM 5518 O O . GLU B 1 289 ? 52.016 -51.739 -40.803 1.00 39.49 310 GLU B O 1
ATOM 5524 N N . GLY B 1 290 ? 52.023 -49.555 -40.278 1.00 24.16 311 GLY B N 1
ATOM 5525 C CA . GLY B 1 290 ? 53.348 -49.343 -40.820 1.00 26.36 311 GLY B CA 1
ATOM 5526 C C . GLY B 1 290 ? 54.358 -50.228 -40.126 1.00 34.12 311 GLY B C 1
ATOM 5527 O O . GLY B 1 290 ? 55.293 -50.765 -40.745 1.00 33.26 311 GLY B O 1
ATOM 5528 N N . ALA B 1 291 ? 54.158 -50.366 -38.821 1.00 34.10 312 ALA B N 1
ATOM 5529 C CA . ALA B 1 291 ? 54.972 -51.246 -38.006 1.00 34.32 312 ALA B CA 1
ATOM 5530 C C . ALA B 1 291 ? 54.809 -52.682 -38.487 1.00 44.69 312 ALA B C 1
ATOM 5531 O O . ALA B 1 291 ? 55.785 -53.367 -38.801 1.00 49.99 312 ALA B O 1
ATOM 5533 N N . VAL B 1 292 ? 53.564 -53.130 -38.548 1.00 33.58 313 VAL B N 1
ATOM 5534 C CA . VAL B 1 292 ? 53.288 -54.525 -38.827 1.00 30.35 313 VAL B CA 1
ATOM 5535 C C . VAL B 1 292 ? 53.748 -54.944 -40.223 1.00 37.14 313 VAL B C 1
ATOM 5536 O O . VAL B 1 292 ? 54.327 -56.026 -40.397 1.00 34.43 313 VAL B O 1
ATOM 5540 N N . ARG B 1 293 ? 53.527 -54.083 -41.211 1.00 35.97 314 ARG B N 1
ATOM 5541 C CA . ARG B 1 293 ? 53.951 -54.406 -42.562 1.00 27.94 314 ARG B CA 1
ATOM 5542 C C . ARG B 1 293 ? 55.460 -54.543 -42.584 1.00 32.22 314 ARG B C 1
ATOM 5543 O O . ARG B 1 293 ? 55.990 -55.523 -43.123 1.00 42.83 314 ARG B O 1
ATOM 5551 N N . LYS B 1 294 ? 56.146 -53.571 -41.980 1.00 27.54 315 LYS B N 1
ATOM 5552 C CA . LYS B 1 294 ? 57.611 -53.610 -41.881 1.00 34.57 315 LYS B CA 1
ATOM 5553 C C . LYS B 1 294 ? 58.088 -54.893 -41.198 1.00 36.79 315 LYS B C 1
ATOM 5554 O O . LYS B 1 294 ? 59.078 -55.507 -41.608 1.00 31.25 315 LYS B O 1
ATOM 5560 N N . ILE B 1 295 ? 57.366 -55.301 -40.160 1.00 37.69 316 ILE B N 1
ATOM 5561 C CA . ILE B 1 295 ? 57.698 -56.533 -39.463 1.00 44.55 316 ILE B CA 1
ATOM 5562 C C . ILE B 1 295 ? 57.609 -57.750 -40.385 1.00 47.12 316 ILE B C 1
ATOM 5563 O O . ILE B 1 295 ? 58.536 -58.568 -40.428 1.00 41.78 316 ILE B O 1
ATOM 5568 N N . ARG B 1 296 ? 56.513 -57.862 -41.133 1.00 43.30 317 ARG B N 1
ATOM 5569 C CA . ARG B 1 296 ? 56.322 -59.035 -41.977 1.00 37.60 317 ARG B CA 1
ATOM 5570 C C . ARG B 1 296 ? 57.370 -59.083 -43.069 1.00 41.07 317 ARG B C 1
ATOM 5571 O O . ARG B 1 296 ? 57.834 -60.163 -43.434 1.00 44.52 317 ARG B O 1
ATOM 5579 N N . SER B 1 297 ? 57.765 -57.912 -43.562 1.00 35.96 318 SER B N 1
ATOM 5580 C CA . SER B 1 297 ? 58.746 -57.845 -44.640 1.00 39.13 318 SER B CA 1
ATOM 5581 C C . SER B 1 297 ? 60.113 -58.295 -44.137 1.00 39.86 318 SER B C 1
ATOM 5582 O O . SER B 1 297 ? 60.846 -59.001 -44.833 1.00 38.61 318 SER B O 1
ATOM 5585 N N . LEU B 1 298 ? 60.431 -57.895 -42.910 1.00 41.95 319 LEU B N 1
ATOM 5586 C CA . LEU B 1 298 ? 61.660 -58.310 -42.248 1.00 36.84 319 LEU B CA 1
ATOM 5587 C C . LEU B 1 298 ? 61.686 -59.809 -41.958 1.00 42.96 319 LEU B C 1
ATOM 5588 O O . LEU B 1 298 ? 62.727 -60.455 -42.082 1.00 49.01 319 LEU B O 1
ATOM 5593 N N . MET B 1 299 ? 60.547 -60.354 -41.541 1.00 42.16 320 MET B N 1
ATOM 5594 C CA . MET B 1 299 ? 60.456 -61.776 -41.234 1.00 40.90 320 MET B CA 1
ATOM 5595 C C . MET B 1 299 ? 60.618 -62.568 -42.510 1.00 44.53 320 MET B C 1
ATOM 5596 O O . MET B 1 299 ? 61.146 -63.681 -42.488 1.00 41.29 320 MET B O 1
ATOM 5601 N N . LYS B 1 300 ? 60.127 -62.005 -43.616 1.00 47.77 321 LYS B N 1
ATOM 5602 C CA . LYS B 1 300 ? 60.295 -62.647 -44.920 1.00 43.06 321 LYS B CA 1
ATOM 5603 C C . LYS B 1 300 ? 61.761 -62.598 -45.316 1.00 32.71 321 LYS B C 1
ATOM 5604 O O . LYS B 1 300 ? 62.344 -63.632 -45.634 1.00 29.47 321 LYS B O 1
ATOM 5610 N N . THR B 1 301 ? 62.352 -61.404 -45.259 1.00 29.51 322 THR B N 1
ATOM 5611 C CA . THR B 1 301 ? 63.733 -61.192 -45.701 1.00 41.24 322 THR B CA 1
ATOM 5612 C C . THR B 1 301 ? 64.730 -62.059 -44.945 1.00 44.00 322 THR B C 1
ATOM 5613 O O . THR B 1 301 ? 65.550 -62.749 -45.553 1.00 44.79 322 THR B O 1
ATOM 5617 N N . HIS B 1 302 ? 64.623 -62.029 -43.619 1.00 43.58 323 HIS B N 1
ATOM 5618 C CA . HIS B 1 302 ? 65.561 -62.681 -42.716 1.00 39.81 323 HIS B CA 1
ATOM 5619 C C . HIS B 1 302 ? 65.160 -64.098 -42.296 1.00 42.95 323 HIS B C 1
ATOM 5620 O O . HIS B 1 302 ? 65.798 -64.700 -41.421 1.00 52.32 323 HIS B O 1
ATOM 5627 N N . ARG B 1 303 ? 64.097 -64.614 -42.906 1.00 44.29 324 ARG B N 1
ATOM 5628 C CA . ARG B 1 303 ? 63.638 -65.988 -42.677 1.00 63.01 324 ARG B CA 1
ATOM 5629 C C . ARG B 1 303 ? 63.489 -66.276 -41.185 1.00 62.27 324 ARG B C 1
ATOM 5630 O O . ARG B 1 303 ? 64.217 -67.094 -40.624 1.00 65.73 324 ARG B O 1
ATOM 5638 N N . LEU B 1 304 ? 62.553 -65.576 -40.554 1.00 57.51 325 LEU B N 1
ATOM 5639 C CA . LEU B 1 304 ? 62.284 -65.735 -39.134 1.00 51.57 325 LEU B CA 1
ATOM 5640 C C . LEU B 1 304 ? 60.837 -66.163 -38.895 1.00 61.15 325 LEU B C 1
ATOM 5641 O O . LEU B 1 304 ? 59.898 -65.560 -39.419 1.00 59.34 325 LEU B O 1
ATOM 5646 N N . ASP B 1 305 ? 60.681 -67.212 -38.095 1.00 66.26 326 ASP B N 1
ATOM 5647 C CA . ASP B 1 305 ? 59.404 -67.886 -37.887 1.00 69.64 326 ASP B CA 1
ATOM 5648 C C . ASP B 1 305 ? 58.457 -67.105 -36.964 1.00 59.33 326 ASP B C 1
ATOM 5649 O O . ASP B 1 305 ? 57.259 -66.968 -37.231 1.00 43.71 326 ASP B O 1
ATOM 5654 N N . LYS B 1 306 ? 59.011 -66.605 -35.867 1.00 54.55 327 LYS B N 1
ATOM 5655 C CA . LYS B 1 306 ? 58.215 -66.045 -34.790 1.00 51.08 327 LYS B CA 1
ATOM 5656 C C . LYS B 1 306 ? 58.670 -64.625 -34.594 1.00 50.01 327 LYS B C 1
ATOM 5657 O O . LYS B 1 306 ? 59.755 -64.253 -35.038 1.00 53.12 327 LYS B O 1
ATOM 5663 N N . VAL B 1 307 ? 57.855 -63.827 -33.920 1.00 38.41 328 VAL B N 1
ATOM 5664 C CA . VAL B 1 307 ? 58.267 -62.469 -33.614 1.00 37.07 328 VAL B CA 1
ATOM 5665 C C . VAL B 1 307 ? 57.946 -62.139 -32.160 1.00 45.41 328 VAL B C 1
ATOM 5666 O O . VAL B 1 307 ? 56.812 -62.343 -31.705 1.00 49.64 328 VAL B O 1
ATOM 5670 N N . PHE B 1 308 ? 58.953 -61.664 -31.424 1.00 43.84 329 PHE B N 1
ATOM 5671 C CA . PHE B 1 308 ? 58.767 -61.251 -30.030 1.00 38.54 329 PHE B CA 1
ATOM 5672 C C . PHE B 1 308 ? 58.702 -59.739 -29.932 1.00 39.98 329 PHE B C 1
ATOM 5673 O O . PHE B 1 308 ? 59.629 -59.043 -30.357 1.00 44.38 329 PHE B O 1
ATOM 5681 N N . VAL B 1 309 ? 57.616 -59.232 -29.360 1.00 35.48 330 VAL B N 1
ATOM 5682 C CA . VAL B 1 309 ? 57.409 -57.790 -29.270 1.00 32.58 330 VAL B CA 1
ATOM 5683 C C . VAL B 1 309 ? 57.494 -57.302 -27.837 1.00 44.77 330 VAL B C 1
ATOM 5684 O O . VAL B 1 309 ? 56.812 -57.822 -26.955 1.00 58.32 330 VAL B O 1
ATOM 5688 N N . ALA B 1 310 ? 58.335 -56.305 -27.600 1.00 48.52 331 ALA B N 1
ATOM 5689 C CA . ALA B 1 310 ? 58.348 -55.625 -26.312 1.00 44.86 331 ALA B CA 1
ATOM 5690 C C . ALA B 1 310 ? 57.754 -54.244 -26.523 1.00 42.39 331 ALA B C 1
ATOM 5691 O O . ALA B 1 310 ? 58.291 -53.440 -27.284 1.00 44.34 331 ALA B O 1
ATOM 5693 N N . THR B 1 311 ? 56.634 -53.976 -25.863 1.00 46.71 332 THR B N 1
ATOM 5694 C CA . THR B 1 311 ? 55.922 -52.722 -26.068 1.00 42.37 332 THR B CA 1
ATOM 5695 C C . THR B 1 311 ? 55.191 -52.233 -24.819 1.00 42.70 332 THR B C 1
ATOM 5696 O O . THR B 1 311 ? 54.841 -53.019 -23.928 1.00 40.55 332 THR B O 1
ATOM 5700 N N . ASP B 1 312 ? 54.974 -50.922 -24.779 1.00 37.19 333 ASP B N 1
ATOM 5701 C CA . ASP B 1 312 ? 54.221 -50.269 -23.722 1.00 35.68 333 ASP B CA 1
ATOM 5702 C C . ASP B 1 312 ? 52.760 -50.065 -24.094 1.00 34.44 333 ASP B C 1
ATOM 5703 O O . ASP B 1 312 ? 52.018 -49.428 -23.352 1.00 36.91 333 ASP B O 1
ATOM 5708 N N . ALA B 1 313 ? 52.355 -50.592 -25.247 1.00 35.71 334 ALA B N 1
ATOM 5709 C CA . ALA B 1 313 ? 50.994 -50.395 -25.745 1.00 34.52 334 ALA B CA 1
ATOM 5710 C C . ALA B 1 313 ? 49.930 -50.817 -24.729 1.00 43.08 334 ALA B C 1
ATOM 5711 O O . ALA B 1 313 ? 49.951 -51.941 -24.203 1.00 42.87 334 ALA B O 1
ATOM 5713 N N . VAL B 1 314 ? 49.027 -49.882 -24.446 1.00 46.16 335 VAL B N 1
ATOM 5714 C CA . VAL B 1 314 ? 47.851 -50.100 -23.602 1.00 57.27 335 VAL B CA 1
ATOM 5715 C C . VAL B 1 314 ? 46.781 -50.850 -24.356 1.00 53.27 335 VAL B C 1
ATOM 5716 O O . VAL B 1 314 ? 46.816 -50.877 -25.577 1.00 54.58 335 VAL B O 1
ATOM 5720 N N . ARG B 1 315 ? 45.805 -51.398 -23.634 1.00 58.57 336 ARG B N 1
ATOM 5721 C CA . ARG B 1 315 ? 44.876 -52.387 -24.188 1.00 62.93 336 ARG B CA 1
ATOM 5722 C C . ARG B 1 315 ? 44.375 -52.104 -25.622 1.00 55.78 336 ARG B C 1
ATOM 5723 O O . ARG B 1 315 ? 44.716 -52.864 -26.522 1.00 59.29 336 ARG B O 1
ATOM 5731 N N . LYS B 1 316 ? 43.626 -51.025 -25.857 1.00 51.59 337 LYS B N 1
ATOM 5732 C CA . LYS B 1 316 ? 43.057 -50.767 -27.194 1.00 56.39 337 LYS B CA 1
ATOM 5733 C C . LYS B 1 316 ? 44.085 -50.954 -28.309 1.00 50.29 337 LYS B C 1
ATOM 5734 O O . LYS B 1 316 ? 43.810 -51.634 -29.297 1.00 49.47 337 LYS B O 1
ATOM 5740 N N . GLU B 1 317 ? 45.269 -50.369 -28.138 1.00 45.45 338 GLU B N 1
ATOM 5741 C CA . GLU B 1 317 ? 46.338 -50.522 -29.122 1.00 36.06 338 GLU B CA 1
ATOM 5742 C C . GLU B 1 317 ? 46.827 -51.962 -29.230 1.00 44.22 338 GLU B C 1
ATOM 5743 O O . GLU B 1 317 ? 46.834 -52.524 -30.330 1.00 60.27 338 GLU B O 1
ATOM 5749 N N . TYR B 1 318 ? 47.231 -52.557 -28.104 1.00 41.49 339 TYR B N 1
ATOM 5750 C CA . TYR B 1 318 ? 47.660 -53.959 -28.098 1.00 44.96 339 TYR B CA 1
ATOM 5751 C C . TYR B 1 318 ? 46.624 -54.839 -28.797 1.00 53.19 339 TYR B C 1
ATOM 5752 O O . TYR B 1 318 ? 46.988 -55.682 -29.620 1.00 57.73 339 TYR B O 1
ATOM 5761 N N . GLU B 1 319 ? 45.343 -54.624 -28.484 1.00 51.63 340 GLU B N 1
ATOM 5762 C CA . GLU B 1 319 ? 44.247 -55.323 -29.161 1.00 62.59 340 GLU B CA 1
ATOM 5763 C C . GLU B 1 319 ? 44.398 -55.235 -30.688 1.00 60.59 340 GLU B C 1
ATOM 5764 O O . GLU B 1 319 ? 44.330 -56.242 -31.396 1.00 61.91 340 GLU B O 1
ATOM 5770 N N . GLU B 1 320 ? 44.615 -54.026 -31.187 1.00 53.49 341 GLU B N 1
ATOM 5771 C CA . GLU B 1 320 ? 44.712 -53.812 -32.618 1.00 54.18 341 GLU B CA 1
ATOM 5772 C C . GLU B 1 320 ? 46.017 -54.400 -33.128 1.00 55.40 341 GLU B C 1
ATOM 5773 O O . GLU B 1 320 ? 46.068 -54.984 -34.214 1.00 62.40 341 GLU B O 1
ATOM 5779 N N . LEU B 1 321 ? 47.077 -54.254 -32.340 1.00 40.24 342 LEU B N 1
ATOM 5780 C CA . LEU B 1 321 ? 48.363 -54.806 -32.737 1.00 36.64 342 LEU B CA 1
ATOM 5781 C C . LEU B 1 321 ? 48.258 -56.322 -32.815 1.00 45.19 342 LEU B C 1
ATOM 5782 O O . LEU B 1 321 ? 48.921 -56.956 -33.616 1.00 50.82 342 LEU B O 1
ATOM 5787 N N . LYS B 1 322 ? 47.406 -56.902 -31.980 1.00 53.27 343 LYS B N 1
ATOM 5788 C CA . LYS B 1 322 ? 47.279 -58.350 -31.919 1.00 49.29 343 LYS B CA 1
ATOM 5789 C C . LYS B 1 322 ? 46.541 -58.896 -33.152 1.00 51.64 343 LYS B C 1
ATOM 5790 O O . LYS B 1 322 ? 46.870 -59.973 -33.656 1.00 47.27 343 LYS B O 1
ATOM 5796 N N . LYS B 1 323 ? 45.545 -58.151 -33.632 1.00 52.98 344 LYS B N 1
ATOM 5797 C CA . LYS B 1 323 ? 44.802 -58.543 -34.827 1.00 48.36 344 LYS B CA 1
ATOM 5798 C C . LYS B 1 323 ? 45.736 -58.504 -36.023 1.00 54.22 344 LYS B C 1
ATOM 5799 O O . LYS B 1 323 ? 45.813 -59.460 -36.794 1.00 63.35 344 LYS B O 1
ATOM 5805 N N . LEU B 1 324 ? 46.450 -57.392 -36.168 1.00 39.79 345 LEU B N 1
ATOM 5806 C CA . LEU B 1 324 ? 47.411 -57.250 -37.248 1.00 32.12 345 LEU B CA 1
ATOM 5807 C C . LEU B 1 324 ? 48.484 -58.334 -37.207 1.00 44.10 345 LEU B C 1
ATOM 5808 O O . LEU B 1 324 ? 48.869 -58.879 -38.237 1.00 64.72 345 LEU B O 1
ATOM 5813 N N . LEU B 1 325 ? 48.958 -58.662 -36.014 1.00 37.87 346 LEU B N 1
ATOM 5814 C CA . LEU B 1 325 ? 50.086 -59.575 -35.887 1.00 42.32 346 LEU B CA 1
ATOM 5815 C C . LEU B 1 325 ? 49.807 -60.696 -34.890 1.00 54.58 346 LEU B C 1
ATOM 5816 O O . LEU B 1 325 ? 50.390 -60.735 -33.810 1.00 63.19 346 LEU B O 1
ATOM 5821 N N . PRO B 1 326 ? 48.913 -61.619 -35.258 1.00 47.88 347 PRO B N 1
ATOM 5822 C CA . PRO B 1 326 ? 48.521 -62.734 -34.394 1.00 44.39 347 PRO B CA 1
ATOM 5823 C C . PRO B 1 326 ? 49.694 -63.616 -33.984 1.00 51.92 347 PRO B C 1
ATOM 5824 O O . PRO B 1 326 ? 49.675 -64.142 -32.869 1.00 59.88 347 PRO B O 1
ATOM 5828 N N . GLU B 1 327 ? 50.691 -63.781 -34.855 1.00 51.69 348 GLU B N 1
ATOM 5829 C CA . GLU B 1 327 ? 51.832 -64.654 -34.545 1.00 56.21 348 GLU B CA 1
ATOM 5830 C C . GLU B 1 327 ? 52.767 -64.059 -33.491 1.00 54.97 348 GLU B C 1
ATOM 5831 O O . GLU B 1 327 ? 53.768 -64.684 -33.096 1.00 51.61 348 GLU B O 1
ATOM 5837 N N . MET B 1 328 ? 52.449 -62.836 -33.067 1.00 48.04 349 MET B N 1
ATOM 5838 C CA . MET B 1 328 ? 53.229 -62.153 -32.047 1.00 40.77 349 MET B CA 1
ATOM 5839 C C . MET B 1 328 ? 53.195 -62.881 -30.711 1.00 49.82 349 MET B C 1
ATOM 5840 O O . MET B 1 328 ? 52.130 -63.134 -30.134 1.00 56.94 349 MET B O 1
ATOM 5845 N N . VAL B 1 329 ? 54.375 -63.205 -30.212 1.00 42.66 350 VAL B N 1
ATOM 5846 C CA . VAL B 1 329 ? 54.469 -63.682 -28.854 1.00 48.73 350 VAL B CA 1
ATOM 5847 C C . VAL B 1 329 ? 55.045 -62.554 -27.995 1.00 52.97 350 VAL B C 1
ATOM 5848 O O . VAL B 1 329 ? 55.883 -61.772 -28.452 1.00 48.86 350 VAL B O 1
ATOM 5852 N N . ARG B 1 330 ? 54.571 -62.461 -26.760 1.00 59.38 351 ARG B N 1
ATOM 5853 C CA . ARG B 1 330 ? 54.866 -61.315 -25.914 1.00 55.36 351 ARG B CA 1
ATOM 5854 C C . ARG B 1 330 ? 55.139 -61.788 -24.497 1.00 59.90 351 ARG B C 1
ATOM 5855 O O . ARG B 1 330 ? 54.760 -62.905 -24.132 1.00 72.12 351 ARG B O 1
ATOM 5863 N N . PHE B 1 331 ? 55.788 -60.956 -23.688 1.00 56.87 352 PHE B N 1
ATOM 5864 C CA . PHE B 1 331 ? 55.938 -61.308 -22.276 1.00 59.89 352 PHE B CA 1
ATOM 5865 C C . PHE B 1 331 ? 54.912 -60.556 -21.426 1.00 56.71 352 PHE B C 1
ATOM 5866 O O . PHE B 1 331 ? 55.062 -59.351 -21.173 1.00 57.35 352 PHE B O 1
ATOM 5874 N N . GLU B 1 332 ? 53.887 -61.280 -20.975 1.00 49.91 353 GLU B N 1
ATOM 5875 C CA . GLU B 1 332 ? 52.844 -60.702 -20.135 1.00 56.70 353 GLU B CA 1
ATOM 5876 C C . GLU B 1 332 ? 52.956 -61.358 -18.784 1.00 64.81 353 GLU B C 1
ATOM 5877 O O . GLU B 1 332 ? 52.530 -62.503 -18.599 1.00 71.44 353 GLU B O 1
ATOM 5883 N N . PRO B 1 333 ? 53.510 -60.629 -17.815 1.00 63.28 354 PRO B N 1
ATOM 5884 C CA . PRO B 1 333 ? 53.769 -61.267 -16.527 1.00 66.81 354 PRO B CA 1
ATOM 5885 C C . PRO B 1 333 ? 52.489 -61.351 -15.710 1.00 64.42 354 PRO B C 1
ATOM 5886 O O . PRO B 1 333 ? 51.574 -60.540 -15.912 1.00 49.87 354 PRO B O 1
ATOM 5890 N N . THR B 1 334 ? 52.418 -62.339 -14.824 1.00 72.48 355 THR B N 1
ATOM 5891 C CA . THR B 1 334 ? 51.293 -62.464 -13.907 1.00 73.61 355 THR B CA 1
ATOM 5892 C C . THR B 1 334 ? 51.365 -61.352 -12.868 1.00 74.79 355 THR B C 1
ATOM 5893 O O . THR B 1 334 ? 52.416 -60.727 -12.684 1.00 69.91 355 THR B O 1
ATOM 5897 N N . TRP B 1 335 ? 50.236 -61.099 -12.215 1.00 80.22 356 TRP B N 1
ATOM 5898 C CA . TRP B 1 335 ? 50.163 -60.123 -11.136 1.00 90.69 356 TRP B CA 1
ATOM 5899 C C . TRP B 1 335 ? 51.323 -60.320 -10.154 1.00 81.63 356 TRP B C 1
ATOM 5900 O O . TRP B 1 335 ? 52.026 -59.372 -9.801 1.00 71.85 356 TRP B O 1
ATOM 5911 N N . GLU B 1 336 ? 51.538 -61.568 -9.751 1.00 82.53 357 GLU B N 1
ATOM 5912 C CA . GLU B 1 336 ? 52.578 -61.908 -8.789 1.00 83.90 357 GLU B CA 1
ATOM 5913 C C . GLU B 1 336 ? 53.978 -61.775 -9.383 1.00 69.21 357 GLU B C 1
ATOM 5914 O O . GLU B 1 336 ? 54.932 -61.481 -8.668 1.00 65.31 357 GLU B O 1
ATOM 5920 N N . GLU B 1 337 ? 54.100 -61.986 -10.689 1.00 68.63 358 GLU B N 1
ATOM 5921 C CA . GLU B 1 337 ? 55.394 -61.843 -11.349 1.00 73.11 358 GLU B CA 1
ATOM 5922 C C . GLU B 1 337 ? 55.817 -60.378 -11.373 1.00 70.92 358 GLU B C 1
ATOM 5923 O O . GLU B 1 337 ? 56.999 -60.045 -11.185 1.00 65.06 358 GLU B O 1
ATOM 5929 N N . LEU B 1 338 ? 54.844 -59.504 -11.614 1.00 63.53 359 LEU B N 1
ATOM 5930 C CA . LEU B 1 338 ? 55.122 -58.078 -11.652 1.00 57.99 359 LEU B CA 1
ATOM 5931 C C . LEU B 1 338 ? 55.547 -57.593 -10.276 1.00 55.31 359 LEU B C 1
ATOM 5932 O O . LEU B 1 338 ? 56.363 -56.686 -10.159 1.00 47.44 359 LEU B O 1
ATOM 5937 N N . GLU B 1 339 ? 54.993 -58.208 -9.236 1.00 66.04 360 GLU B N 1
ATOM 5938 C CA . GLU B 1 339 ? 55.394 -57.907 -7.866 1.00 71.63 360 GLU B CA 1
ATOM 5939 C C . GLU B 1 339 ? 56.847 -58.298 -7.574 1.00 63.23 360 GLU B C 1
ATOM 5940 O O . GLU B 1 339 ? 57.619 -57.491 -7.065 1.00 58.66 360 GLU B O 1
ATOM 5946 N N . LEU B 1 340 ? 57.208 -59.538 -7.890 1.00 57.39 361 LEU B N 1
ATOM 5947 C CA . LEU B 1 340 ? 58.554 -60.042 -7.624 1.00 64.48 361 LEU B CA 1
ATOM 5948 C C . LEU B 1 340 ? 59.651 -59.240 -8.315 1.00 70.03 361 LEU B C 1
ATOM 5949 O O . LEU B 1 340 ? 60.590 -58.766 -7.668 1.00 68.75 361 LEU B O 1
ATOM 5954 N N . TYR B 1 341 ? 59.522 -59.105 -9.633 1.00 66.47 362 TYR B N 1
ATOM 5955 C CA . TYR B 1 341 ? 60.577 -58.555 -10.476 1.00 60.28 362 TYR B CA 1
ATOM 5956 C C . TYR B 1 341 ? 60.522 -57.034 -10.522 1.00 59.02 362 TYR B C 1
ATOM 5957 O O . TYR B 1 341 ? 61.467 -56.368 -10.943 1.00 63.78 362 TYR B O 1
ATOM 5966 N N . LYS B 1 342 ? 59.400 -56.508 -10.053 1.00 53.20 363 LYS B N 1
ATOM 5967 C CA . LYS B 1 342 ? 59.009 -55.101 -10.165 1.00 55.08 363 LYS B CA 1
ATOM 5968 C C . LYS B 1 342 ? 59.070 -54.576 -11.606 1.00 58.68 363 LYS B C 1
ATOM 5969 O O . LYS B 1 342 ? 59.011 -55.346 -12.553 1.00 57.52 363 LYS B O 1
ATOM 5975 N N . ASP B 1 343 ? 59.276 -53.277 -11.771 1.00 65.13 364 ASP B N 1
ATOM 5976 C CA . ASP B 1 343 ? 59.045 -52.666 -13.076 1.00 67.78 364 ASP B CA 1
ATOM 5977 C C . ASP B 1 343 ? 60.238 -52.831 -14.007 1.00 65.11 364 ASP B C 1
ATOM 5978 O O . ASP B 1 343 ? 60.111 -53.257 -15.160 1.00 58.25 364 ASP B O 1
ATOM 5983 N N . GLY B 1 344 ? 61.408 -52.499 -13.480 1.00 65.11 365 GLY B N 1
ATOM 5984 C CA . GLY B 1 344 ? 62.628 -52.561 -14.249 1.00 57.26 365 GLY B CA 1
ATOM 5985 C C . GLY B 1 344 ? 62.948 -54.011 -14.497 1.00 52.91 365 GLY B C 1
ATOM 5986 O O . GLY B 1 344 ? 63.684 -54.335 -15.423 1.00 52.74 365 GLY B O 1
ATOM 5987 N N . GLY B 1 345 ? 62.386 -54.884 -13.662 1.00 45.40 366 GLY B N 1
ATOM 5988 C CA . GLY B 1 345 ? 62.553 -56.314 -13.838 1.00 51.24 366 GLY B CA 1
ATOM 5989 C C . GLY B 1 345 ? 61.857 -56.806 -15.092 1.00 44.28 366 GLY B C 1
ATOM 5990 O O . GLY B 1 345 ? 62.460 -57.477 -15.935 1.00 38.61 366 GLY B O 1
ATOM 5991 N N . VAL B 1 346 ? 60.580 -56.466 -15.221 1.00 38.39 367 VAL B N 1
ATOM 5992 C CA . VAL B 1 346 ? 59.845 -56.806 -16.428 1.00 41.35 367 VAL B CA 1
ATOM 5993 C C . VAL B 1 346 ? 60.537 -56.203 -17.651 1.00 44.12 367 VAL B C 1
ATOM 5994 O O . VAL B 1 346 ? 60.695 -56.870 -18.672 1.00 37.65 367 VAL B O 1
ATOM 5998 N N . ALA B 1 347 ? 60.990 -54.959 -17.524 1.00 44.28 368 ALA B N 1
ATOM 5999 C CA . ALA B 1 347 ? 61.717 -54.294 -18.604 1.00 36.51 368 ALA B CA 1
ATOM 6000 C C . ALA B 1 347 ? 63.019 -55.005 -18.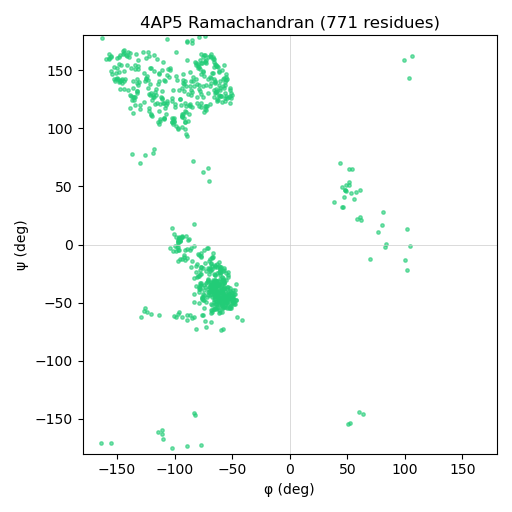957 1.00 33.90 368 ALA B C 1
ATOM 6001 O O . ALA B 1 347 ? 63.363 -55.155 -20.121 1.00 37.04 368 ALA B O 1
ATOM 6003 N N . ILE B 1 348 ? 63.749 -55.431 -17.942 1.00 35.51 369 ILE B N 1
ATOM 6004 C CA . ILE B 1 348 ? 65.028 -56.072 -18.168 1.00 46.66 369 ILE B CA 1
ATOM 6005 C C . ILE B 1 348 ? 64.845 -57.419 -18.867 1.00 50.40 369 ILE B C 1
ATOM 6006 O O . ILE B 1 348 ? 65.599 -57.767 -19.782 1.00 53.98 369 ILE B O 1
ATOM 6011 N N . ILE B 1 349 ? 63.832 -58.162 -18.437 1.00 41.05 370 ILE B N 1
ATOM 6012 C CA . ILE B 1 349 ? 63.460 -59.412 -19.088 1.00 47.72 370 ILE B CA 1
ATOM 6013 C C . ILE B 1 349 ? 63.162 -59.205 -20.578 1.00 53.85 370 ILE B C 1
ATOM 6014 O O . ILE B 1 349 ? 63.672 -59.938 -21.433 1.00 57.45 370 ILE B O 1
ATOM 6019 N N . ASP B 1 350 ? 62.327 -58.208 -20.873 1.00 42.15 371 ASP B N 1
ATOM 6020 C CA . ASP B 1 350 ? 61.960 -57.888 -22.240 1.00 28.65 371 ASP B CA 1
ATOM 6021 C C . ASP B 1 350 ? 63.220 -57.559 -23.023 1.00 36.79 371 ASP B C 1
ATOM 6022 O O . ASP B 1 350 ? 63.462 -58.138 -24.078 1.00 53.10 371 ASP B O 1
ATOM 6027 N N . GLN B 1 351 ? 64.037 -56.657 -22.491 1.00 34.11 372 GLN B N 1
ATOM 6028 C CA . GLN B 1 351 ? 65.303 -56.295 -23.126 1.00 32.76 372 GLN B CA 1
ATOM 6029 C C . GLN B 1 351 ? 66.180 -57.526 -23.359 1.00 43.45 372 GLN B C 1
ATOM 6030 O O . GLN B 1 351 ? 66.699 -57.746 -24.459 1.00 46.54 372 GLN B O 1
ATOM 6036 N N . TRP B 1 352 ? 66.346 -58.325 -22.315 1.00 44.06 373 TRP B N 1
ATOM 6037 C CA . TRP B 1 352 ? 67.145 -59.533 -22.410 1.00 42.49 373 TRP B CA 1
ATOM 6038 C C . TRP B 1 352 ? 66.687 -60.368 -23.603 1.00 40.81 373 TRP B C 1
ATOM 6039 O O . TRP B 1 352 ? 67.475 -60.689 -24.489 1.00 43.94 373 TRP B O 1
ATOM 6050 N N . ILE B 1 353 ? 65.397 -60.680 -23.638 1.00 42.49 374 ILE B N 1
ATOM 6051 C CA . ILE B 1 353 ? 64.818 -61.451 -24.732 1.00 47.25 374 ILE B CA 1
ATOM 6052 C C . ILE B 1 353 ? 65.075 -60.840 -26.117 1.00 49.74 374 ILE B C 1
ATOM 6053 O O . ILE B 1 353 ? 65.515 -61.540 -27.030 1.00 49.83 374 ILE B O 1
ATOM 6058 N N . CYS B 1 354 ? 64.811 -59.544 -26.268 1.00 43.57 375 CYS B N 1
ATOM 6059 C CA . CYS B 1 354 ? 65.133 -58.838 -27.508 1.00 46.78 375 CYS B CA 1
ATOM 6060 C C . CYS B 1 354 ? 66.598 -58.994 -27.873 1.00 54.35 375 CYS B C 1
ATOM 6061 O O . CYS B 1 354 ? 66.938 -59.206 -29.037 1.00 63.72 375 CYS B O 1
ATOM 6064 N N . ALA B 1 355 ? 67.463 -58.879 -26.872 1.00 55.40 376 ALA B N 1
ATOM 6065 C CA . ALA B 1 355 ? 68.900 -58.879 -27.110 1.00 62.83 376 ALA B CA 1
ATOM 6066 C C . ALA B 1 355 ? 69.398 -60.170 -27.760 1.00 70.91 376 ALA B C 1
ATOM 6067 O O . ALA B 1 355 ? 70.435 -60.164 -28.416 1.00 79.47 376 ALA B O 1
ATOM 6069 N N . HIS B 1 356 ? 68.660 -61.267 -27.584 1.00 60.88 377 HIS B N 1
ATOM 6070 C CA . HIS B 1 356 ? 69.032 -62.555 -28.181 1.00 55.34 377 HIS B CA 1
ATOM 6071 C C . HIS B 1 356 ? 68.351 -62.917 -29.520 1.00 58.52 377 HIS B C 1
ATOM 6072 O O . HIS B 1 356 ? 68.529 -64.025 -30.031 1.00 62.80 377 HIS B O 1
ATOM 6079 N N . ALA B 1 357 ? 67.560 -62.006 -30.075 1.00 53.31 378 ALA B N 1
ATOM 6080 C CA . ALA B 1 357 ? 66.916 -62.253 -31.362 1.00 51.25 378 ALA B CA 1
ATOM 6081 C C . ALA B 1 357 ? 67.950 -62.351 -32.480 1.00 58.96 378 ALA B C 1
ATOM 6082 O O . ALA B 1 357 ? 69.017 -61.754 -32.383 1.00 62.70 378 ALA B O 1
ATOM 6084 N N . ARG B 1 358 ? 67.647 -63.091 -33.543 1.00 63.71 379 ARG B N 1
ATOM 6085 C CA . ARG B 1 358 ? 68.586 -63.166 -34.658 1.00 65.27 379 ARG B CA 1
ATOM 6086 C C . ARG B 1 358 ? 68.702 -61.782 -35.282 1.00 60.36 379 ARG B C 1
ATOM 6087 O O . ARG B 1 358 ? 69.775 -61.376 -35.739 1.00 58.28 379 ARG B O 1
ATOM 6095 N N . PHE B 1 359 ? 67.588 -61.057 -35.271 1.00 52.27 380 PHE B N 1
ATOM 6096 C CA . PHE B 1 359 ? 67.536 -59.711 -35.820 1.00 55.18 380 PHE B CA 1
ATOM 6097 C C . PHE B 1 359 ? 66.624 -58.837 -34.959 1.00 58.16 380 PHE B C 1
ATOM 6098 O O . PHE B 1 359 ? 65.578 -59.297 -34.473 1.00 50.43 380 PHE B O 1
ATOM 6106 N N . PHE B 1 360 ? 67.021 -57.574 -34.792 1.00 51.85 381 PHE B N 1
ATOM 6107 C CA . PHE B 1 360 ? 66.301 -56.638 -33.931 1.00 44.92 381 PHE B CA 1
ATOM 6108 C C . PHE B 1 360 ? 66.016 -55.254 -34.534 1.00 42.77 381 PHE B C 1
ATOM 6109 O O . PHE B 1 360 ? 66.875 -54.651 -35.179 1.00 47.90 381 PHE B O 1
ATOM 6117 N N . ILE B 1 361 ? 64.815 -54.739 -34.280 1.00 34.94 382 ILE B N 1
ATOM 6118 C CA . ILE B 1 361 ? 64.446 -53.402 -34.726 1.00 40.04 382 ILE B CA 1
ATOM 6119 C C . ILE B 1 361 ? 63.730 -52.639 -33.604 1.00 45.32 382 ILE B C 1
ATOM 6120 O O . ILE B 1 361 ? 62.784 -53.141 -32.991 1.00 45.25 382 ILE B O 1
ATOM 6125 N N . GLY B 1 362 ? 64.225 -51.441 -33.306 1.00 48.42 383 GLY B N 1
ATOM 6126 C CA . GLY B 1 362 ? 63.737 -50.679 -32.172 1.00 48.08 383 GLY B CA 1
ATOM 6127 C C . GLY B 1 362 ? 62.956 -49.434 -32.522 1.00 44.81 383 GLY B C 1
ATOM 6128 O O . GLY B 1 362 ? 62.522 -49.244 -33.655 1.00 50.72 383 GLY B O 1
ATOM 6129 N N . THR B 1 363 ? 62.805 -48.564 -31.534 1.00 39.08 384 THR B N 1
ATOM 6130 C CA . THR B 1 363 ? 62.096 -47.312 -31.716 1.00 38.43 384 THR B CA 1
ATOM 6131 C C . THR B 1 363 ? 63.056 -46.104 -31.693 1.00 39.34 384 THR B C 1
ATOM 6132 O O . THR B 1 363 ? 64.026 -46.082 -30.929 1.00 34.35 384 THR B O 1
ATOM 6136 N N . SER B 1 364 ? 62.781 -45.121 -32.556 1.00 33.91 385 SER B N 1
ATOM 6137 C CA . SER B 1 364 ? 63.578 -43.901 -32.683 1.00 32.96 385 SER B CA 1
ATOM 6138 C C . SER B 1 364 ? 63.820 -43.200 -31.351 1.00 39.68 385 SER B C 1
ATOM 6139 O O . SER B 1 364 ? 62.887 -42.992 -30.576 1.00 41.82 385 SER B O 1
ATOM 6142 N N . VAL B 1 365 ? 65.084 -42.869 -31.089 1.00 45.37 386 VAL B N 1
ATOM 6143 C CA . VAL B 1 365 ? 65.538 -42.188 -29.858 1.00 44.20 386 VAL B CA 1
ATOM 6144 C C . VAL B 1 365 ? 64.978 -42.736 -28.533 1.00 41.15 386 VAL B C 1
ATOM 6145 O O . VAL B 1 365 ? 64.813 -41.998 -27.544 1.00 37.87 386 VAL B O 1
ATOM 6149 N N . SER B 1 366 ? 64.729 -44.041 -28.513 1.00 33.57 387 SER B N 1
ATOM 6150 C CA . SER B 1 366 ? 64.241 -44.706 -27.317 1.00 28.89 387 SER B CA 1
ATOM 6151 C C . SER B 1 366 ? 65.386 -45.213 -26.447 1.00 35.53 387 SER B C 1
ATOM 6152 O O . SER B 1 366 ? 66.191 -46.044 -26.880 1.00 35.38 387 SER B O 1
ATOM 6155 N N . THR B 1 367 ? 65.459 -44.722 -25.217 1.00 31.64 388 THR B N 1
ATOM 6156 C CA . THR B 1 367 ? 66.499 -45.175 -24.306 1.00 34.57 388 THR B CA 1
ATOM 6157 C C . THR B 1 367 ? 66.427 -46.691 -24.106 1.00 41.09 388 THR B C 1
ATOM 6158 O O . THR B 1 367 ? 67.449 -47.384 -24.074 1.00 43.24 388 THR B O 1
ATOM 6162 N N . PHE B 1 368 ? 65.207 -47.197 -23.990 1.00 36.64 389 PHE B N 1
ATOM 6163 C CA . PHE B 1 368 ? 64.958 -48.634 -23.944 1.00 39.33 389 PHE B CA 1
ATOM 6164 C C . PHE B 1 368 ? 65.654 -49.322 -25.124 1.00 36.75 389 PHE B C 1
ATOM 6165 O O . PHE B 1 368 ? 66.338 -50.329 -24.957 1.00 38.24 389 PHE B O 1
ATOM 6173 N N . SER B 1 369 ? 65.500 -48.770 -26.320 1.00 39.75 390 SER B N 1
ATOM 6174 C CA . SER B 1 369 ? 66.142 -49.370 -27.483 1.00 30.69 390 SER B CA 1
ATOM 6175 C C . SER B 1 369 ? 67.647 -49.276 -27.374 1.00 28.65 390 SER B C 1
ATOM 6176 O O . SER B 1 369 ? 68.338 -50.271 -27.553 1.00 37.59 390 SER B O 1
ATOM 6179 N N . PHE B 1 370 ? 68.150 -48.092 -27.047 1.00 28.18 391 PHE B N 1
ATOM 6180 C CA . PHE B 1 370 ? 69.581 -47.913 -26.816 1.00 35.31 391 PHE B CA 1
ATOM 6181 C C . PHE B 1 370 ? 70.143 -48.959 -25.870 1.00 40.43 391 PHE B C 1
ATOM 6182 O O . PHE B 1 370 ? 71.208 -49.517 -26.127 1.00 46.90 391 PHE B O 1
ATOM 6190 N N . ARG B 1 371 ? 69.428 -49.227 -24.780 1.00 41.79 392 ARG B N 1
ATOM 6191 C CA . ARG B 1 371 ? 69.906 -50.191 -23.792 1.00 49.54 392 ARG B CA 1
ATOM 6192 C C . ARG B 1 371 ? 70.022 -51.587 -24.386 1.00 45.23 392 ARG B C 1
ATOM 6193 O O . ARG B 1 371 ? 70.894 -52.362 -23.991 1.00 47.10 392 ARG B O 1
ATOM 6201 N N . ILE B 1 372 ? 69.144 -51.887 -25.342 1.00 39.15 393 ILE B N 1
ATOM 6202 C CA . ILE B 1 372 ? 69.169 -53.161 -26.060 1.00 44.42 393 ILE B CA 1
ATOM 6203 C C . ILE B 1 372 ? 70.317 -53.202 -27.069 1.00 49.92 393 ILE B C 1
ATOM 6204 O O . ILE B 1 372 ? 71.021 -54.213 -27.179 1.00 48.73 393 ILE B O 1
ATOM 6209 N N . HIS B 1 373 ? 70.496 -52.093 -27.790 1.00 48.34 394 HIS B N 1
ATOM 6210 C CA . HIS B 1 373 ? 71.629 -51.915 -28.695 1.00 46.87 394 HIS B CA 1
ATOM 6211 C C . HIS B 1 373 ? 72.886 -52.347 -27.971 1.00 52.46 394 HIS B C 1
ATOM 6212 O O . HIS B 1 373 ? 73.552 -53.303 -28.384 1.00 50.82 394 HIS B O 1
ATOM 6219 N N . GLU B 1 374 ? 73.189 -51.640 -26.883 1.00 56.48 395 GLU B N 1
ATOM 6220 C CA . GLU B 1 374 ? 74.370 -51.917 -26.069 1.00 53.06 395 GLU B CA 1
ATOM 6221 C C . GLU B 1 374 ? 74.480 -53.394 -25.677 1.00 48.60 395 GLU B C 1
ATOM 6222 O O . GLU B 1 374 ? 75.561 -53.984 -25.784 1.00 48.76 395 GLU B O 1
ATOM 6228 N N . GLU B 1 375 ? 73.365 -54.004 -25.271 1.00 40.73 396 GLU B N 1
ATOM 6229 C CA . GLU B 1 375 ? 73.402 -55.398 -24.817 1.00 48.69 396 GLU B CA 1
ATOM 6230 C C . GLU B 1 375 ? 73.699 -56.353 -25.970 1.00 54.57 396 GLU B C 1
ATOM 6231 O O . GLU B 1 375 ? 74.340 -57.394 -25.791 1.00 51.45 396 GLU B O 1
ATOM 6237 N N . ARG B 1 376 ? 73.236 -55.987 -27.158 1.00 56.26 397 ARG B N 1
ATOM 6238 C CA . ARG B 1 376 ? 73.492 -56.795 -28.333 1.00 53.06 397 ARG B CA 1
ATOM 6239 C C . ARG B 1 376 ? 74.969 -56.767 -28.713 1.00 52.05 397 ARG B C 1
ATOM 6240 O O . ARG B 1 376 ? 75.552 -57.801 -29.038 1.00 51.97 397 ARG B O 1
ATOM 6248 N N . GLU B 1 377 ? 75.579 -55.589 -28.659 1.00 49.52 398 GLU B N 1
ATOM 6249 C CA . GLU B 1 377 ? 76.993 -55.465 -28.994 1.00 56.35 398 GLU B CA 1
ATOM 6250 C C . GLU B 1 377 ? 77.843 -56.299 -28.032 1.00 62.25 398 GLU B C 1
ATOM 6251 O O . GLU B 1 377 ? 78.892 -56.835 -28.409 1.00 59.84 398 GLU B O 1
ATOM 6257 N N . ILE B 1 378 ? 77.357 -56.418 -26.797 1.00 62.95 399 ILE B N 1
ATOM 6258 C CA . ILE B 1 378 ? 78.032 -57.175 -25.743 1.00 60.87 399 ILE B CA 1
ATOM 6259 C C . ILE B 1 378 ? 77.940 -58.690 -25.969 1.00 54.24 399 ILE B C 1
ATOM 6260 O O . ILE B 1 378 ? 78.873 -59.438 -25.647 1.00 52.80 399 ILE B O 1
ATOM 6265 N N . LEU B 1 379 ? 76.830 -59.137 -26.544 1.00 50.59 400 LEU B N 1
ATOM 6266 C CA . LEU B 1 379 ? 76.685 -60.545 -26.898 1.00 57.72 400 LEU B CA 1
ATOM 6267 C C . LEU B 1 379 ? 77.438 -60.884 -28.181 1.00 59.17 400 LEU B C 1
ATOM 6268 O O . LEU B 1 379 ? 77.783 -62.040 -28.422 1.00 57.30 400 LEU B O 1
ATOM 6273 N N . GLY B 1 380 ? 77.704 -59.866 -28.993 1.00 62.73 401 GLY B N 1
ATOM 6274 C CA . GLY B 1 380 ? 78.538 -60.036 -30.170 1.00 70.67 401 GLY B CA 1
ATOM 6275 C C . GLY B 1 380 ? 77.805 -60.078 -31.499 1.00 67.95 401 GLY B C 1
ATOM 6276 O O . GLY B 1 380 ? 78.435 -60.184 -32.550 1.00 72.37 401 GLY B O 1
ATOM 6277 N N . LEU B 1 381 ? 76.480 -59.984 -31.455 1.00 63.36 402 LEU B N 1
ATOM 6278 C CA . LEU B 1 381 ? 75.657 -59.982 -32.666 1.00 62.63 402 LEU B CA 1
ATOM 6279 C C . LEU B 1 381 ? 76.026 -58.895 -33.681 1.00 61.72 402 LEU B C 1
ATOM 6280 O O . LEU B 1 381 ? 76.321 -57.743 -33.310 1.00 58.26 402 LEU B O 1
ATOM 6285 N N . ASP B 1 382 ? 75.985 -59.284 -34.957 1.00 51.65 403 ASP B N 1
ATOM 6286 C CA . ASP B 1 382 ? 76.307 -58.399 -36.068 1.00 53.41 403 ASP B CA 1
ATOM 6287 C C . ASP B 1 382 ? 75.493 -57.097 -35.988 1.00 50.59 403 ASP B C 1
ATOM 6288 O O . ASP B 1 382 ? 74.261 -57.123 -35.849 1.00 33.41 403 ASP B O 1
ATOM 6293 N N . PRO B 1 383 ? 76.198 -55.955 -36.043 1.00 47.33 404 PRO B N 1
ATOM 6294 C CA . PRO B 1 383 ? 75.634 -54.603 -36.053 1.00 48.73 404 PRO B CA 1
ATOM 6295 C C . PRO B 1 383 ? 74.494 -54.442 -37.050 1.00 47.14 404 PRO B C 1
ATOM 6296 O O . PRO B 1 383 ? 73.487 -53.832 -36.706 1.00 55.03 404 PRO B O 1
ATOM 6300 N N . LYS B 1 384 ? 74.636 -54.988 -38.252 1.00 46.60 405 LYS B N 1
ATOM 6301 C CA . LYS B 1 384 ? 73.576 -54.870 -39.245 1.00 53.00 405 LYS B CA 1
ATOM 6302 C C . LYS B 1 384 ? 72.250 -55.401 -38.693 1.00 50.47 405 LYS B C 1
ATOM 6303 O O . LYS B 1 384 ? 71.181 -54.994 -39.151 1.00 63.27 405 LYS B O 1
ATOM 6309 N N . THR B 1 385 ? 72.328 -56.299 -37.710 1.00 37.16 406 THR B N 1
ATOM 6310 C CA . THR B 1 385 ? 71.133 -56.873 -37.089 1.00 43.70 406 THR B CA 1
ATOM 6311 C C . THR B 1 385 ? 70.728 -56.165 -35.795 1.00 47.90 406 THR B C 1
ATOM 6312 O O . THR B 1 385 ? 69.702 -56.497 -35.196 1.00 49.56 406 THR B O 1
ATOM 6316 N N . THR B 1 386 ? 71.540 -55.207 -35.356 1.00 44.69 407 THR B N 1
ATOM 6317 C CA . THR B 1 386 ? 71.251 -54.463 -34.130 1.00 45.92 407 THR B CA 1
ATOM 6318 C C . THR B 1 386 ? 70.648 -53.075 -34.383 1.00 44.78 407 THR B C 1
ATOM 6319 O O . THR B 1 386 ? 69.520 -52.798 -33.957 1.00 42.62 407 THR B O 1
ATOM 6323 N N . TYR B 1 387 ? 71.378 -52.195 -35.069 1.00 33.07 408 TYR B N 1
ATOM 6324 C CA . TYR B 1 387 ? 70.968 -50.802 -35.048 1.00 33.67 408 TYR B CA 1
ATOM 6325 C C . TYR B 1 387 ? 70.000 -50.533 -36.178 1.00 40.39 408 TYR B C 1
ATOM 6326 O O . TYR B 1 387 ? 70.382 -50.101 -37.270 1.00 48.62 408 TYR B O 1
ATOM 6335 N N . ASN B 1 388 ? 68.724 -50.652 -35.822 1.00 41.69 409 ASN B N 1
ATOM 6336 C CA . ASN B 1 388 ? 67.597 -50.537 -36.737 1.00 46.74 409 ASN B CA 1
ATOM 6337 C C . ASN B 1 388 ? 66.388 -49.937 -36.029 1.00 46.64 409 ASN B C 1
ATOM 6338 O O . ASN B 1 388 ? 66.036 -50.351 -34.920 1.00 50.22 409 ASN B O 1
ATOM 6343 N N . ARG B 1 389 ? 65.733 -48.979 -36.662 1.00 33.89 410 ARG B N 1
ATOM 6344 C CA . ARG B 1 389 ? 64.531 -48.431 -36.062 1.00 33.68 410 ARG B CA 1
ATOM 6345 C C . ARG B 1 389 ? 63.465 -48.400 -37.104 1.00 35.61 410 ARG B C 1
ATOM 6346 O O . ARG B 1 389 ? 63.760 -48.288 -38.294 1.00 42.69 410 ARG B O 1
ATOM 6354 N N . PHE B 1 390 ? 62.222 -48.504 -36.653 1.00 34.64 411 PHE B N 1
ATOM 6355 C CA . PHE B 1 390 ? 61.088 -48.246 -37.521 1.00 32.21 411 PHE B CA 1
ATOM 6356 C C . PHE B 1 390 ? 61.153 -46.791 -37.968 1.00 39.10 411 PHE B C 1
ATOM 6357 O O . PHE B 1 390 ? 61.710 -45.927 -37.275 1.00 36.83 411 PHE B O 1
ATOM 6365 N N . CYS B 1 391 ? 60.585 -46.532 -39.137 1.00 38.56 412 CYS B N 1
ATOM 6366 C CA . CYS B 1 391 ? 60.545 -45.194 -39.698 1.00 32.91 412 CYS B CA 1
ATOM 6367 C C . CYS B 1 391 ? 59.142 -44.645 -39.509 1.00 27.35 412 CYS B C 1
ATOM 6368 O O . CYS B 1 391 ? 58.180 -45.406 -39.382 1.00 28.64 412 CYS B O 1
ATOM 6371 N N . GLY B 1 392 ? 59.017 -43.330 -39.414 1.00 23.79 413 GLY B N 1
ATOM 6372 C CA . GLY B 1 392 ? 57.684 -42.754 -39.426 1.00 40.35 413 GLY B CA 1
ATOM 6373 C C . GLY B 1 392 ? 57.008 -43.088 -40.735 1.00 34.43 413 GLY B C 1
ATOM 6374 O O . GLY B 1 392 ? 57.691 -43.219 -41.760 1.00 39.87 413 GLY B O 1
ATOM 6375 N N . ASP B 1 393 ? 55.689 -43.237 -40.718 1.00 23.49 414 ASP B N 1
ATOM 6376 C CA . ASP B 1 393 ? 54.993 -43.629 -41.947 1.00 34.71 414 ASP B CA 1
ATOM 6377 C C . ASP B 1 393 ? 55.347 -42.746 -43.151 1.00 30.65 414 ASP B C 1
ATOM 6378 O O . ASP B 1 393 ? 55.615 -43.231 -44.236 1.00 37.66 414 ASP B O 1
ATOM 6383 N N . GLN B 1 394 ? 55.315 -41.444 -42.944 1.00 20.84 415 GLN B N 1
ATOM 6384 C CA . GLN B 1 394 ? 55.788 -40.466 -43.909 1.00 13.71 415 GLN B CA 1
ATOM 6385 C C . GLN B 1 394 ? 57.156 -39.813 -43.680 1.00 26.69 415 GLN B C 1
ATOM 6386 O O . GLN B 1 394 ? 57.413 -38.738 -44.221 1.00 34.04 415 GLN B O 1
ATOM 6392 N N . GLU B 1 395 ? 57.980 -40.361 -42.795 1.00 32.51 416 GLU B N 1
ATOM 6393 C CA . GLU B 1 395 ? 59.256 -39.709 -42.467 1.00 36.35 416 GLU B CA 1
ATOM 6394 C C . GLU B 1 395 ? 60.341 -39.824 -43.564 1.00 34.87 416 GLU B C 1
ATOM 6395 O O . GLU B 1 395 ? 60.839 -40.917 -43.850 1.00 23.90 416 GLU B O 1
ATOM 6401 N N . LYS B 1 396 ? 60.756 -38.682 -44.118 1.00 40.39 417 LYS B N 1
ATOM 6402 C CA . LYS B 1 396 ? 61.632 -38.673 -45.307 1.00 52.41 417 LYS B CA 1
ATOM 6403 C C . LYS B 1 396 ? 63.105 -39.042 -45.096 1.00 56.11 417 LYS B C 1
ATOM 6404 O O . LYS B 1 396 ? 63.646 -39.926 -45.784 1.00 52.16 417 LYS B O 1
ATOM 6410 N N . ALA B 1 397 ? 63.749 -38.328 -44.174 1.00 51.03 418 ALA B N 1
ATOM 6411 C CA . ALA B 1 397 ? 65.162 -38.511 -43.898 1.00 51.91 418 ALA B CA 1
ATOM 6412 C C . ALA B 1 397 ? 65.384 -39.872 -43.267 1.00 67.79 418 ALA B C 1
ATOM 6413 O O . ALA B 1 397 ? 66.133 -40.698 -43.794 1.00 82.11 418 ALA B O 1
ATOM 6415 N N . CYS B 1 398 ? 64.708 -40.093 -42.143 1.00 57.50 419 CYS B N 1
ATOM 6416 C CA . CYS B 1 398 ? 64.760 -41.357 -41.408 1.00 51.15 419 CYS B CA 1
ATOM 6417 C C . CYS B 1 398 ? 66.155 -41.944 -41.254 1.00 51.72 419 CYS B C 1
ATOM 6418 O O . CYS B 1 398 ? 66.479 -42.960 -41.884 1.00 34.21 419 CYS B O 1
ATOM 6421 N N . GLU B 1 399 ? 66.970 -41.285 -40.431 1.00 60.82 420 GLU B N 1
ATOM 6422 C CA . GLU B 1 399 ? 68.290 -41.781 -40.048 1.00 57.66 420 GLU B CA 1
ATOM 6423 C C . GLU B 1 399 ? 68.177 -43.010 -39.149 1.00 44.02 420 GLU B C 1
ATOM 6424 O O . GLU B 1 399 ? 67.270 -43.104 -38.323 1.00 44.86 420 GLU B O 1
ATOM 6430 N N . GLN B 1 400 ? 69.103 -43.950 -39.300 1.00 40.62 421 GLN B N 1
ATOM 6431 C CA . GLN B 1 400 ? 69.173 -45.107 -38.401 1.00 38.64 421 GLN B CA 1
ATOM 6432 C C . GLN B 1 400 ? 70.058 -44.857 -37.154 1.00 42.56 421 GLN B C 1
ATOM 6433 O O . GLN B 1 400 ? 70.913 -43.969 -37.151 1.00 48.88 421 GLN B O 1
ATOM 6439 N N . PRO B 1 401 ? 69.854 -45.630 -36.080 1.00 44.56 422 PRO B N 1
ATOM 6440 C CA . PRO B 1 401 ? 70.711 -45.374 -34.917 1.00 52.76 422 PRO B CA 1
ATOM 6441 C C . PRO B 1 401 ? 72.167 -45.737 -35.199 1.00 55.80 422 PRO B C 1
ATOM 6442 O O . PRO B 1 401 ? 72.447 -46.668 -35.949 1.00 52.48 422 PRO B O 1
ATOM 6446 N N . THR B 1 402 ? 73.077 -44.997 -34.578 1.00 60.04 423 THR B N 1
ATOM 6447 C CA . THR B 1 402 ? 74.502 -45.065 -34.875 1.00 51.73 423 THR B CA 1
ATOM 6448 C C . THR B 1 402 ? 75.188 -46.285 -34.259 1.00 53.72 423 THR B C 1
ATOM 6449 O O . THR B 1 402 ? 75.008 -46.571 -33.078 1.00 57.07 423 THR B O 1
ATOM 6453 N N . HIS B 1 403 ? 75.980 -47.004 -35.050 1.00 50.72 424 HIS B N 1
ATOM 6454 C CA . HIS B 1 403 ? 76.714 -48.138 -34.505 1.00 55.13 424 HIS B CA 1
ATOM 6455 C C . HIS B 1 403 ? 77.822 -47.660 -33.555 1.00 62.07 424 HIS B C 1
ATOM 6456 O O . HIS B 1 403 ? 78.717 -46.906 -33.945 1.00 66.09 424 HIS B O 1
ATOM 6463 N N . TRP B 1 404 ? 77.754 -48.114 -32.305 1.00 64.86 425 TRP B N 1
ATOM 6464 C CA . TRP B 1 404 ? 78.802 -47.841 -31.323 1.00 60.46 425 TRP B CA 1
ATOM 6465 C C . TRP B 1 404 ? 79.487 -49.132 -30.947 1.00 61.86 425 TRP B C 1
ATOM 6466 O O . TRP B 1 404 ? 78.937 -49.921 -30.173 1.00 59.62 425 TRP B O 1
ATOM 6477 N N . LYS B 1 405 ? 80.703 -49.335 -31.439 1.00 60.67 426 LYS B N 1
ATOM 6478 C CA . LYS B 1 405 ? 81.357 -50.611 -31.201 1.00 65.77 426 LYS B CA 1
ATOM 6479 C C . LYS B 1 405 ? 81.905 -50.648 -29.790 1.00 68.33 426 LYS B C 1
ATOM 6480 O O . LYS B 1 405 ? 82.233 -49.603 -29.220 1.00 68.44 426 LYS B O 1
ATOM 6486 N N . ILE B 1 406 ? 81.974 -51.849 -29.221 1.00 69.44 427 ILE B N 1
ATOM 6487 C CA . ILE B 1 406 ? 82.703 -52.064 -27.974 1.00 70.69 427 ILE B CA 1
ATOM 6488 C C . ILE B 1 406 ? 84.176 -51.902 -28.285 1.00 77.58 427 ILE B C 1
ATOM 6489 O O . ILE B 1 406 ? 84.651 -52.413 -29.300 1.00 85.03 427 ILE B O 1
ATOM 6494 N N . THR B 1 407 ? 84.915 -51.201 -27.438 1.00 76.61 428 THR B N 1
ATOM 6495 C CA . THR B 1 407 ? 86.359 -51.332 -27.520 1.00 85.92 428 THR B CA 1
ATOM 6496 C C . THR B 1 407 ? 86.837 -52.110 -26.295 1.00 83.12 428 THR B C 1
ATOM 6497 O O . THR B 1 407 ? 86.819 -51.596 -25.174 1.00 74.95 428 THR B O 1
ATOM 6501 N N . TYR B 1 408 ? 87.253 -53.356 -26.518 1.00 85.23 429 TYR B N 1
ATOM 6502 C CA . TYR B 1 408 ? 87.661 -54.231 -25.422 1.00 83.35 429 TYR B CA 1
ATOM 6503 C C . TYR B 1 408 ? 88.983 -53.767 -24.825 1.00 85.59 429 TYR B C 1
ATOM 6504 O O . TYR B 1 408 ? 89.678 -52.963 -25.449 1.00 88.46 429 TYR B O 1
#